Protein AF-A0A7K3QYR4-F1 (afdb_monomer)

Mean predicted aligned error: 11.44 Å

pLDDT: mean 82.39, std 13.1, range [31.7, 98.0]

Sequence (828 aa):
GGPAHWRSGARVHLPLRTAEPDRVTGRGGRAHLARRIAAALAERPDVLLAYWDDGLARLVVTLTEDAMSDQVVDHAAELAVRDGLLVAGGDPEEYDHPADPAGVRAAATTLGVDLIGIGAALTGYLLRLPPTPRALTACVTLLRENPRVRALLRGRIGAARMDLLLAGANALAHAAGQTPTSLVLDGALRSLQLTETVARAAAFDSLHDELCGPERLSVAPTGSPRPPLRESPAQVYAAHASAGSVLGAVAALLVKRDLNAAAEAALSGSPKAARYAPAAFHAVLGTALARADVLVRDPERLRQLEMAGTLLLHPSALRTDGGLPDPWTEAVLDAARRARLRVVLVDDPALEDFAPLADQVVDARRPLDDVVHALRGELEAEDVENGAGGEERVVITVARPRALAETDVLAGLDAADIAVALTDLEGAVIWGADILAPHGLPDVWRLLTAIPAARAVGSRGQILARSGAALSGLLVAIGEARRSRGRRSVMPGMRHAPVDTGALTALAYGVWAALKVAAARAPHPHARVRWHELDPDEAVERLDREAPPEPGVLEQAATEVRRTAGRIARVPALAPARFTWQLGQAVRGELDDPLTPVLAVGSAASAILGSVVDALLVVGALDLNALVGGVQRLRAERALSGLHTEQQPKARVAPPPEEAPAGGTRTVDAGQLLPGDVIELKGDDVVPADARLLWQDGLEVDESALTGESLPVHKHVGATPHAAVADRRCMVFEGTTVVAGTAHAVVVDTGERTEAARAVHLAARTPPAAGVQARLQELTRKTLPLTLAGGAAVTGLALLRGTPVREAVSGGVAVAVAAVPEGLPLVA

InterPro domains:
  IPR008250 P-type ATPase, A domain superfamily [SSF81653] (663-761)
  IPR023298 P-type ATPase, transmembrane domain superfamily [SSF81665] (585-827)
  IPR059000 P-type ATPase, A domain [PF00122] (662-763)

Solvent-accessible surface area (backbone atoms only — not comparable to full-atom values): 42789 Å² total; per-residue (Å²): 132,79,78,56,50,52,71,59,78,34,32,37,40,40,34,67,37,72,71,47,68,80,66,36,59,78,65,67,28,69,69,51,50,44,39,52,50,17,54,61,48,43,74,37,91,62,32,73,42,38,39,54,39,66,22,80,52,25,40,42,36,33,35,74,46,51,87,51,48,67,64,53,52,53,50,50,37,53,52,29,49,76,76,43,25,37,73,56,58,85,56,95,88,54,82,78,58,81,53,45,64,63,60,46,50,53,38,51,52,46,35,49,45,24,53,52,18,35,52,46,7,52,46,36,57,76,70,64,55,84,60,50,65,54,45,56,36,33,49,48,48,54,51,66,70,32,66,69,54,50,54,54,41,32,78,72,61,34,60,71,56,38,55,44,50,50,46,46,51,46,21,51,33,32,19,46,45,43,41,44,69,63,36,51,52,53,34,52,49,38,52,40,46,36,48,18,49,48,31,34,26,48,26,44,61,72,42,33,75,81,62,62,43,93,87,46,56,46,34,45,54,91,77,68,79,62,61,79,88,76,77,48,74,28,50,53,48,32,54,53,29,50,54,50,8,52,53,43,14,52,50,33,30,72,75,67,70,31,64,61,54,13,21,49,33,32,56,15,27,46,35,51,4,16,51,34,3,40,54,30,18,48,22,45,37,46,26,46,39,8,74,68,56,29,51,66,69,38,69,73,50,62,60,44,42,49,31,48,37,33,38,38,41,37,53,58,48,40,36,42,95,87,58,42,58,34,31,40,46,66,59,34,53,50,25,34,50,74,39,64,33,50,34,35,33,41,53,46,83,68,45,54,89,49,51,86,74,32,79,39,76,40,67,65,86,54,56,42,30,62,52,39,52,49,54,52,50,50,44,51,52,53,26,56,73,62,37,105,74,38,73,70,56,34,42,36,30,37,35,28,56,67,55,89,84,47,54,48,60,53,44,16,36,42,55,22,65,35,16,36,32,25,35,22,98,79,27,27,39,55,64,56,34,35,29,40,18,47,75,28,52,65,46,52,28,56,55,34,56,39,25,51,52,40,38,53,28,28,54,51,6,39,51,33,18,54,47,10,17,53,49,9,41,49,48,57,67,56,45,86,78,88,75,65,97,85,67,79,71,95,62,80,66,68,60,39,43,44,32,55,49,23,21,50,53,18,29,52,49,9,40,52,50,24,51,54,49,64,67,54,76,77,78,83,69,56,63,89,71,68,63,44,54,38,46,50,68,58,48,51,53,47,40,66,72,63,51,74,74,78,69,51,74,69,51,45,47,50,49,51,47,48,51,48,49,55,51,56,72,65,40,73,90,51,45,68,64,46,50,52,50,54,40,52,52,35,21,53,59,45,58,68,39,86,61,42,65,57,50,52,42,48,21,53,44,32,40,74,67,67,36,55,65,62,16,50,51,48,50,52,52,50,54,50,49,19,46,52,50,10,51,52,51,51,52,52,53,48,58,54,52,55,60,61,68,77,65,72,47,65,30,35,35,47,70,59,89,91,73,62,83,85,78,69,65,47,79,42,54,30,91,72,60,50,68,60,43,36,34,56,49,40,53,77,36,54,36,52,37,18,21,42,28,66,44,71,48,76,30,24,32,36,40,32,82,76,69,69,48,84,66,67,42,70,49,46,51,64,50,34,70,95,47,55,80,91,61,31,37,21,46,48,48,36,71,21,34,27,68,34,38,35,34,37,24,35,28,65,29,53,70,80,61,15,71,48,40,44,51,53,59,57,58,65,64,58,75,74,73,84,47,72,66,55,52,50,51,53,46,48,70,61,46,52,63,53,26,50,49,50,11,50,49,47,18,51,52,33,44,75,71,67,42,57,63,56,60,16,45,47,54,9,51,50,49,23,54,73,59,51,73,80,63,54,79,81,76,108

Foldseek 3Di:
DDDQWDDDWQKIKFAKAAQDQVLQVVVVHDQVLLQVLQVVLCPDPQWPHWGQFAALNIIITGGPGSVCVVVSVVVSQVSSVVSRIHRGHDDPLHAADQQHVVQLVLLVLLLVLLVVLLVLLVVCVVVVPDADQLLQLLVLLLCLLAVVNLVVCCVPPNNSVSSSVSSNSNSVNCSSRSPNLVSVLVSVLSVLLSLLSNLLSVLCVVCVPVADDPPFFRNHQPPPDFDDQDQFPLRVLQNVLQVVLQVQLVVQCVVVVDSSLSSLSSLLSHLLLLPQLLSLLLSLLSSLLSVVSKRQSDSSLLSCLLQAAAEEEEVQLQADPVRAGWLCNVLLLVLCVVLNHQYEYEDDPNCPVCCLSHNYYHHPVDQLLVVQVVVQVVQVVVQVVVPPPRGRHFYEYEHFAQDPVVVSSSNNQSSGSAHEYARAPRGHHNSSHRIYHNPGSLSSSLSSNCSVLSNVLNVLSSLLSVLLSVLLSLLSLQDDDDDDDPDDDPDPDCSSVSNSVSSVVSNVSSNVSSVVSSPDDRDDRGRPDPLLQDAQVRLLVVCVVVVDDDQPPVRVVVVVVVVVVVVVVPDPVCVVVVVVVLLVVLLVVLCVAPCNSVLQSLLSSCVSLVNPVVSVVSVVLSSVSSNVRSVVVVVVVVVVVVVVVVDFFKWFFWDDPVPDDPTDTDIDTLQVDDQQTKTKDFAFGFDSAKWFFPDWDQWWKQCCLQPVDRDTDAADCDHDPPDDPVRSSRIDFGRIGTHHTMTITGHHGGDCGTSSVVVVVSVPSPPPDCDPSNVVVVVCVVCLVVLLVQLVVQLVVCVVVVHNNSVSNSSSSVSSSVSRCSCPVVVD

Radius of gyration: 32.32 Å; Cα contacts (8 Å, |Δi|>4): 1377; chains: 1; bounding box: 95×51×84 Å

Structure (mmCIF, N/CA/C/O backbone):
data_AF-A0A7K3QYR4-F1
#
_entry.id   AF-A0A7K3QYR4-F1
#
loop_
_atom_site.group_PDB
_atom_site.id
_atom_site.type_symbol
_atom_site.label_atom_id
_atom_site.label_alt_id
_atom_site.label_comp_id
_atom_site.label_asym_id
_atom_site.label_entity_id
_atom_site.label_seq_id
_atom_site.pdbx_PDB_ins_code
_atom_site.Cartn_x
_atom_site.Cartn_y
_atom_site.Cartn_z
_atom_site.occupancy
_atom_site.B_iso_or_equiv
_atom_site.auth_seq_id
_atom_site.auth_comp_id
_atom_site.auth_asym_id
_atom_site.auth_atom_id
_atom_site.pdbx_PDB_model_num
ATOM 1 N N . GLY A 1 1 ? 10.916 -6.232 -35.439 1.00 31.70 1 GLY A N 1
ATOM 2 C CA . GLY A 1 1 ? 9.935 -5.404 -34.716 1.00 31.70 1 GLY A CA 1
ATOM 3 C C . GLY A 1 1 ? 8.828 -6.325 -34.275 1.00 31.70 1 GLY A C 1
ATOM 4 O O . GLY A 1 1 ? 8.485 -7.200 -35.055 1.00 31.70 1 GLY A O 1
ATOM 5 N N . GLY A 1 2 ? 8.365 -6.222 -33.031 1.00 44.38 2 GLY A N 1
ATOM 6 C CA . GLY A 1 2 ? 7.189 -6.985 -32.596 1.00 44.38 2 GLY A CA 1
ATOM 7 C C . GLY A 1 2 ? 5.919 -6.496 -33.306 1.00 44.38 2 GLY A C 1
ATOM 8 O O . GLY A 1 2 ? 5.961 -5.417 -33.905 1.00 44.38 2 GLY A O 1
ATOM 9 N N . PRO A 1 3 ? 4.819 -7.265 -33.253 1.00 53.56 3 PRO A N 1
ATOM 10 C CA . PRO A 1 3 ? 3.540 -6.837 -33.810 1.00 53.56 3 PRO A CA 1
ATOM 11 C C . PRO A 1 3 ? 3.101 -5.513 -33.171 1.00 53.56 3 PRO A C 1
ATOM 13 O O . PRO A 1 3 ? 3.270 -5.311 -31.969 1.00 53.56 3 PRO A O 1
ATOM 16 N N . ALA A 1 4 ? 2.568 -4.606 -33.991 1.00 66.88 4 ALA A N 1
ATOM 17 C CA . ALA A 1 4 ? 2.073 -3.290 -33.574 1.00 66.88 4 ALA A CA 1
ATOM 18 C C . ALA A 1 4 ? 0.710 -3.349 -32.851 1.00 66.88 4 ALA A C 1
ATOM 20 O O . ALA A 1 4 ? 0.169 -2.313 -32.476 1.00 66.88 4 ALA A O 1
ATOM 21 N N . HIS A 1 5 ? 0.154 -4.548 -32.678 1.00 76.75 5 HIS A N 1
ATOM 22 C CA . HIS A 1 5 ? -1.176 -4.808 -32.142 1.00 76.75 5 HIS A CA 1
ATOM 23 C C . HIS A 1 5 ? -1.103 -5.760 -30.945 1.00 76.75 5 HIS A C 1
ATOM 25 O O . HIS A 1 5 ? -0.160 -6.547 -30.817 1.00 76.75 5 HIS A O 1
ATOM 31 N N . TRP A 1 6 ? -2.103 -5.679 -30.069 1.00 86.31 6 TRP A N 1
ATOM 32 C CA . TRP A 1 6 ? -2.280 -6.638 -28.981 1.00 86.31 6 TRP A CA 1
ATOM 33 C C . TRP A 1 6 ? -3.196 -7.775 -29.440 1.00 86.31 6 TRP A C 1
ATOM 35 O O . TRP A 1 6 ? -4.125 -7.545 -30.216 1.00 86.31 6 TRP A O 1
ATOM 45 N N . ARG A 1 7 ? -2.910 -8.996 -28.978 1.00 86.88 7 ARG A N 1
ATOM 46 C CA . ARG A 1 7 ? -3.690 -10.205 -29.259 1.00 86.88 7 ARG A CA 1
ATOM 47 C C . ARG A 1 7 ? -3.700 -11.107 -28.029 1.00 86.88 7 ARG A C 1
ATOM 49 O O . ARG A 1 7 ? -2.642 -11.325 -27.435 1.00 86.88 7 ARG A O 1
ATOM 56 N N . SER A 1 8 ? -4.867 -11.656 -27.710 1.00 87.75 8 SER A N 1
ATOM 57 C CA . SER A 1 8 ? -5.042 -12.724 -26.724 1.00 87.75 8 SER A CA 1
ATOM 58 C C . SER A 1 8 ? -6.144 -13.671 -27.187 1.00 87.75 8 SER A C 1
ATOM 60 O O . SER A 1 8 ? -7.304 -13.275 -27.315 1.00 87.75 8 SER A O 1
ATOM 62 N N . GLY A 1 9 ? -5.766 -14.911 -27.516 1.00 87.06 9 GLY A N 1
ATOM 63 C CA . GLY A 1 9 ? -6.652 -15.838 -28.221 1.00 87.06 9 GLY A CA 1
ATOM 64 C C . GLY A 1 9 ? -7.290 -15.167 -29.443 1.00 87.06 9 GLY A C 1
ATOM 65 O O . GLY A 1 9 ? -6.622 -14.451 -30.183 1.00 87.06 9 GLY A O 1
ATOM 66 N N . ALA A 1 10 ? -8.606 -15.323 -29.590 1.00 89.69 10 ALA A N 1
ATOM 67 C CA . ALA A 1 10 ? -9.386 -14.759 -30.692 1.00 89.69 10 ALA A CA 1
ATOM 68 C C . ALA A 1 10 ? -9.655 -13.238 -30.596 1.00 89.69 10 ALA A C 1
ATOM 70 O O . ALA A 1 10 ? -10.418 -12.702 -31.399 1.00 89.69 10 ALA A O 1
ATOM 71 N N . ARG A 1 11 ? -9.084 -12.531 -29.613 1.00 91.56 11 ARG A N 1
ATOM 72 C CA . ARG A 1 11 ? -9.277 -11.087 -29.404 1.00 91.56 11 ARG A CA 1
ATOM 73 C C . ARG A 1 11 ? -8.074 -10.313 -29.933 1.00 91.56 11 ARG A C 1
ATOM 75 O O . ARG A 1 11 ? -6.929 -10.674 -29.658 1.00 91.56 11 ARG A O 1
ATOM 82 N N . VAL A 1 12 ? -8.327 -9.217 -30.644 1.00 90.88 12 VAL A N 1
ATOM 83 C CA . VAL A 1 12 ? -7.303 -8.363 -31.255 1.00 90.88 12 VAL A CA 1
ATOM 84 C C . VAL A 1 12 ? -7.631 -6.890 -31.026 1.00 90.88 12 VAL A C 1
ATOM 86 O O . VAL A 1 12 ? -8.756 -6.452 -31.251 1.00 90.88 12 VAL A O 1
ATOM 89 N N . HIS A 1 13 ? -6.633 -6.110 -30.605 1.00 90.94 13 HIS A N 1
ATOM 90 C CA . HIS A 1 13 ? -6.737 -4.653 -30.465 1.00 90.94 13 HIS A CA 1
ATOM 91 C C . HIS A 1 13 ? -5.768 -3.958 -31.418 1.00 90.94 13 HIS A C 1
ATOM 93 O O . HIS A 1 13 ? -4.542 -4.069 -31.285 1.00 90.94 13 HIS A O 1
ATOM 99 N N . LEU A 1 14 ? -6.321 -3.191 -32.353 1.00 88.06 14 LEU A N 1
ATOM 100 C CA . LEU A 1 14 ? -5.587 -2.505 -33.410 1.00 88.06 14 LEU A CA 1
ATOM 101 C C . LEU A 1 14 ? -5.508 -0.997 -33.127 1.00 88.06 14 LEU A C 1
ATOM 103 O O . LEU A 1 14 ? -6.544 -0.327 -33.110 1.00 88.06 14 LEU A O 1
ATOM 107 N N . PRO A 1 15 ? -4.303 -0.429 -32.932 1.00 86.62 15 PRO A N 1
ATOM 108 C CA . PRO A 1 15 ? -4.144 1.018 -32.881 1.00 86.62 15 PRO A CA 1
ATOM 109 C C . PRO A 1 15 ? -4.272 1.598 -34.291 1.00 86.62 15 PRO A C 1
ATOM 111 O O . PRO A 1 15 ? -3.557 1.185 -35.206 1.00 86.62 15 PRO A O 1
ATOM 114 N N . LEU A 1 16 ? -5.177 2.563 -34.462 1.00 84.81 16 LEU A N 1
ATOM 115 C CA . LEU A 1 16 ? -5.377 3.272 -35.723 1.00 84.81 16 LEU A CA 1
ATOM 116 C C . LEU A 1 16 ? -4.880 4.712 -35.588 1.00 84.81 16 LEU A C 1
ATOM 118 O O . LEU A 1 16 ? -5.354 5.472 -34.740 1.00 84.81 16 LEU A O 1
ATOM 122 N N . ARG A 1 17 ? -3.941 5.105 -36.451 1.00 80.44 17 ARG A N 1
ATOM 123 C CA . ARG A 1 17 ? -3.360 6.455 -36.504 1.00 80.44 17 ARG A CA 1
ATOM 124 C C . ARG A 1 17 ? -3.764 7.170 -37.780 1.00 80.44 17 ARG A C 1
ATOM 126 O O . ARG A 1 17 ? -4.008 6.536 -38.798 1.00 80.44 17 ARG A O 1
ATOM 133 N N . THR A 1 18 ? -3.815 8.495 -37.746 1.00 80.38 18 THR A N 1
ATOM 134 C CA . THR A 1 18 ? -4.079 9.305 -38.942 1.00 80.38 18 THR A CA 1
ATOM 135 C C . THR A 1 18 ? -2.832 9.387 -39.818 1.00 80.38 18 THR A C 1
ATOM 137 O O . THR A 1 18 ? -1.787 9.815 -39.334 1.00 80.38 18 THR A O 1
ATOM 140 N N . ALA A 1 19 ? -2.932 9.013 -41.097 1.00 75.00 19 ALA A N 1
ATOM 141 C CA . ALA A 1 19 ? -1.819 9.129 -42.046 1.00 75.00 19 ALA A CA 1
ATOM 142 C C . ALA A 1 19 ? -1.554 10.593 -42.443 1.00 75.00 19 ALA A C 1
ATOM 144 O O . ALA A 1 19 ? -0.408 11.014 -42.562 1.00 75.00 19 ALA A O 1
ATOM 145 N N . GLU A 1 20 ? -2.629 11.367 -42.619 1.00 73.31 20 GLU A N 1
ATOM 146 C CA . GLU A 1 20 ? -2.613 12.792 -42.959 1.00 73.31 20 GLU A CA 1
ATOM 147 C C . GLU A 1 20 ? -3.670 13.529 -42.110 1.00 73.31 20 GLU A C 1
ATOM 149 O O . GLU A 1 20 ? -4.868 13.401 -42.388 1.00 73.31 20 GLU A O 1
ATOM 154 N N . PRO A 1 21 ? -3.264 14.288 -41.073 1.00 66.44 21 PRO A N 1
ATOM 155 C CA . PRO A 1 21 ? -4.186 14.923 -40.124 1.00 66.44 21 PRO A CA 1
ATOM 156 C C . PRO A 1 21 ? -5.247 15.812 -40.796 1.00 66.44 21 PRO A C 1
ATOM 158 O O . PRO A 1 21 ? -6.427 15.721 -40.458 1.00 66.44 21 PRO A O 1
ATOM 161 N N . ASP A 1 22 ? -4.847 16.587 -41.810 1.00 62.47 22 ASP A N 1
ATOM 162 C CA . ASP A 1 22 ? -5.700 17.564 -42.506 1.00 62.47 22 ASP A CA 1
ATOM 163 C C . ASP A 1 22 ? -6.807 16.926 -43.365 1.00 62.47 22 ASP A C 1
ATOM 165 O O . ASP A 1 22 ? -7.863 17.524 -43.579 1.00 62.47 22 ASP A O 1
ATOM 169 N N . ARG A 1 23 ? -6.604 15.697 -43.867 1.00 61.50 23 ARG A N 1
ATOM 170 C CA . ARG A 1 23 ? -7.626 14.974 -44.651 1.00 61.50 23 ARG A CA 1
ATOM 171 C C . ARG A 1 23 ? -8.659 14.270 -43.769 1.00 61.50 23 ARG A C 1
ATOM 173 O O . ARG A 1 23 ? -9.792 14.066 -44.207 1.00 61.50 23 ARG A O 1
ATOM 180 N N . VAL A 1 24 ? -8.284 13.889 -42.547 1.00 62.03 24 VAL A N 1
ATOM 181 C CA . VAL A 1 24 ? -9.140 13.129 -41.620 1.00 62.03 24 VAL A CA 1
ATOM 182 C C . VAL A 1 24 ? -10.165 14.030 -40.923 1.00 62.03 24 VAL A C 1
ATOM 184 O O . VAL A 1 24 ? -11.322 13.635 -40.764 1.00 62.03 24 VAL A O 1
ATOM 187 N N . THR A 1 25 ? -9.794 15.262 -40.572 1.00 62.97 25 THR A N 1
ATOM 188 C CA . THR A 1 25 ? -10.701 16.260 -39.972 1.00 62.97 25 THR A CA 1
ATOM 189 C C . THR A 1 25 ? -11.882 16.610 -40.882 1.00 62.97 25 THR A C 1
ATOM 191 O O . THR A 1 25 ? -13.004 16.730 -40.397 1.00 62.97 25 THR A O 1
ATOM 194 N N . GLY A 1 26 ? -11.685 16.661 -42.205 1.00 59.31 26 GLY A N 1
ATOM 195 C CA . GLY A 1 26 ? -12.765 16.893 -43.177 1.00 59.31 26 GLY A CA 1
ATOM 196 C C . GLY A 1 26 ? -13.755 15.728 -43.356 1.00 59.31 26 GLY A C 1
ATOM 197 O O . GLY A 1 26 ? -14.821 15.923 -43.935 1.00 59.31 26 GLY A O 1
ATOM 198 N N . ARG A 1 27 ? -13.432 14.521 -42.866 1.00 60.12 27 ARG A N 1
ATOM 199 C CA . ARG A 1 27 ? -14.248 13.293 -42.997 1.00 60.12 27 ARG A CA 1
ATOM 200 C C . ARG A 1 27 ? -14.908 12.844 -41.684 1.00 60.12 27 ARG A C 1
ATOM 202 O O . ARG A 1 27 ? -15.273 11.680 -41.555 1.00 60.12 27 ARG A O 1
ATOM 209 N N . GLY A 1 28 ? -15.051 13.741 -40.708 1.00 62.88 28 GLY A N 1
ATOM 210 C CA . GLY A 1 28 ? -15.669 13.431 -39.411 1.00 62.88 28 GLY A CA 1
ATOM 211 C C . GLY A 1 28 ? -14.696 12.934 -38.332 1.00 62.88 28 GLY A C 1
ATOM 212 O O . GLY A 1 28 ? -15.140 12.535 -37.259 1.00 62.88 28 GLY A O 1
ATOM 213 N N . GLY A 1 29 ? -13.381 12.983 -38.580 1.00 80.62 29 GLY A N 1
ATOM 214 C CA . GLY A 1 29 ? -12.347 12.666 -37.590 1.00 80.62 29 GLY A CA 1
ATOM 215 C C . GLY A 1 29 ? -11.982 11.178 -37.483 1.00 80.62 29 GLY A C 1
ATOM 216 O O . GLY A 1 29 ? -12.612 10.304 -38.078 1.00 80.62 29 GLY A O 1
ATOM 217 N N . ARG A 1 30 ? -10.929 10.884 -36.705 1.00 83.56 30 ARG A N 1
ATOM 218 C CA . ARG A 1 30 ? -10.341 9.537 -36.552 1.00 83.56 30 ARG A CA 1
ATOM 219 C C . ARG A 1 30 ? -11.352 8.497 -36.061 1.00 83.56 30 ARG A C 1
ATOM 221 O O . ARG A 1 30 ? -11.475 7.442 -36.674 1.00 83.56 30 ARG A O 1
ATOM 228 N N . ALA A 1 31 ? -12.089 8.810 -34.995 1.00 84.38 31 ALA A N 1
ATOM 229 C CA . ALA A 1 31 ? -13.063 7.898 -34.393 1.00 84.38 31 ALA A CA 1
ATOM 230 C C . ALA A 1 31 ? -14.208 7.549 -35.359 1.00 84.38 31 ALA A C 1
ATOM 232 O O . ALA A 1 31 ? -14.619 6.396 -35.446 1.00 84.38 31 ALA A O 1
ATOM 233 N N . HIS A 1 32 ? -14.689 8.518 -36.150 1.00 87.06 32 HIS A N 1
ATOM 234 C CA . HIS A 1 32 ? -15.729 8.267 -37.150 1.00 87.06 32 HIS A CA 1
ATOM 235 C C . HIS A 1 32 ? -15.263 7.273 -38.223 1.00 87.06 32 HIS A C 1
ATOM 237 O O . HIS A 1 32 ? -15.974 6.319 -38.540 1.00 87.06 32 HIS A O 1
ATOM 243 N N . LEU A 1 33 ? -14.052 7.467 -38.754 1.00 88.62 33 LEU A N 1
ATOM 244 C CA . LEU A 1 33 ? -13.460 6.547 -39.727 1.00 88.62 33 LEU A CA 1
ATOM 245 C C . LEU A 1 33 ? -13.215 5.161 -39.119 1.00 88.62 33 LEU A C 1
ATOM 247 O O . LEU A 1 33 ? -13.531 4.154 -39.745 1.00 88.62 33 LEU A O 1
ATOM 251 N N . ALA A 1 34 ? -12.726 5.097 -37.882 1.00 89.12 34 ALA A N 1
ATOM 252 C CA . ALA A 1 34 ? -12.507 3.834 -37.193 1.00 89.12 34 ALA A CA 1
ATOM 253 C C . ALA A 1 34 ? -13.807 3.047 -36.955 1.00 89.12 34 ALA A C 1
ATOM 255 O O . ALA A 1 34 ? -13.838 1.840 -37.186 1.00 89.12 34 ALA A O 1
ATOM 256 N N . ARG A 1 35 ? -14.908 3.718 -36.585 1.00 91.75 35 ARG A N 1
ATOM 257 C CA . ARG A 1 35 ? -16.239 3.089 -36.469 1.00 91.75 35 ARG A CA 1
ATOM 258 C C . ARG A 1 35 ? -16.749 2.555 -37.809 1.00 91.75 35 ARG A C 1
ATOM 260 O O . ARG A 1 35 ? -17.352 1.488 -37.839 1.00 91.75 35 ARG A O 1
ATOM 267 N N . ARG A 1 36 ? -16.481 3.252 -38.922 1.00 91.50 36 ARG A N 1
ATOM 268 C CA . ARG A 1 36 ? -16.798 2.744 -40.270 1.00 91.50 36 ARG A CA 1
ATOM 269 C C . ARG A 1 36 ? -16.022 1.467 -40.598 1.00 91.50 36 ARG A C 1
ATOM 271 O O . ARG A 1 36 ? -16.609 0.535 -41.137 1.00 91.50 36 ARG A O 1
ATOM 278 N N . ILE A 1 37 ? -14.732 1.419 -40.261 1.00 92.62 37 ILE A N 1
ATOM 279 C CA . ILE A 1 37 ? -13.903 0.216 -40.441 1.00 92.62 37 ILE A CA 1
ATOM 280 C C . ILE A 1 37 ? -14.441 -0.928 -39.575 1.00 92.62 37 ILE A C 1
ATOM 282 O O . ILE A 1 37 ? -14.590 -2.040 -40.071 1.00 92.62 37 ILE A O 1
ATOM 286 N N . ALA A 1 38 ? -14.790 -0.652 -38.317 1.00 93.25 38 ALA A N 1
ATOM 287 C CA . ALA A 1 38 ? -15.375 -1.643 -37.419 1.00 93.25 38 ALA A CA 1
ATOM 288 C C . ALA A 1 38 ? -16.679 -2.237 -37.976 1.00 93.25 38 ALA A C 1
ATOM 290 O O . ALA A 1 38 ? -16.823 -3.455 -38.021 1.00 93.25 38 ALA A O 1
ATOM 291 N N . ALA A 1 39 ? -17.584 -1.389 -38.477 1.00 93.56 39 ALA A N 1
ATOM 292 C CA . ALA A 1 39 ? -18.831 -1.831 -39.100 1.00 93.56 39 ALA A CA 1
ATOM 293 C C . ALA A 1 39 ? -18.583 -2.725 -40.328 1.00 93.56 39 ALA A C 1
ATOM 295 O O . ALA A 1 39 ? -19.237 -3.750 -40.474 1.00 93.56 39 ALA A O 1
ATOM 296 N N . ALA A 1 40 ? -17.600 -2.385 -41.169 1.00 93.31 40 ALA A N 1
ATOM 297 C CA . ALA A 1 40 ? -17.233 -3.206 -42.324 1.00 93.31 40 ALA A CA 1
ATOM 298 C C . ALA A 1 40 ? -16.627 -4.564 -41.922 1.00 93.31 40 ALA A C 1
ATOM 300 O O . ALA A 1 40 ? -16.854 -5.567 -42.594 1.00 93.31 40 ALA A O 1
ATOM 301 N N . LEU A 1 41 ? -15.860 -4.615 -40.828 1.00 93.69 41 LEU A N 1
ATOM 302 C CA . LEU A 1 41 ? -15.310 -5.869 -40.307 1.00 93.69 41 LEU A CA 1
ATOM 303 C C . LEU A 1 41 ? -16.388 -6.758 -39.683 1.00 93.69 41 LEU A C 1
ATOM 305 O O . LEU A 1 41 ? -16.322 -7.972 -39.850 1.00 93.69 41 LEU A O 1
ATOM 309 N N . ALA A 1 42 ? -17.384 -6.169 -39.017 1.00 92.38 42 ALA A N 1
ATOM 310 C CA . ALA A 1 42 ? -18.490 -6.897 -38.394 1.00 92.38 42 ALA A CA 1
ATOM 311 C C . ALA A 1 42 ? -19.391 -7.640 -39.404 1.00 92.38 42 ALA A C 1
ATOM 313 O O . ALA A 1 42 ? -20.107 -8.558 -39.018 1.00 92.38 42 ALA A O 1
ATOM 314 N N . GLU A 1 43 ? -19.358 -7.281 -40.692 1.00 92.88 43 GLU A N 1
ATOM 315 C CA . GLU A 1 43 ? -20.091 -7.995 -41.752 1.00 92.88 43 GLU A CA 1
ATOM 316 C C . GLU A 1 43 ? -19.427 -9.320 -42.163 1.00 92.88 43 GLU A C 1
ATOM 318 O O . GLU A 1 43 ? -20.026 -10.119 -42.890 1.00 92.88 43 GLU A O 1
ATOM 323 N N . ARG A 1 44 ? -18.183 -9.570 -41.737 1.00 92.50 44 ARG A N 1
ATOM 324 C CA . ARG A 1 44 ? -17.469 -10.787 -42.112 1.00 92.50 44 ARG A CA 1
ATOM 325 C C . ARG A 1 44 ? -1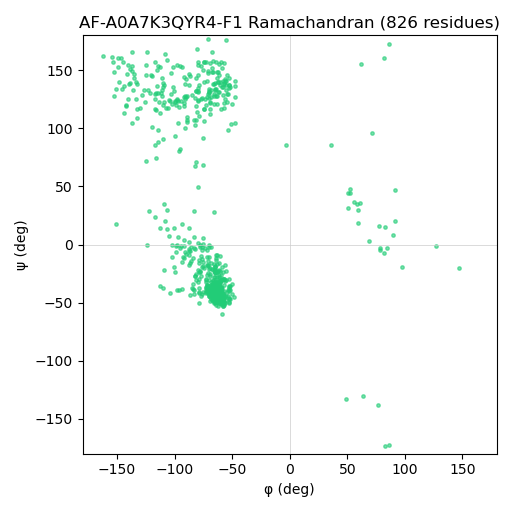7.885 -11.980 -41.239 1.00 92.50 44 ARG A C 1
ATOM 327 O O . ARG A 1 44 ? -18.054 -11.827 -40.034 1.00 92.50 44 ARG A O 1
ATOM 334 N N . PRO A 1 45 ? -17.970 -13.199 -41.803 1.00 89.94 45 PRO A N 1
ATOM 335 C CA . PRO A 1 45 ? -18.397 -14.386 -41.056 1.00 89.94 45 PRO A CA 1
ATOM 336 C C . PRO A 1 45 ? -17.368 -14.889 -40.029 1.00 89.94 45 PRO A C 1
ATOM 338 O O . PRO A 1 45 ? -17.723 -15.669 -39.152 1.00 89.94 45 PRO A O 1
ATOM 341 N N . ASP A 1 46 ? -16.102 -14.482 -40.149 1.00 92.31 46 ASP A N 1
ATOM 342 C CA . ASP A 1 46 ? -14.988 -14.826 -39.254 1.00 92.31 46 ASP A CA 1
ATOM 343 C C . ASP A 1 46 ? -14.846 -13.862 -38.056 1.00 92.31 46 ASP A C 1
ATOM 345 O O . ASP A 1 46 ? -14.022 -14.087 -37.164 1.00 92.31 46 ASP A O 1
ATOM 349 N N . VAL A 1 47 ? -15.667 -12.807 -38.001 1.00 93.62 47 VAL A N 1
ATOM 350 C CA . VAL A 1 47 ? -15.670 -11.784 -36.949 1.00 93.62 47 VAL A CA 1
ATOM 351 C C . VAL A 1 47 ? -16.941 -11.921 -36.107 1.00 93.62 47 VAL A C 1
ATOM 353 O O . VAL A 1 47 ? -18.048 -11.789 -36.613 1.00 93.62 47 VAL A O 1
ATOM 356 N N . LEU A 1 48 ? -16.787 -12.166 -34.802 1.00 91.62 48 LEU A N 1
ATOM 357 C CA . LEU A 1 48 ? -17.904 -12.189 -33.847 1.00 91.62 48 LEU A CA 1
ATOM 358 C C . LEU A 1 48 ? -18.339 -10.780 -33.446 1.00 91.62 48 LEU A C 1
ATOM 360 O O . LEU A 1 48 ? -19.526 -10.510 -33.291 1.00 91.62 48 LEU A O 1
ATOM 364 N N . LEU A 1 49 ? -17.366 -9.894 -33.237 1.00 92.94 49 LEU A N 1
ATOM 365 C CA . LEU A 1 49 ? -17.590 -8.536 -32.765 1.00 92.94 49 LEU A CA 1
ATOM 366 C C . LEU A 1 49 ? -16.479 -7.630 -33.295 1.00 92.94 49 LEU A C 1
ATOM 368 O O . LEU A 1 49 ? -15.303 -7.968 -33.190 1.00 92.94 49 LEU A O 1
ATOM 372 N N . ALA A 1 50 ? -16.836 -6.463 -33.822 1.00 94.75 50 ALA A N 1
ATOM 373 C CA . ALA A 1 50 ? -15.880 -5.410 -34.137 1.00 94.75 50 ALA A CA 1
ATOM 374 C C . ALA A 1 50 ? -16.474 -4.047 -33.785 1.00 94.75 50 ALA A C 1
ATOM 376 O O . ALA A 1 50 ? -17.551 -3.690 -34.260 1.00 94.75 50 ALA A O 1
ATOM 377 N N . TYR A 1 51 ? -15.769 -3.274 -32.962 1.00 94.50 51 TYR A N 1
ATOM 378 C CA . TYR A 1 51 ? -16.179 -1.921 -32.589 1.00 94.50 51 TYR A CA 1
ATOM 379 C C . TYR A 1 51 ? -14.960 -1.034 -32.308 1.00 94.50 51 TYR A C 1
ATOM 381 O O . TYR A 1 51 ? -13.842 -1.508 -32.104 1.00 94.50 51 TYR A O 1
ATOM 389 N N . TRP A 1 52 ? -15.166 0.280 -32.347 1.00 92.25 52 TRP A N 1
ATOM 390 C CA . TRP A 1 52 ? -14.151 1.244 -31.931 1.00 92.25 52 TRP A CA 1
ATOM 391 C C . TRP A 1 52 ? -14.347 1.579 -30.458 1.00 92.25 52 TRP A C 1
ATOM 393 O O . TRP A 1 52 ? -15.409 2.076 -30.087 1.00 92.25 52 TRP A O 1
ATOM 403 N N . ASP A 1 53 ? -13.321 1.333 -29.652 1.00 90.69 53 ASP A N 1
ATOM 404 C CA . ASP A 1 53 ? -13.286 1.733 -28.255 1.00 90.69 53 ASP A CA 1
ATOM 405 C C . ASP A 1 53 ? -12.700 3.147 -28.157 1.00 90.69 53 ASP A C 1
ATOM 407 O O . ASP A 1 53 ? -11.513 3.368 -28.423 1.00 90.69 53 ASP A O 1
ATOM 411 N N . ASP A 1 54 ? -13.550 4.122 -27.825 1.00 85.56 54 ASP A N 1
ATOM 412 C CA . ASP A 1 54 ? -13.150 5.529 -27.751 1.00 85.56 54 ASP A CA 1
ATOM 413 C C . ASP A 1 54 ? -12.113 5.778 -26.655 1.00 85.56 54 ASP A C 1
ATOM 415 O O . ASP A 1 54 ? -11.214 6.596 -26.851 1.00 85.56 54 ASP A O 1
ATOM 419 N N . GLY A 1 55 ? -12.194 5.049 -25.540 1.00 85.31 55 GLY A N 1
ATOM 420 C CA . GLY A 1 55 ? -11.313 5.244 -24.400 1.00 85.31 55 GLY A CA 1
ATOM 421 C C . GLY A 1 55 ? -9.909 4.678 -24.580 1.00 85.31 55 GLY A C 1
ATOM 422 O O . GLY A 1 55 ? -8.927 5.362 -24.289 1.00 85.31 55 GLY A O 1
ATOM 423 N N . LEU A 1 56 ? -9.799 3.472 -25.138 1.00 85.12 56 LEU A N 1
ATOM 424 C CA . LEU A 1 56 ? -8.519 2.889 -25.548 1.00 85.12 56 LEU A CA 1
ATOM 425 C C . LEU A 1 56 ? -7.971 3.511 -26.835 1.00 85.12 56 LEU A C 1
ATOM 427 O O . LEU A 1 56 ? -6.802 3.285 -27.158 1.00 85.12 56 LEU A O 1
ATOM 431 N N . ALA A 1 57 ? -8.808 4.242 -27.577 1.00 85.44 57 ALA A N 1
ATOM 432 C CA . ALA A 1 57 ? -8.537 4.713 -28.929 1.00 85.44 57 ALA A CA 1
ATOM 433 C C . ALA A 1 57 ? -8.063 3.578 -29.856 1.00 85.44 57 ALA A C 1
ATOM 435 O O . ALA A 1 57 ? -7.094 3.712 -30.614 1.00 85.44 57 ALA A O 1
ATOM 436 N N . ARG A 1 58 ? -8.736 2.425 -29.773 1.00 89.38 58 ARG A N 1
ATOM 437 C CA . ARG A 1 58 ? -8.369 1.202 -30.497 1.00 89.38 58 ARG A CA 1
ATOM 438 C C . ARG A 1 58 ? -9.581 0.544 -31.131 1.00 89.38 58 ARG A C 1
ATOM 440 O O . ARG A 1 58 ? -10.686 0.558 -30.597 1.00 89.38 58 ARG A O 1
ATOM 447 N N . LEU A 1 59 ? -9.345 -0.069 -32.285 1.00 91.19 59 LEU A N 1
ATOM 448 C CA . LEU A 1 59 ? -10.304 -0.954 -32.927 1.00 91.19 59 LEU A CA 1
ATOM 449 C C . LEU A 1 59 ? -10.207 -2.325 -32.247 1.00 91.19 59 LEU A C 1
ATOM 451 O O . LEU A 1 59 ? -9.165 -2.980 -32.328 1.00 91.19 59 LEU A O 1
ATOM 455 N N . VAL A 1 60 ? -11.278 -2.725 -31.568 1.00 92.75 60 VAL A N 1
ATOM 456 C CA . VAL A 1 60 ? -11.392 -3.998 -30.852 1.00 92.75 60 VAL A CA 1
ATOM 457 C C . VAL A 1 60 ? -12.130 -4.983 -31.745 1.00 92.75 60 VAL A C 1
ATOM 459 O O . VAL A 1 60 ? -13.229 -4.697 -32.222 1.00 92.75 60 VAL A O 1
ATOM 462 N N . VAL A 1 61 ? -11.511 -6.135 -31.990 1.00 93.56 61 VAL A N 1
ATOM 463 C CA . VAL A 1 61 ? -12.053 -7.200 -32.837 1.00 93.56 61 VAL A CA 1
ATOM 464 C C . VAL A 1 61 ? -12.001 -8.519 -32.074 1.00 93.56 61 VAL A C 1
ATOM 466 O O . VAL A 1 61 ? -10.957 -8.904 -31.552 1.00 93.56 61 VAL A O 1
ATOM 469 N N . THR A 1 62 ? -13.123 -9.226 -32.011 1.00 93.19 62 THR A N 1
ATOM 470 C CA . THR A 1 62 ? -13.227 -10.595 -31.502 1.00 93.19 62 THR A CA 1
ATOM 471 C C . THR A 1 62 ? -13.619 -11.512 -32.648 1.00 93.19 62 THR A C 1
ATOM 473 O O . THR A 1 62 ? -14.560 -11.232 -33.389 1.00 93.19 62 THR A O 1
ATOM 476 N N . LEU A 1 63 ? -12.881 -12.601 -32.805 1.00 92.88 63 LEU A N 1
ATOM 477 C CA . LEU A 1 63 ? -12.974 -13.522 -33.931 1.00 92.88 63 LEU A CA 1
ATOM 478 C C . LEU A 1 63 ? -13.652 -14.823 -33.515 1.00 92.88 63 LEU A C 1
ATOM 480 O O . LEU A 1 63 ? -13.650 -15.183 -32.339 1.00 92.88 63 LEU A O 1
ATOM 484 N N . THR A 1 64 ? -14.196 -15.553 -34.486 1.00 89.94 64 THR A N 1
ATOM 485 C CA . THR A 1 64 ? -14.757 -16.891 -34.239 1.00 89.94 64 THR A CA 1
ATOM 486 C C . THR A 1 64 ? -13.667 -17.906 -33.900 1.00 89.94 64 THR A C 1
ATOM 488 O O . THR A 1 64 ? -13.860 -18.768 -33.045 1.00 89.94 64 THR A O 1
ATOM 491 N N . GLU A 1 65 ? -12.510 -17.796 -34.557 1.00 88.38 65 GLU A N 1
ATOM 492 C CA . GLU A 1 65 ? -11.363 -18.683 -34.387 1.00 88.38 65 GLU A CA 1
ATOM 493 C C . GLU A 1 65 ? -10.051 -17.893 -34.400 1.00 88.38 65 GLU A C 1
ATOM 495 O O . GLU A 1 65 ? -9.825 -17.029 -35.247 1.00 88.38 65 GLU A O 1
ATOM 500 N N . ASP A 1 66 ? -9.131 -18.256 -33.505 1.00 85.62 66 ASP A N 1
ATOM 501 C CA . ASP A 1 66 ? -7.825 -17.599 -33.366 1.00 85.62 66 ASP A CA 1
ATOM 502 C C . ASP A 1 66 ? -6.957 -17.690 -34.643 1.00 85.62 66 ASP A C 1
ATOM 504 O O . ASP A 1 66 ? -6.162 -16.795 -34.941 1.00 85.62 66 ASP A O 1
ATOM 508 N N . ALA A 1 67 ? -7.143 -18.739 -35.453 1.00 85.56 67 ALA A N 1
ATOM 509 C CA . ALA A 1 67 ? -6.395 -18.958 -36.693 1.00 85.56 67 ALA A CA 1
ATOM 510 C C . ALA A 1 67 ? -6.650 -17.886 -37.771 1.00 85.56 67 ALA A C 1
ATOM 512 O O . ALA A 1 67 ? -5.805 -17.694 -38.645 1.00 85.56 67 ALA A O 1
ATOM 513 N N . MET A 1 68 ? -7.789 -17.186 -37.718 1.00 85.75 68 MET A N 1
ATOM 514 C CA . MET A 1 68 ? -8.167 -16.165 -38.706 1.00 85.75 68 MET A CA 1
ATOM 515 C C . MET A 1 68 ? -7.602 -14.773 -38.384 1.00 85.75 68 MET A C 1
ATOM 517 O O . MET A 1 68 ? -7.710 -13.862 -39.204 1.00 85.75 68 MET A O 1
ATOM 521 N N . SER A 1 69 ? -6.956 -14.610 -37.223 1.00 84.94 69 SER A N 1
ATOM 522 C CA . SER A 1 69 ? -6.477 -13.315 -36.723 1.00 84.94 69 SER A CA 1
ATOM 523 C C . SER A 1 69 ? -5.621 -12.549 -37.719 1.00 84.94 69 SER A C 1
ATOM 525 O O . SER A 1 69 ? -5.901 -11.385 -37.987 1.00 84.94 69 SER A O 1
ATOM 527 N N . ASP A 1 70 ? -4.615 -13.194 -38.309 1.00 87.50 70 ASP A N 1
ATOM 528 C CA . ASP A 1 70 ? -3.669 -12.504 -39.191 1.00 87.50 70 ASP A CA 1
ATOM 529 C C . ASP A 1 70 ? -4.364 -11.989 -40.465 1.00 87.50 70 ASP A C 1
ATOM 531 O O . ASP A 1 70 ? -4.134 -10.857 -40.883 1.00 87.50 70 ASP A O 1
ATOM 535 N N . GLN A 1 71 ? -5.303 -12.765 -41.022 1.00 88.62 71 GLN A N 1
ATOM 536 C CA . GLN A 1 71 ? -6.073 -12.364 -42.206 1.00 88.62 71 GLN A CA 1
ATOM 537 C C . GLN A 1 71 ? -6.990 -11.170 -41.921 1.00 88.62 71 GLN A C 1
ATOM 539 O O . GLN A 1 71 ? -7.112 -10.265 -42.749 1.00 88.62 71 GLN A O 1
ATOM 544 N N . VAL A 1 72 ? -7.639 -11.152 -40.753 1.00 89.06 72 VAL A N 1
ATOM 545 C CA . VAL A 1 72 ? -8.518 -10.044 -40.357 1.00 89.06 72 VAL A CA 1
ATOM 546 C C . VAL A 1 72 ? -7.710 -8.789 -40.028 1.00 89.06 72 VAL A C 1
ATOM 548 O O . VAL A 1 72 ? -8.124 -7.693 -40.402 1.00 89.06 72 VAL A O 1
ATOM 551 N N . VAL A 1 73 ? -6.539 -8.930 -39.400 1.00 88.88 73 VAL A N 1
ATOM 552 C CA . VAL A 1 73 ? -5.611 -7.818 -39.137 1.00 88.88 73 VAL A CA 1
ATOM 553 C C . VAL A 1 73 ? -5.125 -7.180 -40.436 1.00 88.88 73 VAL A C 1
ATOM 555 O O . VAL A 1 73 ? -5.180 -5.955 -40.561 1.00 88.88 73 VAL A O 1
ATOM 558 N N . ASP A 1 74 ? -4.689 -7.986 -41.406 1.00 89.75 74 ASP A N 1
ATOM 559 C CA . ASP A 1 74 ? -4.229 -7.492 -42.708 1.00 89.75 74 ASP A CA 1
ATOM 560 C C . ASP A 1 74 ? -5.359 -6.761 -43.442 1.00 89.75 74 ASP A C 1
ATOM 562 O O . ASP A 1 74 ? -5.176 -5.643 -43.930 1.00 89.75 74 ASP A O 1
ATOM 566 N N . HIS A 1 75 ? -6.567 -7.326 -43.431 1.00 90.12 75 HIS A N 1
ATOM 567 C CA . HIS A 1 75 ? -7.727 -6.688 -44.041 1.00 90.12 75 HIS A CA 1
ATOM 568 C C . HIS A 1 75 ? -8.130 -5.379 -43.342 1.00 90.12 75 HIS A C 1
ATOM 570 O O . HIS A 1 75 ? -8.435 -4.380 -43.997 1.00 90.12 75 HIS A O 1
ATOM 576 N N . ALA A 1 76 ? -8.093 -5.341 -42.008 1.00 89.19 76 ALA A N 1
ATOM 577 C CA . ALA A 1 76 ? -8.329 -4.122 -41.244 1.00 89.19 76 ALA A CA 1
ATOM 578 C C . ALA A 1 76 ? -7.283 -3.042 -41.571 1.00 89.19 76 ALA A C 1
ATOM 580 O O . ALA A 1 76 ? -7.629 -1.863 -41.677 1.00 89.19 76 ALA A O 1
ATOM 581 N N . ALA A 1 77 ? -6.021 -3.429 -41.784 1.00 89.44 77 ALA A N 1
ATOM 582 C CA . ALA A 1 77 ? -4.963 -2.518 -42.206 1.00 89.44 77 ALA A CA 1
ATOM 583 C C . ALA A 1 77 ? -5.193 -1.970 -43.626 1.00 89.44 77 ALA A C 1
ATOM 585 O O . ALA A 1 77 ? -5.006 -0.774 -43.851 1.00 89.44 77 ALA A O 1
ATOM 586 N N . GLU A 1 78 ? -5.654 -2.796 -44.569 1.00 90.75 78 GLU A N 1
ATOM 587 C CA . GLU A 1 78 ? -6.042 -2.352 -45.916 1.00 90.75 78 GLU A CA 1
ATOM 588 C C . GLU A 1 78 ? -7.194 -1.336 -45.878 1.00 90.75 78 GLU A C 1
ATOM 590 O O . GLU A 1 78 ? -7.132 -0.289 -46.533 1.00 90.75 78 GLU A O 1
ATOM 595 N N . LEU A 1 79 ? -8.233 -1.616 -45.082 1.00 90.12 79 LEU A N 1
ATOM 596 C CA . LEU A 1 79 ? -9.361 -0.703 -44.871 1.00 90.12 79 LEU A CA 1
ATOM 597 C C . LEU A 1 79 ? -8.906 0.611 -44.227 1.00 90.12 79 LEU A C 1
ATOM 599 O O . LEU A 1 79 ? -9.308 1.685 -44.680 1.00 90.12 79 LEU A O 1
ATOM 603 N N . ALA A 1 80 ? -8.021 0.537 -43.229 1.00 87.69 80 ALA A N 1
ATOM 604 C CA . ALA A 1 80 ? -7.425 1.707 -42.599 1.00 87.69 80 ALA A CA 1
ATOM 605 C C . ALA A 1 80 ? -6.701 2.581 -43.630 1.00 87.69 80 ALA A C 1
ATOM 607 O O . ALA A 1 80 ? -7.027 3.762 -43.751 1.00 87.69 80 ALA A O 1
ATOM 608 N N . VAL A 1 81 ? -5.805 2.003 -44.439 1.00 88.44 81 VAL A N 1
ATOM 609 C CA . VAL A 1 81 ? -5.060 2.734 -45.482 1.00 88.44 81 VAL A CA 1
ATOM 610 C C . VAL A 1 81 ? -6.008 3.398 -46.479 1.00 88.44 81 VAL A C 1
ATOM 612 O O . VAL A 1 81 ? -5.814 4.562 -46.835 1.00 88.44 81 VAL A O 1
ATOM 615 N N . ARG A 1 82 ? -7.071 2.698 -46.897 1.00 86.56 82 ARG A N 1
ATOM 616 C CA . ARG A 1 82 ? -8.081 3.229 -47.824 1.00 86.56 82 ARG A CA 1
ATOM 617 C C . ARG A 1 82 ? -8.793 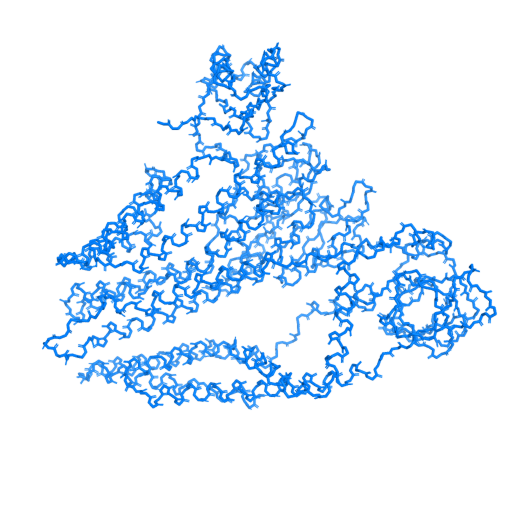4.468 -47.275 1.00 86.56 82 ARG A C 1
ATOM 619 O O . ARG A 1 82 ? -9.055 5.407 -48.031 1.00 86.56 82 ARG A O 1
ATOM 626 N N . ASP A 1 83 ? -9.110 4.478 -45.985 1.00 84.06 83 ASP A N 1
ATOM 627 C CA . ASP A 1 83 ? -9.788 5.598 -45.328 1.00 84.06 83 ASP A CA 1
ATOM 628 C C . ASP A 1 83 ? -8.819 6.699 -44.835 1.00 84.06 83 ASP A C 1
ATOM 630 O O . ASP A 1 83 ? -9.278 7.752 -44.389 1.00 84.06 83 ASP A O 1
ATOM 634 N N . GLY A 1 84 ? -7.500 6.529 -45.008 1.00 82.50 84 GLY A N 1
ATOM 635 C CA . GLY A 1 84 ? -6.468 7.508 -44.628 1.00 82.50 84 GLY A CA 1
ATOM 636 C C . GLY A 1 84 ? -5.905 7.319 -43.213 1.00 82.50 84 GLY A C 1
ATOM 637 O O . GLY A 1 84 ? -5.350 8.254 -42.628 1.00 82.50 84 GLY A O 1
ATOM 638 N N . LEU A 1 85 ? -6.061 6.121 -42.653 1.00 85.56 85 LEU A N 1
ATOM 639 C CA . LEU A 1 85 ? -5.514 5.683 -41.373 1.00 85.56 85 LEU A CA 1
ATOM 640 C C . LEU A 1 85 ? -4.371 4.666 -41.576 1.00 85.56 85 LEU A C 1
ATOM 642 O O . LEU A 1 85 ? -4.207 4.093 -42.648 1.00 85.56 85 LEU A O 1
ATOM 646 N N . LEU A 1 86 ? -3.568 4.428 -40.542 1.00 84.19 86 LEU A N 1
ATOM 647 C CA . LEU A 1 86 ? -2.477 3.451 -40.526 1.00 84.19 86 LEU A CA 1
ATOM 648 C C . LEU A 1 86 ? -2.528 2.626 -39.241 1.00 84.19 86 LEU A C 1
ATOM 650 O O . LEU A 1 86 ? -2.742 3.177 -38.162 1.00 84.19 86 LEU A O 1
ATOM 654 N N . VAL A 1 87 ? -2.261 1.322 -39.349 1.00 79.69 87 VAL A N 1
ATOM 655 C CA . VAL A 1 87 ? -2.023 0.461 -38.183 1.00 79.69 87 VAL A CA 1
ATOM 656 C C . VAL A 1 87 ? -0.568 0.633 -37.758 1.00 79.69 87 VAL A C 1
ATOM 658 O O . VAL A 1 87 ? 0.344 0.118 -38.405 1.00 79.69 87 VAL A O 1
ATOM 661 N N . ALA A 1 88 ? -0.330 1.396 -36.696 1.00 69.56 88 ALA A N 1
ATOM 662 C CA . ALA A 1 88 ? 1.019 1.688 -36.222 1.00 69.56 88 ALA A CA 1
ATOM 663 C C . ALA A 1 88 ? 1.051 1.809 -34.696 1.00 69.56 88 ALA A C 1
ATOM 665 O O . ALA A 1 88 ? 0.224 2.496 -34.106 1.00 69.56 88 ALA A O 1
ATOM 666 N N . GLY A 1 89 ? 2.033 1.160 -34.065 1.00 60.03 89 GLY A N 1
ATOM 667 C CA . GLY A 1 89 ? 2.289 1.264 -32.626 1.00 60.03 89 GLY A CA 1
ATOM 668 C C . GLY A 1 89 ? 3.362 2.309 -32.304 1.00 60.03 89 GLY A C 1
ATOM 669 O O . GLY A 1 89 ? 4.243 2.563 -33.127 1.00 60.03 89 GLY A O 1
ATOM 670 N N . GLY A 1 90 ? 3.311 2.876 -31.095 1.00 54.41 90 GLY A N 1
ATOM 671 C CA . GLY A 1 90 ? 4.391 3.694 -30.530 1.00 54.41 90 GLY A CA 1
ATOM 672 C C . GLY A 1 90 ? 4.304 5.196 -30.805 1.00 54.41 90 GLY A C 1
ATOM 673 O O . GLY A 1 90 ? 5.303 5.796 -31.200 1.00 54.41 90 GLY A O 1
ATOM 674 N N . ASP A 1 91 ? 3.138 5.814 -30.614 1.00 47.06 91 ASP A N 1
ATOM 675 C CA . ASP A 1 91 ? 3.108 7.258 -30.365 1.00 47.06 91 ASP A CA 1
ATOM 676 C C . ASP A 1 91 ? 3.546 7.525 -28.913 1.00 47.06 91 ASP A C 1
ATOM 678 O O . ASP A 1 91 ? 2.964 6.920 -28.018 1.00 47.06 91 ASP A O 1
ATOM 682 N N . PRO A 1 92 ? 4.544 8.382 -28.633 1.00 45.88 92 PRO A N 1
ATOM 683 C CA . PRO A 1 92 ? 4.815 8.832 -27.266 1.00 45.88 92 PRO A CA 1
ATOM 684 C C . PRO A 1 92 ? 3.648 9.604 -26.621 1.00 45.88 92 PRO A C 1
ATOM 686 O O . PRO A 1 92 ? 3.668 9.776 -25.405 1.00 45.88 92 PRO A O 1
ATOM 689 N N . GLU A 1 93 ? 2.668 10.073 -27.405 1.00 40.34 93 GLU A N 1
ATOM 690 C CA . GLU A 1 93 ? 1.483 10.798 -26.914 1.00 40.34 93 GLU A CA 1
ATOM 691 C C . GLU A 1 93 ? 0.267 9.894 -26.622 1.00 40.34 93 GLU A C 1
ATOM 693 O O . GLU A 1 93 ? -0.689 10.340 -25.990 1.00 40.34 93 GLU A O 1
ATOM 698 N N . GLU A 1 94 ? 0.285 8.624 -27.042 1.00 54.25 94 GLU A N 1
ATOM 699 C CA . GLU A 1 94 ? -0.828 7.684 -26.852 1.00 54.25 94 GLU A CA 1
ATOM 700 C C . GLU A 1 94 ? -0.488 6.716 -25.710 1.00 54.25 94 GLU A C 1
ATOM 702 O O . GLU A 1 94 ? 0.597 6.138 -25.676 1.00 54.25 94 GLU A O 1
ATOM 707 N N . TYR A 1 95 ? -1.393 6.560 -24.740 1.00 58.19 95 TYR A N 1
ATOM 708 C CA . TYR A 1 95 ? -1.132 5.737 -23.559 1.00 58.19 95 TYR A CA 1
ATOM 709 C C . TYR A 1 95 ? -0.854 4.280 -23.949 1.00 58.19 95 TYR A C 1
ATOM 711 O O . TYR A 1 95 ? -1.562 3.694 -24.777 1.00 58.19 95 TYR A O 1
ATOM 719 N N . ASP A 1 96 ? 0.153 3.680 -23.308 1.00 66.44 96 ASP A N 1
ATOM 720 C CA . ASP A 1 96 ? 0.499 2.279 -23.528 1.00 66.44 96 ASP A CA 1
ATOM 721 C C . ASP A 1 96 ? -0.719 1.376 -23.270 1.00 66.44 96 ASP A C 1
ATOM 723 O O . ASP A 1 96 ? -1.529 1.589 -22.357 1.00 66.44 96 ASP A O 1
ATOM 727 N N . HIS A 1 97 ? -0.861 0.352 -24.112 1.00 76.81 97 HIS A N 1
ATOM 728 C CA . HIS A 1 97 ? -1.922 -0.635 -23.960 1.00 76.81 97 HIS A CA 1
ATOM 729 C C . HIS A 1 97 ? -1.792 -1.319 -22.581 1.00 76.81 97 HIS A C 1
ATOM 731 O O . HIS A 1 97 ? -0.682 -1.729 -22.233 1.00 76.81 97 HIS A O 1
ATOM 737 N N . PRO A 1 98 ? -2.884 -1.513 -21.811 1.00 77.06 98 PRO A N 1
ATOM 738 C CA . PRO A 1 98 ? -2.819 -2.076 -20.452 1.00 77.06 98 PRO A CA 1
ATOM 739 C C . PRO A 1 98 ? -2.051 -3.403 -20.349 1.00 77.06 98 PRO A C 1
ATOM 741 O O . PRO A 1 98 ? -1.338 -3.654 -19.378 1.00 77.06 98 PRO A O 1
ATOM 744 N N . ALA A 1 99 ? -2.169 -4.237 -21.385 1.00 81.62 99 ALA A N 1
ATOM 745 C CA . ALA A 1 99 ? -1.464 -5.508 -21.532 1.00 81.62 99 ALA A CA 1
ATOM 746 C C . ALA A 1 99 ? -0.381 -5.486 -22.629 1.00 81.62 99 ALA A C 1
ATOM 748 O O . ALA A 1 99 ? 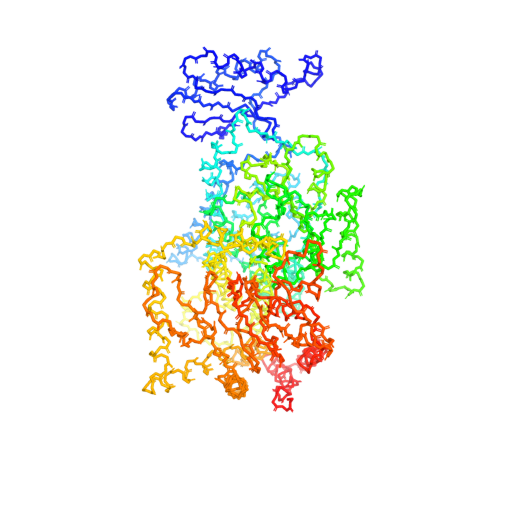-0.204 -6.477 -23.337 1.00 81.62 99 ALA A O 1
ATOM 749 N N . ASP A 1 100 ? 0.313 -4.360 -22.839 1.00 75.69 100 ASP A N 1
ATOM 750 C CA . ASP A 1 100 ? 1.339 -4.261 -23.885 1.00 75.69 100 ASP A CA 1
ATOM 751 C C . ASP A 1 100 ? 2.439 -5.338 -23.719 1.00 75.69 100 ASP A C 1
ATOM 753 O O . ASP A 1 100 ? 3.198 -5.333 -22.737 1.00 75.69 100 ASP A O 1
ATOM 757 N N . PRO A 1 101 ? 2.607 -6.253 -24.697 1.00 69.75 101 PRO A N 1
ATOM 758 C CA . PRO A 1 101 ? 3.649 -7.268 -24.639 1.00 69.75 101 PRO A CA 1
ATOM 759 C C . PRO A 1 101 ? 5.066 -6.678 -24.718 1.00 69.75 101 PRO A C 1
ATOM 761 O O . PRO A 1 101 ? 6.032 -7.378 -24.395 1.00 69.75 101 PRO A O 1
ATOM 764 N N . ALA A 1 102 ? 5.248 -5.423 -25.152 1.00 73.06 102 ALA A N 1
ATOM 765 C CA . ALA A 1 102 ? 6.570 -4.798 -25.166 1.00 73.06 102 ALA A CA 1
ATOM 766 C C . ALA A 1 102 ? 7.137 -4.616 -23.752 1.00 73.06 102 ALA A C 1
ATOM 768 O O . ALA A 1 102 ? 8.328 -4.879 -23.562 1.00 73.06 102 ALA A O 1
ATOM 769 N N . GLY A 1 103 ? 6.296 -4.283 -22.765 1.00 73.44 103 GLY A N 1
ATOM 770 C CA . GLY A 1 103 ? 6.690 -4.197 -21.357 1.00 73.44 103 GLY A CA 1
ATOM 771 C C . GLY A 1 103 ? 7.214 -5.530 -20.814 1.00 73.44 103 GLY A C 1
ATOM 772 O O . GLY A 1 103 ? 8.309 -5.587 -20.249 1.00 73.44 103 GLY A O 1
ATOM 773 N N . VAL A 1 104 ? 6.498 -6.632 -21.077 1.00 81.44 104 VAL A N 1
ATOM 774 C CA . VAL A 1 104 ? 6.912 -7.991 -20.669 1.00 81.44 104 VAL A CA 1
ATOM 775 C C . VAL A 1 104 ? 8.238 -8.381 -21.324 1.00 81.44 104 VAL A C 1
ATOM 777 O O . VAL A 1 104 ? 9.154 -8.854 -20.648 1.00 81.44 104 VAL A O 1
ATOM 780 N N . ARG A 1 105 ? 8.389 -8.143 -22.635 1.00 82.94 105 ARG A N 1
ATOM 781 C CA . ARG A 1 105 ? 9.642 -8.429 -23.358 1.00 82.94 105 ARG A CA 1
ATOM 782 C C . ARG A 1 105 ? 10.808 -7.594 -22.831 1.00 82.94 105 ARG A C 1
ATOM 784 O O . ARG A 1 105 ? 11.907 -8.124 -22.675 1.00 82.94 105 ARG A O 1
ATOM 791 N N . ALA A 1 106 ? 10.594 -6.311 -22.548 1.00 78.88 106 ALA A N 1
ATOM 792 C CA . ALA A 1 106 ? 11.619 -5.433 -21.988 1.00 78.88 106 ALA A CA 1
ATOM 793 C C . ALA A 1 106 ? 12.065 -5.913 -20.598 1.00 78.88 106 ALA A C 1
ATOM 795 O O . ALA A 1 106 ? 13.264 -6.049 -20.353 1.00 78.88 106 ALA A O 1
ATOM 796 N N . ALA A 1 107 ? 11.126 -6.264 -19.716 1.00 81.00 107 ALA A N 1
ATOM 797 C CA . ALA A 1 107 ? 11.440 -6.816 -18.399 1.00 81.00 107 ALA A CA 1
ATOM 798 C C . ALA A 1 107 ? 12.182 -8.166 -18.498 1.00 81.00 107 ALA A C 1
ATOM 800 O O . ALA A 1 107 ? 13.216 -8.353 -17.852 1.00 81.00 107 ALA A O 1
ATOM 801 N N . ALA A 1 108 ? 11.724 -9.081 -19.361 1.00 88.12 108 ALA A N 1
ATOM 802 C CA . ALA A 1 108 ? 12.336 -10.398 -19.550 1.00 88.12 108 ALA A CA 1
ATOM 803 C C . ALA A 1 108 ? 13.747 -10.325 -20.160 1.00 88.12 108 ALA A C 1
ATOM 805 O O . ALA A 1 108 ? 14.660 -11.007 -19.695 1.00 88.12 108 ALA A O 1
ATOM 806 N N . THR A 1 109 ? 13.957 -9.471 -21.168 1.00 87.44 109 THR A N 1
ATOM 807 C CA . THR A 1 109 ? 15.290 -9.250 -21.766 1.00 87.44 109 THR A CA 1
ATOM 808 C C . THR A 1 109 ? 16.263 -8.670 -20.747 1.00 87.44 109 THR A C 1
ATOM 810 O O . THR A 1 109 ? 17.395 -9.137 -20.630 1.00 87.44 109 THR A O 1
ATOM 813 N N . THR A 1 110 ? 15.799 -7.710 -19.954 1.00 85.31 110 THR A N 1
ATOM 814 C CA . THR A 1 110 ? 16.578 -7.066 -18.896 1.00 85.31 110 THR A CA 1
ATOM 815 C C . THR A 1 110 ? 16.937 -8.061 -17.780 1.00 85.31 110 THR A C 1
ATOM 817 O O . THR A 1 110 ? 18.071 -8.068 -17.306 1.00 85.31 110 THR A O 1
ATOM 820 N N . LEU A 1 111 ? 16.039 -8.977 -17.403 1.00 89.25 111 LEU A N 1
ATOM 821 C CA . LEU A 1 111 ? 16.356 -10.091 -16.498 1.00 89.25 111 LEU A CA 1
ATOM 822 C C . LEU A 1 111 ? 17.369 -11.074 -17.115 1.00 89.25 111 LEU A C 1
ATOM 824 O O . LEU A 1 111 ? 18.316 -11.488 -16.448 1.00 89.25 111 LEU A O 1
ATOM 828 N N . GLY A 1 112 ? 17.212 -11.416 -18.397 1.00 90.25 112 GLY A N 1
ATOM 829 C CA . GLY A 1 112 ? 18.129 -12.305 -19.116 1.00 90.25 112 GLY A CA 1
ATOM 830 C C . GLY A 1 112 ? 19.567 -11.777 -19.151 1.00 90.25 112 GLY A C 1
ATOM 831 O O . GLY A 1 112 ? 20.509 -12.540 -18.943 1.00 90.25 112 GLY A O 1
ATOM 832 N N . VAL A 1 113 ? 19.738 -10.463 -19.329 1.00 88.75 113 VAL A N 1
ATOM 833 C CA . VAL A 1 113 ? 21.044 -9.785 -19.264 1.00 88.75 113 VAL A CA 1
ATOM 834 C C . VAL A 1 113 ? 21.718 -9.981 -17.900 1.00 88.75 113 VAL A C 1
ATOM 836 O O . VAL A 1 113 ? 22.909 -10.295 -17.854 1.00 88.75 113 VAL A O 1
ATOM 839 N N . ASP A 1 114 ? 20.976 -9.870 -16.795 1.00 86.50 114 ASP A N 1
ATOM 840 C CA . ASP A 1 114 ? 21.534 -10.090 -15.455 1.00 86.50 114 ASP A CA 1
ATOM 841 C C . ASP A 1 114 ? 21.886 -11.563 -15.221 1.00 86.50 114 ASP A C 1
ATOM 843 O O . ASP A 1 114 ? 22.960 -11.849 -14.693 1.00 86.50 114 ASP A O 1
ATOM 847 N N . LEU A 1 115 ? 21.042 -12.507 -15.658 1.00 90.44 115 LEU A N 1
ATOM 848 C CA . LEU A 1 115 ? 21.313 -13.948 -15.545 1.00 90.44 115 LEU A CA 1
ATOM 849 C C . LEU A 1 115 ? 22.576 -14.358 -16.316 1.00 90.44 115 LEU A C 1
ATOM 851 O O . LEU A 1 115 ? 23.411 -15.100 -15.791 1.00 90.44 115 LEU A O 1
ATOM 855 N N . ILE A 1 116 ? 22.758 -13.827 -17.530 1.00 92.31 116 ILE A N 1
ATOM 856 C CA . ILE A 1 116 ? 23.991 -14.001 -18.311 1.00 92.31 116 ILE A CA 1
ATOM 857 C C . ILE A 1 116 ? 25.179 -13.392 -17.557 1.00 92.31 116 ILE A C 1
ATOM 859 O O . ILE A 1 116 ? 26.226 -14.031 -17.446 1.00 92.31 116 ILE A O 1
ATOM 863 N N . GLY A 1 117 ? 25.016 -12.191 -16.993 1.00 87.12 117 GLY A N 1
ATOM 864 C CA . GLY A 1 117 ? 26.032 -11.539 -16.167 1.00 87.12 117 GLY A CA 1
ATOM 865 C C . GLY A 1 117 ? 26.448 -12.373 -14.948 1.00 87.12 117 GLY A C 1
ATOM 866 O O . GLY A 1 117 ? 27.643 -12.517 -14.690 1.00 87.12 117 GLY A O 1
ATOM 867 N N . ILE A 1 118 ? 25.492 -12.978 -14.233 1.00 87.56 118 ILE A N 1
ATOM 868 C CA . ILE A 1 118 ? 25.742 -13.883 -13.095 1.00 87.56 118 ILE A CA 1
ATOM 869 C C . ILE A 1 118 ? 26.540 -15.103 -13.559 1.00 87.56 118 ILE A C 1
ATOM 871 O O . ILE A 1 118 ? 27.562 -15.436 -12.955 1.00 87.56 118 ILE A O 1
ATOM 875 N N . GLY A 1 119 ? 26.106 -15.747 -14.647 1.00 88.31 119 GLY A N 1
ATOM 876 C CA . GLY A 1 119 ? 26.797 -16.898 -15.228 1.00 88.31 119 GLY A CA 1
ATOM 877 C C . GLY A 1 119 ? 28.233 -16.565 -15.636 1.00 88.31 119 GLY A C 1
ATOM 878 O O . GLY A 1 119 ? 29.159 -17.302 -15.293 1.00 88.31 119 GLY A O 1
ATOM 879 N N . ALA A 1 120 ? 28.444 -15.420 -16.289 1.00 87.75 120 ALA A N 1
ATOM 880 C CA . ALA A 1 120 ? 29.766 -14.930 -16.670 1.00 87.75 120 ALA A CA 1
ATOM 881 C C . ALA A 1 120 ? 30.648 -14.612 -15.448 1.00 87.75 120 ALA A C 1
ATOM 883 O O . ALA A 1 120 ? 31.821 -14.985 -15.437 1.00 87.75 120 ALA A O 1
ATOM 884 N N . ALA A 1 121 ? 30.089 -13.999 -14.396 1.00 84.62 121 ALA A N 1
ATOM 885 C CA . ALA A 1 121 ? 30.798 -13.712 -13.146 1.00 84.62 121 ALA A CA 1
ATOM 886 C C . ALA A 1 121 ? 31.283 -14.999 -12.458 1.00 84.62 121 ALA A C 1
ATOM 888 O O . ALA A 1 121 ? 32.457 -15.116 -12.100 1.00 84.62 121 ALA A O 1
ATOM 889 N N . LEU A 1 122 ? 30.383 -15.976 -12.298 1.00 85.38 122 LEU A N 1
ATOM 890 C CA . LEU A 1 122 ? 30.680 -17.270 -11.679 1.00 85.38 122 LEU A CA 1
ATOM 891 C C . LEU A 1 122 ? 31.679 -18.070 -12.515 1.00 85.38 122 LEU A C 1
ATOM 893 O O . LEU A 1 122 ? 32.613 -18.649 -11.967 1.00 85.38 122 LEU A O 1
ATOM 897 N N . THR A 1 123 ? 31.533 -18.055 -13.840 1.00 86.31 123 THR A N 1
ATOM 898 C CA . THR A 1 123 ? 32.460 -18.728 -14.757 1.00 86.31 123 THR A CA 1
ATOM 899 C C . THR A 1 123 ? 33.846 -18.095 -14.694 1.00 86.31 123 THR A C 1
ATOM 901 O O . THR A 1 123 ? 34.831 -18.810 -14.541 1.00 86.31 123 THR A O 1
ATOM 904 N N . GLY A 1 124 ? 33.947 -16.762 -14.733 1.00 84.38 124 GLY A N 1
ATOM 905 C CA . GLY A 1 124 ? 35.221 -16.054 -14.586 1.00 84.38 124 GLY A CA 1
ATOM 906 C C . GLY A 1 124 ? 35.904 -16.342 -13.247 1.00 84.38 124 GLY A C 1
ATOM 907 O O . GLY A 1 124 ? 37.118 -16.556 -13.213 1.00 84.38 124 GLY A O 1
ATOM 908 N N . TYR A 1 125 ? 35.119 -16.436 -12.170 1.00 79.31 125 TYR A N 1
ATOM 909 C CA . TYR A 1 125 ? 35.592 -16.835 -10.846 1.00 79.31 125 TYR A CA 1
ATOM 910 C C . TYR A 1 125 ? 36.106 -18.287 -10.818 1.00 79.31 125 TYR A C 1
ATOM 912 O O . TYR A 1 125 ? 37.226 -18.539 -10.367 1.00 79.31 125 TYR A O 1
ATOM 920 N N . LEU A 1 126 ? 35.336 -19.243 -11.354 1.00 84.69 126 LEU A N 1
ATOM 921 C CA . LEU A 1 126 ? 35.705 -20.665 -11.427 1.00 84.69 126 LEU A CA 1
ATOM 922 C C . LEU A 1 126 ? 36.948 -20.897 -12.301 1.00 84.69 126 LEU A C 1
ATOM 924 O O . LEU A 1 126 ? 37.840 -21.657 -11.920 1.00 84.69 126 LEU A O 1
ATOM 928 N N . LEU A 1 127 ? 37.036 -20.197 -13.437 1.00 86.88 127 LEU A N 1
ATOM 929 C CA . LEU A 1 127 ? 38.168 -20.233 -14.369 1.00 86.88 127 LEU A CA 1
ATOM 930 C C . LEU A 1 127 ? 39.371 -19.399 -13.904 1.00 86.88 127 LEU A C 1
ATOM 932 O O . LEU A 1 127 ? 40.410 -19.412 -14.561 1.00 86.88 127 LEU A O 1
ATOM 936 N N . ARG A 1 128 ? 39.268 -18.706 -12.761 1.00 82.06 128 ARG A N 1
ATOM 937 C CA . ARG A 1 128 ? 40.346 -17.904 -12.154 1.00 82.06 128 ARG A CA 1
ATOM 938 C C . ARG A 1 128 ? 40.880 -16.799 -13.074 1.00 82.06 128 ARG A C 1
ATOM 940 O O . ARG A 1 128 ? 42.073 -16.491 -13.039 1.00 82.06 128 ARG A O 1
ATOM 947 N N . LEU A 1 129 ? 40.010 -16.202 -13.887 1.00 84.00 129 LEU A N 1
ATOM 948 C CA . LEU A 1 129 ? 40.373 -15.056 -14.720 1.00 84.00 129 LEU A CA 1
ATOM 949 C C . LEU A 1 129 ? 40.685 -13.831 -13.838 1.00 84.00 129 LEU A C 1
ATOM 951 O O . LEU A 1 129 ? 40.099 -13.694 -12.759 1.00 84.00 129 LEU A O 1
ATOM 955 N N . PRO A 1 130 ? 41.593 -12.931 -14.256 1.00 78.12 130 PRO A N 1
ATOM 956 C CA . PRO A 1 130 ? 41.843 -11.696 -13.521 1.00 78.12 130 PRO A CA 1
ATOM 957 C C . PRO A 1 130 ? 40.598 -10.786 -13.565 1.00 78.12 130 PRO A C 1
ATOM 959 O O . PRO A 1 130 ? 40.073 -10.548 -14.655 1.00 78.12 130 PRO A O 1
ATOM 962 N N . PRO A 1 131 ? 40.108 -10.269 -12.420 1.00 78.88 131 PRO A N 1
ATOM 963 C CA . PRO A 1 131 ? 38.972 -9.351 -12.403 1.00 78.88 131 PRO A CA 1
ATOM 964 C C . PRO A 1 131 ? 39.364 -7.982 -12.973 1.00 78.88 131 PRO A C 1
ATOM 966 O O . PRO A 1 131 ? 40.506 -7.536 -12.826 1.00 78.88 131 PRO A O 1
ATOM 969 N N . THR A 1 132 ? 38.412 -7.282 -13.593 1.00 78.00 132 THR A N 1
ATOM 970 C CA . THR A 1 132 ? 38.635 -5.910 -14.074 1.00 78.00 132 THR A CA 1
ATOM 971 C C . THR A 1 132 ? 38.842 -4.914 -12.926 1.00 78.00 132 THR A C 1
ATOM 973 O O . THR A 1 132 ? 38.380 -5.157 -11.807 1.00 78.00 132 THR A O 1
ATOM 976 N N . PRO A 1 133 ? 39.487 -3.757 -13.182 1.00 79.25 133 PRO A N 1
ATOM 977 C CA . PRO A 1 133 ? 39.678 -2.721 -12.169 1.00 79.25 133 PRO A CA 1
ATOM 978 C C . PRO A 1 133 ? 38.353 -2.263 -11.541 1.00 79.25 133 PRO A C 1
ATOM 980 O O . PRO A 1 133 ? 37.408 -1.925 -12.255 1.00 79.25 133 PRO A O 1
ATOM 983 N N . ARG A 1 134 ? 38.303 -2.172 -10.204 1.00 77.75 134 ARG A N 1
ATOM 984 C CA . ARG A 1 134 ? 37.098 -1.769 -9.445 1.00 77.75 134 ARG A CA 1
ATOM 985 C C . ARG A 1 134 ? 36.593 -0.371 -9.799 1.00 77.75 134 ARG A C 1
ATOM 987 O O . ARG A 1 134 ? 35.399 -0.107 -9.692 1.00 77.75 134 ARG A O 1
ATOM 994 N N . ALA A 1 135 ? 37.486 0.500 -10.266 1.00 78.94 135 ALA A N 1
ATOM 995 C CA . ALA A 1 135 ? 37.140 1.826 -10.762 1.00 78.94 135 ALA A CA 1
ATOM 996 C C . ALA A 1 135 ? 36.118 1.782 -11.912 1.00 78.94 135 ALA A C 1
ATOM 998 O O . ALA A 1 135 ? 35.246 2.645 -11.974 1.00 78.94 135 ALA A O 1
ATOM 999 N N . LEU A 1 136 ? 36.170 0.761 -12.779 1.00 81.69 136 LEU A N 1
ATOM 1000 C CA . LEU A 1 136 ? 35.202 0.597 -13.865 1.00 81.69 136 LEU A CA 1
ATOM 1001 C C . LEU A 1 136 ? 33.808 0.272 -13.313 1.00 81.69 136 LEU A C 1
ATOM 1003 O O . LEU A 1 136 ? 32.837 0.927 -13.681 1.00 81.69 136 LEU A O 1
ATOM 1007 N N . THR A 1 137 ? 33.715 -0.686 -12.385 1.00 80.69 137 THR A N 1
ATOM 1008 C CA . THR A 1 137 ? 32.449 -1.066 -11.739 1.00 80.69 137 THR A CA 1
ATOM 1009 C C . THR A 1 137 ? 31.847 0.096 -10.952 1.00 80.69 137 THR A C 1
ATOM 1011 O O . THR A 1 137 ? 30.656 0.372 -11.092 1.00 80.69 137 THR A O 1
ATOM 1014 N N . ALA A 1 138 ? 32.660 0.829 -10.186 1.00 81.25 138 ALA A N 1
ATOM 1015 C CA . ALA A 1 138 ? 32.210 2.014 -9.460 1.00 81.25 138 ALA A CA 1
ATOM 1016 C C . ALA A 1 138 ? 31.727 3.124 -10.408 1.00 81.25 138 ALA A C 1
ATOM 1018 O O . ALA A 1 138 ? 30.677 3.708 -10.167 1.00 81.25 138 ALA A O 1
ATOM 1019 N N . CYS A 1 139 ? 32.439 3.373 -11.511 1.00 83.88 139 CYS A N 1
ATOM 1020 C CA . CYS A 1 139 ? 32.046 4.366 -12.511 1.00 83.88 139 CYS A CA 1
ATOM 1021 C C . CYS A 1 139 ? 30.699 4.020 -13.162 1.00 83.88 139 CYS A C 1
ATOM 1023 O O . CYS A 1 139 ? 29.797 4.853 -13.184 1.00 83.88 139 CYS A O 1
ATOM 1025 N N . VAL A 1 140 ? 30.527 2.776 -13.623 1.00 84.00 140 VAL A N 1
ATOM 1026 C CA . VAL A 1 140 ? 29.267 2.313 -14.231 1.00 84.00 140 VAL A CA 1
ATOM 1027 C C . VAL A 1 140 ? 28.114 2.370 -13.229 1.00 84.00 140 VAL A C 1
ATOM 1029 O O . VAL A 1 140 ? 27.025 2.821 -13.582 1.00 84.00 140 VAL A O 1
ATOM 1032 N N . THR A 1 141 ? 28.361 1.981 -11.975 1.00 79.12 141 THR A N 1
ATOM 1033 C CA . THR A 1 141 ? 27.358 2.066 -10.906 1.00 79.12 141 THR A CA 1
ATOM 1034 C C . THR A 1 141 ? 26.961 3.522 -10.666 1.00 79.12 141 THR A C 1
ATOM 1036 O O . THR A 1 141 ? 25.792 3.855 -10.781 1.00 79.12 141 THR A O 1
ATOM 1039 N N . LEU A 1 142 ? 27.913 4.433 -10.435 1.00 78.19 142 LEU A N 1
ATOM 1040 C CA . LEU A 1 142 ? 27.618 5.856 -10.219 1.00 78.19 142 LEU A CA 1
ATOM 1041 C C . LEU A 1 142 ? 26.894 6.501 -11.409 1.00 78.19 142 LEU A C 1
ATOM 1043 O O . LEU A 1 142 ? 26.007 7.330 -11.214 1.00 78.19 142 LEU A O 1
ATOM 1047 N N . LEU A 1 143 ? 27.243 6.108 -12.637 1.00 79.88 143 LEU A N 1
ATOM 1048 C CA . LEU A 1 143 ? 26.595 6.592 -13.853 1.00 79.88 143 LEU A CA 1
ATOM 1049 C C . LEU A 1 143 ? 25.132 6.129 -13.939 1.00 79.88 143 LEU A C 1
ATOM 1051 O O . LEU A 1 143 ? 24.255 6.937 -14.239 1.00 79.88 143 LEU A O 1
ATOM 1055 N N . ARG A 1 144 ? 24.865 4.849 -13.639 1.00 80.44 144 ARG A N 1
ATOM 1056 C CA . ARG A 1 144 ? 23.510 4.272 -13.564 1.00 80.44 144 ARG A CA 1
ATOM 1057 C C . ARG A 1 144 ? 22.671 4.947 -12.482 1.00 80.44 144 ARG A C 1
ATOM 1059 O O . ARG A 1 144 ? 21.473 5.144 -12.672 1.00 80.44 144 ARG A O 1
ATOM 1066 N N . GLU A 1 145 ? 23.298 5.267 -11.357 1.00 75.31 145 GLU A N 1
ATOM 1067 C CA . GLU A 1 145 ? 22.651 5.798 -10.159 1.00 75.31 145 GLU A CA 1
ATOM 1068 C C . GLU A 1 145 ? 22.336 7.301 -10.255 1.00 75.31 145 GLU A C 1
ATOM 1070 O O . GLU A 1 145 ? 21.521 7.791 -9.474 1.00 75.31 145 GLU A O 1
ATOM 1075 N N . ASN A 1 146 ? 22.941 8.026 -11.205 1.00 77.19 146 ASN A N 1
ATOM 1076 C CA . ASN A 1 146 ? 22.774 9.469 -11.347 1.00 77.19 146 ASN A CA 1
ATOM 1077 C C . ASN A 1 146 ? 21.476 9.837 -12.109 1.00 77.19 146 ASN A C 1
ATOM 1079 O O . ASN A 1 146 ? 21.348 9.520 -13.299 1.00 77.19 146 ASN A O 1
ATOM 1083 N N . PRO A 1 147 ? 20.537 10.575 -11.486 1.00 73.56 147 PRO A N 1
ATOM 1084 C CA . PRO A 1 147 ? 19.251 10.903 -12.102 1.00 73.56 147 PRO A CA 1
ATOM 1085 C C . PRO A 1 147 ? 19.382 11.797 -13.345 1.00 73.56 147 PRO A C 1
ATOM 1087 O O . PRO A 1 147 ? 18.640 11.614 -14.309 1.00 73.56 147 PRO A O 1
ATOM 1090 N N . ARG A 1 148 ? 20.370 12.704 -13.395 1.00 77.88 148 ARG A N 1
ATOM 1091 C CA . ARG A 1 148 ? 20.588 13.592 -14.556 1.00 77.88 148 ARG A CA 1
ATOM 1092 C C . ARG A 1 148 ? 21.039 12.820 -15.789 1.00 77.88 148 ARG A C 1
ATOM 1094 O O . ARG A 1 148 ? 20.618 13.124 -16.902 1.00 77.88 148 ARG A O 1
ATOM 1101 N N . VAL A 1 149 ? 21.882 11.807 -15.591 1.00 78.94 149 VAL A N 1
ATOM 1102 C CA . VAL A 1 149 ? 22.354 10.943 -16.680 1.00 78.94 149 VAL A CA 1
ATOM 1103 C C . VAL A 1 149 ? 21.197 10.124 -17.238 1.00 78.94 149 VAL A C 1
ATOM 1105 O O . VAL A 1 149 ? 21.029 10.059 -18.455 1.00 78.94 149 VAL A O 1
ATOM 1108 N N . ARG A 1 150 ? 20.358 9.561 -16.360 1.00 77.44 150 ARG A N 1
ATOM 1109 C CA . ARG A 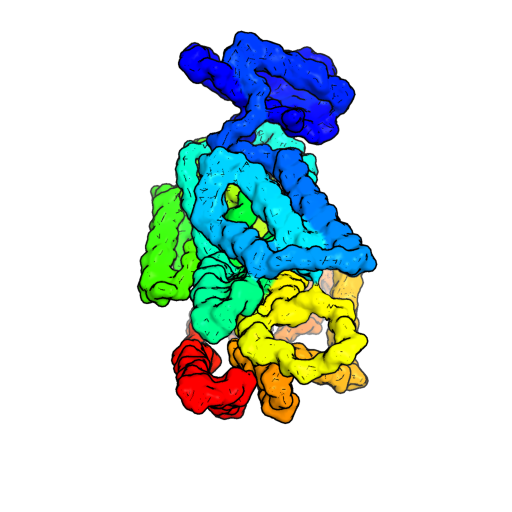1 150 ? 19.135 8.859 -16.769 1.00 77.44 150 ARG A CA 1
ATOM 1110 C C . ARG A 1 150 ? 18.197 9.784 -17.547 1.00 77.44 150 ARG A C 1
ATOM 1112 O O . ARG A 1 150 ? 17.766 9.417 -18.632 1.00 77.44 150 ARG A O 1
ATOM 1119 N N . ALA A 1 151 ? 17.936 10.998 -17.061 1.00 76.44 151 ALA A N 1
ATOM 1120 C CA . ALA A 1 151 ? 17.078 11.960 -17.758 1.00 76.44 151 ALA A CA 1
ATOM 1121 C C . ALA A 1 151 ? 17.602 12.300 -19.167 1.00 76.44 151 ALA A C 1
ATOM 1123 O O . ALA A 1 151 ? 16.849 12.264 -20.141 1.00 76.44 151 ALA A O 1
ATOM 1124 N N . LEU A 1 152 ? 18.910 12.543 -19.296 1.00 81.06 152 LEU A N 1
ATOM 1125 C CA . LEU A 1 152 ? 19.551 12.852 -20.575 1.00 81.06 152 LEU A CA 1
ATOM 1126 C C . LEU A 1 152 ? 19.486 11.671 -21.555 1.00 81.06 152 LEU A C 1
ATOM 1128 O O . LEU A 1 152 ? 19.170 11.859 -22.730 1.00 81.06 152 LEU A O 1
ATOM 1132 N N . LEU A 1 153 ? 19.769 10.451 -21.086 1.00 79.69 153 LEU A N 1
ATOM 1133 C CA . LEU A 1 153 ? 19.681 9.247 -21.914 1.00 79.69 153 LEU A CA 1
ATOM 1134 C C . LEU A 1 153 ? 18.235 8.971 -22.337 1.00 79.69 153 LEU A C 1
ATOM 1136 O O . LEU A 1 153 ? 17.989 8.728 -23.517 1.00 79.69 153 LEU A O 1
ATOM 1140 N N . ARG A 1 154 ? 17.274 9.087 -21.415 1.00 80.38 154 ARG A N 1
ATOM 1141 C CA . ARG A 1 154 ? 15.846 8.925 -21.711 1.00 80.38 154 ARG A CA 1
ATOM 1142 C C . ARG A 1 154 ? 15.401 9.865 -22.833 1.00 80.38 154 ARG A C 1
ATOM 1144 O O . ARG A 1 154 ? 14.756 9.399 -23.766 1.00 80.38 154 ARG A O 1
ATOM 1151 N N . GLY A 1 155 ? 15.821 11.133 -22.798 1.00 77.81 155 GLY A N 1
ATOM 1152 C CA . GLY A 1 155 ? 15.495 12.121 -23.834 1.00 77.81 155 GLY A CA 1
ATOM 1153 C C . GLY A 1 155 ? 16.122 11.859 -25.211 1.00 77.81 155 GLY A C 1
ATOM 1154 O O . GLY A 1 155 ? 15.613 12.358 -26.207 1.00 77.81 155 GLY A O 1
ATOM 1155 N N . ARG A 1 156 ? 17.209 11.076 -25.305 1.00 84.12 156 ARG A N 1
ATOM 1156 C CA . ARG A 1 156 ? 17.892 10.794 -26.586 1.00 84.12 156 ARG A CA 1
ATOM 1157 C C . ARG A 1 156 ? 17.517 9.468 -27.232 1.00 84.12 156 ARG A C 1
ATOM 1159 O O . ARG A 1 156 ? 17.484 9.381 -28.454 1.00 84.12 156 ARG A O 1
ATOM 1166 N N . ILE A 1 157 ? 17.341 8.420 -26.432 1.00 79.38 157 ILE A N 1
ATOM 1167 C CA . ILE A 1 157 ? 17.201 7.039 -26.929 1.00 79.38 157 ILE A CA 1
ATOM 1168 C C . ILE A 1 157 ? 15.910 6.353 -26.462 1.00 79.38 157 ILE A C 1
ATOM 1170 O O . ILE A 1 157 ? 15.666 5.212 -26.853 1.00 79.38 157 ILE A O 1
ATOM 1174 N N . GLY A 1 158 ? 15.075 7.038 -25.674 1.00 73.00 158 GLY A N 1
ATOM 1175 C CA . GLY A 1 158 ? 13.836 6.503 -25.109 1.00 73.00 158 GLY A CA 1
ATOM 1176 C C . GLY A 1 158 ? 14.055 5.677 -23.836 1.00 73.00 158 GLY A C 1
ATOM 1177 O O . GLY A 1 158 ? 15.159 5.201 -23.558 1.00 73.00 158 GLY A O 1
ATOM 1178 N N . ALA A 1 159 ? 12.989 5.497 -23.048 1.00 71.06 159 ALA A N 1
ATOM 1179 C CA . ALA A 1 159 ? 13.051 4.852 -21.732 1.00 71.06 159 ALA A CA 1
ATOM 1180 C C . ALA A 1 159 ? 13.482 3.375 -21.806 1.00 71.06 159 ALA A C 1
ATOM 1182 O O . ALA A 1 159 ? 14.472 2.996 -21.184 1.00 71.06 159 ALA A O 1
ATOM 1183 N N . ALA A 1 160 ? 12.820 2.566 -22.642 1.00 70.62 160 ALA A N 1
ATOM 1184 C CA . ALA A 1 160 ? 13.094 1.129 -22.737 1.00 70.62 160 ALA A CA 1
ATOM 1185 C C . ALA A 1 160 ? 14.533 0.811 -23.192 1.00 70.62 160 ALA A C 1
ATOM 1187 O O . ALA A 1 160 ? 15.187 -0.079 -22.647 1.00 70.62 160 ALA A O 1
ATOM 1188 N N . ARG A 1 161 ? 15.067 1.557 -24.174 1.00 78.88 161 ARG A N 1
ATOM 1189 C CA . ARG A 1 161 ? 16.447 1.357 -24.659 1.00 78.88 161 ARG A CA 1
ATOM 1190 C C . ARG A 1 161 ? 17.482 1.838 -23.647 1.00 78.88 161 ARG A C 1
ATOM 1192 O O . ARG A 1 161 ? 18.526 1.204 -23.510 1.00 78.88 161 ARG A O 1
ATOM 1199 N N . MET A 1 162 ? 17.204 2.937 -22.944 1.00 84.44 162 MET A N 1
ATOM 1200 C CA . MET A 1 162 ? 18.049 3.409 -21.849 1.00 84.44 162 MET A CA 1
ATOM 1201 C C . MET A 1 162 ? 18.154 2.352 -20.746 1.00 84.44 162 MET A C 1
ATOM 1203 O O . MET A 1 162 ? 19.267 2.046 -20.322 1.00 84.44 162 MET A O 1
ATOM 1207 N N . ASP A 1 163 ? 17.031 1.790 -20.291 1.00 79.88 163 ASP A N 1
ATOM 1208 C CA . ASP A 1 163 ? 17.044 0.798 -19.213 1.00 79.88 163 ASP A CA 1
ATOM 1209 C C . ASP A 1 163 ? 17.797 -0.475 -19.625 1.00 79.88 163 ASP A C 1
ATOM 1211 O O . ASP A 1 163 ? 18.623 -0.961 -18.850 1.00 79.88 163 ASP A O 1
ATOM 1215 N N . LEU A 1 164 ? 17.637 -0.939 -20.872 1.00 82.44 164 LEU A N 1
ATOM 1216 C CA . LEU A 1 164 ? 18.413 -2.060 -21.416 1.00 82.44 164 LEU A CA 1
ATOM 1217 C C . LEU A 1 164 ? 19.922 -1.753 -21.490 1.00 82.44 164 LEU A C 1
ATOM 1219 O O . LEU A 1 164 ? 20.742 -2.595 -21.121 1.00 82.44 164 LEU A O 1
ATOM 1223 N N . LEU A 1 165 ? 20.314 -0.555 -21.942 1.00 86.62 165 LEU A N 1
ATOM 1224 C CA . LEU A 1 165 ? 21.727 -0.157 -22.010 1.00 86.62 165 LEU A CA 1
ATOM 1225 C C . LEU A 1 165 ? 22.366 -0.070 -20.625 1.00 86.62 165 LEU A C 1
ATOM 1227 O O . LEU A 1 165 ? 23.472 -0.573 -20.426 1.00 86.62 165 LEU A O 1
ATOM 1231 N N . LEU A 1 166 ? 21.678 0.550 -19.664 1.00 85.00 166 LEU A N 1
ATOM 1232 C CA . LEU A 1 166 ? 22.169 0.664 -18.293 1.00 85.00 166 LEU A CA 1
ATOM 1233 C C . LEU A 1 166 ? 22.238 -0.709 -17.616 1.00 85.00 166 LEU A C 1
ATOM 1235 O O . LEU A 1 166 ? 23.208 -0.987 -16.912 1.00 85.00 166 LEU A O 1
ATOM 1239 N N . ALA A 1 167 ? 21.257 -1.580 -17.864 1.00 82.44 167 ALA A N 1
ATOM 1240 C CA . ALA A 1 167 ? 21.276 -2.965 -17.413 1.00 82.44 167 ALA A CA 1
ATOM 1241 C C . ALA A 1 167 ? 22.463 -3.743 -17.993 1.00 82.44 167 ALA A C 1
ATOM 1243 O O . ALA A 1 167 ? 23.212 -4.353 -17.236 1.00 82.44 167 ALA A O 1
ATOM 1244 N N . GLY A 1 168 ? 22.680 -3.667 -19.309 1.00 86.75 168 GLY A N 1
ATOM 1245 C CA . GLY A 1 168 ? 23.799 -4.317 -19.991 1.00 86.75 168 GLY A CA 1
ATOM 1246 C C . GLY A 1 168 ? 25.158 -3.836 -19.495 1.00 86.75 168 GLY A C 1
ATOM 1247 O O . GLY A 1 168 ? 26.016 -4.651 -19.161 1.00 86.75 168 GLY A O 1
ATOM 1248 N N . ALA A 1 169 ? 25.343 -2.519 -19.376 1.00 87.06 169 ALA A N 1
ATOM 1249 C CA . ALA A 1 169 ? 26.574 -1.936 -18.848 1.00 87.06 169 ALA A CA 1
ATOM 1250 C C . ALA A 1 169 ? 26.847 -2.403 -17.409 1.00 87.06 169 ALA A C 1
ATOM 1252 O O . ALA A 1 169 ? 27.968 -2.803 -17.091 1.00 87.06 169 ALA A O 1
ATOM 1253 N N . ASN A 1 170 ? 25.820 -2.404 -16.554 1.00 85.81 170 ASN A N 1
ATOM 1254 C CA . ASN A 1 170 ? 25.909 -2.856 -15.168 1.00 85.81 170 ASN A CA 1
ATOM 1255 C C . ASN A 1 170 ? 26.239 -4.354 -15.070 1.00 85.81 170 ASN A C 1
ATOM 1257 O O . ASN A 1 170 ? 27.159 -4.733 -14.345 1.00 85.81 170 ASN A O 1
ATOM 1261 N N . ALA A 1 171 ? 25.546 -5.196 -15.843 1.00 85.94 171 ALA A N 1
ATOM 1262 C CA . ALA A 1 171 ? 25.793 -6.634 -15.906 1.00 85.94 171 ALA A CA 1
ATOM 1263 C C . ALA A 1 171 ? 27.226 -6.944 -16.346 1.00 85.94 171 ALA A C 1
ATOM 1265 O O . ALA A 1 171 ? 27.913 -7.715 -15.679 1.00 85.94 171 ALA A O 1
ATOM 1266 N N . LEU A 1 172 ? 27.720 -6.284 -17.398 1.00 87.62 172 LEU A N 1
ATOM 1267 C CA . LEU A 1 172 ? 29.103 -6.423 -17.857 1.00 87.62 172 LEU A CA 1
ATOM 1268 C C . LEU A 1 172 ? 30.111 -5.974 -16.794 1.00 87.62 172 LEU A C 1
ATOM 1270 O O . LEU A 1 172 ? 31.084 -6.681 -16.534 1.00 87.62 172 LEU A O 1
ATOM 1274 N N . ALA A 1 173 ? 29.875 -4.829 -16.152 1.00 84.75 173 ALA A N 1
ATOM 1275 C CA . ALA A 1 173 ? 30.780 -4.281 -15.147 1.00 84.75 173 ALA A CA 1
ATOM 1276 C C . ALA A 1 173 ? 30.886 -5.170 -13.897 1.00 84.75 173 ALA A C 1
ATOM 1278 O O . ALA A 1 173 ? 31.977 -5.335 -13.343 1.00 84.75 173 ALA A O 1
ATOM 1279 N N . HIS A 1 174 ? 29.776 -5.768 -13.460 1.00 82.81 174 HIS A N 1
ATOM 1280 C CA . HIS A 1 174 ? 29.762 -6.699 -12.332 1.00 82.81 174 HIS A CA 1
ATOM 1281 C C . HIS A 1 174 ? 30.240 -8.107 -12.707 1.00 82.81 174 HIS A C 1
ATOM 1283 O O . HIS A 1 174 ? 30.889 -8.752 -11.878 1.00 82.81 174 HIS A O 1
ATOM 1289 N N . ALA A 1 175 ? 29.988 -8.563 -13.939 1.00 83.81 175 ALA A N 1
ATOM 1290 C CA . ALA A 1 175 ? 30.496 -9.830 -14.460 1.00 83.81 175 ALA A CA 1
ATOM 1291 C C . ALA A 1 175 ? 32.021 -9.817 -14.581 1.00 83.81 175 ALA A C 1
ATOM 1293 O O . ALA A 1 175 ? 32.699 -10.690 -14.040 1.00 83.81 175 ALA A O 1
ATOM 1294 N N . ALA A 1 176 ? 32.568 -8.778 -15.211 1.00 84.31 176 ALA A N 1
ATOM 1295 C CA . ALA A 1 176 ? 34.007 -8.595 -15.357 1.00 84.31 176 ALA A CA 1
ATOM 1296 C C . ALA A 1 176 ? 34.698 -8.333 -14.003 1.00 84.31 176 ALA A C 1
ATOM 1298 O O . ALA A 1 176 ? 35.815 -8.797 -13.764 1.00 84.31 176 ALA A O 1
ATOM 1299 N N . GLY A 1 177 ? 34.003 -7.653 -13.082 1.00 78.12 177 GLY A N 1
ATOM 1300 C CA . GLY A 1 177 ? 34.436 -7.457 -11.698 1.00 78.12 177 GLY A CA 1
ATOM 1301 C C . GLY A 1 177 ? 34.274 -8.685 -10.789 1.00 78.12 177 GLY A C 1
ATOM 1302 O O . GLY A 1 177 ? 34.702 -8.623 -9.639 1.00 78.12 177 GLY A O 1
ATOM 1303 N N . GLN A 1 178 ? 33.671 -9.780 -11.278 1.00 80.12 178 GLN A N 1
ATOM 1304 C CA . GLN A 1 178 ? 33.374 -11.010 -10.525 1.00 80.12 178 GLN A CA 1
ATOM 1305 C C . GLN A 1 178 ? 32.605 -10.750 -9.213 1.00 80.12 178 GLN A C 1
ATOM 1307 O O . GLN A 1 178 ? 32.951 -11.270 -8.154 1.00 80.12 178 GLN A O 1
ATOM 1312 N N . THR A 1 179 ? 31.544 -9.936 -9.280 1.00 78.12 179 THR A N 1
ATOM 1313 C CA . THR A 1 179 ? 30.702 -9.549 -8.125 1.00 78.12 179 THR A CA 1
ATOM 1314 C C . THR A 1 179 ? 29.261 -10.062 -8.280 1.00 78.12 179 THR A C 1
ATOM 1316 O O . THR A 1 179 ? 28.352 -9.287 -8.583 1.00 78.12 179 THR A O 1
ATOM 1319 N N . PRO A 1 180 ? 29.018 -11.376 -8.097 1.00 80.94 180 PRO A N 1
ATOM 1320 C CA . PRO A 1 180 ? 27.721 -11.984 -8.394 1.00 80.94 180 PRO A CA 1
ATOM 1321 C C . PRO A 1 180 ? 26.600 -11.552 -7.435 1.00 80.94 180 PRO A C 1
ATOM 1323 O O . PRO A 1 180 ? 25.444 -11.554 -7.839 1.00 80.94 180 PRO A O 1
ATOM 1326 N N . THR A 1 181 ? 26.907 -11.142 -6.198 1.00 81.94 181 THR A N 1
ATOM 1327 C CA . THR A 1 181 ? 25.898 -10.767 -5.182 1.00 81.94 181 THR A CA 1
ATOM 1328 C C . THR A 1 181 ? 24.987 -9.637 -5.652 1.00 81.94 181 THR A C 1
ATOM 1330 O O . THR A 1 181 ? 23.767 -9.748 -5.563 1.00 81.94 181 THR A O 1
ATOM 1333 N N . SER A 1 182 ? 25.568 -8.577 -6.218 1.00 82.06 182 SER A N 1
ATOM 1334 C CA . SER A 1 182 ? 24.816 -7.432 -6.739 1.00 82.06 182 SER A CA 1
ATOM 1335 C C . SER A 1 182 ? 23.880 -7.826 -7.880 1.00 82.06 182 SER A C 1
ATOM 1337 O O . SER A 1 182 ? 22.744 -7.364 -7.921 1.00 82.06 182 SER A O 1
ATOM 1339 N N . LEU A 1 183 ? 24.342 -8.694 -8.786 1.00 84.75 183 LEU A N 1
ATOM 1340 C CA . LEU A 1 183 ? 23.542 -9.150 -9.923 1.00 84.75 183 LEU A CA 1
ATOM 1341 C C . LEU A 1 183 ? 22.429 -10.106 -9.501 1.00 84.75 183 LEU A C 1
ATOM 1343 O O . LEU A 1 183 ? 21.347 -10.054 -10.069 1.00 84.75 183 LEU A O 1
ATOM 1347 N N . VAL A 1 184 ? 22.663 -10.946 -8.490 1.00 89.00 184 VAL A N 1
ATOM 1348 C CA . VAL A 1 184 ? 21.617 -11.805 -7.917 1.00 89.00 184 VAL A CA 1
ATOM 1349 C C . VAL A 1 184 ? 20.507 -10.960 -7.292 1.00 89.00 184 VAL A C 1
ATOM 1351 O O . VAL A 1 184 ? 19.337 -11.262 -7.503 1.00 89.00 184 VAL A O 1
ATOM 1354 N N . LEU A 1 185 ? 20.847 -9.888 -6.569 1.00 89.31 185 LEU A N 1
ATOM 1355 C CA . LEU A 1 185 ? 19.848 -8.980 -5.996 1.00 89.31 185 LEU A CA 1
ATOM 1356 C C . LEU A 1 185 ? 19.078 -8.199 -7.073 1.00 89.31 185 LEU A C 1
ATOM 1358 O O . LEU A 1 185 ? 17.850 -8.139 -7.006 1.00 89.31 185 LEU A O 1
ATOM 1362 N N . ASP A 1 186 ? 19.775 -7.644 -8.074 1.00 87.81 186 ASP A N 1
ATOM 1363 C CA . ASP A 1 186 ? 19.138 -6.973 -9.220 1.00 87.81 186 ASP A CA 1
ATOM 1364 C C . ASP A 1 186 ? 18.215 -7.953 -9.979 1.00 87.81 186 ASP A C 1
ATOM 1366 O O . ASP A 1 186 ? 17.060 -7.626 -10.257 1.00 87.81 186 ASP A O 1
ATOM 1370 N N . GLY A 1 187 ? 18.673 -9.184 -10.229 1.00 90.94 187 GLY A N 1
ATOM 1371 C CA . GLY A 1 187 ? 17.891 -10.241 -10.871 1.00 90.94 187 GLY A CA 1
ATOM 1372 C C . GLY A 1 187 ? 16.668 -10.668 -10.052 1.00 90.94 187 GLY A C 1
ATOM 1373 O O . GLY A 1 187 ? 15.585 -10.835 -10.612 1.00 90.94 187 GLY A O 1
ATOM 1374 N N . ALA A 1 188 ? 16.798 -10.777 -8.725 1.00 93.44 188 ALA A N 1
ATOM 1375 C CA . ALA A 1 188 ? 15.675 -11.060 -7.833 1.00 93.44 188 ALA A CA 1
ATOM 1376 C C . ALA A 1 188 ? 14.615 -9.950 -7.906 1.00 93.44 188 ALA A C 1
ATOM 1378 O O . ALA A 1 188 ? 13.441 -10.245 -8.123 1.00 93.44 188 ALA A O 1
ATOM 1379 N N . LEU A 1 189 ? 15.013 -8.677 -7.819 1.00 92.81 189 LEU A N 1
ATOM 1380 C CA . LEU A 1 189 ? 14.079 -7.557 -7.957 1.00 92.81 189 LEU A CA 1
ATOM 1381 C C . LEU A 1 189 ? 13.408 -7.536 -9.341 1.00 92.81 189 LEU A C 1
ATOM 1383 O O . LEU A 1 189 ? 12.191 -7.380 -9.433 1.00 92.81 189 LEU A O 1
ATOM 1387 N N . ARG A 1 190 ? 14.171 -7.757 -10.417 1.00 90.56 190 ARG A N 1
ATOM 1388 C CA . ARG A 1 190 ? 13.630 -7.818 -11.785 1.00 90.56 190 ARG A CA 1
ATOM 1389 C C . ARG A 1 190 ? 12.672 -8.981 -11.994 1.00 90.56 190 ARG A C 1
ATOM 1391 O O . ARG A 1 190 ? 11.719 -8.840 -12.751 1.00 90.56 190 ARG A O 1
ATOM 1398 N N . SER A 1 191 ? 12.881 -10.108 -11.314 1.00 94.19 191 SER A N 1
ATOM 1399 C CA . SER A 1 191 ? 11.934 -11.225 -11.352 1.00 94.19 191 SER A CA 1
ATOM 1400 C C . SER A 1 191 ? 10.576 -10.844 -10.746 1.00 94.19 191 SER A C 1
ATOM 1402 O O . SER A 1 191 ? 9.538 -11.194 -11.310 1.00 94.19 191 SER A O 1
ATOM 1404 N N . LEU A 1 192 ? 10.568 -10.051 -9.665 1.00 95.31 192 LEU A N 1
ATOM 1405 C CA . LEU A 1 192 ? 9.339 -9.524 -9.063 1.00 95.31 192 LEU A CA 1
ATOM 1406 C C . LEU A 1 192 ? 8.638 -8.540 -10.010 1.00 95.31 192 LEU A C 1
ATOM 1408 O O . LEU A 1 192 ? 7.443 -8.675 -10.244 1.00 95.31 192 LEU A O 1
ATOM 1412 N N . GLN A 1 193 ? 9.380 -7.608 -10.613 1.00 91.69 193 GLN A N 1
ATOM 1413 C CA . GLN A 1 193 ? 8.840 -6.629 -11.573 1.00 91.69 193 GLN A CA 1
ATOM 1414 C C . GLN A 1 193 ? 8.305 -7.283 -12.858 1.00 91.69 193 GLN A C 1
ATOM 1416 O O . GLN A 1 193 ? 7.290 -6.857 -13.413 1.00 91.69 193 GLN A O 1
ATOM 1421 N N . LEU A 1 194 ? 8.965 -8.343 -13.337 1.00 92.62 194 LEU A N 1
ATOM 1422 C CA . LEU A 1 194 ? 8.466 -9.148 -14.449 1.00 92.62 194 LEU A CA 1
ATOM 1423 C C . LEU A 1 194 ? 7.165 -9.852 -14.059 1.00 92.62 194 LEU A C 1
ATOM 1425 O O . LEU A 1 194 ? 6.211 -9.818 -14.830 1.00 92.62 194 LEU A O 1
ATOM 1429 N N . THR A 1 195 ? 7.113 -10.445 -12.862 1.00 94.06 195 THR A N 1
ATOM 1430 C CA . THR A 1 195 ? 5.903 -11.102 -12.345 1.00 94.06 195 THR A CA 1
ATOM 1431 C C . THR A 1 195 ? 4.739 -10.119 -12.248 1.00 94.06 195 THR A C 1
ATOM 1433 O O . THR A 1 195 ? 3.645 -10.446 -12.691 1.00 94.06 195 THR A O 1
ATOM 1436 N N . GLU A 1 196 ? 4.983 -8.904 -11.755 1.00 93.56 196 GLU A N 1
ATOM 1437 C CA . GLU A 1 196 ? 3.996 -7.820 -11.711 1.00 93.56 196 GLU A CA 1
ATOM 1438 C C . GLU A 1 196 ? 3.488 -7.460 -13.112 1.00 93.56 196 GLU A C 1
ATOM 1440 O O . GLU A 1 196 ? 2.284 -7.388 -13.345 1.00 93.56 196 GLU A O 1
ATOM 1445 N N . THR A 1 197 ? 4.404 -7.278 -14.066 1.00 90.06 197 THR A N 1
ATOM 1446 C CA . THR A 1 197 ? 4.057 -6.903 -15.445 1.00 90.06 197 THR A CA 1
ATOM 1447 C C . THR A 1 197 ? 3.236 -7.991 -16.135 1.00 90.06 197 THR A C 1
ATOM 1449 O O . THR A 1 197 ? 2.263 -7.685 -16.819 1.00 90.06 197 THR A O 1
ATOM 1452 N N . VAL A 1 198 ? 3.596 -9.261 -15.929 1.00 91.81 198 VAL A N 1
ATOM 1453 C CA . VAL A 1 198 ? 2.835 -10.410 -16.437 1.00 91.81 198 VAL A CA 1
ATOM 1454 C C . VAL A 1 198 ? 1.472 -10.508 -15.754 1.00 91.81 198 VAL A C 1
ATOM 1456 O O . VAL A 1 198 ? 0.476 -10.705 -16.439 1.00 91.81 198 VAL A O 1
ATOM 1459 N N . ALA A 1 199 ? 1.406 -10.339 -14.430 1.00 92.44 199 ALA A N 1
ATOM 1460 C CA . ALA A 1 199 ? 0.155 -10.405 -13.680 1.00 92.44 199 ALA A CA 1
ATOM 1461 C C . ALA A 1 199 ? -0.825 -9.308 -14.108 1.00 92.44 199 ALA A C 1
ATOM 1463 O O . ALA A 1 199 ? -1.994 -9.602 -14.308 1.00 92.44 199 ALA A O 1
ATOM 1464 N N . ARG A 1 200 ? -0.357 -8.074 -14.321 1.00 91.69 200 ARG A N 1
ATOM 1465 C CA . ARG A 1 200 ? -1.184 -6.964 -14.819 1.00 91.69 200 ARG A CA 1
ATOM 1466 C C . ARG A 1 200 ? -1.713 -7.221 -16.231 1.00 91.69 200 ARG A C 1
ATOM 1468 O O . ARG A 1 200 ? -2.880 -6.966 -16.499 1.00 91.69 200 ARG A O 1
ATOM 1475 N N . ALA A 1 201 ? -0.867 -7.747 -17.121 1.00 89.81 201 ALA A N 1
ATOM 1476 C CA . ALA A 1 201 ? -1.294 -8.118 -18.468 1.00 89.81 201 ALA A CA 1
ATOM 1477 C C . ALA A 1 201 ? -2.340 -9.246 -18.441 1.00 89.81 201 ALA A C 1
ATOM 1479 O O . ALA A 1 201 ? -3.313 -9.185 -19.184 1.00 89.81 201 ALA A O 1
ATOM 1480 N N . ALA A 1 202 ? -2.162 -10.234 -17.557 1.00 90.81 202 ALA A N 1
ATOM 1481 C CA . ALA A 1 202 ? -3.128 -11.308 -17.343 1.00 90.81 202 ALA A CA 1
ATOM 1482 C C . ALA A 1 202 ? -4.438 -10.808 -16.710 1.00 90.81 202 ALA A C 1
ATOM 1484 O O . ALA A 1 202 ? -5.496 -11.269 -17.108 1.00 90.81 202 ALA A O 1
ATOM 1485 N N . ALA A 1 203 ? -4.376 -9.847 -15.783 1.00 92.19 203 ALA A N 1
ATOM 1486 C CA . ALA A 1 203 ? -5.555 -9.235 -15.166 1.00 92.19 203 ALA A CA 1
ATOM 1487 C C . ALA A 1 203 ? -6.388 -8.437 -16.178 1.00 92.19 203 ALA A C 1
ATOM 1489 O O . ALA A 1 203 ? -7.609 -8.482 -16.169 1.00 92.19 203 ALA A O 1
ATOM 1490 N N . PHE A 1 204 ? -5.741 -7.721 -17.100 1.00 92.56 204 PHE A N 1
ATOM 1491 C CA . PHE A 1 204 ? -6.472 -7.098 -18.204 1.00 92.56 204 PHE A CA 1
ATOM 1492 C C . PHE A 1 204 ? -7.124 -8.146 -19.116 1.00 92.56 204 PHE A C 1
ATOM 1494 O O . PHE A 1 204 ? -8.230 -7.928 -19.591 1.00 92.56 204 PHE A O 1
ATOM 1501 N N . ASP A 1 205 ? -6.456 -9.274 -19.368 1.00 90.94 205 ASP A N 1
ATOM 1502 C CA . ASP A 1 205 ? -7.010 -10.349 -20.196 1.00 90.94 205 ASP A CA 1
ATOM 1503 C C . ASP A 1 205 ? -8.197 -11.070 -19.529 1.00 90.94 205 ASP A C 1
ATOM 1505 O O . ASP A 1 205 ? -9.166 -11.401 -20.220 1.00 90.94 205 ASP A O 1
ATOM 1509 N N . SER A 1 206 ? -8.161 -11.268 -18.201 1.00 91.06 206 SER A N 1
ATOM 1510 C CA . SER A 1 206 ? -9.291 -11.813 -17.429 1.00 91.06 206 SER A CA 1
ATOM 1511 C C . SER A 1 206 ? -10.480 -10.856 -17.426 1.00 91.06 206 SER A C 1
ATOM 1513 O O . SER A 1 206 ? -11.600 -11.281 -17.689 1.00 91.06 206 SER A O 1
ATOM 1515 N N . LEU A 1 207 ? -10.225 -9.564 -17.214 1.00 91.75 207 LEU A N 1
ATOM 1516 C CA . LEU A 1 207 ? -11.243 -8.511 -17.162 1.00 91.75 207 LEU A CA 1
ATOM 1517 C C . LEU A 1 207 ? -11.671 -7.981 -18.533 1.00 91.75 207 LEU A C 1
ATOM 1519 O O . LEU A 1 207 ? -12.532 -7.104 -18.605 1.00 91.75 207 LEU A O 1
ATOM 1523 N N . HIS A 1 208 ? -11.065 -8.456 -19.623 1.00 92.50 208 HIS A N 1
ATOM 1524 C CA . HIS A 1 208 ? -11.261 -7.877 -20.950 1.00 92.50 208 HIS A CA 1
ATOM 1525 C C . HIS A 1 208 ? -12.744 -7.783 -21.309 1.00 92.50 208 HIS A C 1
ATOM 1527 O O . HIS A 1 208 ? -13.186 -6.730 -21.747 1.00 92.50 208 HIS A O 1
ATOM 1533 N N . ASP A 1 209 ? -13.514 -8.848 -21.094 1.00 88.81 209 ASP A N 1
ATOM 1534 C CA . ASP A 1 209 ? -14.921 -8.890 -21.508 1.00 88.81 209 ASP A CA 1
ATOM 1535 C C . ASP A 1 209 ? -15.833 -8.043 -20.596 1.00 88.81 209 ASP A C 1
ATOM 1537 O O . ASP A 1 209 ? -16.913 -7.635 -21.017 1.00 88.81 209 ASP A O 1
ATOM 1541 N N . GLU A 1 210 ? -15.392 -7.725 -19.373 1.00 89.69 210 GLU A N 1
ATOM 1542 C CA . GLU A 1 210 ? -16.105 -6.840 -18.439 1.00 89.69 210 GLU A CA 1
ATOM 1543 C C . GLU A 1 210 ? -15.818 -5.354 -18.712 1.00 89.69 210 GLU A C 1
ATOM 1545 O O . GLU A 1 210 ? -16.683 -4.488 -18.538 1.00 89.69 210 GLU A O 1
ATOM 1550 N N . LEU A 1 211 ? -14.594 -5.041 -19.149 1.00 89.81 211 LEU A N 1
ATOM 1551 C CA . LEU A 1 211 ? -14.141 -3.671 -19.400 1.00 89.81 211 LEU A CA 1
ATOM 1552 C C . LEU A 1 211 ? -14.341 -3.242 -20.860 1.00 89.81 211 LEU A C 1
ATOM 1554 O O . LEU A 1 211 ? -14.684 -2.095 -21.130 1.00 89.81 211 LEU A O 1
ATOM 1558 N N . CYS A 1 212 ? -14.117 -4.148 -21.806 1.00 90.12 212 CYS A N 1
ATOM 1559 C CA . CYS A 1 212 ? -14.122 -3.882 -23.240 1.00 90.12 212 CYS A CA 1
ATOM 1560 C C . CYS A 1 212 ? -15.345 -4.549 -23.879 1.00 90.12 212 CYS A C 1
ATOM 1562 O O . CYS A 1 212 ? -15.293 -5.696 -24.325 1.00 90.12 212 CYS A O 1
ATOM 1564 N N . GLY A 1 213 ? -16.448 -3.804 -23.950 1.00 88.38 213 GLY A N 1
ATOM 1565 C CA . GLY A 1 213 ? -17.651 -4.214 -24.667 1.00 88.38 213 GLY A CA 1
ATOM 1566 C C . GLY A 1 213 ? -18.292 -3.039 -25.408 1.00 88.38 213 GLY A C 1
ATOM 1567 O O . GLY A 1 213 ? -18.135 -1.896 -24.983 1.00 88.38 213 GLY A O 1
ATOM 1568 N N . PRO A 1 214 ? -19.052 -3.290 -26.489 1.00 86.25 214 PRO A N 1
ATOM 1569 C CA . PRO A 1 214 ? -19.686 -2.233 -27.281 1.00 86.25 214 PRO A CA 1
ATOM 1570 C C . PRO A 1 214 ? -20.742 -1.449 -26.485 1.00 86.25 214 PRO A C 1
ATOM 1572 O O . PRO A 1 214 ? -21.030 -0.303 -26.814 1.00 86.25 214 PRO A O 1
ATOM 1575 N N . GLU A 1 215 ? -21.312 -2.064 -25.445 1.00 86.12 215 GLU A N 1
ATOM 1576 C CA . GLU A 1 215 ? -22.289 -1.447 -24.540 1.00 86.12 215 GLU A CA 1
ATOM 1577 C C . GLU A 1 215 ? -21.639 -0.814 -23.297 1.00 86.12 215 GLU A C 1
ATOM 1579 O O . GLU A 1 215 ? -22.303 -0.082 -22.563 1.00 86.12 215 GLU A O 1
ATOM 1584 N N . ARG A 1 216 ? -20.343 -1.063 -23.047 1.00 88.56 216 ARG A N 1
ATOM 1585 C CA . ARG A 1 216 ? -19.622 -0.463 -21.918 1.00 88.56 216 ARG A CA 1
ATOM 1586 C C . ARG A 1 216 ? -19.173 0.941 -22.290 1.00 88.56 216 ARG A C 1
ATOM 1588 O O . ARG A 1 216 ? -18.579 1.170 -23.343 1.00 88.56 216 ARG A O 1
ATOM 1595 N N . LEU A 1 217 ? -19.430 1.895 -21.399 1.00 88.94 217 LEU A N 1
ATOM 1596 C CA . LEU A 1 217 ? -18.969 3.258 -21.601 1.00 88.94 217 LEU A CA 1
ATOM 1597 C C . LEU A 1 217 ? -17.458 3.342 -21.337 1.00 88.94 217 LEU A C 1
ATOM 1599 O O . LEU A 1 217 ? -17.027 3.314 -20.188 1.00 88.94 217 LEU A O 1
ATOM 1603 N N . SER A 1 218 ? -16.670 3.474 -22.402 1.00 89.69 218 SER A N 1
ATOM 1604 C CA . SER A 1 218 ? -15.213 3.615 -22.351 1.00 89.69 218 SER A CA 1
ATOM 1605 C C . SER A 1 218 ? -14.799 5.062 -22.628 1.00 89.69 218 SER A C 1
ATOM 1607 O O . SER A 1 218 ? -15.171 5.640 -23.651 1.00 89.69 218 SER A O 1
ATOM 1609 N N . VAL A 1 219 ? -14.047 5.665 -21.706 1.00 88.50 219 VAL A N 1
ATOM 1610 C CA . VAL A 1 219 ? -13.719 7.097 -21.710 1.00 88.50 219 VAL A CA 1
ATOM 1611 C C . VAL A 1 219 ? -12.219 7.302 -21.851 1.00 88.50 219 VAL A C 1
ATOM 1613 O O . VAL A 1 219 ? -11.413 6.719 -21.119 1.00 88.50 219 VAL A O 1
ATOM 1616 N N . ALA A 1 220 ? -11.852 8.155 -22.807 1.00 82.81 220 ALA A N 1
ATOM 1617 C CA . ALA A 1 220 ? -10.466 8.511 -23.065 1.00 82.81 220 ALA A CA 1
ATOM 1618 C C . ALA A 1 220 ? -9.955 9.506 -22.012 1.00 82.81 220 ALA A C 1
ATOM 1620 O O . ALA A 1 220 ? -10.742 10.289 -21.477 1.00 82.81 220 ALA A O 1
ATOM 1621 N N . PRO A 1 221 ? -8.642 9.535 -21.748 1.00 75.50 221 PRO A N 1
ATOM 1622 C CA . PRO A 1 221 ? -8.015 10.609 -20.980 1.00 75.50 221 PRO A CA 1
ATOM 1623 C C . PRO A 1 221 ? -8.372 11.981 -21.578 1.00 75.50 221 PRO A C 1
ATOM 1625 O O . PRO A 1 221 ? -8.342 12.139 -22.801 1.00 75.50 221 PRO A O 1
ATOM 1628 N N . THR A 1 222 ? -8.692 12.984 -20.752 1.00 69.50 222 THR A N 1
ATOM 1629 C CA . THR A 1 222 ? -9.253 14.263 -21.247 1.00 69.50 222 THR A CA 1
ATOM 1630 C C . THR A 1 222 ? -8.231 15.165 -21.957 1.00 69.50 222 THR A C 1
ATOM 1632 O O . THR A 1 222 ? -8.588 16.212 -22.494 1.00 69.50 222 THR A O 1
ATOM 1635 N N . GLY A 1 223 ? -6.955 14.758 -21.999 1.00 66.25 223 GLY A N 1
ATOM 1636 C CA . GLY A 1 223 ? -5.843 15.522 -22.578 1.00 66.25 223 GLY A CA 1
ATOM 1637 C C . GLY A 1 223 ? -5.227 16.549 -21.620 1.00 66.25 223 GLY A C 1
ATOM 1638 O O . GLY A 1 223 ? -4.227 17.179 -21.966 1.00 66.25 223 GLY A O 1
ATOM 1639 N N . SER A 1 224 ? -5.780 16.697 -20.413 1.00 72.31 224 SER A N 1
ATOM 1640 C CA . SER A 1 224 ? -5.202 17.521 -19.349 1.00 72.31 224 SER A CA 1
ATOM 1641 C C . SER A 1 224 ? -3.847 16.955 -18.898 1.00 72.31 224 SER A C 1
ATOM 1643 O O . SER A 1 224 ? -3.725 15.744 -18.685 1.00 72.31 224 SER A O 1
ATOM 1645 N N . PRO A 1 225 ? -2.801 17.790 -18.747 1.00 76.88 225 PRO A N 1
ATOM 1646 C CA . PRO A 1 225 ? -1.495 17.305 -18.334 1.00 76.88 225 PRO A CA 1
ATOM 1647 C C . PRO A 1 225 ? -1.563 16.775 -16.900 1.00 76.88 225 PRO A C 1
ATOM 1649 O O . PRO A 1 225 ? -1.874 17.509 -15.961 1.00 76.88 225 PRO A O 1
ATOM 1652 N N . ARG A 1 226 ? -1.224 15.494 -16.733 1.00 86.38 226 ARG A N 1
ATOM 1653 C CA . ARG A 1 226 ? -1.122 14.862 -15.415 1.00 86.38 226 ARG A CA 1
ATOM 1654 C C . ARG A 1 226 ? -0.044 15.566 -14.573 1.00 86.38 226 ARG A C 1
ATOM 1656 O O . ARG A 1 226 ? 0.991 15.964 -15.121 1.00 86.38 226 ARG A O 1
ATOM 1663 N N . PRO A 1 227 ? -0.219 15.671 -13.244 1.00 88.06 227 PRO A N 1
ATOM 1664 C CA . PRO A 1 227 ? 0.800 16.225 -12.351 1.00 88.06 227 PRO A CA 1
ATOM 1665 C C . PRO A 1 227 ? 2.151 15.508 -12.495 1.00 88.06 227 PRO A C 1
ATOM 1667 O O . PRO A 1 227 ? 2.158 14.296 -12.706 1.00 88.06 227 PRO A O 1
ATOM 1670 N N . PRO A 1 228 ? 3.309 16.173 -12.357 1.00 87.44 228 PRO A N 1
ATOM 1671 C CA . PRO A 1 228 ? 4.590 15.471 -12.367 1.00 87.44 228 PRO A CA 1
ATOM 1672 C C . PRO A 1 228 ? 4.700 14.499 -11.181 1.00 87.44 228 PRO A C 1
ATOM 1674 O O . PRO A 1 228 ? 4.163 14.748 -10.103 1.00 87.44 228 PRO A O 1
ATOM 1677 N N . LEU A 1 229 ? 5.421 13.390 -11.373 1.00 87.00 229 LEU A N 1
ATOM 1678 C CA . LEU A 1 229 ? 5.733 12.468 -10.280 1.00 87.00 229 LEU A CA 1
ATOM 1679 C C . LEU A 1 229 ? 6.635 13.164 -9.251 1.00 87.00 229 LEU A C 1
ATOM 1681 O O . LEU A 1 229 ? 7.631 13.793 -9.610 1.00 87.00 229 LEU A O 1
ATOM 1685 N N . ARG A 1 230 ? 6.277 13.004 -7.981 1.00 87.31 230 ARG A N 1
ATOM 1686 C CA . ARG A 1 230 ? 6.990 13.520 -6.810 1.00 87.31 230 ARG A CA 1
ATOM 1687 C C . ARG A 1 230 ? 8.056 12.533 -6.341 1.00 87.31 230 ARG A C 1
ATOM 1689 O O . ARG A 1 230 ? 7.869 11.319 -6.473 1.00 87.31 230 ARG A O 1
ATOM 1696 N N . GLU A 1 231 ? 9.166 13.042 -5.810 1.00 84.25 231 GLU A N 1
ATOM 1697 C CA . GLU A 1 231 ? 10.253 12.190 -5.321 1.00 84.25 231 GLU A CA 1
ATOM 1698 C C . GLU A 1 231 ? 9.912 11.636 -3.939 1.00 84.25 231 GLU A C 1
ATOM 1700 O O . GLU A 1 231 ? 9.679 12.374 -2.984 1.00 84.25 231 GLU A O 1
ATOM 1705 N N . SER A 1 232 ? 9.923 10.313 -3.809 1.00 86.00 232 SER A N 1
ATOM 1706 C CA . SER A 1 232 ? 9.602 9.691 -2.528 1.00 86.00 232 SER A CA 1
ATOM 1707 C C . SER A 1 232 ? 10.727 9.872 -1.497 1.00 86.00 232 SER A C 1
ATOM 1709 O O . SER A 1 232 ? 11.895 10.016 -1.879 1.00 86.00 232 SER A O 1
ATOM 1711 N N . PRO A 1 233 ? 10.452 9.790 -0.180 1.00 84.00 233 PRO A N 1
ATOM 1712 C CA . PRO A 1 233 ? 11.485 9.935 0.852 1.00 84.00 233 PRO A CA 1
ATOM 1713 C C . PRO A 1 233 ? 12.689 8.997 0.651 1.00 84.00 233 PRO A C 1
ATOM 1715 O O . PRO A 1 233 ? 13.845 9.362 0.894 1.00 84.00 233 PRO A O 1
ATOM 1718 N N . ALA A 1 234 ? 12.438 7.783 0.153 1.00 83.56 234 ALA A N 1
ATOM 1719 C CA . ALA A 1 234 ? 13.486 6.826 -0.180 1.00 83.56 234 ALA A CA 1
ATOM 1720 C C . ALA A 1 234 ? 14.329 7.265 -1.394 1.00 83.56 234 ALA A C 1
ATOM 1722 O O . ALA A 1 234 ? 15.548 7.058 -1.399 1.00 83.56 234 ALA A O 1
ATOM 1723 N N . GLN A 1 235 ? 13.711 7.893 -2.399 1.00 84.56 235 GLN A N 1
ATOM 1724 C CA . GLN A 1 235 ? 14.393 8.444 -3.574 1.00 84.56 235 GLN A CA 1
ATOM 1725 C C . GLN A 1 235 ? 15.230 9.676 -3.216 1.00 84.56 235 GLN A C 1
ATOM 1727 O O . GLN A 1 235 ? 16.407 9.721 -3.583 1.00 84.56 235 GLN A O 1
ATOM 1732 N N . VAL A 1 236 ? 14.683 10.596 -2.416 1.00 85.69 236 VAL A N 1
ATOM 1733 C CA . VAL A 1 236 ? 15.401 11.768 -1.888 1.00 85.69 236 VAL A CA 1
ATOM 1734 C C . VAL A 1 236 ? 16.631 11.323 -1.095 1.00 85.69 236 VAL A C 1
ATOM 1736 O O . VAL A 1 236 ? 17.747 11.802 -1.318 1.00 85.69 236 VAL A O 1
ATOM 1739 N N . TYR A 1 237 ? 16.475 10.343 -0.199 1.00 85.38 237 TYR A N 1
ATOM 1740 C CA . TYR A 1 237 ? 17.615 9.760 0.507 1.00 85.38 237 TYR A CA 1
ATOM 1741 C C . TYR A 1 237 ? 18.629 9.131 -0.461 1.00 85.38 237 TYR A C 1
ATOM 1743 O O . TYR A 1 237 ? 19.832 9.348 -0.310 1.00 85.38 237 TYR A O 1
ATOM 1751 N N . ALA A 1 238 ? 18.178 8.370 -1.461 1.00 83.44 238 ALA A N 1
ATOM 1752 C CA . ALA A 1 238 ? 19.070 7.738 -2.426 1.00 83.44 238 ALA A CA 1
ATOM 1753 C C . ALA A 1 238 ? 19.868 8.761 -3.252 1.00 83.44 238 ALA A C 1
ATOM 1755 O O . ALA A 1 238 ? 21.056 8.544 -3.508 1.00 83.44 238 ALA A O 1
ATOM 1756 N N . ALA A 1 239 ? 19.252 9.883 -3.630 1.00 82.44 239 ALA A N 1
ATOM 1757 C CA . ALA A 1 239 ? 19.923 10.989 -4.301 1.00 82.44 239 ALA A CA 1
ATOM 1758 C C . ALA A 1 239 ? 21.026 11.582 -3.406 1.00 82.44 239 ALA A C 1
ATOM 1760 O O . ALA A 1 239 ? 22.185 11.656 -3.827 1.00 82.44 239 ALA A O 1
ATOM 1761 N N . HIS A 1 240 ? 20.714 11.885 -2.143 1.00 84.50 240 HIS A N 1
ATOM 1762 C CA . HIS A 1 240 ? 21.699 12.376 -1.173 1.00 84.50 240 HIS A CA 1
ATOM 1763 C C . HIS A 1 240 ? 22.830 11.373 -0.903 1.00 84.50 240 HIS A C 1
ATOM 1765 O O . HIS A 1 240 ? 24.002 11.750 -0.884 1.00 84.50 240 HIS A O 1
ATOM 1771 N N . ALA A 1 241 ? 22.510 10.087 -0.746 1.00 84.81 241 ALA A N 1
ATOM 1772 C CA . ALA A 1 241 ? 23.493 9.027 -0.537 1.00 84.81 241 ALA A CA 1
ATOM 1773 C C . ALA A 1 241 ? 24.437 8.872 -1.741 1.00 84.81 241 ALA A C 1
ATOM 1775 O O . ALA A 1 241 ? 25.644 8.693 -1.564 1.00 84.81 241 ALA A O 1
ATOM 1776 N N . SER A 1 242 ? 23.925 9.014 -2.969 1.00 81.31 242 SER A N 1
ATOM 1777 C CA . SER A 1 242 ? 24.753 8.982 -4.180 1.00 81.31 242 SER A CA 1
ATOM 1778 C C . SER A 1 242 ? 25.746 10.153 -4.233 1.00 81.31 242 SER A C 1
ATOM 1780 O O . SER A 1 242 ? 26.929 9.945 -4.507 1.00 81.31 242 SER A O 1
ATOM 1782 N N . ALA A 1 243 ? 25.312 11.367 -3.870 1.00 82.94 243 ALA A N 1
ATOM 1783 C CA . ALA A 1 243 ? 26.191 12.530 -3.765 1.00 82.94 243 ALA A CA 1
ATOM 1784 C C . ALA A 1 243 ? 27.241 12.348 -2.652 1.00 82.94 243 ALA A C 1
ATOM 1786 O O . ALA A 1 243 ? 28.432 12.586 -2.871 1.00 82.94 243 ALA A O 1
ATOM 1787 N N . GLY A 1 244 ? 26.821 11.844 -1.487 1.00 83.12 244 GLY A N 1
ATOM 1788 C CA . GLY A 1 244 ? 27.713 11.504 -0.376 1.00 83.12 244 GLY A CA 1
ATOM 1789 C C . GLY A 1 244 ? 28.761 10.450 -0.750 1.00 83.12 244 GLY A C 1
ATOM 1790 O O . GLY A 1 244 ? 29.921 10.573 -0.365 1.00 83.12 244 GLY A O 1
ATOM 1791 N N . SER A 1 245 ? 28.392 9.464 -1.570 1.00 83.81 245 SER A N 1
ATOM 1792 C CA . SER A 1 245 ? 29.302 8.425 -2.077 1.00 83.81 245 SER A CA 1
ATOM 1793 C C . SER A 1 245 ? 30.411 8.999 -2.956 1.00 83.81 245 SER A C 1
ATOM 1795 O O . SER A 1 245 ? 31.570 8.606 -2.829 1.00 83.81 245 SER A O 1
ATOM 1797 N N . VAL A 1 246 ? 30.077 9.957 -3.829 1.00 85.75 246 VAL A N 1
ATOM 1798 C CA . VAL A 1 246 ? 31.061 10.652 -4.676 1.00 85.75 246 VAL A CA 1
ATOM 1799 C C . VAL A 1 246 ? 32.025 11.469 -3.818 1.00 85.75 246 VAL A C 1
ATOM 1801 O O . VAL A 1 246 ? 33.237 11.381 -4.011 1.00 85.75 246 VAL A O 1
ATOM 1804 N N . LEU A 1 247 ? 31.513 12.215 -2.835 1.00 84.69 247 LEU A N 1
ATOM 1805 C CA . LEU A 1 247 ? 32.352 12.964 -1.895 1.00 84.69 247 LEU A CA 1
ATOM 1806 C C . LEU A 1 247 ? 33.274 12.035 -1.093 1.00 84.69 247 LEU A C 1
ATOM 1808 O O . LEU A 1 247 ? 34.470 12.307 -0.980 1.00 84.69 247 LEU A O 1
ATOM 1812 N N . GLY A 1 248 ? 32.750 10.910 -0.600 1.00 81.75 248 GLY A N 1
ATOM 1813 C CA . GLY A 1 248 ? 33.531 9.884 0.092 1.00 81.75 248 GLY A CA 1
ATOM 1814 C C . GLY A 1 248 ? 34.634 9.289 -0.786 1.00 81.75 248 GLY A C 1
ATOM 1815 O O . GLY A 1 248 ? 35.762 9.111 -0.326 1.00 81.75 248 GLY A O 1
ATOM 1816 N N . ALA A 1 249 ? 34.351 9.051 -2.069 1.00 84.56 249 ALA A N 1
ATOM 1817 C CA . ALA A 1 249 ? 35.333 8.582 -3.044 1.00 84.56 249 ALA A CA 1
ATOM 1818 C C . ALA A 1 249 ? 36.450 9.602 -3.296 1.00 84.56 249 ALA A C 1
ATOM 1820 O O . ALA A 1 249 ? 37.626 9.235 -3.303 1.00 84.56 249 ALA A O 1
ATOM 1821 N N . VAL A 1 250 ? 36.104 10.884 -3.449 1.00 85.69 250 VAL A N 1
ATOM 1822 C CA . VAL A 1 250 ? 37.081 11.975 -3.596 1.00 85.69 250 VAL A CA 1
ATOM 1823 C C . VAL A 1 250 ? 37.948 12.094 -2.344 1.00 85.69 250 VAL A C 1
ATOM 1825 O O . VAL A 1 250 ? 39.171 12.158 -2.452 1.00 85.69 250 VAL A O 1
ATOM 1828 N N . ALA A 1 251 ? 37.350 12.053 -1.152 1.00 81.69 251 ALA A N 1
ATOM 1829 C CA . ALA A 1 251 ? 38.091 12.086 0.106 1.00 81.69 251 ALA A CA 1
ATOM 1830 C C . ALA A 1 251 ? 39.050 10.889 0.236 1.00 81.69 251 ALA A C 1
ATOM 1832 O O . ALA A 1 251 ? 40.223 11.066 0.564 1.00 81.69 251 ALA A O 1
ATOM 1833 N N . ALA A 1 252 ? 38.592 9.677 -0.094 1.00 80.50 252 ALA A N 1
ATOM 1834 C CA . ALA A 1 252 ? 39.435 8.484 -0.106 1.00 80.50 252 ALA A CA 1
ATOM 1835 C C . ALA A 1 252 ? 40.590 8.601 -1.115 1.00 80.50 252 ALA A C 1
ATOM 1837 O O . ALA A 1 252 ? 41.713 8.206 -0.797 1.00 80.50 252 ALA A O 1
ATOM 1838 N N . LEU A 1 253 ? 40.351 9.193 -2.290 1.00 83.12 253 LEU A N 1
ATOM 1839 C CA . LEU A 1 253 ? 41.393 9.461 -3.281 1.00 83.12 253 LEU A CA 1
ATOM 1840 C C . LEU A 1 253 ? 42.423 10.475 -2.765 1.00 83.12 253 LEU A C 1
ATOM 1842 O O . LEU A 1 253 ? 43.618 10.265 -2.939 1.00 83.12 253 LEU A O 1
ATOM 1846 N N . LEU A 1 254 ? 41.988 11.545 -2.099 1.00 82.69 254 LEU A N 1
ATOM 1847 C CA . LEU A 1 254 ? 42.888 12.561 -1.543 1.00 82.69 254 LEU A CA 1
ATOM 1848 C C . LEU A 1 254 ? 43.756 12.005 -0.405 1.00 82.69 254 LEU A C 1
ATOM 1850 O O . LEU A 1 254 ? 44.951 12.298 -0.347 1.00 82.69 254 LEU A O 1
ATOM 1854 N N . VAL A 1 255 ? 43.172 11.178 0.470 1.00 78.88 255 VAL A N 1
ATOM 1855 C CA . VAL A 1 255 ? 43.854 10.611 1.645 1.00 78.88 255 VAL A CA 1
ATOM 1856 C C . VAL A 1 255 ? 44.747 9.427 1.272 1.00 78.88 255 VAL A C 1
ATOM 1858 O O . VAL A 1 255 ? 45.910 9.388 1.665 1.00 78.88 255 VAL A O 1
ATOM 1861 N N . LYS A 1 256 ? 44.220 8.446 0.525 1.00 78.06 256 LYS A N 1
ATOM 1862 C CA . LYS A 1 256 ? 44.930 7.192 0.212 1.00 78.06 256 LYS A CA 1
ATOM 1863 C C . LYS A 1 256 ? 45.682 7.236 -1.122 1.00 78.06 256 LYS A C 1
ATOM 1865 O O . LYS A 1 256 ? 46.526 6.374 -1.344 1.00 78.06 256 LYS A O 1
ATOM 1870 N N . ARG A 1 257 ? 45.398 8.212 -1.999 1.00 82.06 257 ARG A N 1
ATOM 1871 C CA . ARG A 1 257 ? 45.966 8.333 -3.362 1.00 82.06 257 ARG A CA 1
ATOM 1872 C C . ARG A 1 257 ? 45.850 7.047 -4.190 1.00 82.06 257 ARG A C 1
ATOM 1874 O O . ARG A 1 257 ? 46.693 6.768 -5.035 1.00 82.06 257 ARG A O 1
ATOM 1881 N N . ASP A 1 258 ? 44.789 6.276 -3.949 1.00 82.19 258 ASP A N 1
ATOM 1882 C CA . ASP A 1 258 ? 44.518 4.994 -4.598 1.00 82.19 258 ASP A CA 1
ATOM 1883 C C . ASP A 1 258 ? 43.117 4.998 -5.223 1.00 82.19 258 ASP A C 1
ATOM 1885 O O . ASP A 1 258 ? 42.107 5.197 -4.540 1.00 82.19 258 ASP A O 1
ATOM 1889 N N . LEU A 1 259 ? 43.061 4.747 -6.533 1.00 83.19 259 LEU A N 1
ATOM 1890 C CA . LEU A 1 259 ? 41.817 4.660 -7.298 1.00 83.19 259 LEU A CA 1
ATOM 1891 C C . LEU A 1 259 ? 40.941 3.481 -6.855 1.00 83.19 259 LEU A C 1
ATOM 1893 O O . LEU A 1 259 ? 39.717 3.580 -6.921 1.00 83.19 259 LEU A O 1
ATOM 1897 N N . ASN A 1 260 ? 41.529 2.382 -6.373 1.00 80.88 260 ASN A N 1
ATOM 1898 C CA . ASN A 1 260 ? 40.752 1.252 -5.861 1.00 80.88 260 ASN A CA 1
ATOM 1899 C C . ASN A 1 260 ? 40.092 1.591 -4.522 1.00 80.88 260 ASN A C 1
ATOM 1901 O O . ASN A 1 260 ? 38.927 1.259 -4.315 1.00 80.88 260 ASN A O 1
ATOM 1905 N N . ALA A 1 261 ? 40.798 2.303 -3.641 1.00 76.81 261 ALA A N 1
ATOM 1906 C CA . ALA A 1 261 ? 40.229 2.789 -2.388 1.00 76.81 261 ALA A CA 1
ATOM 1907 C C . ALA A 1 261 ? 39.098 3.808 -2.618 1.00 76.81 261 ALA A C 1
ATOM 1909 O O . ALA A 1 261 ? 38.083 3.765 -1.925 1.00 76.81 261 ALA A O 1
ATOM 1910 N N . ALA A 1 262 ? 39.240 4.685 -3.617 1.00 82.56 262 ALA A N 1
ATOM 1911 C CA . ALA A 1 262 ? 38.183 5.607 -4.029 1.00 82.56 262 ALA A CA 1
ATOM 1912 C C . ALA A 1 262 ? 36.953 4.870 -4.591 1.00 82.56 262 ALA A C 1
ATOM 1914 O O . ALA A 1 262 ? 35.821 5.189 -4.231 1.00 82.56 262 ALA A O 1
ATOM 1915 N N . ALA A 1 263 ? 37.168 3.845 -5.423 1.00 83.06 263 ALA A N 1
ATOM 1916 C CA . ALA A 1 263 ? 36.097 3.012 -5.968 1.00 83.06 263 ALA A CA 1
ATOM 1917 C C . ALA A 1 263 ? 35.327 2.250 -4.873 1.00 83.06 263 ALA A C 1
ATOM 1919 O O . ALA A 1 263 ? 34.104 2.158 -4.925 1.00 83.06 263 ALA A O 1
ATOM 1920 N N . GLU A 1 264 ? 36.022 1.739 -3.856 1.00 82.88 264 GLU A N 1
ATOM 1921 C CA . GLU A 1 264 ? 35.384 1.082 -2.710 1.00 82.88 264 GLU A CA 1
ATOM 1922 C C . GLU A 1 264 ? 34.586 2.058 -1.844 1.00 82.88 264 GLU A C 1
ATOM 1924 O O . GLU A 1 264 ? 33.475 1.739 -1.425 1.00 82.88 264 GLU A O 1
ATOM 1929 N N . ALA A 1 265 ? 35.103 3.265 -1.613 1.00 81.56 265 ALA A N 1
ATOM 1930 C CA . ALA A 1 265 ? 34.361 4.298 -0.898 1.00 81.56 265 ALA A CA 1
ATOM 1931 C C . ALA A 1 265 ? 33.077 4.694 -1.655 1.00 81.56 265 ALA A C 1
ATOM 1933 O O . ALA A 1 265 ? 32.014 4.777 -1.040 1.00 81.56 265 ALA A O 1
ATOM 1934 N N . ALA A 1 266 ? 33.139 4.823 -2.987 1.00 84.00 266 ALA A N 1
ATOM 1935 C CA . ALA A 1 266 ? 31.961 5.076 -3.820 1.00 84.00 266 ALA A CA 1
ATOM 1936 C C . ALA A 1 266 ? 30.899 3.971 -3.696 1.00 84.00 266 ALA A C 1
ATOM 1938 O O . ALA A 1 266 ? 29.716 4.258 -3.543 1.00 84.00 266 ALA A O 1
ATOM 1939 N N . LEU A 1 267 ? 31.310 2.701 -3.751 1.00 83.50 267 LEU A N 1
ATOM 1940 C CA . LEU A 1 267 ? 30.384 1.567 -3.671 1.00 83.50 267 LEU A CA 1
ATOM 1941 C C . LEU A 1 267 ? 29.802 1.378 -2.261 1.00 83.50 267 LEU A C 1
ATOM 1943 O O . LEU A 1 267 ? 28.691 0.866 -2.126 1.00 83.50 267 LEU A O 1
ATOM 1947 N N . SER A 1 268 ? 30.514 1.817 -1.217 1.00 83.94 268 SER A N 1
ATOM 1948 C CA . SER A 1 268 ? 30.047 1.702 0.169 1.00 83.94 268 SER A CA 1
ATOM 1949 C C . SER A 1 268 ? 28.823 2.566 0.474 1.00 83.94 268 SER A C 1
ATOM 1951 O O . SER A 1 268 ? 27.982 2.147 1.255 1.00 83.94 268 SER A O 1
ATOM 1953 N N . GLY A 1 269 ? 28.663 3.727 -0.167 1.00 82.56 269 GLY A N 1
ATOM 1954 C CA . GLY A 1 269 ? 27.503 4.600 0.047 1.00 82.56 269 GLY A CA 1
ATOM 1955 C C . GLY A 1 269 ? 26.290 4.288 -0.843 1.00 82.56 269 GLY A C 1
ATOM 1956 O O . GLY A 1 269 ? 25.377 5.108 -0.949 1.00 82.56 269 GLY A O 1
ATOM 1957 N N . SER A 1 270 ? 26.265 3.125 -1.505 1.00 83.19 270 SER A N 1
ATOM 1958 C CA . SER A 1 270 ? 25.190 2.762 -2.431 1.00 83.19 270 SER A CA 1
ATOM 1959 C C . SER A 1 270 ? 23.828 2.640 -1.715 1.00 83.19 270 SER A C 1
ATOM 1961 O O . SER A 1 270 ? 23.703 1.872 -0.758 1.00 83.19 270 SER A O 1
ATOM 1963 N N . PRO A 1 271 ? 22.766 3.317 -2.194 1.00 88.12 271 PRO A N 1
ATOM 1964 C CA . PRO A 1 271 ? 21.456 3.347 -1.539 1.00 88.12 271 PRO A CA 1
ATOM 1965 C C . PRO A 1 271 ? 20.569 2.136 -1.878 1.00 88.12 271 PRO A C 1
ATOM 1967 O O . PRO A 1 271 ? 19.342 2.247 -1.878 1.00 88.12 271 PRO A O 1
ATOM 1970 N N . LYS A 1 272 ? 21.155 0.969 -2.186 1.00 88.31 272 LYS A N 1
ATOM 1971 C CA . LYS A 1 272 ? 20.414 -0.217 -2.659 1.00 88.31 272 LYS A CA 1
ATOM 1972 C C . LYS A 1 272 ? 19.252 -0.600 -1.753 1.00 88.31 272 LYS A C 1
ATOM 1974 O O . LYS A 1 272 ? 18.157 -0.809 -2.254 1.00 88.31 272 LYS A O 1
ATOM 1979 N N . ALA A 1 273 ? 19.461 -0.655 -0.438 1.00 91.06 273 ALA A N 1
ATOM 1980 C CA . ALA A 1 273 ? 18.405 -1.035 0.501 1.00 91.06 273 ALA A CA 1
ATOM 1981 C C . ALA A 1 273 ? 17.206 -0.070 0.464 1.00 91.06 273 ALA A C 1
ATOM 1983 O O . ALA A 1 273 ? 16.066 -0.525 0.431 1.00 91.06 273 ALA A O 1
ATOM 1984 N N . ALA A 1 274 ? 17.456 1.239 0.364 1.00 91.38 274 ALA A N 1
ATOM 1985 C CA . ALA A 1 274 ? 16.407 2.251 0.262 1.00 91.38 274 ALA A CA 1
ATOM 1986 C C . ALA A 1 274 ? 15.616 2.138 -1.048 1.00 91.38 274 ALA A C 1
ATOM 1988 O O . ALA A 1 274 ? 14.442 2.474 -1.078 1.00 91.38 274 ALA A O 1
ATOM 1989 N N . ARG A 1 275 ? 16.232 1.628 -2.121 1.00 89.75 275 ARG A N 1
ATOM 1990 C CA . ARG A 1 275 ? 15.559 1.414 -3.411 1.00 89.75 275 ARG A CA 1
ATOM 1991 C C . ARG A 1 275 ? 14.848 0.067 -3.499 1.00 89.75 275 ARG A C 1
ATOM 1993 O O . ARG A 1 275 ? 13.736 -0.006 -4.008 1.00 89.75 275 ARG A O 1
ATOM 2000 N N . TYR A 1 276 ? 15.486 -1.001 -3.029 1.00 93.19 276 TYR A N 1
ATOM 2001 C CA . TYR A 1 276 ? 14.987 -2.366 -3.186 1.00 93.19 276 TYR A CA 1
ATOM 2002 C C . TYR A 1 276 ? 13.791 -2.656 -2.286 1.00 93.19 276 TYR A C 1
ATOM 2004 O O . TYR A 1 276 ? 12.893 -3.361 -2.732 1.00 93.19 276 TYR A O 1
ATOM 2012 N N . ALA A 1 277 ? 13.749 -2.113 -1.063 1.00 94.38 277 ALA A N 1
ATOM 2013 C CA . ALA A 1 277 ? 12.614 -2.329 -0.163 1.00 94.38 277 ALA A CA 1
ATOM 2014 C C . ALA A 1 277 ? 11.287 -1.842 -0.784 1.00 94.38 277 ALA A C 1
ATOM 2016 O O . ALA A 1 277 ? 10.410 -2.683 -1.000 1.00 94.38 277 ALA A O 1
ATOM 2017 N N . PRO A 1 278 ? 11.135 -0.549 -1.144 1.00 94.44 278 PRO A N 1
ATOM 2018 C CA . PRO A 1 278 ? 9.905 -0.057 -1.765 1.00 94.44 278 PRO A CA 1
ATOM 2019 C C . PRO A 1 278 ? 9.634 -0.720 -3.116 1.00 94.44 278 PRO A C 1
ATOM 2021 O O . PRO A 1 278 ? 8.518 -1.159 -3.370 1.00 94.44 278 PRO A O 1
ATOM 2024 N N . ALA A 1 279 ? 10.653 -0.876 -3.970 1.00 94.00 279 ALA A N 1
ATOM 2025 C CA . ALA A 1 279 ? 10.463 -1.473 -5.292 1.00 94.00 279 ALA A CA 1
ATOM 2026 C C . ALA A 1 279 ? 9.951 -2.923 -5.221 1.00 94.00 279 ALA A C 1
ATOM 2028 O O . ALA A 1 279 ? 9.061 -3.294 -5.985 1.00 94.00 279 ALA A O 1
ATOM 2029 N N . ALA A 1 280 ? 10.472 -3.734 -4.294 1.00 96.62 280 ALA A N 1
ATOM 2030 C CA . ALA A 1 280 ? 9.998 -5.099 -4.084 1.00 96.62 280 ALA A CA 1
ATOM 2031 C C . ALA A 1 280 ? 8.578 -5.127 -3.499 1.00 96.62 280 ALA A C 1
ATOM 2033 O O . ALA A 1 280 ? 7.758 -5.931 -3.940 1.00 96.62 280 ALA A O 1
ATOM 2034 N N . PHE A 1 281 ? 8.277 -4.238 -2.545 1.00 97.75 281 PHE A N 1
ATOM 2035 C CA . PHE A 1 281 ? 6.935 -4.106 -1.977 1.00 97.75 281 PHE A CA 1
ATOM 2036 C C . PHE A 1 281 ? 5.900 -3.763 -3.052 1.00 97.75 281 PHE A C 1
ATOM 2038 O O . PHE A 1 281 ? 4.910 -4.477 -3.181 1.00 97.75 281 PHE A O 1
ATOM 2045 N N . HIS A 1 282 ? 6.149 -2.735 -3.868 1.00 96.25 282 HIS A N 1
ATOM 2046 C CA . HIS A 1 282 ? 5.211 -2.313 -4.909 1.00 96.25 282 HIS A CA 1
ATOM 2047 C C . HIS A 1 282 ? 5.056 -3.350 -6.023 1.00 96.25 282 HIS A C 1
ATOM 2049 O O . HIS A 1 282 ? 3.937 -3.557 -6.477 1.00 96.25 282 HIS A O 1
ATOM 2055 N N . ALA A 1 283 ? 6.119 -4.065 -6.411 1.00 95.88 283 ALA A N 1
ATOM 2056 C CA . ALA A 1 283 ? 6.007 -5.133 -7.406 1.00 95.88 283 ALA A CA 1
ATOM 2057 C C . ALA A 1 283 ? 5.132 -6.302 -6.914 1.00 95.88 283 ALA A C 1
ATOM 2059 O O . ALA A 1 283 ? 4.282 -6.821 -7.642 1.00 95.88 283 ALA A O 1
ATOM 2060 N N . VAL A 1 284 ? 5.296 -6.708 -5.651 1.00 97.81 284 VAL A N 1
ATOM 2061 C CA . VAL A 1 284 ? 4.466 -7.764 -5.049 1.00 97.81 284 VAL A CA 1
ATOM 2062 C C . VAL A 1 284 ? 3.039 -7.274 -4.800 1.00 97.81 284 VAL A C 1
ATOM 2064 O O . VAL A 1 284 ? 2.100 -8.022 -5.060 1.00 97.81 284 VAL A O 1
ATOM 2067 N N . LEU A 1 285 ? 2.859 -6.028 -4.353 1.00 97.31 285 LEU A N 1
ATOM 2068 C CA . LEU A 1 285 ? 1.542 -5.416 -4.179 1.00 97.31 285 LEU A CA 1
ATOM 2069 C C . LEU A 1 285 ? 0.799 -5.313 -5.515 1.00 97.31 285 LEU A C 1
ATOM 2071 O O . LEU A 1 285 ? -0.338 -5.755 -5.595 1.00 97.31 285 LEU A O 1
ATOM 2075 N N . GLY A 1 286 ? 1.445 -4.810 -6.570 1.00 96.06 286 GLY A N 1
ATOM 2076 C CA . GLY A 1 286 ? 0.872 -4.738 -7.915 1.00 96.06 286 GLY A CA 1
ATOM 2077 C C . GLY A 1 286 ? 0.500 -6.119 -8.456 1.00 96.06 286 GLY A C 1
ATOM 2078 O O . GLY A 1 286 ? -0.574 -6.287 -9.021 1.00 96.06 286 GLY A O 1
ATOM 2079 N N . THR A 1 287 ? 1.322 -7.141 -8.186 1.00 96.38 287 THR A N 1
ATOM 2080 C CA . THR A 1 287 ? 0.983 -8.541 -8.496 1.00 96.38 287 THR A CA 1
ATOM 2081 C C . THR A 1 287 ? -0.257 -9.012 -7.730 1.00 96.38 287 THR A C 1
ATOM 2083 O O . THR A 1 287 ? -1.103 -9.700 -8.292 1.00 96.38 287 THR A O 1
ATOM 2086 N N . ALA A 1 288 ? -0.360 -8.689 -6.439 1.00 95.62 288 ALA A N 1
ATOM 2087 C CA . ALA A 1 288 ? -1.486 -9.089 -5.602 1.00 95.62 288 ALA A CA 1
ATOM 2088 C C . ALA A 1 288 ? -2.788 -8.377 -5.996 1.00 95.62 288 ALA A C 1
ATOM 2090 O O . ALA A 1 288 ? -3.825 -9.028 -6.042 1.00 95.62 288 ALA A O 1
ATOM 2091 N N . LEU A 1 289 ? -2.715 -7.082 -6.315 1.00 95.44 289 LEU A N 1
ATOM 2092 C CA . LEU A 1 289 ? -3.830 -6.290 -6.834 1.00 95.44 289 LEU A CA 1
ATOM 2093 C C . LEU A 1 289 ? -4.307 -6.846 -8.179 1.00 95.44 289 LEU A C 1
ATOM 2095 O O . LEU A 1 289 ? -5.483 -7.152 -8.314 1.00 95.44 289 LEU A O 1
ATOM 2099 N N . ALA A 1 290 ? -3.392 -7.103 -9.116 1.00 94.38 290 ALA A N 1
ATOM 2100 C CA . ALA A 1 290 ? -3.731 -7.702 -10.406 1.00 94.38 290 ALA A CA 1
ATOM 2101 C C . ALA A 1 290 ? -4.383 -9.090 -10.261 1.00 94.38 290 ALA A C 1
ATOM 2103 O O . ALA A 1 290 ? -5.325 -9.409 -10.969 1.00 94.38 290 ALA A O 1
ATOM 2104 N N . ARG A 1 291 ? -3.926 -9.917 -9.311 1.00 93.81 291 ARG A N 1
ATOM 2105 C CA . ARG A 1 291 ? -4.554 -11.221 -9.008 1.00 93.81 291 ARG A CA 1
ATOM 2106 C C . ARG A 1 291 ? -5.903 -11.124 -8.300 1.00 93.81 291 ARG A C 1
ATOM 2108 O O . ARG A 1 291 ? -6.600 -12.128 -8.228 1.00 93.81 291 ARG A O 1
ATOM 2115 N N . ALA A 1 292 ? -6.206 -9.975 -7.713 1.00 91.62 292 ALA A N 1
ATOM 2116 C CA . ALA A 1 292 ? -7.522 -9.647 -7.185 1.00 91.62 292 ALA A CA 1
ATOM 2117 C C . ALA A 1 292 ? -8.355 -8.883 -8.229 1.00 91.62 292 ALA A C 1
ATOM 2119 O O . ALA A 1 292 ? -9.302 -8.205 -7.850 1.00 91.62 292 ALA A O 1
ATOM 2120 N N . ASP A 1 293 ? -7.952 -8.953 -9.505 1.00 93.00 293 ASP A N 1
ATOM 2121 C CA . ASP A 1 293 ? -8.610 -8.306 -10.634 1.00 93.00 293 ASP A CA 1
ATOM 2122 C C . ASP A 1 293 ? -8.756 -6.775 -10.440 1.00 93.00 293 ASP A C 1
ATOM 2124 O O . ASP A 1 293 ? -9.720 -6.150 -10.860 1.00 93.00 293 ASP A O 1
ATOM 2128 N N . VAL A 1 294 ? -7.755 -6.136 -9.818 1.00 94.38 294 VAL A N 1
ATOM 2129 C CA . VAL A 1 294 ? -7.594 -4.670 -9.780 1.00 94.38 294 VAL A CA 1
ATOM 2130 C C . VAL A 1 294 ? -6.578 -4.253 -10.837 1.00 94.38 294 VAL A C 1
ATOM 2132 O O . VAL A 1 294 ? -5.405 -4.646 -10.780 1.00 94.38 294 VAL A O 1
ATOM 2135 N N . LEU A 1 295 ? -6.990 -3.418 -11.792 1.00 93.88 295 LEU A N 1
ATOM 2136 C CA . LEU A 1 295 ? -6.130 -3.022 -12.905 1.00 93.88 295 LEU A CA 1
ATOM 2137 C C . LEU A 1 295 ? -5.338 -1.752 -12.571 1.00 93.88 295 LEU A C 1
ATOM 2139 O O . LEU A 1 295 ? -5.825 -0.630 -12.696 1.00 93.88 295 LEU A O 1
ATOM 2143 N N . VAL A 1 296 ? -4.071 -1.927 -12.195 1.00 93.81 296 VAL A N 1
ATOM 2144 C CA . VAL A 1 296 ? -3.113 -0.822 -12.024 1.00 93.81 296 VAL A CA 1
ATOM 2145 C C . VAL A 1 296 ? -2.515 -0.457 -13.382 1.00 93.81 296 VAL A C 1
ATOM 2147 O O . VAL A 1 296 ? -1.688 -1.207 -13.896 1.00 93.81 296 VAL A O 1
ATOM 2150 N N . ARG A 1 297 ? -2.897 0.685 -13.959 1.00 90.06 297 ARG A N 1
ATOM 2151 C CA . ARG A 1 297 ? -2.384 1.168 -15.253 1.00 90.06 297 ARG A CA 1
ATOM 2152 C C . ARG A 1 297 ? -1.010 1.814 -15.147 1.00 90.06 297 ARG A C 1
ATOM 2154 O O . ARG A 1 297 ? -0.163 1.540 -15.993 1.00 90.06 297 ARG A O 1
ATOM 2161 N N . ASP A 1 298 ? -0.780 2.625 -14.115 1.00 86.81 298 ASP A N 1
ATOM 2162 C CA . ASP A 1 298 ? 0.501 3.302 -13.885 1.00 86.81 298 ASP A CA 1
ATOM 2163 C C . ASP A 1 298 ? 1.178 2.792 -12.593 1.00 86.81 298 ASP A C 1
ATOM 2165 O O . ASP A 1 298 ? 0.857 3.230 -11.481 1.00 86.81 298 ASP A O 1
ATOM 2169 N N . PRO A 1 299 ? 2.148 1.862 -12.703 1.00 87.88 299 PRO A N 1
ATOM 2170 C CA . PRO A 1 299 ? 2.900 1.369 -11.554 1.00 87.88 299 PRO A CA 1
ATOM 2171 C C . PRO A 1 299 ? 3.747 2.432 -10.848 1.00 87.88 299 PRO A C 1
ATOM 2173 O O . PRO A 1 299 ? 4.082 2.244 -9.680 1.00 87.88 299 PRO A O 1
ATOM 2176 N N . GLU A 1 300 ? 4.144 3.520 -11.520 1.00 87.69 300 GLU A N 1
ATOM 2177 C CA . GLU A 1 300 ? 4.905 4.598 -10.875 1.00 87.69 300 GLU A CA 1
ATOM 2178 C C . GLU A 1 300 ? 4.007 5.404 -9.928 1.00 87.69 300 GLU A C 1
ATOM 2180 O O . GLU A 1 300 ? 4.444 5.765 -8.836 1.00 87.69 300 GLU A O 1
ATOM 2185 N N . ARG A 1 301 ? 2.728 5.589 -10.275 1.00 91.56 301 ARG A N 1
ATOM 2186 C CA . ARG A 1 301 ? 1.716 6.211 -9.399 1.00 91.56 301 ARG A CA 1
ATOM 2187 C C . ARG A 1 301 ? 1.412 5.355 -8.180 1.00 91.56 301 ARG A C 1
ATOM 2189 O O . ARG A 1 301 ? 1.353 5.865 -7.064 1.00 91.56 301 ARG A O 1
ATOM 2196 N N . LEU A 1 302 ? 1.346 4.031 -8.352 1.00 91.94 302 LEU A N 1
ATOM 2197 C CA . LEU A 1 302 ? 1.205 3.095 -7.229 1.00 91.94 302 LEU A CA 1
ATOM 2198 C C . LEU A 1 302 ? 2.365 3.214 -6.219 1.00 91.94 302 LEU A C 1
ATOM 2200 O O . LEU A 1 302 ? 2.182 2.977 -5.023 1.00 91.94 302 LEU A O 1
ATOM 2204 N N . ARG A 1 303 ? 3.569 3.600 -6.664 1.00 91.50 303 ARG A N 1
ATOM 2205 C CA . ARG A 1 303 ? 4.717 3.810 -5.761 1.00 91.50 303 ARG A CA 1
ATOM 2206 C C . ARG A 1 303 ? 4.564 5.042 -4.875 1.00 91.50 303 ARG A C 1
ATOM 2208 O O . ARG A 1 303 ? 5.172 5.093 -3.812 1.00 91.50 303 ARG A O 1
ATOM 2215 N N . GLN A 1 304 ? 3.714 5.994 -5.254 1.00 91.81 304 GLN A N 1
ATOM 2216 C CA . GLN A 1 304 ? 3.441 7.185 -4.451 1.00 91.81 304 GLN A CA 1
ATOM 2217 C C . GLN A 1 304 ? 2.481 6.918 -3.281 1.00 91.81 304 GLN A C 1
ATOM 2219 O O . GLN A 1 304 ? 2.242 7.818 -2.481 1.00 91.81 304 GLN A O 1
ATOM 2224 N N . LEU A 1 305 ? 1.984 5.685 -3.099 1.00 92.75 305 LEU A N 1
ATOM 2225 C CA . LEU A 1 305 ? 1.167 5.326 -1.932 1.00 92.75 305 LEU A CA 1
ATOM 2226 C C . LEU A 1 305 ? 1.867 5.606 -0.596 1.00 92.75 305 LEU A C 1
ATOM 2228 O O . LEU A 1 305 ? 1.193 5.935 0.377 1.00 92.75 305 LEU A O 1
ATOM 2232 N N . GLU A 1 306 ? 3.201 5.509 -0.522 1.00 91.88 306 GLU A N 1
ATOM 2233 C CA . GLU A 1 306 ? 3.923 5.873 0.708 1.00 91.88 306 GLU A CA 1
ATOM 2234 C C . GLU A 1 306 ? 3.799 7.370 1.047 1.00 91.88 306 GLU A C 1
ATOM 2236 O O . GLU A 1 306 ? 3.880 7.743 2.214 1.00 91.88 306 GLU A O 1
ATOM 2241 N N . MET A 1 307 ? 3.525 8.207 0.046 1.00 92.44 307 MET A N 1
ATOM 2242 C CA . MET A 1 307 ? 3.401 9.663 0.146 1.00 92.44 307 MET A CA 1
ATOM 2243 C C . MET A 1 307 ? 1.949 10.125 0.319 1.00 92.44 307 MET A C 1
ATOM 2245 O O . MET A 1 307 ? 1.701 11.321 0.434 1.00 92.44 307 MET A O 1
ATOM 2249 N N . ALA A 1 308 ? 0.967 9.218 0.296 1.00 94.19 308 ALA A N 1
ATOM 2250 C CA . ALA A 1 308 ? -0.446 9.587 0.365 1.00 94.19 308 ALA A CA 1
ATOM 2251 C C . ALA A 1 308 ? -0.725 10.408 1.629 1.00 94.19 308 ALA A C 1
ATOM 2253 O O . ALA A 1 308 ? -0.444 9.933 2.723 1.00 94.19 308 ALA A O 1
ATOM 2254 N N . GLY A 1 309 ? -1.240 11.629 1.496 1.00 92.94 309 GLY A N 1
ATOM 2255 C CA . GLY A 1 309 ? -1.556 12.513 2.625 1.00 92.94 309 GLY A CA 1
ATOM 2256 C C . GLY A 1 309 ? -3.051 12.760 2.785 1.00 92.94 309 GLY A C 1
ATOM 2257 O O . GLY A 1 309 ? -3.551 12.811 3.908 1.00 92.94 309 GLY A O 1
ATOM 2258 N N . THR A 1 310 ? -3.762 12.837 1.661 1.00 96.25 310 THR A N 1
ATOM 2259 C CA . THR A 1 310 ? -5.180 13.199 1.609 1.00 96.25 310 THR A CA 1
ATOM 2260 C C . THR A 1 310 ? -5.938 12.220 0.721 1.00 96.25 310 THR A C 1
ATOM 2262 O O . THR A 1 310 ? -5.448 11.838 -0.342 1.00 96.25 310 THR A O 1
ATOM 2265 N N . LEU A 1 311 ? -7.132 11.821 1.156 1.00 97.94 311 LEU A N 1
ATOM 2266 C CA . LEU A 1 311 ? -8.090 11.030 0.390 1.00 97.94 311 LEU A CA 1
ATOM 2267 C C . LEU A 1 311 ? -9.315 11.897 0.092 1.00 97.94 311 LEU A C 1
ATOM 2269 O O . LEU A 1 311 ? -10.049 12.244 1.013 1.00 97.94 311 LEU A O 1
ATOM 2273 N N . LEU A 1 312 ? -9.533 12.220 -1.179 1.00 98.00 312 LEU A N 1
ATOM 2274 C CA . LEU A 1 312 ? -10.724 12.899 -1.670 1.00 98.00 312 LEU A CA 1
ATOM 2275 C C . LEU A 1 312 ? -11.720 11.865 -2.207 1.00 98.00 312 LEU A C 1
ATOM 2277 O O . LEU A 1 312 ? -11.419 11.137 -3.155 1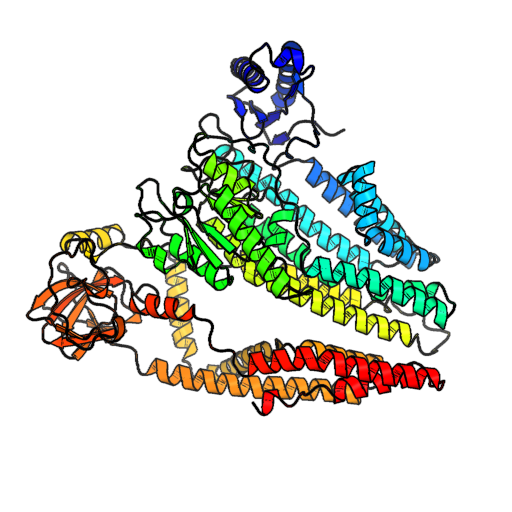.00 98.00 312 LEU A O 1
ATOM 2281 N N . LEU A 1 313 ? -12.906 11.805 -1.603 1.00 97.56 313 LEU A N 1
ATOM 2282 C CA . LEU A 1 313 ? -13.989 10.908 -2.001 1.00 97.56 313 LEU A CA 1
ATOM 2283 C C . LEU A 1 313 ? -15.104 11.713 -2.672 1.00 97.56 313 LEU A C 1
ATOM 2285 O O . LEU A 1 313 ? -15.723 12.576 -2.047 1.00 97.56 313 LEU A O 1
ATOM 2289 N N . HIS A 1 314 ? -15.365 11.416 -3.944 1.00 96.06 314 HIS A N 1
ATOM 2290 C CA . HIS A 1 314 ? -16.533 11.936 -4.647 1.00 96.06 314 HIS A CA 1
ATOM 2291 C C . HIS A 1 314 ? -17.784 11.118 -4.267 1.00 96.06 314 HIS A C 1
ATOM 2293 O O . HIS A 1 314 ? -17.671 9.897 -4.100 1.00 96.06 314 HIS A O 1
ATOM 2299 N N . PRO A 1 315 ? -18.993 11.709 -4.181 1.00 93.00 315 PRO A N 1
ATOM 2300 C CA . PRO A 1 315 ? -20.169 11.010 -3.671 1.00 93.00 315 PRO A CA 1
ATOM 2301 C C . PRO A 1 315 ? -20.584 9.854 -4.573 1.00 93.00 315 PRO A C 1
ATOM 2303 O O . PRO A 1 315 ? -21.093 8.845 -4.094 1.00 93.00 315 PRO A O 1
ATOM 2306 N N . SER A 1 316 ? -20.293 9.948 -5.876 1.00 92.25 316 SER A N 1
ATOM 2307 C CA . SER A 1 316 ? -20.588 8.866 -6.819 1.00 92.25 316 SER A CA 1
ATOM 2308 C C . SER A 1 316 ? -19.846 7.563 -6.495 1.00 92.25 316 SER A C 1
ATOM 2310 O O . SER A 1 316 ? -20.358 6.491 -6.807 1.00 92.25 316 SER A O 1
ATOM 2312 N N . ALA A 1 317 ? -18.689 7.625 -5.819 1.00 93.38 317 ALA A N 1
ATOM 2313 C CA . ALA A 1 317 ? -17.960 6.438 -5.368 1.00 93.38 317 ALA A CA 1
ATOM 2314 C C . ALA A 1 317 ? -18.558 5.788 -4.111 1.00 93.38 317 ALA A C 1
ATOM 2316 O O . ALA A 1 317 ? -18.314 4.614 -3.862 1.00 93.38 317 ALA A O 1
ATOM 2317 N N . LEU A 1 318 ? -19.310 6.546 -3.310 1.00 93.00 318 LEU A N 1
ATOM 2318 C CA . LEU A 1 318 ? -19.825 6.111 -2.009 1.00 93.00 318 LEU A CA 1
ATOM 2319 C C . LEU A 1 318 ? -21.316 5.785 -2.033 1.00 93.00 318 LEU A C 1
ATOM 2321 O O . LEU A 1 318 ? -21.910 5.576 -0.982 1.00 93.00 318 LEU A O 1
ATOM 2325 N N . ARG A 1 319 ? -21.940 5.769 -3.211 1.00 89.06 319 ARG A N 1
ATOM 2326 C CA . ARG A 1 319 ? -23.372 5.517 -3.379 1.00 89.06 319 ARG A CA 1
ATOM 2327 C C . ARG A 1 319 ? -23.599 4.296 -4.249 1.00 89.06 319 ARG A C 1
ATOM 2329 O O . ARG A 1 319 ? -22.859 4.059 -5.191 1.00 89.06 319 ARG A O 1
ATOM 2336 N N . THR A 1 320 ? -24.648 3.553 -3.956 1.00 84.88 320 THR A N 1
ATOM 2337 C CA . THR A 1 320 ? -25.186 2.503 -4.828 1.00 84.88 320 THR A CA 1
ATOM 2338 C C . THR A 1 320 ? -26.066 3.120 -5.921 1.00 84.88 320 THR A C 1
ATOM 2340 O O . THR A 1 320 ? -26.444 4.294 -5.837 1.00 84.88 320 THR A O 1
ATOM 2343 N N . ASP A 1 321 ? -26.451 2.353 -6.942 1.00 76.62 321 ASP A N 1
ATOM 2344 C CA . ASP A 1 321 ? -27.451 2.786 -7.935 1.00 76.62 321 ASP A CA 1
ATOM 2345 C C . ASP A 1 321 ? -28.794 3.216 -7.324 1.00 76.62 321 ASP A C 1
ATOM 2347 O O . ASP A 1 321 ? -29.436 4.143 -7.819 1.00 76.62 321 ASP A O 1
ATOM 2351 N N . GLY A 1 322 ? -29.184 2.620 -6.192 1.00 75.19 322 GLY A N 1
ATOM 2352 C CA . GLY A 1 322 ? -30.378 3.010 -5.434 1.00 75.19 322 GLY A CA 1
ATOM 2353 C C . GLY A 1 322 ? -30.264 4.370 -4.733 1.00 75.19 322 GLY A C 1
ATOM 2354 O O . GLY A 1 322 ? -31.193 4.787 -4.046 1.00 75.19 322 GLY A O 1
ATOM 2355 N N . GLY A 1 323 ? -29.124 5.054 -4.861 1.00 80.38 323 GLY A N 1
ATOM 2356 C CA . GLY A 1 323 ? -28.857 6.349 -4.245 1.00 80.38 323 GLY A CA 1
ATOM 2357 C C . GLY A 1 323 ? -28.506 6.281 -2.758 1.00 80.38 323 GLY A C 1
ATOM 2358 O O . GLY A 1 323 ? -28.179 7.326 -2.198 1.00 80.38 323 GLY A O 1
ATOM 2359 N N . LEU A 1 324 ? -28.530 5.087 -2.158 1.00 84.31 324 LEU A N 1
ATOM 2360 C CA . LEU A 1 324 ? -28.138 4.814 -0.776 1.00 84.31 324 LEU A CA 1
ATOM 2361 C C . LEU A 1 324 ? -26.611 4.722 -0.637 1.00 84.31 324 LEU A C 1
ATOM 2363 O O . LEU A 1 324 ? -25.950 4.348 -1.610 1.00 84.31 324 LEU A O 1
ATOM 2367 N N . PRO A 1 325 ? -26.051 4.986 0.555 1.00 88.25 325 PRO A N 1
ATOM 2368 C CA . PRO A 1 325 ? -24.633 4.777 0.830 1.00 88.25 325 PRO A CA 1
ATOM 2369 C C . PRO A 1 325 ? -24.172 3.348 0.536 1.00 88.25 325 PRO A C 1
ATOM 2371 O O . PRO A 1 325 ? -24.870 2.379 0.834 1.00 88.25 325 PRO A O 1
ATOM 2374 N N . ASP A 1 326 ? -22.972 3.220 -0.018 1.00 90.06 326 ASP A N 1
ATOM 2375 C CA . ASP A 1 326 ? -22.338 1.938 -0.290 1.00 90.06 326 ASP A CA 1
ATOM 2376 C C . ASP A 1 326 ? -21.964 1.244 1.038 1.00 90.06 326 ASP A C 1
ATOM 2378 O O . ASP A 1 326 ? -21.362 1.886 1.911 1.00 90.06 326 ASP A O 1
ATOM 2382 N N . PRO A 1 327 ? -22.272 -0.055 1.214 1.00 87.88 327 PRO A N 1
ATOM 2383 C CA . PRO A 1 327 ? -21.933 -0.828 2.415 1.00 87.88 327 PRO A CA 1
ATOM 2384 C C . PRO A 1 327 ? -20.442 -0.858 2.799 1.00 87.88 327 PRO A C 1
ATOM 2386 O O . PRO A 1 327 ? -20.099 -1.223 3.925 1.00 87.88 327 PRO A O 1
ATOM 2389 N N . TRP A 1 328 ? -19.535 -0.512 1.884 1.00 90.62 328 TRP A N 1
ATOM 2390 C CA . TRP A 1 328 ? -18.093 -0.430 2.141 1.00 90.62 328 TRP A CA 1
ATOM 2391 C C . TRP A 1 328 ? -17.615 0.946 2.601 1.00 90.62 328 TRP A C 1
ATOM 2393 O O . TRP A 1 328 ? -16.444 1.085 2.966 1.00 90.62 328 TRP A O 1
ATOM 2403 N N . THR A 1 329 ? -18.487 1.957 2.606 1.00 91.81 329 THR A N 1
ATOM 2404 C CA . THR A 1 329 ? -18.122 3.349 2.909 1.00 91.81 329 THR A CA 1
ATOM 2405 C C . THR A 1 329 ? -17.378 3.462 4.241 1.00 91.81 329 THR A C 1
ATOM 2407 O O . THR A 1 329 ? -16.273 4.001 4.291 1.00 91.81 329 THR A O 1
ATOM 2410 N N . GLU A 1 330 ? -17.915 2.881 5.317 1.00 86.50 330 GLU A N 1
ATOM 2411 C CA . GLU A 1 330 ? -17.290 2.932 6.645 1.00 86.50 330 GLU A CA 1
ATOM 2412 C C . GLU A 1 330 ? -15.941 2.196 6.682 1.00 86.50 330 GLU A C 1
ATOM 2414 O O . GLU A 1 330 ? -14.951 2.722 7.195 1.00 86.50 330 GLU A O 1
ATOM 2419 N N . ALA A 1 331 ? -15.850 1.028 6.038 1.00 87.69 331 ALA A N 1
ATOM 2420 C CA . ALA A 1 331 ? -14.606 0.267 5.950 1.00 87.69 331 ALA A CA 1
ATOM 2421 C C . ALA A 1 331 ? -13.492 1.051 5.233 1.00 87.69 331 ALA A C 1
ATOM 2423 O O . ALA A 1 331 ? -12.331 1.003 5.658 1.00 87.69 331 ALA A O 1
ATOM 2424 N N . VAL A 1 332 ? -13.833 1.774 4.161 1.00 93.31 332 VAL A N 1
ATOM 2425 C CA . VAL A 1 332 ? -12.912 2.638 3.407 1.00 93.31 332 VAL A CA 1
ATOM 2426 C C . VAL A 1 332 ? -12.458 3.824 4.256 1.00 93.31 332 VAL A C 1
ATOM 2428 O O . VAL A 1 332 ? -11.254 4.074 4.344 1.00 93.31 332 VAL A O 1
ATOM 2431 N N . LEU A 1 333 ? -13.381 4.503 4.942 1.00 90.81 333 LEU A N 1
ATOM 2432 C CA . LEU A 1 333 ? -13.061 5.611 5.850 1.00 90.81 333 LEU A CA 1
ATOM 2433 C C . LEU A 1 333 ? -12.146 5.159 6.997 1.00 90.81 333 LEU A C 1
ATOM 2435 O O . LEU A 1 333 ? -11.177 5.838 7.346 1.00 90.81 333 LEU A O 1
ATOM 2439 N N . ASP A 1 334 ? -12.376 3.969 7.543 1.00 86.38 334 ASP A N 1
ATOM 2440 C CA . ASP A 1 334 ? -11.516 3.397 8.575 1.00 86.38 334 ASP A CA 1
ATOM 2441 C C . ASP A 1 334 ? -10.153 2.955 8.046 1.00 86.38 334 ASP A C 1
ATOM 2443 O O . ASP A 1 334 ? -9.141 3.088 8.743 1.00 86.38 334 ASP A O 1
ATOM 2447 N N . ALA A 1 335 ? -10.080 2.439 6.817 1.00 90.94 335 ALA A N 1
ATOM 2448 C CA . ALA A 1 335 ? -8.803 2.170 6.162 1.00 90.94 335 ALA A CA 1
ATOM 2449 C C . ALA A 1 335 ? -8.008 3.468 5.942 1.00 90.94 335 ALA A C 1
ATOM 2451 O O . ALA A 1 335 ? -6.820 3.503 6.268 1.00 90.94 335 ALA A O 1
ATOM 2452 N N . ALA A 1 336 ? -8.664 4.544 5.495 1.00 93.44 336 ALA A N 1
ATOM 2453 C CA . ALA A 1 336 ? -8.062 5.868 5.342 1.00 93.44 336 ALA A CA 1
ATOM 2454 C C . ALA A 1 336 ? -7.533 6.414 6.679 1.00 93.44 336 ALA A C 1
ATOM 2456 O O . ALA A 1 336 ? -6.392 6.873 6.768 1.00 93.44 336 ALA A O 1
ATOM 2457 N N . ARG A 1 337 ? -8.313 6.265 7.755 1.00 87.38 337 ARG A N 1
ATOM 2458 C CA . ARG A 1 337 ? -7.924 6.672 9.113 1.00 87.38 337 ARG A CA 1
ATOM 2459 C C . ARG A 1 337 ? -6.742 5.870 9.650 1.00 87.38 337 ARG A C 1
ATOM 2461 O O . ARG A 1 337 ? -5.794 6.447 10.179 1.00 87.38 337 ARG A O 1
ATOM 2468 N N . ARG A 1 338 ? -6.740 4.541 9.473 1.00 87.12 338 ARG A N 1
ATOM 2469 C CA . ARG A 1 338 ? -5.589 3.677 9.812 1.00 87.12 338 ARG A CA 1
ATOM 2470 C C . ARG A 1 338 ? -4.343 4.055 9.009 1.00 87.12 338 ARG A C 1
ATOM 2472 O O . ARG A 1 338 ? -3.230 3.970 9.528 1.00 87.12 338 ARG A O 1
ATOM 2479 N N . ALA A 1 339 ? -4.533 4.517 7.777 1.00 91.00 339 ALA A N 1
ATOM 2480 C CA . ALA A 1 339 ? -3.498 5.102 6.935 1.00 91.00 339 ALA A CA 1
ATOM 2481 C C . ALA A 1 339 ? -3.113 6.542 7.319 1.00 91.00 339 ALA A C 1
ATOM 2483 O O . ALA A 1 339 ? -2.157 7.071 6.755 1.00 91.00 339 ALA A O 1
ATOM 2484 N N . ARG A 1 340 ? -3.759 7.154 8.322 1.00 90.75 340 ARG A N 1
ATOM 2485 C CA . ARG A 1 340 ? -3.551 8.551 8.742 1.00 90.75 340 ARG A CA 1
ATOM 2486 C C . ARG A 1 340 ? -3.669 9.526 7.568 1.00 90.75 340 ARG A C 1
ATOM 2488 O O . ARG A 1 340 ? -2.797 10.370 7.383 1.00 90.75 340 ARG A O 1
ATOM 2495 N N . LEU A 1 341 ? -4.682 9.331 6.731 1.00 92.81 341 LEU A N 1
ATOM 2496 C CA . LEU A 1 341 ? -5.012 10.252 5.649 1.00 92.81 341 LEU A CA 1
ATOM 2497 C C . LEU A 1 341 ? -5.994 11.300 6.160 1.00 92.81 341 LEU A C 1
ATOM 2499 O O . LEU A 1 341 ? -6.903 10.952 6.911 1.00 92.81 341 LEU A O 1
ATOM 2503 N N . ARG A 1 342 ? -5.836 12.543 5.699 1.00 93.75 342 ARG A N 1
ATOM 2504 C CA . ARG A 1 342 ? -6.889 13.557 5.784 1.00 93.75 342 ARG A CA 1
ATOM 2505 C C . ARG A 1 342 ? -8.008 13.152 4.828 1.00 93.75 342 ARG A C 1
ATOM 2507 O O . ARG A 1 342 ? -7.773 13.052 3.625 1.00 93.75 342 ARG A O 1
ATOM 2514 N N . VAL A 1 343 ? -9.197 12.877 5.343 1.00 95.56 343 VAL A N 1
ATOM 2515 C CA . VAL A 1 343 ? -10.361 12.484 4.548 1.00 95.56 343 VAL A CA 1
ATOM 2516 C C . VAL A 1 343 ? -11.157 13.726 4.177 1.00 95.56 343 VAL A C 1
ATOM 2518 O O . VAL A 1 343 ? -11.664 14.435 5.046 1.00 95.56 343 VAL A O 1
ATOM 2521 N N . VAL A 1 344 ? -11.292 13.966 2.878 1.00 96.50 344 VAL A N 1
ATOM 2522 C CA . VAL A 1 344 ? -12.096 15.047 2.316 1.00 96.50 344 VAL A CA 1
ATOM 2523 C C . VAL A 1 344 ? -13.259 14.426 1.557 1.00 96.50 344 VAL A C 1
ATOM 2525 O O . VAL A 1 344 ? -13.056 13.613 0.656 1.00 96.50 344 VAL A O 1
ATOM 2528 N N . LEU A 1 345 ? -14.476 14.794 1.934 1.00 96.50 345 LEU A N 1
ATOM 2529 C CA . LEU A 1 345 ? -15.704 14.322 1.308 1.00 96.50 345 LEU A CA 1
ATOM 2530 C C . LEU A 1 345 ? -16.355 15.477 0.544 1.00 96.50 345 LEU A C 1
ATOM 2532 O O . LEU A 1 345 ? -16.433 16.593 1.051 1.00 96.50 345 LEU A O 1
ATOM 2536 N N . VAL A 1 346 ? -16.820 15.231 -0.674 1.00 95.50 346 VAL A N 1
ATOM 2537 C CA . VAL A 1 346 ? -17.697 16.189 -1.361 1.00 95.50 346 VAL A CA 1
ATOM 2538 C C . VAL A 1 346 ? -19.116 16.033 -0.807 1.00 95.50 346 VAL A C 1
ATOM 2540 O O . VAL A 1 346 ? -19.570 14.915 -0.582 1.00 95.50 346 VAL A O 1
ATOM 2543 N N . ASP A 1 347 ? -19.792 17.147 -0.551 1.00 93.69 347 ASP A N 1
ATOM 2544 C CA . ASP A 1 347 ? -21.098 17.195 0.106 1.00 93.69 347 ASP A CA 1
ATOM 2545 C C . ASP A 1 347 ? -22.178 16.442 -0.693 1.00 93.69 347 ASP A C 1
ATOM 2547 O O . ASP A 1 347 ? -22.327 16.638 -1.898 1.00 93.69 347 ASP A O 1
ATOM 2551 N N . ASP A 1 348 ? -22.941 15.575 -0.029 1.00 91.25 348 ASP A N 1
ATOM 2552 C CA . ASP A 1 348 ? -24.084 14.867 -0.613 1.00 91.25 348 ASP A CA 1
ATOM 2553 C C . ASP A 1 348 ? -25.083 14.522 0.506 1.00 91.25 348 ASP A C 1
ATOM 2555 O O . ASP A 1 348 ? -24.687 13.903 1.500 1.00 91.25 348 ASP A O 1
ATOM 2559 N N . PRO A 1 349 ? -26.378 14.865 0.364 1.00 87.69 349 PRO A N 1
ATOM 2560 C CA . PRO A 1 349 ? -27.389 14.584 1.384 1.00 87.69 349 PRO A CA 1
ATOM 2561 C C . PRO A 1 349 ? -27.518 13.101 1.758 1.00 87.69 349 PRO A C 1
ATOM 2563 O O . PRO A 1 349 ? -27.855 12.774 2.893 1.00 87.69 349 PRO A O 1
ATOM 2566 N N . ALA A 1 350 ? -27.243 12.179 0.828 1.00 85.44 350 ALA A N 1
ATOM 2567 C CA . ALA A 1 350 ? -27.278 10.746 1.109 1.00 85.44 350 ALA A CA 1
ATOM 2568 C C . ALA A 1 350 ? -26.139 10.306 2.043 1.00 85.44 350 ALA A C 1
ATOM 2570 O O . ALA A 1 350 ? -26.237 9.254 2.669 1.00 85.44 350 ALA A O 1
ATOM 2571 N N . LEU A 1 351 ? -25.070 11.100 2.151 1.00 87.75 351 LEU A N 1
ATOM 2572 C CA . LEU A 1 351 ? -23.869 10.798 2.927 1.00 87.75 351 LEU A CA 1
ATOM 2573 C C . LEU A 1 351 ? -23.769 11.615 4.225 1.00 87.75 351 LEU A C 1
ATOM 2575 O O . LEU A 1 351 ? -22.717 11.611 4.862 1.00 87.75 351 LEU A O 1
ATOM 2579 N N . GLU A 1 352 ? -24.850 12.273 4.653 1.00 86.06 352 GLU A N 1
ATOM 2580 C CA . GLU A 1 352 ? -24.882 13.117 5.858 1.00 86.06 352 GLU A CA 1
ATOM 2581 C C . GLU A 1 352 ? -24.391 12.372 7.114 1.00 86.06 352 GLU A C 1
ATOM 2583 O O . GLU A 1 352 ? -23.601 12.903 7.891 1.00 86.06 352 GLU A O 1
ATOM 2588 N N . ASP A 1 353 ? -24.747 11.092 7.259 1.00 80.56 353 ASP A N 1
ATOM 2589 C CA . ASP A 1 353 ? -24.310 10.242 8.375 1.00 80.56 353 ASP A CA 1
ATOM 2590 C C . ASP A 1 353 ? -22.783 9.986 8.388 1.00 80.56 353 ASP A C 1
ATOM 2592 O O . ASP A 1 353 ? -22.214 9.621 9.423 1.00 80.56 353 ASP A O 1
ATOM 2596 N N . PHE A 1 354 ? -22.107 10.183 7.250 1.00 86.50 354 PHE A N 1
ATOM 2597 C CA . PHE A 1 354 ? -20.659 10.034 7.073 1.00 86.50 354 PHE A CA 1
ATOM 2598 C C . PHE A 1 354 ? -19.918 11.376 7.056 1.00 86.50 354 PHE A C 1
ATOM 2600 O O . PHE A 1 354 ? -18.695 11.380 7.173 1.00 86.50 354 PHE A O 1
ATOM 2607 N N . ALA A 1 355 ? -20.610 12.515 6.971 1.00 86.06 355 ALA A N 1
ATOM 2608 C CA . ALA A 1 355 ? -19.983 13.836 7.034 1.00 86.06 355 ALA A CA 1
ATOM 2609 C C . ALA A 1 355 ? -19.182 14.056 8.336 1.00 86.06 355 ALA A C 1
ATOM 2611 O O . ALA A 1 355 ? -18.028 14.481 8.243 1.00 86.06 355 ALA A O 1
ATOM 2612 N N . PRO A 1 356 ? -19.672 13.662 9.536 1.00 83.88 356 PRO A N 1
ATOM 2613 C CA . PRO A 1 356 ? -18.865 13.686 10.758 1.00 83.88 356 PRO A CA 1
ATOM 2614 C C . PRO A 1 356 ? -17.662 12.746 10.693 1.00 83.88 356 PRO A C 1
ATOM 2616 O O . PRO A 1 356 ? -16.758 12.843 11.521 1.00 83.88 356 PRO A O 1
ATOM 2619 N N . LEU A 1 357 ? -17.658 11.791 9.752 1.00 83.50 357 LEU A N 1
ATOM 2620 C CA . LEU A 1 357 ? -16.557 10.870 9.540 1.00 83.50 357 LEU A CA 1
ATOM 2621 C C . LEU A 1 357 ? -15.428 11.437 8.652 1.00 83.50 357 LEU A C 1
ATOM 2623 O O . LEU A 1 357 ? -14.351 10.840 8.617 1.00 83.50 357 LEU A O 1
ATOM 2627 N N . ALA A 1 358 ? -15.640 12.570 7.988 1.00 89.69 358 ALA A N 1
ATOM 2628 C CA . ALA A 1 358 ? -14.621 13.263 7.209 1.00 89.69 358 ALA A CA 1
ATOM 2629 C C . ALA A 1 358 ? -13.907 14.336 8.052 1.00 89.69 358 ALA A C 1
ATOM 2631 O O . ALA A 1 358 ? -14.481 14.889 8.987 1.00 89.69 358 ALA A O 1
ATOM 2632 N N . ASP A 1 359 ? -12.657 14.653 7.708 1.00 91.12 359 ASP A N 1
ATOM 2633 C CA . ASP A 1 359 ? -11.935 15.792 8.293 1.00 91.12 359 ASP A CA 1
ATOM 2634 C C . ASP A 1 359 ? -12.405 17.119 7.679 1.00 91.12 359 ASP A C 1
ATOM 2636 O O . ASP A 1 359 ? -12.333 18.174 8.309 1.00 91.12 359 ASP A O 1
ATOM 2640 N N . GLN A 1 360 ? -12.892 17.069 6.436 1.00 93.19 360 GLN A N 1
ATOM 2641 C CA . GLN A 1 360 ? -13.447 18.211 5.721 1.00 93.19 360 GLN A CA 1
ATOM 2642 C C . GLN A 1 360 ? -14.561 17.765 4.772 1.00 93.19 360 GLN A C 1
ATOM 2644 O O . GLN A 1 360 ? -14.414 16.769 4.064 1.00 93.19 360 GLN A O 1
ATOM 2649 N N . VAL A 1 361 ? -15.633 18.555 4.706 1.00 95.19 361 VAL A N 1
ATOM 2650 C CA . VAL A 1 361 ? -16.690 18.426 3.696 1.00 95.19 361 VAL A CA 1
ATOM 2651 C C . VAL A 1 361 ? -16.633 19.633 2.757 1.00 95.19 361 VAL A C 1
ATOM 2653 O O . VAL A 1 361 ? -16.492 20.769 3.217 1.00 95.19 361 VAL A O 1
ATOM 2656 N N . VAL A 1 362 ? -16.682 19.397 1.447 1.00 95.12 362 VAL A N 1
ATOM 2657 C CA . VAL A 1 362 ? -16.548 20.429 0.406 1.00 95.12 362 VAL A CA 1
ATOM 2658 C C . VAL A 1 362 ? -17.841 20.550 -0.391 1.00 95.12 362 VAL A C 1
ATOM 2660 O O . VAL A 1 362 ? -18.410 19.545 -0.788 1.00 95.12 362 VAL A O 1
ATOM 2663 N N . ASP A 1 363 ? -18.283 21.779 -0.661 1.00 92.62 363 ASP A N 1
ATOM 2664 C CA . ASP A 1 363 ? -19.501 22.060 -1.436 1.00 92.62 363 ASP A CA 1
ATOM 2665 C C . ASP A 1 363 ? -19.463 21.402 -2.828 1.00 92.62 363 ASP A C 1
ATOM 2667 O O . ASP A 1 363 ? -18.544 21.658 -3.609 1.00 92.62 363 ASP A O 1
ATOM 2671 N N . ALA A 1 364 ? -20.488 20.607 -3.149 1.00 89.44 364 ALA A N 1
ATOM 2672 C CA . ALA A 1 364 ? -20.626 19.894 -4.422 1.00 89.44 364 ALA A CA 1
ATOM 2673 C C . ALA A 1 364 ? -20.758 20.798 -5.657 1.00 89.44 364 ALA A C 1
ATOM 2675 O O . ALA A 1 364 ? -20.640 20.325 -6.782 1.00 89.44 364 ALA A O 1
ATOM 2676 N N . ARG A 1 365 ? -21.016 22.100 -5.479 1.00 90.56 365 ARG A N 1
ATOM 2677 C CA . ARG A 1 365 ? -21.059 23.077 -6.581 1.00 90.56 365 ARG A CA 1
ATOM 2678 C C . ARG A 1 365 ? -19.672 23.512 -7.045 1.00 90.56 365 ARG A C 1
ATOM 2680 O O . ARG A 1 365 ? -19.571 24.193 -8.065 1.00 90.56 365 ARG A O 1
ATOM 2687 N N . ARG A 1 366 ? -18.622 23.211 -6.274 1.00 93.25 366 ARG A N 1
ATOM 2688 C CA . ARG A 1 366 ? -17.244 23.509 -6.665 1.00 93.25 366 ARG A CA 1
ATOM 2689 C C . ARG A 1 366 ? -16.752 22.444 -7.650 1.00 93.25 366 ARG A C 1
ATOM 2691 O O . ARG A 1 366 ? -16.885 21.268 -7.319 1.00 93.25 366 ARG A O 1
ATOM 2698 N N . PRO A 1 367 ? -16.137 22.846 -8.776 1.00 92.69 367 PRO A N 1
ATOM 2699 C CA . PRO A 1 367 ? -15.485 21.911 -9.683 1.00 92.69 367 PRO A CA 1
ATOM 2700 C C . PRO A 1 367 ? -14.480 21.015 -8.954 1.00 92.69 367 PRO A C 1
ATOM 2702 O O . PRO A 1 367 ? -13.741 21.478 -8.076 1.00 92.69 367 PRO A O 1
ATOM 2705 N N . LEU A 1 368 ? -14.471 19.723 -9.270 1.00 92.94 368 LEU A N 1
ATOM 2706 C CA . LEU A 1 368 ? -13.668 18.731 -8.559 1.00 92.94 368 LEU A CA 1
ATOM 2707 C C . LEU A 1 368 ? -12.166 18.961 -8.774 1.00 92.94 368 LEU A C 1
ATOM 2709 O O . LEU A 1 368 ? -11.377 18.769 -7.848 1.00 92.94 368 LEU A O 1
ATOM 2713 N N . ASP A 1 369 ? -11.761 19.403 -9.962 1.00 93.31 369 ASP A N 1
ATOM 2714 C CA . ASP A 1 369 ? -10.382 19.787 -10.273 1.00 93.31 369 ASP A CA 1
ATOM 2715 C C . ASP A 1 369 ? -9.901 20.974 -9.428 1.00 93.31 369 ASP A C 1
ATOM 2717 O O . ASP A 1 369 ? -8.813 20.908 -8.851 1.00 93.31 369 ASP A O 1
ATOM 2721 N N . ASP A 1 370 ? -10.728 22.005 -9.246 1.00 94.56 370 ASP A N 1
ATOM 2722 C CA . ASP A 1 370 ? -10.442 23.136 -8.355 1.00 94.56 370 ASP A CA 1
ATOM 2723 C C . ASP A 1 370 ? -10.250 22.684 -6.900 1.00 94.56 370 ASP A C 1
ATOM 2725 O O . ASP A 1 370 ? -9.391 23.206 -6.178 1.00 94.56 370 ASP A O 1
ATOM 2729 N N . VAL A 1 371 ? -11.043 21.710 -6.440 1.00 95.88 371 VAL A N 1
ATOM 2730 C CA . VAL A 1 371 ? -10.890 21.125 -5.099 1.00 95.88 371 VAL A CA 1
ATOM 2731 C C . VAL A 1 371 ? -9.564 20.376 -4.990 1.00 95.88 371 VAL A C 1
ATOM 2733 O O . VAL A 1 371 ? -8.820 20.591 -4.033 1.00 95.88 371 VAL A O 1
ATOM 2736 N N . VAL A 1 372 ? -9.227 19.547 -5.979 1.00 95.12 372 VAL A N 1
ATOM 2737 C CA . VAL A 1 372 ? -7.959 18.806 -6.012 1.00 95.12 372 VAL A CA 1
ATOM 2738 C C . VAL A 1 372 ? -6.759 19.756 -6.052 1.00 95.12 372 VAL A C 1
ATOM 2740 O O . VAL A 1 372 ? -5.803 19.566 -5.298 1.00 95.12 372 VAL A O 1
ATOM 2743 N N . HIS A 1 373 ? -6.806 20.804 -6.875 1.00 94.56 373 HIS A N 1
ATOM 2744 C CA . HIS A 1 373 ? -5.758 21.820 -6.946 1.00 94.56 373 HIS A CA 1
ATOM 2745 C C . HIS A 1 373 ? -5.587 22.571 -5.622 1.00 94.56 373 HIS A C 1
ATOM 2747 O O . HIS A 1 373 ? -4.451 22.768 -5.186 1.00 94.56 373 HIS A O 1
ATOM 2753 N N . ALA A 1 374 ? -6.686 22.929 -4.950 1.00 95.31 374 ALA A N 1
ATOM 2754 C CA . ALA A 1 374 ? -6.635 23.558 -3.633 1.00 95.31 374 ALA A CA 1
ATOM 2755 C C . ALA A 1 374 ? -5.981 22.638 -2.589 1.00 95.31 374 ALA A C 1
ATOM 2757 O O . ALA A 1 374 ? -5.056 23.062 -1.900 1.00 95.31 374 ALA A O 1
ATOM 2758 N N . LEU A 1 375 ? -6.382 21.363 -2.526 1.00 94.81 375 LEU A N 1
ATOM 2759 C CA . LEU A 1 375 ? -5.811 20.391 -1.587 1.00 94.81 375 LEU A CA 1
ATOM 2760 C C . LEU A 1 375 ? -4.317 20.147 -1.834 1.00 94.81 375 LEU A C 1
ATOM 2762 O O . LEU A 1 375 ? -3.540 20.055 -0.886 1.00 94.81 375 LEU A O 1
ATOM 2766 N N . ARG A 1 376 ? -3.895 20.070 -3.101 1.00 93.44 376 ARG A N 1
ATOM 2767 C CA . ARG A 1 376 ? -2.473 19.941 -3.459 1.00 93.44 376 ARG A CA 1
ATOM 2768 C C . ARG A 1 376 ? -1.677 21.178 -3.042 1.00 93.44 376 ARG A C 1
ATOM 2770 O O . ARG A 1 376 ? -0.583 21.023 -2.507 1.00 93.44 376 ARG A O 1
ATOM 2777 N N . GLY A 1 377 ? -2.239 22.375 -3.225 1.00 91.25 377 GLY A N 1
ATOM 2778 C CA . GLY A 1 377 ? -1.634 23.632 -2.779 1.00 91.25 377 GLY A CA 1
ATOM 2779 C C . GLY A 1 377 ? -1.529 23.755 -1.255 1.00 91.25 377 GLY A C 1
ATOM 2780 O O . GLY A 1 377 ? -0.508 24.219 -0.755 1.00 91.25 377 GLY A O 1
ATOM 2781 N N . GLU A 1 378 ? -2.540 23.297 -0.508 1.00 90.75 378 GLU A N 1
ATOM 2782 C CA . GLU A 1 378 ? -2.501 23.228 0.962 1.00 90.75 378 GLU A CA 1
ATOM 2783 C C . GLU A 1 378 ? -1.375 22.306 1.446 1.00 90.75 378 GLU A C 1
ATOM 2785 O O . GLU A 1 378 ? -0.576 22.704 2.292 1.00 90.75 378 GLU A O 1
ATOM 2790 N N . LEU A 1 379 ? -1.263 21.105 0.865 1.00 87.25 379 LEU A N 1
ATOM 2791 C CA . LEU A 1 379 ? -0.184 20.172 1.196 1.00 87.25 379 LEU A CA 1
ATOM 2792 C C . LEU A 1 379 ? 1.191 20.765 0.874 1.00 87.25 379 LEU A C 1
ATOM 2794 O O . LEU A 1 379 ? 2.089 20.687 1.704 1.00 87.25 379 LEU A O 1
ATOM 2798 N N . GLU A 1 380 ? 1.350 21.401 -0.289 1.00 85.75 380 GLU A N 1
ATOM 2799 C CA . GLU A 1 380 ? 2.603 22.065 -0.667 1.00 85.75 380 GLU A CA 1
ATOM 2800 C C . GLU A 1 380 ? 2.977 23.193 0.310 1.00 85.75 380 GLU A C 1
ATOM 2802 O O . GLU A 1 380 ? 4.143 23.310 0.690 1.00 85.75 380 GLU A O 1
ATOM 2807 N N . ALA A 1 381 ? 2.010 23.994 0.767 1.00 85.94 381 ALA A N 1
ATOM 2808 C CA . ALA A 1 381 ? 2.249 25.043 1.758 1.00 85.94 381 ALA A CA 1
ATOM 2809 C C . ALA A 1 381 ? 2.663 24.466 3.124 1.00 85.94 381 ALA A C 1
ATOM 2811 O O . ALA A 1 381 ? 3.655 24.910 3.706 1.00 85.94 381 ALA A O 1
ATOM 2812 N N . GLU A 1 382 ? 1.956 23.441 3.606 1.00 82.56 382 GLU A N 1
ATOM 2813 C CA . GLU A 1 382 ? 2.295 22.740 4.849 1.00 82.56 382 GLU A CA 1
ATOM 2814 C C . GLU A 1 382 ? 3.680 22.068 4.770 1.00 82.56 382 GLU A C 1
ATOM 2816 O O . GLU A 1 382 ? 4.446 22.073 5.738 1.00 82.56 382 GLU A O 1
ATOM 2821 N N . ASP A 1 383 ? 4.030 21.486 3.621 1.00 77.75 383 ASP A N 1
ATOM 2822 C CA . ASP A 1 383 ? 5.322 20.830 3.403 1.00 77.75 383 ASP A CA 1
ATOM 2823 C C . ASP A 1 383 ? 6.472 21.859 3.439 1.00 77.75 383 ASP A C 1
ATOM 2825 O O . ASP A 1 383 ? 7.529 21.583 4.015 1.00 77.75 383 ASP A O 1
ATOM 2829 N N . VAL A 1 384 ? 6.251 23.075 2.916 1.00 79.38 384 VAL A N 1
ATOM 2830 C CA . VAL A 1 384 ? 7.204 24.200 2.994 1.00 79.38 384 VAL A CA 1
ATOM 2831 C C . VAL A 1 384 ? 7.360 24.720 4.427 1.00 79.38 384 VAL A C 1
ATOM 2833 O O . VAL A 1 384 ? 8.488 24.969 4.865 1.00 79.38 384 VAL A O 1
ATOM 2836 N N . GLU A 1 385 ? 6.266 24.861 5.182 1.00 75.69 385 GLU A N 1
ATOM 2837 C CA . GLU A 1 385 ? 6.300 25.305 6.587 1.00 75.69 385 GLU A CA 1
ATOM 2838 C C . GLU A 1 385 ? 7.050 24.323 7.497 1.00 75.69 385 GLU A C 1
ATOM 2840 O O . GLU A 1 385 ? 7.786 24.736 8.398 1.00 75.69 385 GLU A O 1
ATOM 2845 N N . ASN A 1 386 ? 6.947 23.022 7.216 1.00 64.94 386 ASN A N 1
ATOM 2846 C CA . ASN A 1 386 ? 7.690 21.975 7.920 1.00 64.94 386 ASN A CA 1
ATOM 2847 C C . ASN A 1 386 ? 9.210 21.975 7.612 1.00 64.94 386 ASN A C 1
ATOM 2849 O O . ASN A 1 386 ? 9.975 21.214 8.220 1.00 64.94 386 ASN A O 1
ATOM 2853 N N . GLY A 1 387 ? 9.677 22.872 6.732 1.00 55.34 387 GLY A N 1
ATOM 2854 C CA . GLY A 1 387 ? 11.082 23.124 6.411 1.00 55.34 387 GLY A CA 1
ATOM 2855 C C . GLY A 1 387 ? 11.673 22.148 5.389 1.00 55.34 387 GLY A C 1
ATOM 2856 O O . GLY A 1 387 ? 10.983 21.297 4.841 1.00 55.34 387 GLY A O 1
ATOM 2857 N N . ALA A 1 388 ? 12.993 22.236 5.155 1.00 43.34 388 ALA A N 1
ATOM 2858 C CA . ALA A 1 388 ? 13.765 21.448 4.171 1.00 43.34 388 ALA A CA 1
ATOM 2859 C C . ALA A 1 388 ? 13.849 19.920 4.450 1.00 43.34 388 ALA A C 1
ATOM 2861 O O . ALA A 1 388 ? 14.820 19.256 4.085 1.00 43.34 388 ALA A O 1
ATOM 2862 N N . GLY A 1 389 ? 12.846 19.365 5.129 1.00 47.34 389 GLY A N 1
ATOM 2863 C CA . GLY A 1 389 ? 12.636 17.945 5.375 1.00 47.34 389 GLY A CA 1
ATOM 2864 C C . GLY A 1 389 ? 11.159 17.563 5.537 1.00 47.34 389 GLY A C 1
ATOM 2865 O O . GLY A 1 389 ? 10.909 16.506 6.113 1.00 47.34 389 GLY A O 1
ATOM 2866 N N . GLY A 1 390 ? 10.211 18.405 5.096 1.00 52.69 390 GLY A N 1
ATOM 2867 C CA . GLY A 1 390 ? 8.810 18.014 4.931 1.00 52.69 390 GLY A CA 1
ATOM 2868 C C . GLY A 1 390 ? 8.693 16.905 3.883 1.00 52.69 390 GLY A C 1
ATOM 2869 O O . GLY A 1 390 ? 9.318 16.980 2.825 1.00 52.69 390 GLY A O 1
ATOM 2870 N N . GLU A 1 391 ? 7.974 15.832 4.208 1.00 67.75 391 GLU A N 1
ATOM 2871 C CA . GLU A 1 391 ? 7.699 14.755 3.254 1.00 67.75 391 GLU A CA 1
ATOM 2872 C C . GLU A 1 391 ? 6.648 15.261 2.268 1.00 67.75 391 GLU A C 1
ATOM 2874 O O . GLU A 1 391 ? 5.535 15.555 2.690 1.00 67.75 391 GLU A O 1
ATOM 2879 N N . GLU A 1 392 ? 6.993 15.366 0.979 1.00 82.00 392 GLU A N 1
ATOM 2880 C CA . GLU A 1 392 ? 6.020 15.730 -0.054 1.00 82.00 392 GLU A CA 1
ATOM 2881 C C . GLU A 1 392 ? 4.823 14.773 0.000 1.00 82.00 392 GLU A C 1
ATOM 2883 O O . GLU A 1 392 ? 4.987 13.556 -0.132 1.00 82.00 392 GLU A O 1
ATOM 2888 N N . ARG A 1 393 ? 3.616 15.315 0.183 1.00 90.12 393 ARG A N 1
ATOM 2889 C CA . ARG A 1 393 ? 2.384 14.513 0.285 1.00 90.12 393 ARG A CA 1
ATOM 2890 C C . ARG A 1 393 ? 1.557 14.543 -0.993 1.00 90.12 393 ARG A C 1
ATOM 2892 O O . ARG A 1 393 ? 1.533 15.548 -1.689 1.00 90.12 393 ARG A O 1
ATOM 2899 N N . VAL A 1 394 ? 0.859 13.450 -1.300 1.00 93.75 394 VAL A N 1
ATOM 2900 C CA . VAL A 1 394 ? 0.017 13.330 -2.507 1.00 93.75 394 VAL A CA 1
ATOM 2901 C C . VAL A 1 394 ? -1.469 13.186 -2.180 1.00 93.75 394 VAL A C 1
ATOM 2903 O O . VAL A 1 394 ? -1.835 12.673 -1.114 1.00 93.75 394 VAL A O 1
ATOM 2906 N N . VAL A 1 395 ? -2.320 13.616 -3.113 1.00 96.06 395 VAL A N 1
ATOM 2907 C CA . VAL A 1 395 ? -3.782 13.486 -3.040 1.00 96.06 395 VAL A CA 1
ATOM 2908 C C . VAL A 1 395 ? -4.251 12.265 -3.833 1.00 96.06 395 VAL A C 1
ATOM 2910 O O . VAL A 1 395 ? -3.978 12.144 -5.029 1.00 96.06 395 VAL A O 1
ATOM 2913 N N . ILE A 1 396 ? -4.981 11.370 -3.162 1.00 97.94 396 ILE A N 1
ATOM 2914 C CA . ILE A 1 396 ? -5.714 10.268 -3.794 1.00 97.94 396 ILE A CA 1
ATOM 2915 C C . ILE A 1 396 ? -7.146 10.735 -4.037 1.00 97.94 396 ILE A C 1
ATOM 2917 O O . ILE A 1 396 ? -7.831 11.082 -3.078 1.00 97.94 396 ILE A O 1
ATOM 2921 N N . THR A 1 397 ? -7.612 10.688 -5.282 1.00 97.94 397 THR A N 1
ATOM 2922 C CA . THR A 1 397 ? -9.006 10.996 -5.630 1.00 97.94 397 THR A CA 1
ATOM 2923 C C . THR A 1 397 ? -9.718 9.727 -6.076 1.00 97.94 397 THR A C 1
ATOM 2925 O O . THR A 1 397 ? -9.229 9.020 -6.959 1.00 97.94 397 THR A O 1
ATOM 2928 N N . VAL A 1 398 ? -10.872 9.446 -5.470 1.00 98.00 398 VAL A N 1
ATOM 2929 C CA . VAL A 1 398 ? -11.719 8.291 -5.793 1.00 98.00 398 VAL A CA 1
ATOM 2930 C C . VAL A 1 398 ? -13.066 8.775 -6.312 1.00 98.00 398 VAL A C 1
ATOM 2932 O O . VAL A 1 398 ? -13.762 9.532 -5.631 1.00 98.00 398 VAL A O 1
ATOM 2935 N N . ALA A 1 399 ? -13.453 8.307 -7.495 1.00 96.06 399 ALA A N 1
ATOM 2936 C CA . ALA A 1 399 ? -14.752 8.603 -8.090 1.00 96.06 399 ALA A CA 1
ATOM 2937 C C . ALA A 1 399 ? -15.294 7.404 -8.884 1.00 96.06 399 ALA A C 1
ATOM 2939 O O . ALA A 1 399 ? -14.528 6.567 -9.362 1.00 96.06 399 ALA A O 1
ATOM 2940 N N . ARG A 1 400 ? -16.618 7.354 -9.064 1.00 94.25 400 ARG A N 1
ATOM 2941 C CA . ARG A 1 400 ? -17.303 6.449 -10.002 1.00 94.25 400 ARG A CA 1
ATOM 2942 C C . ARG A 1 400 ? -18.020 7.281 -11.072 1.00 94.25 400 ARG A C 1
ATOM 2944 O O . ARG A 1 400 ? -19.178 7.640 -10.860 1.00 94.25 400 ARG A O 1
ATOM 2951 N N . PRO A 1 401 ? -17.355 7.686 -12.165 1.00 90.75 401 PRO A N 1
ATOM 2952 C CA . PRO A 1 401 ? -18.038 8.423 -13.225 1.00 90.75 401 PRO A CA 1
ATOM 2953 C C . PRO A 1 401 ? -19.003 7.495 -13.964 1.00 90.75 401 PRO A C 1
ATOM 2955 O O . PRO A 1 401 ? -18.618 6.376 -14.304 1.00 90.75 401 PRO A O 1
ATOM 2958 N N . ARG A 1 402 ? -20.239 7.932 -14.222 1.00 86.62 402 ARG A N 1
ATOM 2959 C CA . ARG A 1 402 ? -21.267 7.106 -14.887 1.00 86.62 402 ARG A CA 1
ATOM 2960 C C . ARG A 1 402 ? -21.586 7.576 -16.306 1.00 86.62 402 ARG A C 1
ATOM 2962 O O . ARG A 1 402 ? -22.067 6.790 -17.118 1.00 86.62 402 ARG A O 1
ATOM 2969 N N . ALA A 1 403 ? -21.296 8.837 -16.634 1.00 77.88 403 ALA A N 1
ATOM 2970 C CA . ALA A 1 403 ? -21.580 9.412 -17.947 1.00 77.88 403 ALA A CA 1
ATOM 2971 C C . ALA A 1 403 ? -20.440 10.276 -18.511 1.00 77.88 403 ALA A C 1
ATOM 2973 O O . ALA A 1 403 ? -19.712 10.943 -17.782 1.00 77.88 403 ALA A O 1
ATOM 2974 N N . LEU A 1 404 ? -20.369 10.367 -19.847 1.00 65.69 404 LEU A N 1
ATOM 2975 C CA . LEU A 1 404 ? -19.452 11.271 -20.569 1.00 65.69 404 LEU A CA 1
ATOM 2976 C C . LEU A 1 404 ? -19.679 12.757 -20.247 1.00 65.69 404 LEU A C 1
ATOM 2978 O O . LEU A 1 404 ? -18.787 13.572 -20.456 1.00 65.69 404 LEU A O 1
ATOM 2982 N N . ALA A 1 405 ? -20.877 13.113 -19.773 1.00 67.12 405 ALA A N 1
ATOM 2983 C CA . ALA A 1 405 ? -21.236 14.481 -19.408 1.00 67.12 405 ALA A CA 1
ATOM 2984 C C . ALA A 1 405 ? -20.664 14.920 -18.046 1.00 67.12 405 ALA A C 1
ATOM 2986 O O . ALA A 1 405 ? -20.710 16.105 -17.731 1.00 67.12 405 ALA A O 1
ATOM 2987 N N . GLU A 1 406 ? -20.101 14.003 -17.251 1.00 80.00 406 GLU A N 1
ATOM 2988 C CA . GLU A 1 406 ? -19.449 14.304 -15.968 1.00 80.00 406 GLU A CA 1
ATOM 2989 C C . GLU A 1 406 ? -18.018 14.837 -16.172 1.00 80.00 406 GLU A C 1
ATOM 2991 O O . GLU A 1 406 ? -17.057 14.362 -15.567 1.00 80.00 406 GLU A O 1
ATOM 2996 N N . THR A 1 407 ? -17.855 15.831 -17.049 1.00 82.25 407 THR A N 1
ATOM 2997 C CA . THR A 1 407 ? -16.541 16.387 -17.415 1.00 82.25 407 THR A CA 1
ATOM 2998 C C . THR A 1 407 ? -15.774 16.942 -16.219 1.00 82.25 407 THR A C 1
ATOM 3000 O O . THR A 1 407 ? -14.552 16.875 -16.202 1.00 82.25 407 THR A O 1
ATOM 3003 N N . ASP A 1 408 ? -16.489 17.446 -15.215 1.00 88.00 408 ASP A N 1
ATOM 3004 C CA . ASP A 1 408 ? -15.915 17.947 -13.967 1.00 88.00 408 ASP A CA 1
ATOM 3005 C C . ASP A 1 408 ? -15.265 16.829 -13.129 1.00 88.00 408 ASP A C 1
ATOM 3007 O O . ASP A 1 408 ? -14.113 16.927 -12.709 1.00 88.00 408 ASP A O 1
ATOM 3011 N N . VAL A 1 409 ? -15.951 15.690 -12.978 1.00 90.94 409 VAL A N 1
ATOM 3012 C CA . VAL A 1 409 ? -15.420 14.528 -12.246 1.00 90.94 409 VAL A CA 1
ATOM 3013 C C . VAL A 1 409 ? -14.191 13.956 -12.959 1.00 90.94 409 VAL A C 1
ATOM 3015 O O . VAL A 1 409 ? -13.201 13.604 -12.315 1.00 90.94 409 VAL A O 1
ATOM 3018 N N . LEU A 1 410 ? -14.229 13.899 -14.295 1.00 90.94 410 LEU A N 1
ATOM 3019 C CA . LEU A 1 410 ? -13.095 13.463 -15.115 1.00 90.94 410 LEU A CA 1
ATOM 3020 C C . LEU A 1 410 ? -11.897 14.416 -14.986 1.00 90.94 410 LEU A C 1
ATOM 3022 O O . LEU A 1 410 ? -10.773 13.949 -14.804 1.00 90.94 410 LEU A O 1
ATOM 3026 N N . ALA A 1 411 ? -12.130 15.732 -15.012 1.00 90.19 411 ALA A N 1
ATOM 3027 C CA . ALA A 1 411 ? -11.087 16.734 -14.791 1.00 90.19 411 ALA A CA 1
ATOM 3028 C C . ALA A 1 411 ? -10.469 16.607 -13.388 1.00 90.19 411 ALA A C 1
ATOM 3030 O O . ALA A 1 411 ? -9.247 16.645 -13.244 1.00 90.19 411 ALA A O 1
ATOM 3031 N N . GLY A 1 412 ? -11.292 16.365 -12.363 1.00 91.81 412 GLY A N 1
ATOM 3032 C CA . GLY A 1 412 ? -10.824 16.125 -10.998 1.00 91.81 412 GLY A CA 1
ATOM 3033 C C . GLY A 1 412 ? -9.960 14.869 -10.855 1.00 91.81 412 GLY A C 1
ATOM 3034 O O . GLY A 1 412 ? -8.935 14.902 -10.170 1.00 91.81 412 GLY A O 1
ATOM 3035 N N . LEU A 1 413 ? -10.318 13.772 -11.534 1.00 93.31 413 LEU A N 1
ATOM 3036 C CA . LEU A 1 413 ? -9.467 12.578 -11.606 1.00 93.31 413 LEU A CA 1
ATOM 3037 C C . LEU A 1 413 ? -8.137 12.885 -12.310 1.00 93.31 413 LEU A C 1
ATOM 3039 O O . LEU A 1 413 ? -7.080 12.516 -11.798 1.00 93.31 413 LEU A O 1
ATOM 3043 N N . ASP A 1 414 ? -8.158 13.611 -13.429 1.00 90.50 414 ASP A N 1
ATOM 3044 C CA . ASP A 1 414 ? -6.945 13.969 -14.174 1.00 90.50 414 ASP A CA 1
ATOM 3045 C C . ASP A 1 414 ? -6.024 14.937 -13.401 1.00 90.50 414 ASP A C 1
ATOM 3047 O O . ASP A 1 414 ? -4.798 14.831 -13.518 1.00 90.50 414 ASP A O 1
ATOM 3051 N N . ALA A 1 415 ? -6.579 15.810 -12.554 1.00 92.50 415 ALA A N 1
ATOM 3052 C CA . ALA A 1 415 ? -5.832 16.725 -11.687 1.00 92.50 415 ALA A CA 1
ATOM 3053 C C . ALA A 1 415 ? -5.188 16.045 -10.459 1.00 92.50 415 ALA A C 1
ATOM 3055 O O . ALA A 1 415 ? -4.273 16.618 -9.846 1.00 92.50 415 ALA A O 1
ATOM 3056 N N . ALA A 1 416 ? -5.662 14.846 -10.091 1.00 93.38 416 ALA A N 1
ATOM 3057 C CA . ALA A 1 416 ? -5.220 14.099 -8.914 1.00 93.38 416 ALA A CA 1
ATOM 3058 C C . ALA A 1 416 ? -3.800 13.542 -9.067 1.00 93.38 416 ALA A C 1
ATOM 3060 O O . ALA A 1 416 ? -3.384 13.146 -10.157 1.00 93.38 416 ALA A O 1
ATOM 3061 N N . ASP A 1 417 ? -3.061 13.446 -7.957 1.00 95.31 417 ASP A N 1
ATOM 3062 C CA . ASP A 1 417 ? -1.744 12.804 -7.971 1.00 95.31 417 ASP A CA 1
ATOM 3063 C C . ASP A 1 417 ? -1.866 11.285 -8.141 1.00 95.31 417 ASP A C 1
ATOM 3065 O O . ASP A 1 417 ? -1.038 10.696 -8.832 1.00 95.31 417 ASP A O 1
ATOM 3069 N N . ILE A 1 418 ? -2.891 10.674 -7.530 1.00 96.38 418 ILE A N 1
ATOM 3070 C CA . ILE A 1 418 ? -3.306 9.283 -7.750 1.00 96.38 418 ILE A CA 1
ATOM 3071 C C . ILE A 1 418 ? -4.816 9.265 -8.018 1.00 96.38 418 ILE A C 1
ATOM 3073 O O . ILE A 1 418 ? -5.614 9.622 -7.151 1.00 96.38 418 ILE A O 1
ATOM 3077 N N . ALA A 1 419 ? -5.205 8.827 -9.210 1.00 96.12 419 ALA A N 1
ATOM 3078 C CA . ALA A 1 419 ? -6.588 8.735 -9.657 1.00 96.12 419 ALA A CA 1
ATOM 3079 C C . ALA A 1 419 ? -7.089 7.289 -9.580 1.00 96.12 419 ALA A C 1
ATOM 3081 O O . ALA A 1 419 ? -6.535 6.398 -10.232 1.00 96.12 419 ALA A O 1
ATOM 3082 N N . VAL A 1 420 ? -8.152 7.063 -8.806 1.00 97.62 420 VAL A N 1
ATOM 3083 C CA . VAL A 1 420 ? -8.808 5.759 -8.662 1.00 97.62 420 VAL A CA 1
ATOM 3084 C C . VAL A 1 420 ? -10.229 5.855 -9.206 1.00 97.62 420 VAL A C 1
ATOM 3086 O O . VAL A 1 420 ? -11.061 6.582 -8.661 1.00 97.62 420 VAL A O 1
ATOM 3089 N N . ALA A 1 421 ? -10.510 5.112 -10.273 1.00 96.00 421 ALA A N 1
ATOM 3090 C CA . ALA A 1 421 ? -11.840 5.042 -10.865 1.00 96.00 421 ALA A CA 1
ATOM 3091 C C . ALA A 1 421 ? -12.515 3.721 -10.492 1.00 96.00 421 ALA A C 1
ATOM 3093 O O . ALA A 1 421 ? -11.984 2.643 -10.778 1.00 96.00 421 ALA A O 1
ATOM 3094 N N . LEU A 1 422 ? -13.694 3.800 -9.873 1.00 95.94 422 LEU A N 1
ATOM 3095 C CA . LEU A 1 422 ? -14.553 2.630 -9.714 1.00 95.94 422 LEU A CA 1
ATOM 3096 C C . LEU A 1 422 ? -15.160 2.308 -11.079 1.00 95.94 422 LEU A C 1
ATOM 3098 O O . LEU A 1 422 ? -15.818 3.156 -11.680 1.00 95.94 422 LEU A O 1
ATOM 3102 N N . THR A 1 423 ? -14.882 1.105 -11.573 1.00 92.75 423 THR A N 1
ATOM 3103 C CA . THR A 1 423 ? -15.271 0.651 -12.916 1.00 92.75 423 THR A CA 1
ATOM 3104 C C . THR A 1 423 ? -16.117 -0.617 -12.856 1.00 92.75 423 THR A C 1
ATOM 3106 O O . THR A 1 423 ? -16.129 -1.438 -13.771 1.00 92.75 423 THR A O 1
ATOM 3109 N N . ASP A 1 424 ? -16.841 -0.766 -11.751 1.00 88.00 424 ASP A N 1
ATOM 3110 C CA . ASP A 1 424 ? -17.895 -1.759 -11.615 1.00 88.00 424 ASP A CA 1
ATOM 3111 C C . ASP A 1 424 ? -18.940 -1.621 -12.736 1.00 88.00 424 ASP A C 1
ATOM 3113 O O . ASP A 1 424 ? -18.876 -0.744 -13.607 1.00 88.00 424 ASP A O 1
ATOM 3117 N N . LEU A 1 425 ? -19.911 -2.531 -12.762 1.00 79.94 425 LEU A N 1
ATOM 3118 C CA . LEU A 1 425 ? -20.948 -2.531 -13.797 1.00 79.94 425 LEU A CA 1
ATOM 3119 C C . LEU A 1 425 ? -21.734 -1.207 -13.848 1.00 79.94 425 LEU A C 1
ATOM 3121 O O . LEU A 1 425 ? -22.250 -0.854 -14.906 1.00 79.94 425 LEU A O 1
ATOM 3125 N N . GLU A 1 426 ? -21.763 -0.460 -12.741 1.00 79.62 426 GLU A N 1
ATOM 3126 C CA . GLU A 1 426 ? -22.397 0.857 -12.621 1.00 79.62 426 GLU A CA 1
ATOM 3127 C C . GLU A 1 426 ? -21.528 2.010 -13.162 1.00 79.62 426 GLU A C 1
ATOM 3129 O O . GLU A 1 426 ? -22.049 3.067 -13.521 1.00 79.62 426 GLU A O 1
ATOM 3134 N N . GLY A 1 427 ? -20.202 1.846 -13.187 1.00 86.56 427 GLY A N 1
ATOM 3135 C CA . GLY A 1 427 ? -19.235 2.868 -13.583 1.00 86.56 427 GLY A CA 1
ATOM 3136 C C . GLY A 1 427 ? -18.762 2.751 -15.033 1.00 86.56 427 GLY A C 1
ATOM 3137 O O . GLY A 1 427 ? -18.735 1.674 -15.634 1.00 86.56 427 GLY A O 1
ATOM 3138 N N . ALA A 1 428 ? -18.333 3.879 -15.594 1.00 91.56 428 ALA A N 1
ATOM 3139 C CA . ALA A 1 428 ? -17.616 3.938 -16.860 1.00 91.56 428 ALA A CA 1
ATOM 3140 C C . ALA A 1 428 ? -16.163 3.450 -16.707 1.00 91.56 428 ALA A C 1
ATOM 3142 O O . ALA A 1 428 ? -15.566 3.495 -15.628 1.00 91.56 428 ALA A O 1
ATOM 3143 N N . VAL A 1 429 ? -15.558 3.011 -17.808 1.00 92.62 429 VAL A N 1
ATOM 3144 C CA . VAL A 1 429 ? -14.146 2.617 -17.861 1.00 92.62 429 VAL A CA 1
ATOM 3145 C C . VAL A 1 429 ? -13.297 3.840 -18.193 1.00 92.62 429 VAL A C 1
ATOM 3147 O O . VAL A 1 429 ? -13.286 4.315 -19.327 1.00 92.62 429 VAL A O 1
ATOM 3150 N N . ILE A 1 430 ? -12.598 4.378 -17.190 1.00 91.62 430 ILE A N 1
ATOM 3151 C CA . ILE A 1 430 ? -11.846 5.637 -17.304 1.00 91.62 430 ILE A CA 1
ATOM 3152 C C . ILE A 1 430 ? -10.362 5.361 -17.535 1.00 91.62 430 ILE A C 1
ATOM 3154 O O . ILE A 1 430 ? -9.586 5.233 -16.592 1.00 91.62 430 ILE A O 1
ATOM 3158 N N . TRP A 1 431 ? -9.921 5.326 -18.791 1.00 89.19 431 TRP A N 1
ATOM 3159 C CA . TRP A 1 431 ? -8.529 4.984 -19.122 1.00 89.19 431 TRP A CA 1
ATOM 3160 C C . TRP A 1 431 ? -7.493 6.048 -18.714 1.00 89.19 431 TRP A C 1
ATOM 3162 O O . TRP A 1 431 ? -6.290 5.769 -18.738 1.00 89.19 431 TRP A O 1
ATOM 3172 N N . GLY A 1 432 ? -7.945 7.244 -18.318 1.00 87.38 432 GLY A N 1
ATOM 3173 C CA . GLY A 1 432 ? -7.112 8.293 -17.714 1.00 87.38 432 GLY A CA 1
ATOM 3174 C C . GLY A 1 432 ? -6.747 8.047 -16.246 1.00 87.38 432 GLY A C 1
ATOM 3175 O O . GLY A 1 432 ? -5.761 8.605 -15.769 1.00 87.38 432 GLY A O 1
ATOM 3176 N N . ALA A 1 433 ? -7.484 7.182 -15.539 1.00 92.25 433 ALA A N 1
ATOM 3177 C CA . ALA A 1 433 ? -7.196 6.857 -14.146 1.00 92.25 433 ALA A CA 1
ATOM 3178 C C . ALA A 1 433 ? -5.977 5.925 -14.012 1.00 92.25 433 ALA A C 1
ATOM 3180 O O . ALA A 1 433 ? -5.700 5.092 -14.881 1.00 92.25 433 ALA A O 1
ATOM 3181 N N . ASP A 1 434 ? -5.255 6.038 -12.893 1.00 94.31 434 ASP A N 1
ATOM 3182 C CA . ASP A 1 434 ? -4.058 5.227 -12.636 1.00 94.31 434 ASP A CA 1
ATOM 3183 C C . ASP A 1 434 ? -4.421 3.815 -12.166 1.00 94.31 434 ASP A C 1
ATOM 3185 O O . ASP A 1 434 ? -3.670 2.863 -12.394 1.00 94.31 434 ASP A O 1
ATOM 3189 N N . ILE A 1 435 ? -5.561 3.684 -11.483 1.00 95.81 435 ILE A N 1
ATOM 3190 C CA . ILE A 1 435 ? -6.077 2.434 -10.928 1.00 95.81 435 ILE A CA 1
ATOM 3191 C C . ILE A 1 435 ? -7.557 2.323 -11.289 1.00 95.81 435 ILE A C 1
ATOM 3193 O O . ILE A 1 435 ? -8.345 3.211 -10.960 1.00 95.81 435 ILE A O 1
ATOM 3197 N N . LEU A 1 436 ? -7.928 1.216 -11.931 1.00 95.75 436 LEU A N 1
ATOM 3198 C CA . LEU A 1 436 ? -9.321 0.838 -12.139 1.00 95.75 436 LEU A CA 1
ATOM 3199 C C . LEU A 1 436 ? -9.711 -0.220 -11.109 1.00 95.75 436 LEU A C 1
ATOM 3201 O O . LEU A 1 436 ? -8.976 -1.192 -10.918 1.00 95.75 436 LEU A O 1
ATOM 3205 N N . ALA A 1 437 ? -10.853 -0.012 -10.461 1.00 96.00 437 ALA A N 1
ATOM 3206 C CA . ALA A 1 437 ? -11.406 -0.853 -9.404 1.00 96.00 437 ALA A CA 1
ATOM 3207 C C . ALA A 1 437 ? -12.722 -1.506 -9.878 1.00 96.00 437 ALA A C 1
ATOM 3209 O O . ALA A 1 437 ? -13.787 -0.905 -9.694 1.00 96.00 437 ALA A O 1
ATOM 3210 N N . PRO A 1 438 ? -12.677 -2.688 -10.527 1.00 93.56 438 PRO A N 1
ATOM 3211 C CA . PRO A 1 438 ? -13.864 -3.360 -11.066 1.00 93.56 438 PRO A CA 1
ATOM 3212 C C . PRO A 1 438 ? -14.838 -3.851 -9.995 1.00 93.56 438 PRO A C 1
ATOM 3214 O O . PRO A 1 438 ? -16.020 -4.004 -10.278 1.00 93.56 438 PRO A O 1
ATOM 3217 N N . HIS A 1 439 ? -14.384 -4.051 -8.754 1.00 91.56 439 HIS A N 1
ATOM 3218 C CA . HIS A 1 439 ? -15.258 -4.453 -7.647 1.00 91.56 439 HIS A CA 1
ATOM 3219 C C . HIS A 1 439 ? -15.712 -3.265 -6.793 1.00 91.56 439 HIS A C 1
ATOM 3221 O O . HIS A 1 439 ? -16.316 -3.475 -5.745 1.00 91.56 439 HIS A O 1
ATOM 3227 N N . GLY A 1 440 ? -15.409 -2.025 -7.194 1.00 92.81 440 GLY A N 1
ATOM 3228 C CA . GLY A 1 440 ? -15.811 -0.817 -6.476 1.00 92.81 440 GLY A CA 1
ATOM 3229 C C . GLY A 1 440 ? -14.973 -0.536 -5.218 1.00 92.81 440 GLY A C 1
ATOM 3230 O O . GLY A 1 440 ? -13.747 -0.667 -5.202 1.00 92.81 440 GLY A O 1
ATOM 3231 N N . LEU A 1 441 ? -15.630 -0.117 -4.133 1.00 93.88 441 LEU A N 1
ATOM 3232 C CA . LEU A 1 441 ? -14.982 0.236 -2.864 1.00 93.88 441 LEU A CA 1
ATOM 3233 C C . LEU A 1 441 ? -14.161 -0.869 -2.161 1.00 93.88 441 LEU A C 1
ATOM 3235 O O . LEU A 1 441 ? -13.177 -0.502 -1.509 1.00 93.88 441 LEU A O 1
ATOM 3239 N N . PRO A 1 442 ? -14.456 -2.183 -2.267 1.00 92.88 442 PRO A N 1
ATOM 3240 C CA . PRO A 1 442 ? -13.550 -3.222 -1.772 1.00 92.88 442 PRO A CA 1
ATOM 3241 C C . PRO A 1 442 ? -12.111 -3.079 -2.288 1.00 92.88 442 PRO A C 1
ATOM 3243 O O . PRO A 1 442 ? -11.154 -3.281 -1.534 1.00 92.88 442 PRO A O 1
ATOM 3246 N N . ASP A 1 443 ? -11.937 -2.694 -3.552 1.00 94.88 443 ASP A N 1
ATOM 3247 C CA . ASP A 1 443 ? -10.616 -2.526 -4.164 1.00 94.88 443 ASP A CA 1
ATOM 3248 C C . ASP A 1 443 ? -9.914 -1.271 -3.631 1.00 94.88 443 ASP A C 1
ATOM 3250 O O . ASP A 1 443 ? -8.714 -1.296 -3.337 1.00 94.88 443 ASP A O 1
ATOM 3254 N N . VAL A 1 444 ? -10.675 -0.196 -3.396 1.00 96.25 444 VAL A N 1
ATOM 3255 C CA . VAL A 1 444 ? -10.190 1.014 -2.712 1.00 96.25 444 VAL A CA 1
ATOM 3256 C C . VAL A 1 444 ? -9.737 0.677 -1.297 1.00 96.25 444 VAL A C 1
ATOM 3258 O O . VAL A 1 444 ? -8.644 1.065 -0.890 1.00 96.25 444 VAL A O 1
ATOM 3261 N N . TRP A 1 445 ? -10.526 -0.098 -0.549 1.00 95.44 445 TRP A N 1
ATOM 3262 C CA . TRP A 1 445 ? -10.146 -0.562 0.781 1.00 95.44 445 TRP A CA 1
ATOM 3263 C C . TRP A 1 445 ? -8.804 -1.309 0.741 1.00 95.44 445 TRP A C 1
ATOM 3265 O O . TRP A 1 445 ? -7.895 -0.970 1.505 1.00 95.44 445 TRP A O 1
ATOM 3275 N N . ARG A 1 446 ? -8.623 -2.255 -0.196 1.00 93.88 446 ARG A N 1
ATOM 3276 C CA . ARG A 1 446 ? -7.351 -2.986 -0.370 1.00 93.88 446 ARG A CA 1
ATOM 3277 C C . ARG A 1 446 ? -6.186 -2.030 -0.614 1.00 93.88 446 ARG A C 1
ATOM 3279 O O . ARG A 1 446 ? -5.149 -2.166 0.037 1.00 93.88 446 ARG A O 1
ATOM 3286 N N . LEU A 1 447 ? -6.367 -1.042 -1.488 1.00 95.44 447 LEU A N 1
ATOM 3287 C CA . LEU A 1 447 ? -5.355 -0.029 -1.780 1.00 95.44 447 LEU A CA 1
ATOM 3288 C C . LEU A 1 447 ? -4.964 0.764 -0.523 1.00 95.44 447 LEU A C 1
ATOM 3290 O O . LEU A 1 447 ? -3.781 0.874 -0.194 1.00 95.44 447 LEU A O 1
ATOM 3294 N N . LEU A 1 448 ? -5.954 1.264 0.220 1.00 96.00 448 LEU A N 1
ATOM 3295 C CA . LEU A 1 448 ? -5.728 2.073 1.418 1.00 96.00 448 LEU A CA 1
ATOM 3296 C C . LEU A 1 448 ? -5.045 1.275 2.537 1.00 96.00 448 LEU A C 1
ATOM 3298 O O . LEU A 1 448 ? -4.166 1.802 3.222 1.00 96.00 448 LEU A O 1
ATOM 3302 N N . THR A 1 449 ? -5.364 -0.016 2.692 1.00 94.19 449 THR A N 1
ATOM 3303 C CA . THR A 1 449 ? -4.677 -0.876 3.675 1.00 94.19 449 THR A CA 1
ATOM 3304 C C . THR A 1 449 ? -3.190 -1.090 3.383 1.00 94.19 449 THR A C 1
ATOM 3306 O O . THR A 1 449 ? -2.430 -1.425 4.297 1.00 94.19 449 THR A O 1
ATOM 3309 N N . ALA A 1 450 ? -2.741 -0.855 2.146 1.00 96.25 450 ALA A N 1
ATOM 3310 C CA . ALA A 1 450 ? -1.335 -0.965 1.774 1.00 96.25 450 ALA A CA 1
ATOM 3311 C C . ALA A 1 450 ? -0.493 0.249 2.208 1.00 96.25 450 ALA A C 1
ATOM 3313 O O . ALA A 1 450 ? 0.717 0.105 2.398 1.00 96.25 450 ALA A O 1
ATOM 3314 N N . ILE A 1 451 ? -1.103 1.423 2.412 1.00 96.25 451 ILE A N 1
ATOM 3315 C CA . ILE A 1 451 ? -0.399 2.690 2.689 1.00 96.25 451 ILE A CA 1
ATOM 3316 C C . ILE A 1 451 ? 0.464 2.633 3.966 1.00 96.25 451 ILE A C 1
ATOM 3318 O O . ILE A 1 451 ? 1.654 2.962 3.886 1.00 96.25 451 ILE A O 1
ATOM 3322 N N . PRO A 1 452 ? -0.034 2.163 5.136 1.00 94.44 452 PRO A N 1
ATOM 3323 C CA . PRO A 1 452 ? 0.805 2.026 6.330 1.00 94.44 452 PRO A CA 1
ATOM 3324 C C . PRO A 1 452 ? 2.031 1.135 6.103 1.00 94.44 452 PRO A C 1
ATOM 3326 O O . PRO A 1 452 ? 3.124 1.430 6.590 1.00 94.44 452 PRO A O 1
ATOM 3329 N N . ALA A 1 453 ? 1.857 0.040 5.355 1.00 94.69 453 ALA A N 1
ATOM 3330 C CA . ALA A 1 453 ? 2.936 -0.888 5.051 1.00 94.69 453 ALA A CA 1
ATOM 3331 C C . ALA A 1 453 ? 3.957 -0.266 4.089 1.00 94.69 453 ALA A C 1
ATOM 3333 O O . ALA A 1 453 ? 5.155 -0.416 4.322 1.00 94.69 453 ALA A O 1
ATOM 3334 N N . ALA A 1 454 ? 3.504 0.485 3.080 1.00 94.81 454 ALA A N 1
ATOM 3335 C CA . ALA A 1 454 ? 4.368 1.210 2.151 1.00 94.81 454 ALA A CA 1
ATOM 3336 C C . ALA A 1 454 ? 5.296 2.185 2.900 1.00 94.81 454 ALA A C 1
ATOM 3338 O O . ALA A 1 454 ? 6.517 2.084 2.782 1.00 94.81 454 ALA A O 1
ATOM 3339 N N . ARG A 1 455 ? 4.739 3.028 3.785 1.00 92.25 455 ARG A N 1
ATOM 3340 C CA . ARG A 1 455 ? 5.518 3.953 4.637 1.00 92.25 455 ARG A CA 1
ATOM 3341 C C . ARG A 1 455 ? 6.522 3.231 5.540 1.00 92.25 455 ARG A C 1
ATOM 3343 O O . ARG A 1 455 ? 7.673 3.655 5.691 1.00 92.25 455 ARG A O 1
ATOM 3350 N N . ALA A 1 456 ? 6.109 2.118 6.148 1.00 90.94 456 ALA A N 1
ATOM 3351 C CA . ALA A 1 456 ? 6.987 1.310 6.994 1.00 90.94 456 ALA A CA 1
ATOM 3352 C C . ALA A 1 456 ? 8.140 0.670 6.196 1.00 90.94 456 ALA A C 1
ATOM 3354 O O . ALA A 1 456 ? 9.253 0.543 6.705 1.00 90.94 456 ALA A O 1
ATOM 3355 N N . VAL A 1 457 ? 7.893 0.260 4.950 1.00 93.94 457 VAL A N 1
ATOM 3356 C CA . VAL A 1 457 ? 8.913 -0.279 4.041 1.00 93.94 457 VAL A CA 1
ATOM 3357 C C . VAL A 1 457 ? 9.890 0.805 3.592 1.00 93.94 457 VAL A C 1
ATOM 3359 O O . VAL A 1 457 ? 11.099 0.573 3.669 1.00 93.94 457 VAL A O 1
ATOM 3362 N N . GLY A 1 458 ? 9.403 1.985 3.201 1.00 90.88 458 GLY A N 1
ATOM 3363 C CA . GLY A 1 458 ? 10.240 3.131 2.838 1.00 90.88 458 GLY A CA 1
ATOM 3364 C C . GLY A 1 458 ? 11.180 3.547 3.968 1.00 90.88 458 GLY A C 1
ATOM 3365 O O . GLY A 1 458 ? 12.403 3.573 3.795 1.00 90.88 458 GLY A O 1
ATOM 3366 N N . SER A 1 459 ? 10.629 3.784 5.161 1.00 88.00 459 SER A N 1
ATOM 3367 C CA . SER A 1 459 ? 11.405 4.167 6.351 1.00 88.00 459 SER A CA 1
ATOM 3368 C C . SER A 1 459 ? 12.437 3.107 6.764 1.00 88.00 459 SER A C 1
ATOM 3370 O O . SER A 1 459 ? 13.617 3.428 6.938 1.00 88.00 459 SER A O 1
ATOM 3372 N N . ARG A 1 460 ? 12.050 1.826 6.855 1.00 88.19 460 ARG A N 1
ATOM 3373 C CA . ARG A 1 460 ? 12.980 0.728 7.194 1.00 88.19 460 ARG A CA 1
ATOM 3374 C C . ARG A 1 460 ? 14.060 0.532 6.128 1.00 88.19 460 ARG A C 1
ATOM 3376 O O . ARG A 1 460 ? 15.216 0.292 6.475 1.00 88.19 460 ARG A O 1
ATOM 3383 N N . GLY A 1 461 ? 13.721 0.688 4.847 1.00 91.12 461 GLY A N 1
ATOM 3384 C CA . GLY A 1 461 ? 14.678 0.645 3.739 1.00 91.12 461 GLY A CA 1
ATOM 3385 C C . GLY A 1 461 ? 15.757 1.726 3.852 1.00 91.12 461 GLY A C 1
ATOM 3386 O O . GLY A 1 461 ? 16.941 1.438 3.665 1.00 91.12 461 GLY A O 1
ATOM 3387 N N . GLN A 1 462 ? 15.376 2.951 4.227 1.00 89.94 462 GLN A N 1
ATOM 3388 C CA . GLN A 1 462 ? 16.324 4.043 4.476 1.00 89.94 462 GLN A CA 1
ATOM 3389 C C . GLN A 1 462 ? 17.236 3.766 5.674 1.00 89.94 462 GLN A C 1
ATOM 3391 O O . GLN A 1 462 ? 18.442 4.002 5.583 1.00 89.94 462 GLN A O 1
ATOM 3396 N N . ILE A 1 463 ? 16.686 3.252 6.780 1.00 87.88 463 ILE A N 1
ATOM 3397 C CA . ILE A 1 463 ? 17.474 2.872 7.961 1.00 87.88 463 ILE A CA 1
ATOM 3398 C C . ILE A 1 463 ? 18.525 1.831 7.562 1.00 87.88 463 ILE A C 1
ATOM 3400 O O . ILE A 1 463 ? 19.715 2.067 7.757 1.00 87.88 463 ILE A O 1
ATOM 3404 N N . LEU A 1 464 ? 18.115 0.741 6.905 1.00 89.88 464 LEU A N 1
ATOM 3405 C CA . LEU A 1 464 ? 19.024 -0.314 6.441 1.00 89.88 464 LEU A CA 1
ATOM 3406 C C . LEU A 1 464 ? 20.096 0.210 5.478 1.00 89.88 464 LEU A C 1
ATOM 3408 O O . LEU A 1 464 ? 21.245 -0.229 5.548 1.00 89.88 464 LEU A O 1
ATOM 3412 N N . ALA A 1 465 ? 19.755 1.160 4.604 1.00 90.50 465 ALA A N 1
ATOM 3413 C CA . ALA A 1 465 ? 20.717 1.774 3.694 1.00 90.50 465 ALA A CA 1
ATOM 3414 C C . ALA A 1 465 ? 21.763 2.616 4.437 1.00 90.50 465 ALA A C 1
ATOM 3416 O O . ALA A 1 465 ? 22.957 2.454 4.189 1.00 90.50 465 ALA A O 1
ATOM 3417 N N . ARG A 1 466 ? 21.338 3.460 5.390 1.00 89.25 466 ARG A N 1
ATOM 3418 C CA . ARG A 1 466 ? 22.245 4.271 6.224 1.00 89.25 466 ARG A CA 1
ATOM 3419 C C . ARG A 1 466 ? 23.167 3.384 7.052 1.00 89.25 466 ARG A C 1
ATOM 3421 O O . ARG A 1 466 ? 24.377 3.600 7.055 1.00 89.25 466 ARG A O 1
ATOM 3428 N N . SER A 1 467 ? 22.604 2.362 7.692 1.00 87.88 467 SER A N 1
ATOM 3429 C CA . SER A 1 467 ? 23.332 1.361 8.471 1.00 87.88 467 SER A CA 1
ATOM 3430 C C . SER A 1 467 ? 24.358 0.615 7.615 1.00 87.88 467 SER A C 1
ATOM 3432 O O . SER A 1 467 ? 25.534 0.551 7.969 1.00 87.88 467 SER A O 1
ATOM 3434 N N . GLY A 1 468 ? 23.937 0.090 6.460 1.00 89.06 468 GLY A N 1
ATOM 3435 C CA . GLY A 1 468 ? 24.808 -0.633 5.535 1.00 89.06 468 GLY A CA 1
ATOM 3436 C C . GLY A 1 468 ? 25.947 0.239 5.008 1.00 89.06 468 GLY A C 1
ATOM 3437 O O . GLY A 1 468 ? 27.098 -0.202 4.998 1.00 89.06 468 GLY A O 1
ATOM 3438 N N . ALA A 1 469 ? 25.646 1.489 4.645 1.00 87.75 469 ALA A N 1
ATOM 3439 C CA . ALA A 1 469 ? 26.637 2.439 4.158 1.00 87.75 469 ALA A CA 1
ATOM 3440 C C . ALA A 1 469 ? 27.660 2.829 5.229 1.00 87.75 469 ALA A C 1
ATOM 3442 O O . ALA A 1 469 ? 28.863 2.808 4.965 1.00 87.75 469 ALA A O 1
ATOM 3443 N N . ALA A 1 470 ? 27.207 3.110 6.454 1.00 85.50 470 ALA A N 1
ATOM 3444 C CA . ALA A 1 470 ? 28.091 3.414 7.574 1.00 85.50 470 ALA A CA 1
ATOM 3445 C C . ALA A 1 470 ? 29.040 2.241 7.877 1.00 85.50 470 ALA A C 1
ATOM 3447 O O . ALA A 1 470 ? 30.257 2.421 7.938 1.00 85.50 470 ALA A O 1
ATOM 3448 N N . LEU A 1 471 ? 28.506 1.020 7.993 1.00 86.81 471 LEU A N 1
ATOM 3449 C CA . LEU A 1 471 ? 29.296 -0.178 8.301 1.00 86.81 471 LEU A CA 1
ATOM 3450 C C . LEU A 1 471 ? 30.257 -0.561 7.163 1.00 86.81 471 LEU A C 1
ATOM 3452 O O . LEU A 1 471 ? 31.400 -0.944 7.422 1.00 86.81 471 LEU A O 1
ATOM 3456 N N . SER A 1 472 ? 29.837 -0.437 5.900 1.00 85.31 472 SER A N 1
ATOM 3457 C CA . SER A 1 472 ? 30.727 -0.676 4.755 1.00 85.31 472 SER A CA 1
ATOM 3458 C C . SER A 1 472 ? 31.813 0.395 4.656 1.00 85.31 472 SER A C 1
ATOM 3460 O O . SER A 1 472 ? 32.973 0.051 4.433 1.00 85.31 472 SER A O 1
ATOM 3462 N N . GLY A 1 473 ? 31.485 1.666 4.910 1.00 83.06 473 GLY A N 1
ATOM 3463 C CA . GLY A 1 473 ? 32.464 2.750 4.986 1.00 83.06 473 GLY A CA 1
ATOM 3464 C C . GLY A 1 473 ? 33.542 2.487 6.043 1.00 83.06 473 GLY A C 1
ATOM 3465 O O . GLY A 1 473 ? 34.729 2.652 5.762 1.00 83.06 473 GLY A O 1
ATOM 3466 N N . LEU A 1 474 ? 33.154 1.983 7.221 1.00 81.06 474 LEU A N 1
ATOM 3467 C CA . LEU A 1 474 ? 34.089 1.569 8.275 1.00 81.06 474 LEU A CA 1
ATOM 3468 C C . LEU A 1 474 ? 35.010 0.425 7.822 1.00 81.06 474 LEU A C 1
ATOM 3470 O O . LEU A 1 474 ? 36.228 0.518 7.989 1.00 81.06 474 LEU A O 1
ATOM 3474 N N . LEU A 1 475 ? 34.464 -0.623 7.193 1.00 80.88 475 LEU A N 1
ATOM 3475 C CA . LEU A 1 475 ? 35.261 -1.736 6.651 1.00 80.88 475 LEU A CA 1
ATOM 3476 C C . LEU A 1 475 ? 36.280 -1.265 5.599 1.00 80.88 475 LEU A C 1
ATOM 3478 O O . LEU A 1 475 ? 37.433 -1.706 5.606 1.00 80.88 475 LEU A O 1
ATOM 3482 N N . VAL A 1 476 ? 35.880 -0.345 4.718 1.00 77.81 476 VAL A N 1
ATOM 3483 C CA . VAL A 1 476 ? 36.756 0.246 3.691 1.00 77.81 476 VAL A CA 1
ATOM 3484 C C . VAL A 1 476 ? 37.820 1.159 4.316 1.00 77.81 476 VAL A C 1
ATOM 3486 O O . VAL A 1 476 ? 38.974 1.183 3.867 1.00 77.81 476 VAL A O 1
ATOM 3489 N N . ALA A 1 477 ? 37.471 1.904 5.368 1.00 75.00 477 ALA A N 1
ATOM 3490 C CA . ALA A 1 477 ? 38.394 2.790 6.067 1.00 75.00 477 ALA A CA 1
ATOM 3491 C C . ALA A 1 477 ? 39.532 2.005 6.730 1.00 75.00 477 ALA A C 1
ATOM 3493 O O . ALA A 1 477 ? 40.701 2.333 6.500 1.00 75.00 477 ALA A O 1
ATOM 3494 N N . ILE A 1 478 ? 39.192 0.945 7.471 1.00 72.19 478 ILE A N 1
ATOM 3495 C CA . ILE A 1 478 ? 40.140 0.131 8.244 1.00 72.19 478 ILE A CA 1
ATOM 3496 C C . ILE A 1 478 ? 41.098 -0.631 7.315 1.00 72.19 478 ILE A C 1
ATOM 3498 O O . ILE A 1 478 ? 42.281 -0.737 7.634 1.00 72.19 478 ILE A O 1
ATOM 3502 N N . GLY A 1 479 ? 40.626 -1.083 6.143 1.00 64.00 479 GLY A N 1
ATOM 3503 C CA . GLY A 1 479 ? 41.401 -1.927 5.227 1.00 64.00 479 GLY A CA 1
ATOM 3504 C C . GLY A 1 479 ? 41.772 -3.270 5.872 1.00 64.00 479 GLY A C 1
ATOM 3505 O O . GLY A 1 479 ? 41.829 -3.401 7.091 1.00 64.00 479 GLY A O 1
ATOM 3506 N N . GLU A 1 480 ? 42.013 -4.323 5.091 1.00 54.84 480 GLU A N 1
ATOM 3507 C CA . GLU A 1 480 ? 42.453 -5.583 5.701 1.00 54.84 480 GLU A CA 1
ATOM 3508 C C . GLU A 1 480 ? 43.766 -5.370 6.463 1.00 54.84 480 GLU A C 1
ATOM 3510 O O . GLU A 1 480 ? 44.815 -5.066 5.887 1.00 54.84 480 GLU A O 1
ATOM 3515 N N . ALA A 1 481 ? 43.694 -5.575 7.777 1.00 39.75 481 ALA A N 1
ATOM 3516 C CA . ALA A 1 481 ? 44.838 -5.829 8.622 1.00 39.75 481 ALA A CA 1
ATOM 3517 C C . ALA A 1 481 ? 45.613 -7.009 8.025 1.00 39.75 481 ALA A C 1
ATOM 3519 O O . ALA A 1 481 ? 45.239 -8.166 8.188 1.00 39.75 481 ALA A O 1
ATOM 3520 N N . ARG A 1 482 ? 46.675 -6.684 7.285 1.00 43.19 482 ARG A N 1
ATOM 3521 C CA . ARG A 1 482 ? 47.858 -7.492 6.970 1.00 43.19 482 ARG A CA 1
ATOM 3522 C C . ARG A 1 482 ? 47.859 -8.865 7.677 1.00 43.19 482 ARG A C 1
ATOM 3524 O O . ARG A 1 482 ? 48.490 -9.000 8.721 1.00 43.19 482 ARG A O 1
ATOM 3531 N N . ARG A 1 483 ? 47.223 -9.903 7.111 1.00 38.19 483 ARG A N 1
ATOM 3532 C CA . ARG A 1 483 ? 47.442 -11.298 7.541 1.00 38.19 483 ARG A CA 1
ATOM 3533 C C . ARG A 1 483 ? 47.439 -12.303 6.388 1.00 38.19 483 ARG A C 1
ATOM 3535 O O . ARG A 1 483 ? 46.445 -12.543 5.722 1.00 38.19 483 ARG A O 1
ATOM 3542 N N . SER A 1 484 ? 48.605 -12.943 6.303 1.00 33.00 484 SER A N 1
ATOM 3543 C CA . SER A 1 484 ? 48.941 -14.233 5.705 1.00 33.00 484 SER A CA 1
ATOM 3544 C C . SER A 1 484 ? 48.927 -14.359 4.177 1.00 33.00 484 SER A C 1
ATOM 3546 O O . SER A 1 484 ? 47.932 -14.710 3.546 1.00 33.00 484 SER A O 1
ATOM 3548 N N . ARG A 1 485 ? 50.125 -14.202 3.594 1.00 39.00 485 ARG A N 1
ATOM 3549 C CA . ARG A 1 485 ? 50.528 -14.901 2.365 1.00 39.00 485 ARG A CA 1
ATOM 3550 C C . ARG A 1 485 ? 50.168 -16.389 2.514 1.00 39.00 485 ARG A C 1
ATOM 3552 O O . ARG A 1 485 ? 50.870 -17.101 3.221 1.00 39.00 485 ARG A O 1
ATOM 3559 N N . GLY A 1 486 ? 49.102 -16.860 1.864 1.00 38.00 486 GLY A N 1
ATOM 3560 C CA . GLY A 1 486 ? 48.895 -18.303 1.669 1.00 38.00 486 GLY A CA 1
ATOM 3561 C C . GLY A 1 486 ? 47.459 -18.823 1.650 1.00 38.00 486 GLY A C 1
ATOM 3562 O O . GLY A 1 486 ? 47.232 -19.884 1.080 1.00 38.00 486 GLY A O 1
ATOM 3563 N N . ARG A 1 487 ? 46.465 -18.107 2.188 1.00 38.31 487 ARG A N 1
ATOM 3564 C CA . ARG A 1 487 ? 45.055 -18.536 2.118 1.00 38.31 487 ARG A CA 1
ATOM 3565 C C . ARG A 1 487 ? 44.238 -17.479 1.387 1.00 38.31 487 ARG A C 1
ATOM 3567 O O . ARG A 1 487 ? 43.926 -16.437 1.949 1.00 38.31 487 ARG A O 1
ATOM 3574 N N . ARG A 1 488 ? 43.941 -17.739 0.107 1.00 41.88 488 ARG A N 1
ATOM 3575 C CA . ARG A 1 488 ? 42.970 -16.951 -0.666 1.00 41.88 488 ARG A CA 1
ATOM 3576 C C . ARG A 1 488 ? 41.657 -16.934 0.119 1.00 41.88 488 ARG A C 1
ATOM 3578 O O . ARG A 1 488 ? 41.211 -17.994 0.558 1.00 41.88 488 ARG A O 1
ATOM 3585 N N . SER A 1 489 ? 41.078 -15.753 0.328 1.00 39.94 489 SER A N 1
ATOM 3586 C CA . SER A 1 489 ? 39.742 -15.640 0.906 1.00 39.94 489 SER A CA 1
ATOM 3587 C C . SER A 1 489 ? 38.768 -16.469 0.066 1.00 39.94 489 SER A C 1
ATOM 3589 O O . SER A 1 489 ? 38.845 -16.490 -1.163 1.00 39.94 489 SER A O 1
ATOM 3591 N N . VAL A 1 490 ? 37.878 -17.201 0.734 1.00 42.97 490 VAL A N 1
ATOM 3592 C CA . VAL A 1 490 ? 36.936 -18.115 0.070 1.00 42.97 490 VAL A CA 1
ATOM 3593 C C . VAL A 1 490 ? 35.894 -17.341 -0.759 1.00 42.97 490 VAL A C 1
ATOM 3595 O O . VAL A 1 490 ? 35.316 -17.908 -1.676 1.00 42.97 490 VAL A O 1
ATOM 3598 N N . MET A 1 491 ? 35.734 -16.026 -0.551 1.00 47.09 491 MET A N 1
ATOM 3599 C CA . MET A 1 491 ? 34.942 -15.147 -1.422 1.00 47.09 491 MET A CA 1
ATOM 3600 C C . MET A 1 491 ? 35.592 -13.755 -1.589 1.00 47.09 491 MET A C 1
ATOM 3602 O O . MET A 1 491 ? 35.775 -13.040 -0.599 1.00 47.09 491 MET A O 1
ATOM 3606 N N . PRO A 1 492 ? 35.940 -13.320 -2.816 1.00 46.25 492 PRO A N 1
ATOM 3607 C CA . PRO A 1 492 ? 36.249 -11.921 -3.106 1.00 46.25 492 PRO A CA 1
ATOM 3608 C C . PRO A 1 492 ? 34.961 -11.079 -3.029 1.00 46.25 492 PRO A C 1
ATOM 3610 O O . PRO A 1 492 ? 33.961 -11.443 -3.633 1.00 46.25 492 PRO A O 1
ATOM 3613 N N . GLY A 1 493 ? 34.967 -9.955 -2.293 1.00 54.66 493 GLY A N 1
ATOM 3614 C CA . GLY A 1 493 ? 33.834 -9.004 -2.274 1.00 54.66 493 GLY A CA 1
ATOM 3615 C C . GLY A 1 493 ? 33.257 -8.612 -0.905 1.00 54.66 493 GLY A C 1
ATOM 3616 O O . GLY A 1 493 ? 32.393 -7.744 -0.851 1.00 54.66 493 GLY A O 1
ATOM 3617 N N . MET A 1 494 ? 33.759 -9.149 0.215 1.00 61.00 494 MET A N 1
ATOM 3618 C CA . MET A 1 494 ? 33.195 -8.883 1.558 1.00 61.00 494 MET A CA 1
ATOM 3619 C C . MET A 1 494 ? 33.261 -7.415 2.039 1.00 61.00 494 MET A C 1
ATOM 3621 O O . MET A 1 494 ? 32.639 -7.080 3.044 1.00 61.00 494 MET A O 1
ATOM 3625 N N . ARG A 1 495 ? 33.958 -6.511 1.332 1.00 63.81 495 ARG A N 1
ATOM 3626 C CA . ARG A 1 495 ? 34.060 -5.080 1.699 1.00 63.81 495 ARG A CA 1
ATOM 3627 C C . ARG A 1 495 ? 32.715 -4.336 1.624 1.00 63.81 495 ARG A C 1
ATOM 3629 O O . ARG A 1 495 ? 32.535 -3.334 2.312 1.00 63.81 495 ARG A O 1
ATOM 3636 N N . HIS A 1 496 ? 31.759 -4.864 0.857 1.00 69.81 496 HIS A N 1
ATOM 3637 C CA . HIS A 1 496 ? 30.390 -4.341 0.743 1.00 69.81 496 HIS A CA 1
ATOM 3638 C C . HIS A 1 496 ? 29.337 -5.281 1.337 1.00 69.81 496 HIS A C 1
ATOM 3640 O O . HIS A 1 496 ? 28.144 -5.076 1.122 1.00 69.81 496 HIS A O 1
ATOM 3646 N N . ALA A 1 497 ? 29.758 -6.284 2.120 1.00 76.94 497 ALA A N 1
ATOM 3647 C CA . ALA A 1 497 ? 28.839 -7.234 2.738 1.00 76.94 497 ALA A CA 1
ATOM 3648 C C . ALA A 1 497 ? 27.716 -6.548 3.542 1.00 76.94 497 ALA A C 1
ATOM 3650 O O . ALA A 1 497 ? 26.577 -6.980 3.387 1.00 76.94 497 ALA A O 1
ATOM 3651 N N . PRO A 1 498 ? 27.948 -5.461 4.313 1.00 85.06 498 PRO A N 1
ATOM 3652 C CA . PRO A 1 498 ? 26.855 -4.781 5.011 1.00 85.06 498 PRO A CA 1
ATOM 3653 C C . PRO A 1 498 ? 25.830 -4.124 4.078 1.00 85.06 498 PRO A C 1
ATOM 3655 O O . PRO A 1 498 ? 24.637 -4.182 4.359 1.00 85.06 498 PRO A O 1
ATOM 3658 N N . VAL A 1 499 ? 26.270 -3.536 2.960 1.00 86.31 499 VAL A N 1
ATOM 3659 C CA . VAL A 1 499 ? 25.378 -2.897 1.974 1.00 86.31 499 VAL A CA 1
ATOM 3660 C C . VAL A 1 499 ? 24.548 -3.949 1.247 1.00 86.31 499 VAL A C 1
ATOM 3662 O O . VAL A 1 499 ? 23.329 -3.818 1.172 1.00 86.31 499 VAL A O 1
ATOM 3665 N N . ASP A 1 500 ? 25.186 -5.014 0.758 1.00 86.44 500 ASP A N 1
ATOM 3666 C CA . ASP A 1 500 ? 24.491 -6.095 0.052 1.00 86.44 500 ASP A CA 1
ATOM 3667 C C . ASP A 1 500 ? 23.569 -6.887 1.001 1.00 86.44 500 ASP A C 1
ATOM 3669 O O . ASP A 1 500 ? 22.459 -7.248 0.616 1.00 86.44 500 ASP A O 1
ATOM 3673 N N . THR A 1 501 ? 23.965 -7.098 2.263 1.00 88.12 501 THR A N 1
ATOM 3674 C CA . THR A 1 501 ? 23.102 -7.733 3.280 1.00 88.12 501 THR A CA 1
ATOM 3675 C C . THR A 1 501 ? 21.929 -6.831 3.644 1.00 88.12 501 THR A C 1
ATOM 3677 O O . THR A 1 501 ? 20.798 -7.299 3.723 1.00 88.12 501 THR A O 1
ATOM 3680 N N . GLY A 1 502 ? 22.168 -5.526 3.812 1.00 90.44 502 GLY A N 1
ATOM 3681 C CA . GLY A 1 502 ? 21.104 -4.548 4.029 1.00 90.44 502 GLY A CA 1
ATOM 3682 C C . GLY A 1 502 ? 20.112 -4.525 2.868 1.00 90.44 502 GLY A C 1
ATOM 3683 O O . GLY A 1 502 ? 18.906 -4.507 3.094 1.00 90.44 502 GLY A O 1
ATOM 3684 N N . ALA A 1 503 ? 20.605 -4.604 1.630 1.00 91.50 503 ALA A N 1
ATOM 3685 C CA . ALA A 1 503 ? 19.785 -4.673 0.427 1.00 91.50 503 ALA A CA 1
ATOM 3686 C C . ALA A 1 503 ? 18.974 -5.977 0.333 1.00 91.50 503 ALA A C 1
ATOM 3688 O O . ALA A 1 503 ? 17.792 -5.926 -0.002 1.00 91.50 503 ALA A O 1
ATOM 3689 N N . LEU A 1 504 ? 19.572 -7.124 0.675 1.00 93.75 504 LEU A N 1
ATOM 3690 C CA . LEU A 1 504 ? 18.881 -8.414 0.747 1.00 93.75 504 LEU A CA 1
ATOM 3691 C C . LEU A 1 504 ? 17.761 -8.395 1.797 1.00 93.75 504 LEU A C 1
ATOM 3693 O O . LEU A 1 504 ? 16.633 -8.781 1.500 1.00 93.75 504 LEU A O 1
ATOM 3697 N N . THR A 1 505 ? 18.058 -7.914 3.007 1.00 91.88 505 THR A N 1
ATOM 3698 C CA . THR A 1 505 ? 17.081 -7.793 4.098 1.00 91.88 505 THR A CA 1
ATOM 3699 C C . THR A 1 505 ? 15.960 -6.828 3.732 1.00 91.88 505 THR A C 1
ATOM 3701 O O . THR A 1 505 ? 14.795 -7.129 3.973 1.00 91.88 505 THR A O 1
ATOM 3704 N N . ALA A 1 506 ? 16.289 -5.694 3.108 1.00 94.38 506 ALA A N 1
ATOM 3705 C CA . ALA A 1 506 ? 15.313 -4.719 2.635 1.00 94.38 506 ALA A CA 1
ATOM 3706 C C . ALA A 1 506 ? 14.382 -5.317 1.569 1.00 94.38 506 ALA A C 1
ATOM 3708 O O . ALA A 1 506 ? 13.165 -5.176 1.676 1.00 94.38 506 ALA A O 1
ATOM 3709 N N . LEU A 1 507 ? 14.934 -6.039 0.588 1.00 95.69 507 LEU A N 1
ATOM 3710 C CA . LEU A 1 507 ? 14.162 -6.741 -0.439 1.00 95.69 507 LEU A CA 1
ATOM 3711 C C . LEU A 1 507 ? 13.227 -7.782 0.193 1.00 95.69 507 LEU A C 1
ATOM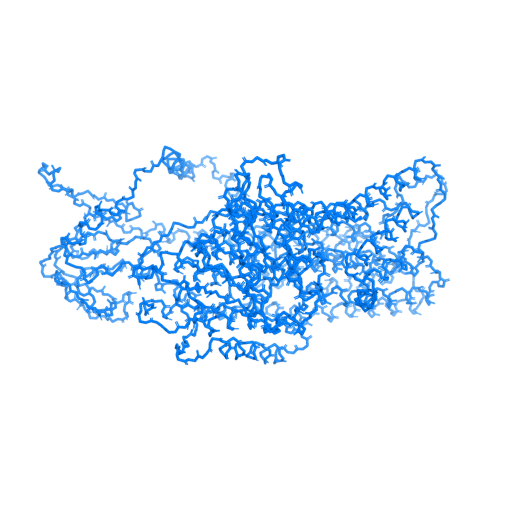 3713 O O . LEU A 1 507 ? 12.026 -7.770 -0.072 1.00 95.69 507 LEU A O 1
ATOM 3717 N N . ALA A 1 508 ? 13.750 -8.644 1.071 1.00 95.50 508 ALA A N 1
ATOM 3718 C CA . ALA A 1 508 ? 12.961 -9.672 1.752 1.00 95.50 508 ALA A CA 1
ATOM 3719 C C . ALA A 1 508 ? 11.851 -9.069 2.628 1.00 95.50 508 ALA A C 1
ATOM 3721 O O . ALA A 1 508 ? 10.725 -9.569 2.635 1.00 95.50 508 ALA A O 1
ATOM 3722 N N . TYR A 1 509 ? 12.147 -7.974 3.333 1.00 94.50 509 TYR A N 1
ATOM 3723 C CA . TYR A 1 509 ? 11.170 -7.249 4.137 1.00 94.50 509 TYR A CA 1
ATOM 3724 C C . TYR A 1 509 ? 10.063 -6.629 3.274 1.00 94.50 509 TYR A C 1
ATOM 3726 O O . TYR A 1 509 ? 8.892 -6.762 3.624 1.00 94.50 509 TYR A O 1
ATOM 3734 N N . GLY A 1 510 ? 10.412 -6.018 2.135 1.00 96.25 510 GLY A N 1
ATOM 3735 C CA . GLY A 1 510 ? 9.443 -5.475 1.178 1.00 96.25 510 GLY A CA 1
ATOM 3736 C C . GLY A 1 510 ? 8.482 -6.546 0.651 1.00 96.25 510 GLY A C 1
ATOM 3737 O O . GLY A 1 510 ? 7.267 -6.356 0.698 1.00 96.25 510 GLY A O 1
ATOM 3738 N N . VAL A 1 511 ? 9.010 -7.711 0.252 1.00 97.50 511 VAL A N 1
ATOM 3739 C CA . VAL A 1 511 ? 8.199 -8.868 -0.175 1.00 97.50 511 VAL A CA 1
ATOM 3740 C C . VAL A 1 511 ? 7.281 -9.347 0.950 1.00 97.50 511 VAL A C 1
ATOM 3742 O O . VAL A 1 511 ? 6.080 -9.506 0.745 1.00 97.50 511 VAL A O 1
ATOM 3745 N N . TRP A 1 512 ? 7.823 -9.562 2.152 1.00 96.56 512 TRP A N 1
ATOM 3746 C CA . TRP A 1 512 ? 7.045 -10.047 3.293 1.00 96.56 512 TRP A CA 1
ATOM 3747 C C . TRP A 1 512 ? 5.924 -9.078 3.692 1.00 96.56 512 TRP A C 1
ATOM 3749 O O . TRP A 1 512 ? 4.795 -9.509 3.926 1.00 96.56 512 TRP A O 1
ATOM 3759 N N . ALA A 1 513 ? 6.213 -7.775 3.736 1.00 95.25 513 ALA A N 1
ATOM 3760 C CA . ALA A 1 513 ? 5.231 -6.749 4.068 1.00 95.25 513 ALA A CA 1
ATOM 3761 C C . ALA A 1 513 ? 4.097 -6.694 3.033 1.00 95.25 513 ALA A C 1
ATOM 3763 O O . ALA A 1 513 ? 2.931 -6.640 3.420 1.00 95.25 513 ALA A O 1
ATOM 3764 N N . ALA A 1 514 ? 4.416 -6.785 1.738 1.00 96.19 514 ALA A N 1
ATOM 3765 C CA . ALA A 1 514 ? 3.411 -6.818 0.678 1.00 96.19 514 ALA A CA 1
ATOM 3766 C C . ALA A 1 514 ? 2.545 -8.084 0.741 1.00 96.19 514 ALA A C 1
ATOM 3768 O O . ALA A 1 514 ? 1.325 -7.992 0.650 1.00 96.19 514 ALA A O 1
ATOM 3769 N N . LEU A 1 515 ? 3.141 -9.259 0.980 1.00 94.25 515 LEU A N 1
ATOM 3770 C CA . LEU A 1 515 ? 2.387 -10.507 1.161 1.00 94.25 515 LEU A CA 1
ATOM 3771 C C . LEU A 1 515 ? 1.467 -10.457 2.386 1.00 94.25 515 LEU A C 1
ATOM 3773 O O . LEU A 1 515 ? 0.356 -10.979 2.342 1.00 94.25 515 LEU A O 1
ATOM 3777 N N . LYS A 1 516 ? 1.904 -9.807 3.471 1.00 92.50 516 LYS A N 1
ATOM 3778 C CA . LYS A 1 516 ? 1.075 -9.595 4.662 1.00 92.50 516 LYS A CA 1
ATOM 3779 C C . LYS A 1 516 ? -0.151 -8.729 4.349 1.00 92.50 516 LYS A C 1
ATOM 3781 O O . LYS A 1 516 ? -1.229 -9.043 4.843 1.00 92.50 516 LYS A O 1
ATOM 3786 N N . VAL A 1 517 ? 0.008 -7.680 3.538 1.00 92.62 517 VAL A N 1
ATOM 3787 C CA . VAL A 1 517 ? -1.110 -6.847 3.057 1.00 92.62 517 VAL A CA 1
ATOM 3788 C C . VAL A 1 517 ? -2.016 -7.650 2.124 1.00 92.62 517 VAL A C 1
ATOM 3790 O O . VAL A 1 517 ? -3.223 -7.663 2.316 1.00 92.62 517 VAL A O 1
ATOM 3793 N N . ALA A 1 518 ? -1.449 -8.392 1.170 1.00 90.00 518 ALA A N 1
ATOM 3794 C CA . ALA A 1 518 ? -2.212 -9.218 0.233 1.00 90.00 518 ALA A CA 1
ATOM 3795 C C . ALA A 1 518 ? -3.044 -10.312 0.928 1.00 90.00 518 ALA A C 1
ATOM 3797 O O . ALA A 1 518 ? -4.118 -10.672 0.456 1.00 90.00 518 ALA A O 1
ATOM 3798 N N . ALA A 1 519 ? -2.558 -10.836 2.056 1.00 86.44 519 ALA A N 1
ATOM 3799 C CA . ALA A 1 519 ? -3.261 -11.824 2.869 1.00 86.44 519 ALA A CA 1
ATOM 3800 C C . ALA A 1 519 ? -4.301 -11.213 3.830 1.00 86.44 519 ALA A C 1
ATOM 3802 O O . ALA A 1 519 ? -4.985 -11.962 4.536 1.00 86.44 519 ALA A O 1
ATOM 3803 N N . ALA A 1 520 ? -4.413 -9.881 3.900 1.00 82.44 520 ALA A N 1
ATOM 3804 C CA . ALA A 1 520 ? -5.412 -9.225 4.730 1.00 82.44 520 ALA A CA 1
ATOM 3805 C C . ALA A 1 520 ? -6.816 -9.567 4.218 1.00 82.44 520 ALA A C 1
ATOM 3807 O O . ALA A 1 520 ? -7.126 -9.422 3.035 1.00 82.44 520 ALA A O 1
ATOM 3808 N N . ARG A 1 521 ? -7.671 -10.046 5.124 1.00 76.81 521 ARG A N 1
ATOM 3809 C CA . ARG A 1 521 ? -9.071 -10.322 4.803 1.00 76.81 521 ARG A CA 1
ATOM 3810 C C . ARG A 1 521 ? -9.845 -9.020 4.832 1.00 76.81 521 ARG A C 1
ATOM 3812 O O . ARG A 1 521 ? -9.724 -8.261 5.794 1.00 76.81 521 ARG A O 1
ATOM 3819 N N . ALA A 1 522 ? -10.620 -8.801 3.781 1.00 71.56 522 ALA A N 1
ATOM 3820 C CA . ALA A 1 522 ? -11.513 -7.668 3.719 1.00 71.56 522 ALA A CA 1
ATOM 3821 C C . ALA A 1 522 ? -12.593 -7.803 4.807 1.00 71.56 522 ALA A C 1
ATOM 3823 O O . ALA A 1 522 ? -13.033 -8.927 5.077 1.00 71.56 522 ALA A O 1
ATOM 3824 N N . PRO A 1 523 ? -12.955 -6.706 5.494 1.00 75.25 523 PRO A N 1
ATOM 3825 C CA . PRO A 1 523 ? -14.080 -6.714 6.415 1.00 75.25 523 PRO A CA 1
ATOM 3826 C C . PRO A 1 523 ? -15.359 -7.054 5.648 1.00 75.25 523 PRO A C 1
ATOM 3828 O O . PRO A 1 523 ? -15.437 -6.845 4.438 1.00 75.25 523 PRO A O 1
ATOM 3831 N N . HIS A 1 524 ? -16.356 -7.587 6.348 1.00 69.19 524 HIS A N 1
ATOM 3832 C CA . HIS A 1 524 ? -17.668 -7.747 5.740 1.00 69.19 524 HIS A CA 1
ATOM 3833 C C . HIS A 1 524 ? -18.288 -6.355 5.558 1.00 69.19 524 HIS A C 1
ATOM 3835 O O . HIS A 1 524 ? -18.221 -5.547 6.488 1.00 69.19 524 HIS A O 1
ATOM 3841 N N . PRO A 1 525 ? -18.836 -6.044 4.374 1.00 71.25 525 PRO A N 1
ATOM 3842 C CA . PRO A 1 525 ? -19.562 -4.803 4.173 1.00 71.25 525 PRO A CA 1
ATOM 3843 C C . PRO A 1 525 ? -20.793 -4.751 5.073 1.00 71.25 525 PRO A C 1
ATOM 3845 O O . PRO A 1 525 ? -21.509 -5.745 5.208 1.00 71.25 525 PRO A O 1
ATOM 3848 N N . HIS A 1 526 ? -21.062 -3.583 5.646 1.00 69.75 526 HIS A N 1
ATOM 3849 C CA . HIS A 1 526 ? -22.235 -3.353 6.479 1.00 69.75 526 HIS A CA 1
ATOM 3850 C C . HIS A 1 526 ? -22.898 -2.052 6.036 1.00 69.75 526 HIS A C 1
ATOM 3852 O O . HIS A 1 526 ? -22.305 -0.979 6.114 1.00 69.75 526 HIS A O 1
ATOM 3858 N N . ALA A 1 527 ? -24.133 -2.146 5.544 1.00 71.31 527 ALA A N 1
ATOM 3859 C CA . ALA A 1 527 ? -24.919 -0.963 5.232 1.00 71.31 527 ALA A CA 1
ATOM 3860 C C . ALA A 1 527 ? -25.321 -0.268 6.539 1.00 71.31 527 ALA A C 1
ATOM 3862 O O . ALA A 1 527 ? -25.847 -0.915 7.447 1.00 71.31 527 ALA A O 1
ATOM 3863 N N . ARG A 1 528 ? -25.110 1.049 6.634 1.00 77.00 528 ARG A N 1
ATOM 3864 C CA . ARG A 1 528 ? -25.627 1.834 7.760 1.00 77.00 528 ARG A CA 1
ATOM 3865 C C . ARG A 1 528 ? -27.129 2.031 7.570 1.00 77.00 528 ARG A C 1
ATOM 3867 O O . ARG A 1 528 ? -27.564 2.954 6.887 1.00 77.00 528 ARG A O 1
ATOM 3874 N N . VAL A 1 529 ? -27.919 1.119 8.128 1.00 81.81 529 VAL A N 1
ATOM 3875 C CA . VAL A 1 529 ? -29.382 1.169 8.049 1.00 81.81 529 VAL A CA 1
ATOM 3876 C C . VAL A 1 529 ? -29.915 2.167 9.074 1.00 81.81 529 VAL A C 1
ATOM 3878 O O . VAL A 1 529 ? -29.526 2.170 10.242 1.00 81.81 529 VAL A O 1
ATOM 3881 N N . ARG A 1 530 ? -30.852 3.017 8.651 1.00 86.81 530 ARG A N 1
ATOM 3882 C CA . ARG A 1 530 ? -31.529 3.971 9.533 1.00 86.81 530 ARG A CA 1
ATOM 3883 C C . ARG A 1 530 ? -32.684 3.301 10.282 1.00 86.81 530 ARG A C 1
ATOM 3885 O O . ARG A 1 530 ? -33.844 3.632 10.079 1.00 86.81 530 ARG A O 1
ATOM 3892 N N . TRP A 1 531 ? -32.362 2.375 11.186 1.00 90.56 531 TRP A N 1
ATOM 3893 C CA . TRP A 1 531 ? -33.343 1.578 11.950 1.00 90.56 531 TRP A CA 1
ATOM 3894 C C . TRP A 1 531 ? -34.405 2.409 12.684 1.00 90.56 531 TRP A C 1
ATOM 3896 O O . TRP A 1 531 ? -35.539 1.973 12.855 1.00 90.56 531 TRP A O 1
ATOM 3906 N N . HIS A 1 532 ? -34.041 3.624 13.090 1.00 91.56 532 HIS A N 1
ATOM 3907 C CA . HIS A 1 532 ? -34.913 4.575 13.773 1.00 91.56 532 HIS A CA 1
ATOM 3908 C C . HIS A 1 532 ? -36.002 5.193 12.875 1.00 91.56 532 HIS A C 1
ATOM 3910 O O . HIS A 1 532 ? -36.979 5.729 13.396 1.00 91.56 532 HIS A O 1
ATOM 3916 N N . GLU A 1 533 ? -35.848 5.140 11.549 1.00 92.25 533 GLU A N 1
ATOM 3917 C CA . GLU A 1 533 ? -36.859 5.602 10.587 1.00 92.25 533 GLU A CA 1
ATOM 3918 C C . GLU A 1 533 ? -37.885 4.507 10.260 1.00 92.25 533 GLU A C 1
ATOM 3920 O O . GLU A 1 533 ? -38.953 4.820 9.745 1.00 92.25 533 GLU A O 1
ATOM 3925 N N . LEU A 1 534 ? -37.577 3.246 10.585 1.00 92.00 534 LEU A N 1
ATOM 3926 C CA . LEU A 1 534 ? -38.430 2.093 10.304 1.00 92.00 534 LEU A CA 1
ATOM 3927 C C . LEU A 1 534 ? -39.447 1.867 11.426 1.00 92.00 534 LEU A C 1
ATOM 3929 O O . LEU A 1 534 ? -39.147 2.037 12.620 1.00 92.00 534 LEU A O 1
ATOM 3933 N N . ASP A 1 535 ? -40.639 1.417 11.047 1.00 92.31 535 ASP A N 1
ATOM 3934 C CA . ASP A 1 535 ? -41.602 0.866 11.997 1.00 92.31 535 ASP A CA 1
ATOM 3935 C C . ASP A 1 535 ? -41.112 -0.489 12.554 1.00 92.31 535 ASP A C 1
ATOM 3937 O O . ASP A 1 535 ? -40.286 -1.156 11.925 1.00 92.31 535 ASP A O 1
ATOM 3941 N N . PRO A 1 536 ? -41.577 -0.919 13.745 1.00 90.06 536 PRO A N 1
ATOM 3942 C CA . PRO A 1 536 ? -41.063 -2.122 14.407 1.00 90.06 536 PRO A CA 1
ATOM 3943 C C . PRO A 1 536 ? -41.158 -3.387 13.549 1.00 90.06 536 PRO A C 1
ATOM 3945 O O . PRO A 1 536 ? -40.190 -4.140 13.465 1.00 90.06 536 PRO A O 1
ATOM 3948 N N . ASP A 1 537 ? -42.296 -3.589 12.882 1.00 88.75 537 ASP A N 1
ATOM 3949 C CA . ASP A 1 537 ? -42.531 -4.765 12.038 1.00 88.75 537 ASP A CA 1
ATOM 3950 C C . ASP A 1 537 ? -41.625 -4.750 10.798 1.00 88.75 537 ASP A C 1
ATOM 3952 O O . ASP A 1 537 ? -41.076 -5.780 10.417 1.00 88.75 537 ASP A O 1
ATOM 3956 N N . GLU A 1 538 ? -41.394 -3.572 10.210 1.00 90.00 538 GLU A N 1
ATOM 3957 C CA . GLU A 1 538 ? -40.494 -3.402 9.064 1.00 90.00 538 GLU A CA 1
ATOM 3958 C C . GLU A 1 538 ? -39.029 -3.654 9.451 1.00 90.00 538 GLU A C 1
ATOM 3960 O O . GLU A 1 538 ? -38.274 -4.249 8.679 1.00 90.00 538 GLU A O 1
ATOM 3965 N N . ALA A 1 539 ? -38.623 -3.243 10.656 1.00 89.12 539 ALA A N 1
ATOM 3966 C CA . ALA A 1 539 ? -37.288 -3.515 11.178 1.00 89.12 539 ALA A CA 1
ATOM 3967 C C . ALA A 1 539 ? -37.050 -5.023 11.371 1.00 89.12 539 ALA A C 1
ATOM 3969 O O . ALA A 1 539 ? -35.999 -5.523 10.968 1.00 89.12 539 ALA A O 1
ATOM 3970 N N . VAL A 1 540 ? -38.025 -5.750 11.932 1.00 88.50 540 VAL A N 1
ATOM 3971 C CA . VAL A 1 540 ? -37.954 -7.215 12.081 1.00 88.50 540 VAL A CA 1
ATOM 3972 C C . VAL A 1 540 ? -37.931 -7.894 10.714 1.00 88.50 540 VAL A C 1
ATOM 3974 O O . VAL A 1 540 ? -37.026 -8.676 10.441 1.00 88.50 540 VAL A O 1
ATOM 3977 N N . GLU A 1 541 ? -38.846 -7.532 9.812 1.00 87.19 541 GLU A N 1
ATOM 3978 C CA . GLU A 1 541 ? -38.912 -8.131 8.476 1.00 87.19 541 GLU A CA 1
ATOM 3979 C C . GLU A 1 541 ? -37.617 -7.900 7.682 1.00 87.19 541 GLU A C 1
ATOM 3981 O O . GLU A 1 541 ? -37.148 -8.776 6.954 1.00 87.19 541 GLU A O 1
ATOM 3986 N N . ARG A 1 542 ? -36.999 -6.723 7.829 1.00 87.06 542 ARG A N 1
ATOM 3987 C CA . ARG A 1 542 ? -35.704 -6.440 7.213 1.00 87.06 542 ARG A CA 1
ATOM 3988 C C . ARG A 1 542 ? -34.595 -7.307 7.802 1.00 87.06 542 ARG A C 1
ATOM 3990 O O . ARG A 1 542 ? -33.807 -7.837 7.025 1.00 87.06 542 ARG A O 1
ATOM 3997 N N . LEU A 1 543 ? -34.528 -7.453 9.125 1.00 85.50 543 LEU A N 1
ATOM 3998 C CA . LEU A 1 543 ? -33.540 -8.317 9.781 1.00 85.50 543 LEU A CA 1
ATOM 3999 C C . LEU A 1 543 ? -33.703 -9.782 9.364 1.00 85.50 543 LEU A C 1
ATOM 4001 O O . LEU A 1 543 ? -32.701 -10.447 9.122 1.00 85.50 543 LEU A O 1
ATOM 4005 N N . ASP A 1 544 ? -34.938 -10.254 9.190 1.00 81.62 544 ASP A N 1
ATOM 4006 C CA . ASP A 1 544 ? -35.225 -11.603 8.694 1.00 81.62 544 ASP A CA 1
ATOM 4007 C C . ASP A 1 544 ? -34.809 -11.774 7.223 1.00 81.62 544 ASP A C 1
ATOM 4009 O O . ASP A 1 544 ? -34.280 -12.817 6.835 1.00 81.62 544 ASP A O 1
ATOM 4013 N N . ARG A 1 545 ? -34.997 -10.738 6.390 1.00 78.62 545 ARG A N 1
ATOM 4014 C CA . ARG A 1 545 ? -34.552 -10.724 4.983 1.00 78.62 545 ARG A CA 1
ATOM 4015 C C . ARG A 1 545 ? -33.030 -10.629 4.834 1.00 78.62 545 ARG A C 1
ATOM 4017 O O . ARG A 1 545 ? -32.478 -11.197 3.895 1.00 78.62 545 ARG A O 1
ATOM 4024 N N . GLU A 1 546 ? -32.368 -9.890 5.720 1.00 70.06 546 GLU A N 1
ATOM 4025 C CA . GLU A 1 546 ? -30.913 -9.683 5.743 1.00 70.06 546 GLU A CA 1
ATOM 4026 C C . GLU A 1 546 ? -30.178 -10.701 6.626 1.00 70.06 546 GLU A C 1
ATOM 4028 O O . GLU A 1 546 ? -28.953 -10.611 6.765 1.00 70.06 546 GLU A O 1
ATOM 4033 N N . ALA A 1 547 ? -30.899 -11.674 7.199 1.00 58.81 547 ALA A N 1
ATOM 4034 C CA . ALA A 1 547 ? -30.328 -12.730 8.016 1.00 58.81 547 ALA A CA 1
ATOM 4035 C C . ALA A 1 547 ? -29.158 -13.371 7.251 1.00 58.81 547 ALA A C 1
ATOM 4037 O O . ALA A 1 547 ? -29.341 -13.838 6.119 1.00 58.81 547 ALA A O 1
ATOM 4038 N N . PRO A 1 548 ? -27.933 -13.351 7.811 1.00 54.22 548 PRO A N 1
ATOM 4039 C CA . PRO A 1 548 ? -26.774 -13.846 7.093 1.00 54.22 548 PRO A CA 1
ATOM 4040 C C . PRO A 1 548 ? -27.012 -15.310 6.702 1.00 54.22 548 PRO A C 1
ATOM 4042 O O . PRO A 1 548 ? -27.577 -16.064 7.502 1.00 54.22 548 PRO A O 1
ATOM 4045 N N . PRO A 1 549 ? -26.590 -15.738 5.495 1.00 50.97 549 PRO A N 1
ATOM 4046 C CA . PRO A 1 549 ? -26.665 -17.144 5.121 1.00 50.97 549 PRO A CA 1
ATOM 4047 C C . PRO A 1 549 ? -25.986 -17.978 6.206 1.00 50.97 549 PRO A C 1
ATOM 4049 O O . PRO A 1 549 ? -24.984 -17.533 6.777 1.00 50.97 549 PRO A O 1
ATOM 4052 N N . GLU A 1 550 ? -26.531 -19.165 6.503 1.00 47.62 550 GLU A N 1
ATOM 4053 C CA . GLU A 1 550 ? -25.951 -20.028 7.531 1.00 47.62 550 GLU A CA 1
ATOM 4054 C C . GLU A 1 550 ? -24.435 -20.129 7.321 1.00 47.62 550 GLU A C 1
ATOM 4056 O O . GLU A 1 550 ? -23.996 -20.416 6.198 1.00 47.62 550 GLU A O 1
ATOM 4061 N N . PRO A 1 551 ? -23.625 -19.853 8.361 1.00 49.94 551 PRO A N 1
ATOM 4062 C CA . PRO A 1 551 ? -22.185 -19.778 8.205 1.00 49.94 551 PRO A CA 1
ATOM 4063 C C . PRO A 1 551 ? -21.694 -21.070 7.560 1.00 49.94 551 PRO A C 1
ATOM 4065 O O . PRO A 1 551 ? -22.048 -22.167 7.998 1.00 49.94 551 PRO A O 1
ATOM 4068 N N . GLY A 1 552 ? -20.892 -20.955 6.501 1.00 47.56 552 GLY A N 1
ATOM 4069 C CA . GLY A 1 552 ? -20.396 -22.129 5.789 1.00 47.56 552 GLY A CA 1
ATOM 4070 C C . GLY A 1 552 ? -19.634 -23.063 6.737 1.00 47.56 552 GLY A C 1
ATOM 4071 O O . GLY A 1 552 ? -19.074 -22.624 7.742 1.00 47.56 552 GLY A O 1
ATOM 4072 N N . VAL A 1 553 ? -19.543 -24.354 6.409 1.00 49.06 553 VAL A N 1
ATOM 4073 C CA . VAL A 1 553 ? -18.902 -25.386 7.259 1.00 49.06 553 VAL A CA 1
ATOM 4074 C C . VAL A 1 553 ? -17.493 -24.980 7.732 1.00 49.06 553 VAL A C 1
ATOM 4076 O O . VAL A 1 553 ? -17.090 -25.285 8.851 1.00 49.06 553 VAL A O 1
ATOM 4079 N N . LEU A 1 554 ? -16.742 -24.241 6.906 1.00 49.97 554 LEU A N 1
ATOM 4080 C CA . LEU A 1 554 ? -15.417 -23.700 7.240 1.00 49.97 554 LEU A CA 1
ATOM 4081 C C . LEU A 1 554 ? -15.452 -22.536 8.233 1.00 49.97 554 LEU A C 1
ATOM 4083 O O . LEU A 1 554 ? -14.514 -22.365 9.007 1.00 49.97 554 LEU A O 1
ATOM 4087 N N . GLU A 1 555 ? -16.500 -21.727 8.203 1.00 48.75 555 GLU A N 1
ATOM 4088 C CA . GLU A 1 555 ? -16.683 -20.569 9.068 1.00 48.75 555 GLU A CA 1
ATOM 4089 C C . GLU A 1 555 ? -17.253 -20.994 10.420 1.00 48.75 555 GLU A C 1
ATOM 4091 O O . GLU A 1 555 ? -16.747 -20.569 11.458 1.00 48.75 555 GLU A O 1
ATOM 4096 N N . GLN A 1 556 ? -18.180 -21.956 10.422 1.00 50.00 556 GLN A N 1
ATOM 4097 C CA . GLN A 1 556 ? -18.555 -22.721 11.610 1.00 50.00 556 GLN A CA 1
ATOM 4098 C C . GLN A 1 556 ? -17.326 -23.395 12.220 1.00 50.00 556 GLN A C 1
ATOM 4100 O O . GLN A 1 556 ? -17.034 -23.161 13.387 1.00 50.00 556 GLN A O 1
ATOM 4105 N N . ALA A 1 557 ? -16.519 -24.117 11.434 1.00 50.97 557 ALA A N 1
ATOM 4106 C CA . ALA A 1 557 ? -15.280 -24.721 11.919 1.00 50.97 557 ALA A CA 1
ATOM 4107 C C . ALA A 1 557 ? -14.268 -23.677 12.417 1.00 50.97 557 ALA A C 1
ATOM 4109 O O . ALA A 1 557 ? -13.624 -23.903 13.434 1.00 50.97 557 ALA A O 1
ATOM 4110 N N . ALA A 1 558 ? -14.123 -22.519 11.769 1.00 51.44 558 ALA A N 1
ATOM 4111 C CA . ALA A 1 558 ? -13.223 -21.457 12.223 1.00 51.44 558 ALA A CA 1
ATOM 4112 C C . ALA A 1 558 ? -13.706 -20.800 13.524 1.00 51.44 558 ALA A C 1
ATOM 4114 O O . ALA A 1 558 ? -12.885 -20.421 14.361 1.00 51.44 558 ALA A O 1
ATOM 4115 N N . THR A 1 559 ? -15.019 -20.678 13.708 1.00 54.25 559 THR A N 1
ATOM 4116 C CA . THR A 1 559 ? -15.649 -20.118 14.909 1.00 54.25 559 THR A CA 1
ATOM 4117 C C . THR A 1 559 ? -15.598 -21.123 16.057 1.00 54.25 559 THR A C 1
ATOM 4119 O O . THR A 1 559 ? -15.227 -20.762 17.174 1.00 54.25 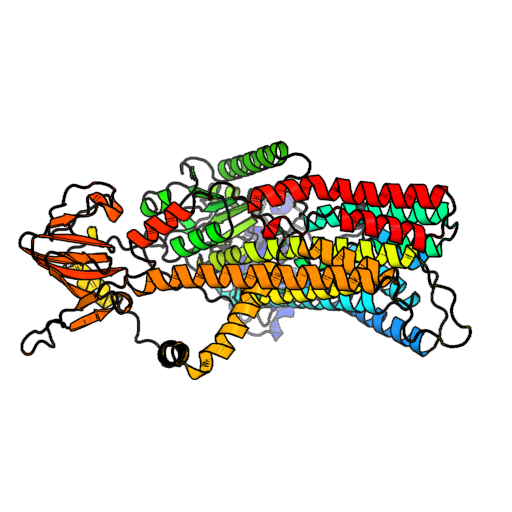559 THR A O 1
ATOM 4122 N N . GLU A 1 560 ? -15.831 -22.403 15.768 1.00 53.22 560 GLU A N 1
ATOM 4123 C CA . GLU A 1 560 ? -15.635 -23.539 16.670 1.00 53.22 560 GLU A CA 1
ATOM 4124 C C . GLU A 1 560 ? -14.161 -23.643 17.080 1.00 53.22 560 GLU A C 1
ATOM 4126 O O . GLU A 1 560 ? -13.848 -23.745 18.263 1.00 53.22 560 GLU A O 1
ATOM 4131 N N . VAL A 1 561 ? -13.224 -23.509 16.135 1.00 53.75 561 VAL A N 1
ATOM 4132 C CA . VAL A 1 561 ? -11.777 -23.476 16.392 1.00 53.75 561 VAL A CA 1
ATOM 4133 C C . VAL A 1 561 ? -11.384 -22.232 17.176 1.00 53.75 561 VAL A C 1
ATOM 4135 O O . VAL A 1 561 ? -10.557 -22.366 18.063 1.00 53.75 561 VAL A O 1
ATOM 4138 N N . ARG A 1 562 ? -11.969 -21.046 16.955 1.00 51.59 562 ARG A N 1
ATOM 4139 C CA . ARG A 1 562 ? -11.707 -19.854 17.791 1.00 51.59 562 ARG A CA 1
ATOM 4140 C C . ARG A 1 562 ? -12.284 -19.992 19.195 1.00 51.59 562 ARG A C 1
ATOM 4142 O O . ARG A 1 562 ? -11.616 -19.609 20.149 1.00 51.59 562 ARG A O 1
ATOM 4149 N N . ARG A 1 563 ? -13.473 -20.576 19.357 1.00 54.41 563 ARG A N 1
ATOM 4150 C CA . ARG A 1 563 ? -14.081 -20.875 20.667 1.00 54.41 563 ARG A CA 1
ATOM 4151 C C . ARG A 1 563 ? -13.282 -21.937 21.417 1.00 54.41 563 ARG A C 1
ATOM 4153 O O . ARG A 1 563 ? -13.008 -21.781 22.606 1.00 54.41 563 ARG A O 1
ATOM 4160 N N . THR A 1 564 ? -12.839 -22.973 20.712 1.00 52.09 564 THR A N 1
ATOM 4161 C CA . THR A 1 564 ? -12.005 -24.055 21.246 1.00 52.09 564 THR A CA 1
ATOM 4162 C C . THR A 1 564 ? -10.602 -23.544 21.536 1.00 52.09 564 THR A C 1
ATOM 4164 O O . THR A 1 564 ? -10.088 -23.801 22.613 1.00 52.09 564 THR A O 1
ATOM 4167 N N . ALA A 1 565 ? -10.013 -22.722 20.667 1.00 49.28 565 ALA A N 1
ATOM 4168 C CA . ALA A 1 565 ? -8.761 -22.015 20.911 1.00 49.28 565 ALA A CA 1
ATOM 4169 C C . ALA A 1 565 ? -8.903 -21.023 22.064 1.00 49.28 565 ALA A C 1
ATOM 4171 O O . ALA A 1 565 ? -7.961 -20.898 22.824 1.00 49.28 565 ALA A O 1
ATOM 4172 N N . GLY A 1 566 ? -10.060 -20.387 22.258 1.00 50.38 566 GLY A N 1
ATOM 4173 C CA . GLY A 1 566 ? -10.379 -19.505 23.384 1.00 50.38 566 GLY A CA 1
ATOM 4174 C C . GLY A 1 566 ? -10.587 -20.247 24.712 1.00 50.38 566 GLY A C 1
ATOM 4175 O O . GLY A 1 566 ? -10.261 -19.713 25.772 1.00 50.38 566 GLY A O 1
ATOM 4176 N N . ARG A 1 567 ? -11.072 -21.496 24.678 1.00 53.91 567 ARG A N 1
ATOM 4177 C CA . ARG A 1 567 ? -11.110 -22.408 25.839 1.00 53.91 567 ARG A CA 1
ATOM 4178 C C . ARG A 1 567 ? -9.734 -23.003 26.125 1.00 53.91 567 ARG A C 1
ATOM 4180 O O . ARG A 1 567 ? -9.289 -22.977 27.267 1.00 53.91 567 ARG A O 1
ATOM 4187 N N . ILE A 1 568 ? -9.017 -23.448 25.093 1.00 51.91 568 ILE A N 1
ATOM 4188 C CA . ILE A 1 568 ? -7.627 -23.909 25.170 1.00 51.91 568 ILE A CA 1
ATOM 4189 C C . ILE A 1 568 ? -6.740 -22.759 25.663 1.00 51.91 568 ILE A C 1
ATOM 4191 O O . ILE A 1 568 ? -5.888 -22.988 26.519 1.00 51.91 568 ILE A O 1
ATOM 4195 N N . ALA A 1 569 ? -6.991 -21.517 25.226 1.00 50.03 569 ALA A N 1
ATOM 4196 C CA . ALA A 1 569 ? -6.365 -20.261 25.664 1.00 50.03 569 ALA A CA 1
ATOM 4197 C C . ALA A 1 569 ? -6.537 -19.977 27.163 1.00 50.03 569 ALA A C 1
ATOM 4199 O O . ALA A 1 569 ? -5.752 -19.221 27.735 1.00 50.03 569 ALA A O 1
ATOM 4200 N N . ARG A 1 570 ? -7.509 -20.624 27.813 1.00 53.03 570 ARG A N 1
ATOM 4201 C CA . ARG A 1 570 ? -7.749 -20.562 29.259 1.00 53.03 570 ARG A CA 1
ATOM 4202 C C . ARG A 1 570 ? -7.247 -21.798 30.015 1.00 53.03 570 ARG A C 1
ATOM 4204 O O . ARG A 1 570 ? -7.344 -21.834 31.235 1.00 53.03 570 ARG A O 1
ATOM 4211 N N . VAL A 1 571 ? -6.661 -22.789 29.330 1.00 57.94 571 VAL A N 1
ATOM 4212 C CA . VAL A 1 571 ? -6.057 -23.967 29.977 1.00 57.94 571 VAL A CA 1
ATOM 4213 C C . VAL A 1 571 ? -4.787 -23.548 30.738 1.00 57.94 571 VAL A C 1
ATOM 4215 O O . VAL A 1 571 ? -3.855 -23.040 30.097 1.00 57.94 571 VAL A O 1
ATOM 4218 N N . PRO A 1 572 ? -4.701 -23.798 32.063 1.00 55.59 572 PRO A N 1
ATOM 4219 C CA . PRO A 1 572 ? -3.570 -23.389 32.906 1.00 55.59 572 PRO A CA 1
ATOM 4220 C C . PRO A 1 572 ? -2.225 -23.987 32.474 1.00 55.59 572 PRO A C 1
ATOM 4222 O O . PRO A 1 572 ? -1.188 -23.343 32.600 1.00 55.59 572 PRO A O 1
ATOM 4225 N N . ALA A 1 573 ? -2.230 -25.196 31.905 1.00 60.88 573 ALA A N 1
ATOM 4226 C CA . ALA A 1 573 ? -1.017 -25.914 31.506 1.00 60.88 573 ALA A CA 1
ATOM 4227 C C . ALA A 1 573 ? -0.220 -25.233 30.372 1.00 60.88 573 ALA A C 1
ATOM 4229 O O . ALA A 1 573 ? 0.978 -25.464 30.236 1.00 60.88 573 ALA A O 1
ATOM 4230 N N . LEU A 1 574 ? -0.858 -24.369 29.573 1.00 54.25 574 LEU A N 1
ATOM 4231 C CA . LEU A 1 574 ? -0.211 -23.610 28.493 1.00 54.25 574 LEU A CA 1
ATOM 4232 C C . LEU A 1 574 ? 0.165 -22.177 28.909 1.00 54.25 574 LEU A C 1
ATOM 4234 O O . LEU A 1 574 ? 0.747 -21.442 28.111 1.00 54.25 574 LEU A O 1
ATOM 4238 N N . ALA A 1 575 ? -0.129 -21.774 30.150 1.00 61.19 575 ALA A N 1
ATOM 4239 C CA . ALA A 1 575 ? 0.218 -20.461 30.686 1.00 61.19 575 ALA A CA 1
ATOM 4240 C C . ALA A 1 575 ? 1.718 -20.106 30.567 1.00 61.19 575 ALA A C 1
ATOM 4242 O O . ALA A 1 575 ? 2.002 -18.993 30.120 1.00 61.19 575 ALA A O 1
ATOM 4243 N N . PRO A 1 576 ? 2.688 -21.000 30.868 1.00 60.31 576 PRO A N 1
ATOM 4244 C CA . PRO A 1 576 ? 4.104 -20.656 30.728 1.00 60.31 576 PRO A CA 1
ATOM 4245 C C . PRO A 1 576 ? 4.525 -20.455 29.265 1.00 60.31 576 PRO A C 1
ATOM 4247 O O . PRO A 1 576 ? 5.243 -19.505 28.972 1.00 60.31 576 PRO A O 1
ATOM 4250 N N . ALA A 1 577 ? 4.027 -21.275 28.332 1.00 69.19 577 ALA A N 1
ATOM 4251 C CA . ALA A 1 577 ? 4.319 -21.129 26.901 1.00 69.19 577 ALA A CA 1
ATOM 4252 C C . ALA A 1 577 ? 3.681 -19.864 26.291 1.00 69.19 577 ALA A C 1
ATOM 4254 O O . ALA A 1 577 ? 4.239 -19.241 25.390 1.00 69.19 577 ALA A O 1
ATOM 4255 N N . ARG A 1 578 ? 2.514 -19.447 26.797 1.00 67.81 578 ARG A N 1
ATOM 4256 C CA . ARG A 1 578 ? 1.886 -18.172 26.418 1.00 67.81 578 ARG A CA 1
ATOM 4257 C C . ARG A 1 578 ? 2.640 -16.984 26.962 1.00 67.81 578 ARG A C 1
ATOM 4259 O O . ARG A 1 578 ? 2.848 -16.030 26.228 1.00 67.81 578 ARG A O 1
ATOM 4266 N N . PHE A 1 579 ? 3.045 -17.048 28.227 1.00 72.62 579 PHE A N 1
ATOM 4267 C CA . PHE A 1 579 ? 3.827 -15.994 28.850 1.00 72.62 579 PHE A CA 1
ATOM 4268 C C . PHE A 1 579 ? 5.117 -15.752 28.063 1.00 72.62 579 PHE A C 1
ATOM 4270 O O . PHE A 1 579 ? 5.421 -14.607 27.749 1.00 72.62 579 PHE A O 1
ATOM 4277 N N . THR A 1 580 ? 5.838 -16.814 27.686 1.00 74.12 580 THR A N 1
ATOM 4278 C CA . THR A 1 580 ? 7.071 -16.686 26.896 1.00 74.12 580 THR A CA 1
ATOM 4279 C C . THR A 1 580 ? 6.809 -16.165 25.485 1.00 74.12 580 THR A C 1
ATOM 4281 O O . THR A 1 580 ? 7.567 -15.324 25.012 1.00 74.12 580 THR A O 1
ATOM 4284 N N . TRP A 1 581 ? 5.724 -16.585 24.826 1.00 75.56 581 TRP A N 1
ATOM 4285 C CA . TRP A 1 581 ? 5.342 -16.062 23.509 1.00 75.56 581 TRP A CA 1
ATOM 4286 C C . TRP A 1 581 ? 4.930 -14.584 23.548 1.00 75.56 581 TRP A C 1
ATOM 4288 O O . TRP A 1 581 ? 5.405 -13.788 22.741 1.00 75.56 581 TRP A O 1
ATOM 4298 N N . GLN A 1 582 ? 4.078 -14.202 24.501 1.00 77.50 582 GLN A N 1
ATOM 4299 C CA . GLN A 1 582 ? 3.627 -12.823 24.705 1.00 77.50 582 GLN A CA 1
ATOM 4300 C C . GLN A 1 582 ? 4.795 -11.912 25.095 1.00 77.50 582 GLN A C 1
ATOM 4302 O O . GLN A 1 582 ? 4.903 -10.808 24.575 1.00 77.50 582 GLN A O 1
ATOM 4307 N N . LEU A 1 583 ? 5.710 -12.397 25.942 1.00 78.62 583 LEU A N 1
ATOM 4308 C CA . LEU A 1 583 ? 6.951 -11.694 26.263 1.00 78.62 583 LEU A CA 1
ATOM 4309 C C . LEU A 1 583 ? 7.830 -11.545 25.029 1.00 78.62 583 LEU A C 1
ATOM 4311 O O . LEU A 1 583 ? 8.284 -10.445 24.759 1.00 78.62 583 LEU A O 1
ATOM 4315 N N . GLY A 1 584 ? 7.995 -12.595 24.226 1.00 77.62 584 GLY A N 1
ATOM 4316 C CA . GLY A 1 584 ? 8.726 -12.506 22.964 1.00 77.62 584 GLY A CA 1
ATOM 4317 C C . GLY A 1 584 ? 8.130 -11.479 21.993 1.00 77.62 584 GLY A C 1
ATOM 4318 O O . GLY A 1 584 ? 8.877 -10.741 21.356 1.00 77.62 584 GLY A O 1
ATOM 4319 N N . GLN A 1 585 ? 6.800 -11.383 21.898 1.00 76.50 585 GLN A N 1
ATOM 4320 C CA . GLN A 1 585 ? 6.146 -10.364 21.070 1.00 76.50 585 GLN A CA 1
ATOM 4321 C C . GLN A 1 585 ? 6.288 -8.950 21.644 1.00 76.50 585 GLN A C 1
ATOM 4323 O O . GLN A 1 585 ? 6.592 -8.032 20.886 1.00 76.50 585 GLN A O 1
ATOM 4328 N N . ALA A 1 586 ? 6.130 -8.777 22.958 1.00 74.56 586 ALA A N 1
ATOM 4329 C CA . ALA A 1 586 ? 6.300 -7.486 23.622 1.00 74.56 586 ALA A CA 1
ATOM 4330 C C . ALA A 1 586 ? 7.746 -6.975 23.506 1.00 74.56 586 ALA A C 1
ATOM 4332 O O . ALA A 1 586 ? 7.962 -5.825 23.140 1.00 74.56 586 ALA A O 1
ATOM 4333 N N . VAL A 1 587 ? 8.733 -7.853 23.719 1.00 75.88 587 VAL A N 1
ATOM 4334 C CA . VAL A 1 587 ? 10.165 -7.564 23.530 1.00 75.88 587 VAL A CA 1
ATOM 4335 C C . VAL A 1 587 ? 10.461 -7.203 22.076 1.00 75.88 587 VAL A C 1
ATOM 4337 O O . VAL A 1 587 ? 11.181 -6.248 21.811 1.00 75.88 587 VAL A O 1
ATOM 4340 N N . ARG A 1 588 ? 9.875 -7.920 21.108 1.00 77.56 588 ARG A N 1
ATOM 4341 C CA . ARG A 1 588 ? 10.027 -7.587 19.686 1.00 77.56 588 ARG A CA 1
ATOM 4342 C C . ARG A 1 588 ? 9.447 -6.214 19.343 1.00 77.56 588 ARG A C 1
ATOM 4344 O O . ARG A 1 588 ? 10.035 -5.522 18.522 1.00 77.56 588 ARG A O 1
ATOM 4351 N N . GLY A 1 589 ? 8.320 -5.842 19.947 1.00 68.44 589 GLY A N 1
ATOM 4352 C CA . GLY A 1 589 ? 7.742 -4.506 19.801 1.00 68.44 589 GLY A CA 1
ATOM 4353 C C . GLY A 1 589 ? 8.639 -3.410 20.380 1.00 68.44 589 GLY A C 1
ATOM 4354 O O . GLY A 1 589 ? 8.715 -2.332 19.806 1.00 68.44 589 GLY A O 1
ATOM 4355 N N . GLU A 1 590 ? 9.367 -3.702 21.460 1.00 73.88 590 GLU A N 1
ATOM 4356 C CA . GLU A 1 590 ? 10.332 -2.771 22.060 1.00 73.88 590 GLU A CA 1
ATOM 4357 C C . GLU A 1 590 ? 11.604 -2.609 21.206 1.00 73.88 590 GLU A C 1
ATOM 4359 O O . GLU A 1 590 ? 12.204 -1.543 21.164 1.00 73.88 590 GLU A O 1
ATOM 4364 N N . LEU A 1 591 ? 11.991 -3.643 20.449 1.00 69.56 591 LEU A N 1
ATOM 4365 C CA . LEU A 1 591 ? 13.104 -3.577 19.490 1.00 69.56 591 LEU A CA 1
ATOM 4366 C C . LEU A 1 591 ? 12.796 -2.743 18.230 1.00 69.56 591 LEU A C 1
ATOM 4368 O O . LEU A 1 591 ? 13.710 -2.465 17.453 1.00 69.56 591 LEU A O 1
ATOM 4372 N N . ASP A 1 592 ? 11.537 -2.352 18.014 1.00 64.75 592 ASP A N 1
ATOM 4373 C CA . ASP A 1 592 ? 11.142 -1.408 16.960 1.00 64.75 592 ASP A CA 1
ATOM 4374 C C . ASP A 1 592 ? 11.339 0.071 17.393 1.00 64.75 592 ASP A C 1
ATOM 4376 O O . ASP A 1 592 ? 10.961 0.982 16.649 1.00 64.75 592 ASP A O 1
ATOM 4380 N N . ASP A 1 593 ? 11.950 0.332 18.561 1.00 68.94 593 ASP A N 1
ATOM 4381 C CA . ASP A 1 593 ? 12.275 1.681 19.044 1.00 68.94 593 ASP A CA 1
ATOM 4382 C C . ASP A 1 593 ? 13.265 2.412 18.104 1.00 68.94 593 ASP A C 1
ATOM 4384 O O . ASP A 1 593 ? 14.221 1.809 17.601 1.00 68.94 593 ASP A O 1
ATOM 4388 N N . PRO A 1 594 ? 13.084 3.726 17.848 1.00 64.56 594 PRO A N 1
ATOM 4389 C CA . PRO A 1 594 ? 13.969 4.511 16.982 1.00 64.56 594 PRO A CA 1
ATOM 4390 C C . PRO A 1 594 ? 15.461 4.487 17.369 1.00 64.56 594 PRO A C 1
ATOM 4392 O O . PRO A 1 594 ? 16.305 4.737 16.503 1.00 64.56 594 PRO A O 1
ATOM 4395 N N . LEU A 1 595 ? 15.813 4.198 18.626 1.00 69.62 595 LEU A N 1
ATOM 4396 C CA . LEU A 1 595 ? 17.197 4.092 19.100 1.00 69.62 595 LEU A CA 1
ATOM 4397 C C . LEU A 1 595 ? 17.829 2.726 18.803 1.00 69.62 595 LEU A C 1
ATOM 4399 O O . LEU A 1 595 ? 19.047 2.649 18.614 1.00 69.62 595 LEU A O 1
ATOM 4403 N N . THR A 1 596 ? 17.033 1.659 18.697 1.00 76.50 596 THR A N 1
ATOM 4404 C CA . THR A 1 596 ? 17.540 0.295 18.488 1.00 76.50 596 THR A CA 1
ATOM 4405 C C . THR A 1 596 ? 18.378 0.167 17.211 1.00 76.50 596 THR A C 1
ATOM 4407 O O . THR A 1 596 ? 19.489 -0.363 17.298 1.00 76.50 596 THR A O 1
ATOM 4410 N N . PRO A 1 597 ? 17.968 0.697 16.037 1.00 75.38 597 PRO A N 1
ATOM 4411 C CA . PRO A 1 597 ? 18.803 0.646 14.839 1.00 75.38 597 PRO A CA 1
ATOM 4412 C C . PRO A 1 597 ? 20.139 1.380 14.991 1.00 75.38 597 PRO A C 1
ATOM 4414 O O . PRO A 1 597 ? 21.147 0.925 14.454 1.00 75.38 597 PRO A O 1
ATOM 4417 N N . VAL A 1 598 ? 20.171 2.501 15.718 1.00 76.62 598 VAL A N 1
ATOM 4418 C CA . VAL A 1 598 ? 21.396 3.291 15.933 1.00 76.62 598 VAL A CA 1
ATOM 4419 C C . VAL A 1 598 ? 22.395 2.502 16.775 1.00 76.62 598 VAL A C 1
ATOM 4421 O O . VAL A 1 598 ? 23.560 2.371 16.396 1.00 76.62 598 VAL A O 1
ATOM 4424 N N . LEU A 1 599 ? 21.933 1.934 17.887 1.00 79.75 599 LEU A N 1
ATOM 4425 C CA . LEU A 1 599 ? 22.761 1.151 18.801 1.00 79.75 599 LEU A CA 1
ATOM 4426 C C . LEU A 1 599 ? 23.199 -0.179 18.183 1.00 79.75 599 LEU A C 1
ATOM 4428 O O . LEU A 1 599 ? 24.357 -0.570 18.319 1.00 79.75 599 LEU A O 1
ATOM 4432 N N . ALA A 1 600 ? 22.327 -0.830 17.408 1.00 84.31 600 ALA A N 1
ATOM 4433 C CA . ALA A 1 600 ? 22.681 -2.019 16.638 1.00 84.31 600 ALA A CA 1
ATOM 4434 C C . ALA A 1 600 ? 23.802 -1.727 15.624 1.00 84.31 600 ALA A C 1
ATOM 4436 O O . ALA A 1 600 ? 24.741 -2.514 15.487 1.00 84.31 600 ALA A O 1
ATOM 4437 N N . VAL A 1 601 ? 23.756 -0.569 14.950 1.00 84.56 601 VAL A N 1
ATOM 4438 C CA . VAL A 1 601 ? 24.844 -0.110 14.071 1.00 84.56 601 VAL A CA 1
ATOM 4439 C C . VAL A 1 601 ? 26.113 0.184 14.866 1.00 84.56 601 VAL A C 1
ATOM 4441 O O . VAL A 1 601 ? 27.188 -0.225 14.435 1.00 84.56 601 VAL A O 1
ATOM 4444 N N . GLY A 1 602 ? 26.012 0.849 16.019 1.00 83.88 602 GLY A N 1
ATOM 4445 C CA . GLY A 1 602 ? 27.148 1.117 16.904 1.00 83.88 602 GLY A CA 1
ATOM 4446 C C . GLY A 1 602 ? 27.838 -0.163 17.383 1.00 83.88 602 GLY A C 1
ATOM 4447 O O . GLY A 1 602 ? 29.057 -0.286 17.277 1.00 83.88 602 GLY A O 1
ATOM 4448 N N . SER A 1 603 ? 27.066 -1.162 17.814 1.00 85.88 603 SER A N 1
ATOM 4449 C CA . SER A 1 603 ? 27.582 -2.479 18.204 1.00 85.88 603 SER A CA 1
ATOM 4450 C C . SER A 1 603 ? 28.262 -3.197 17.033 1.00 85.88 603 SER A C 1
ATOM 4452 O O . SER A 1 603 ? 29.400 -3.659 17.159 1.00 85.88 603 SER A O 1
ATOM 4454 N N . ALA A 1 604 ? 27.621 -3.224 15.859 1.00 86.00 604 ALA A N 1
ATOM 4455 C CA . ALA A 1 604 ? 28.219 -3.798 14.657 1.00 86.00 604 ALA A CA 1
ATOM 4456 C C . ALA A 1 604 ? 29.518 -3.070 14.261 1.00 86.00 604 ALA A C 1
ATOM 4458 O O . ALA A 1 604 ? 30.498 -3.718 13.891 1.00 86.00 604 ALA A O 1
ATOM 4459 N N . ALA A 1 605 ? 29.564 -1.741 14.392 1.00 84.19 605 ALA A N 1
ATOM 4460 C CA . ALA A 1 605 ? 30.760 -0.938 14.165 1.00 84.19 605 ALA A CA 1
ATOM 4461 C C . ALA A 1 605 ? 31.886 -1.304 15.147 1.00 84.19 605 ALA A C 1
ATOM 4463 O O . ALA A 1 605 ? 33.007 -1.560 14.706 1.00 84.19 605 ALA A O 1
ATOM 4464 N N . SER A 1 606 ? 31.597 -1.408 16.448 1.00 83.69 606 SER A N 1
ATOM 4465 C CA . SER A 1 606 ? 32.560 -1.834 17.477 1.00 83.69 606 SER A CA 1
ATOM 4466 C C . SER A 1 606 ? 33.104 -3.242 17.218 1.00 83.69 606 SER A C 1
ATOM 4468 O O . SER A 1 606 ? 34.315 -3.464 17.302 1.00 83.69 606 SER A O 1
ATOM 4470 N N . ALA A 1 607 ? 32.245 -4.179 16.807 1.00 83.81 607 ALA A N 1
ATOM 4471 C CA . ALA A 1 607 ? 32.651 -5.533 16.436 1.00 83.81 607 ALA A CA 1
ATOM 4472 C C . ALA A 1 607 ? 33.567 -5.543 15.199 1.00 83.81 607 ALA A C 1
ATOM 4474 O O . ALA A 1 607 ? 34.610 -6.199 15.213 1.00 83.81 607 ALA A O 1
ATOM 4475 N N . ILE A 1 608 ? 33.233 -4.768 14.156 1.00 81.75 608 ILE A N 1
ATOM 4476 C CA . ILE A 1 608 ? 34.074 -4.578 12.957 1.00 81.75 608 ILE A CA 1
ATOM 4477 C C . ILE A 1 608 ? 35.435 -3.982 13.332 1.00 81.75 608 ILE A C 1
ATOM 4479 O O . ILE A 1 608 ? 36.474 -4.400 12.816 1.00 81.75 608 ILE A O 1
ATOM 4483 N N . LEU A 1 609 ? 35.442 -3.030 14.263 1.00 79.69 609 LEU A N 1
ATOM 4484 C CA . LEU A 1 609 ? 36.653 -2.421 14.801 1.00 79.69 609 LEU A CA 1
ATOM 4485 C C . LEU A 1 609 ? 37.429 -3.379 15.708 1.00 79.69 609 LEU A C 1
ATOM 4487 O O . LEU A 1 609 ? 38.551 -3.060 16.080 1.00 79.69 609 LEU A O 1
ATOM 4491 N N . GLY A 1 610 ? 36.917 -4.576 16.003 1.00 78.81 610 GLY A N 1
ATOM 4492 C CA . GLY A 1 610 ? 37.569 -5.617 16.797 1.00 78.81 610 GLY A CA 1
ATOM 4493 C C . GLY A 1 610 ? 37.435 -5.435 18.310 1.00 78.81 610 GLY A C 1
ATOM 4494 O O . GLY A 1 610 ? 38.170 -6.089 19.047 1.00 78.81 610 GLY A O 1
ATOM 4495 N N . SER A 1 611 ? 36.525 -4.570 18.769 1.00 83.50 611 SER A N 1
ATOM 4496 C CA . SER A 1 611 ? 36.130 -4.464 20.176 1.00 83.50 611 SER A CA 1
ATOM 4497 C C . SER A 1 611 ? 34.876 -5.301 20.430 1.00 83.50 611 SER A C 1
ATOM 4499 O O . SER A 1 611 ? 33.745 -4.818 20.403 1.00 83.50 611 SER A O 1
ATOM 4501 N N . VAL A 1 612 ? 35.079 -6.606 20.634 1.00 84.81 612 VAL A N 1
ATOM 4502 C CA . VAL A 1 612 ? 33.979 -7.553 20.891 1.00 84.81 612 VAL A CA 1
ATOM 4503 C C . VAL A 1 612 ? 33.302 -7.260 22.231 1.00 84.81 612 VAL A C 1
ATOM 4505 O O . VAL A 1 612 ? 32.095 -7.429 22.349 1.00 84.81 612 VAL A O 1
ATOM 4508 N N . VAL A 1 613 ? 34.062 -6.791 23.225 1.00 84.50 613 VAL A N 1
ATOM 4509 C CA . VAL A 1 613 ? 33.527 -6.467 24.554 1.00 84.50 613 VAL A CA 1
ATOM 4510 C C . VAL A 1 613 ? 32.552 -5.296 24.467 1.00 84.50 613 VAL A C 1
ATOM 4512 O O . VAL A 1 613 ? 31.419 -5.446 24.909 1.00 84.50 613 VAL A O 1
ATOM 4515 N N . ASP A 1 614 ? 32.932 -4.187 23.824 1.00 80.56 614 ASP A N 1
ATOM 4516 C CA . ASP A 1 614 ? 32.038 -3.028 23.676 1.00 80.56 614 ASP A CA 1
ATOM 4517 C C . ASP A 1 614 ? 30.784 -3.392 22.871 1.00 80.56 614 ASP A C 1
ATOM 4519 O O . ASP A 1 614 ? 29.675 -3.005 23.229 1.00 80.56 614 ASP A O 1
ATOM 4523 N N . ALA A 1 615 ? 30.938 -4.196 21.813 1.00 85.06 615 ALA A N 1
ATOM 4524 C CA . ALA A 1 615 ? 29.808 -4.675 21.022 1.00 85.06 615 ALA A CA 1
ATOM 4525 C C . ALA A 1 615 ? 28.825 -5.525 21.851 1.00 85.06 615 ALA A C 1
ATOM 4527 O O . ALA A 1 615 ? 27.612 -5.331 21.742 1.00 85.06 615 ALA A O 1
ATOM 4528 N N . LEU A 1 616 ? 29.340 -6.439 22.684 1.00 87.12 616 LEU A N 1
ATOM 4529 C CA . LEU A 1 616 ? 28.536 -7.275 23.582 1.00 87.12 616 LEU A CA 1
ATOM 4530 C C . LEU A 1 616 ? 27.883 -6.466 24.705 1.00 87.12 616 LEU A C 1
ATOM 4532 O O . LEU A 1 616 ? 26.761 -6.786 25.083 1.00 87.12 616 LEU A O 1
ATOM 4536 N N . LEU A 1 617 ? 28.545 -5.425 25.218 1.00 85.62 617 LEU A N 1
ATOM 4537 C CA . LEU A 1 617 ? 27.960 -4.530 26.219 1.00 85.62 617 LEU A CA 1
ATOM 4538 C C . LEU A 1 617 ? 26.748 -3.783 25.653 1.00 85.62 617 LEU A C 1
ATOM 4540 O O . LEU A 1 617 ? 25.700 -3.783 26.290 1.00 85.62 617 LEU A O 1
ATOM 4544 N N . VAL A 1 618 ? 26.860 -3.228 24.441 1.00 83.94 618 VAL A N 1
ATOM 4545 C CA . VAL A 1 618 ? 25.741 -2.534 23.774 1.00 83.94 618 VAL A CA 1
ATOM 4546 C C . VAL A 1 618 ? 24.589 -3.498 23.476 1.00 83.94 618 VAL A C 1
ATOM 4548 O O . VAL A 1 618 ? 23.437 -3.178 23.749 1.00 83.94 618 VAL A O 1
ATOM 4551 N N . VAL A 1 619 ? 24.874 -4.700 22.956 1.00 85.06 619 VAL A N 1
ATOM 4552 C CA . VAL A 1 619 ? 23.832 -5.721 22.711 1.00 85.06 619 VAL A CA 1
ATOM 4553 C C . VAL A 1 619 ? 23.172 -6.152 24.017 1.00 85.06 619 VAL A C 1
ATOM 4555 O O . VAL A 1 619 ? 21.953 -6.215 24.086 1.00 85.06 619 VAL A O 1
ATOM 4558 N N . GLY A 1 620 ? 23.954 -6.377 25.074 1.00 86.94 620 GLY A N 1
ATOM 4559 C CA . GLY A 1 620 ? 23.420 -6.733 26.385 1.00 86.94 620 GLY A CA 1
ATOM 4560 C C . GLY A 1 620 ? 22.541 -5.635 26.988 1.00 86.94 620 GLY A C 1
ATOM 4561 O O . GLY A 1 620 ? 21.502 -5.944 27.566 1.00 86.94 620 GLY A O 1
ATOM 4562 N N . ALA A 1 621 ? 22.919 -4.364 26.827 1.00 82.94 621 ALA A N 1
ATOM 4563 C CA . ALA A 1 621 ? 22.107 -3.227 27.256 1.00 82.94 621 ALA A CA 1
ATOM 4564 C C . ALA A 1 621 ? 20.792 -3.138 26.464 1.00 82.94 621 ALA A C 1
ATOM 4566 O O . ALA A 1 621 ? 19.729 -2.995 27.069 1.00 82.94 621 ALA A O 1
ATOM 4567 N N . LEU A 1 622 ? 20.847 -3.304 25.137 1.00 81.94 622 LEU A N 1
ATOM 4568 C CA . LEU A 1 622 ? 19.672 -3.364 24.262 1.00 81.94 622 LEU A CA 1
ATOM 4569 C C . LEU A 1 622 ? 18.720 -4.502 24.644 1.00 81.94 622 LEU A C 1
ATOM 4571 O O . LEU A 1 622 ? 17.524 -4.266 24.807 1.00 81.94 622 LEU A O 1
ATOM 4575 N N . ASP A 1 623 ? 19.244 -5.717 24.811 1.00 83.56 623 ASP A N 1
ATOM 4576 C CA . ASP A 1 623 ? 18.461 -6.903 25.162 1.00 83.56 623 ASP A CA 1
ATOM 4577 C C . ASP A 1 623 ? 17.816 -6.749 26.543 1.00 83.56 623 ASP A C 1
ATOM 4579 O O . ASP A 1 623 ? 16.646 -7.090 26.731 1.00 83.56 623 ASP A O 1
ATOM 4583 N N . LEU A 1 624 ? 18.554 -6.197 27.513 1.00 83.50 624 LEU A N 1
ATOM 4584 C CA . LEU A 1 624 ? 18.031 -5.925 28.847 1.00 83.50 624 LEU A CA 1
ATOM 4585 C C . LEU A 1 624 ? 16.940 -4.851 28.812 1.00 83.50 624 LEU A C 1
ATOM 4587 O O . LEU A 1 624 ? 15.902 -5.037 29.444 1.00 83.50 624 LEU A O 1
ATOM 4591 N N . ASN A 1 625 ? 17.142 -3.762 28.066 1.00 79.00 625 ASN A N 1
ATOM 4592 C CA . ASN A 1 625 ? 16.142 -2.706 27.928 1.00 79.00 625 ASN A CA 1
ATOM 4593 C C . ASN A 1 625 ? 14.870 -3.235 27.254 1.00 79.00 625 ASN A C 1
ATOM 4595 O O . ASN A 1 625 ? 13.775 -3.053 27.781 1.00 79.00 625 ASN A O 1
ATOM 4599 N N . ALA A 1 626 ? 15.012 -3.981 26.154 1.00 80.94 626 ALA A N 1
ATOM 4600 C CA . ALA A 1 626 ? 13.888 -4.597 25.455 1.00 80.94 626 ALA A CA 1
ATOM 4601 C C . ALA A 1 626 ? 13.143 -5.606 26.344 1.00 80.94 626 ALA A C 1
ATOM 4603 O O . ALA A 1 626 ? 11.913 -5.669 26.322 1.00 80.94 626 ALA A O 1
ATOM 4604 N N . LEU A 1 627 ? 13.869 -6.367 27.172 1.00 83.00 627 LEU A N 1
ATOM 4605 C CA . LEU A 1 627 ? 13.285 -7.277 28.156 1.00 83.00 627 LEU A CA 1
ATOM 4606 C C . LEU A 1 627 ? 12.507 -6.527 29.242 1.00 83.00 627 LEU A C 1
ATOM 4608 O O . LEU A 1 627 ? 11.369 -6.894 29.532 1.00 83.00 627 LEU A O 1
ATOM 4612 N N . VAL A 1 628 ? 13.102 -5.494 29.844 1.00 81.56 628 VAL A N 1
ATOM 4613 C CA . VAL A 1 628 ? 12.461 -4.689 30.893 1.00 81.56 628 VAL A CA 1
ATOM 4614 C C . VAL A 1 628 ? 11.219 -3.990 30.342 1.00 81.56 628 VAL A C 1
ATOM 4616 O O . VAL A 1 628 ? 10.147 -4.146 30.931 1.00 81.56 628 VAL A O 1
ATOM 4619 N N . GLY A 1 629 ? 11.326 -3.322 29.190 1.00 76.81 629 GLY A N 1
ATOM 4620 C CA . GLY A 1 629 ? 10.204 -2.672 28.509 1.00 76.81 629 GLY A CA 1
ATOM 4621 C C . GLY A 1 629 ? 9.111 -3.668 28.114 1.00 76.81 629 GLY A C 1
ATOM 4622 O O . GLY A 1 629 ? 7.935 -3.459 28.412 1.00 76.81 629 GLY A O 1
ATOM 4623 N N . GLY A 1 630 ? 9.485 -4.832 27.572 1.00 80.44 630 GLY A N 1
ATOM 4624 C CA . GLY A 1 630 ? 8.548 -5.914 27.263 1.00 80.44 630 GLY A CA 1
ATOM 4625 C C . GLY A 1 630 ? 7.800 -6.435 28.497 1.00 80.44 630 GLY A C 1
ATOM 4626 O O . GLY A 1 630 ? 6.588 -6.654 28.447 1.00 80.44 630 GLY A O 1
ATOM 4627 N N . VAL A 1 631 ? 8.485 -6.585 29.638 1.00 82.06 631 VAL A N 1
ATOM 4628 C CA . VAL A 1 631 ? 7.857 -6.969 30.915 1.00 82.06 631 VAL A CA 1
ATOM 4629 C C . VAL A 1 631 ? 6.936 -5.867 31.442 1.00 82.06 631 VAL A C 1
ATOM 4631 O O . VAL A 1 631 ? 5.844 -6.179 31.921 1.00 82.06 631 VAL A O 1
ATOM 4634 N N . GLN A 1 632 ? 7.345 -4.597 31.372 1.00 80.50 632 GLN A N 1
ATOM 4635 C CA . GLN A 1 632 ? 6.523 -3.455 31.788 1.00 80.50 632 GLN A CA 1
ATOM 4636 C C . GLN A 1 632 ? 5.243 -3.366 30.951 1.00 80.50 632 GLN A C 1
ATOM 4638 O O . GLN A 1 632 ? 4.150 -3.295 31.515 1.00 80.50 632 GLN A O 1
ATOM 4643 N N . ARG A 1 633 ? 5.362 -3.490 29.624 1.00 80.12 633 ARG A N 1
ATOM 4644 C CA . ARG A 1 633 ? 4.233 -3.512 28.687 1.00 80.12 633 ARG A CA 1
ATOM 4645 C C . ARG A 1 633 ? 3.267 -4.650 28.993 1.00 80.12 633 ARG A C 1
ATOM 4647 O O . ARG A 1 633 ? 2.074 -4.414 29.136 1.00 80.12 633 ARG A O 1
ATOM 4654 N N . LEU A 1 634 ? 3.776 -5.862 29.209 1.00 81.56 634 LEU A N 1
ATOM 4655 C CA . LEU A 1 634 ? 2.944 -7.007 29.592 1.00 81.56 634 LEU A CA 1
ATOM 4656 C C . LEU A 1 634 ? 2.213 -6.812 30.919 1.00 81.56 634 LEU A C 1
ATOM 4658 O O . LEU A 1 634 ? 1.082 -7.270 31.075 1.00 81.56 634 LEU A O 1
ATOM 4662 N N . ARG A 1 635 ? 2.861 -6.186 31.908 1.00 80.19 635 ARG A N 1
ATOM 4663 C CA . ARG A 1 635 ? 2.219 -5.881 33.195 1.00 80.19 635 ARG A CA 1
ATOM 4664 C C . ARG A 1 635 ? 1.096 -4.866 33.009 1.00 80.19 635 ARG A C 1
ATOM 4666 O O . ARG A 1 635 ? 0.021 -5.078 33.564 1.00 80.19 635 ARG A O 1
ATOM 4673 N N . ALA A 1 636 ? 1.326 -3.832 32.202 1.00 77.69 636 ALA A N 1
ATOM 4674 C CA . ALA A 1 636 ? 0.316 -2.835 31.867 1.00 77.69 636 ALA A CA 1
ATOM 4675 C C . ALA A 1 636 ? -0.869 -3.456 31.106 1.00 77.69 636 ALA A C 1
ATOM 4677 O O . ALA A 1 636 ? -2.012 -3.306 31.527 1.00 77.69 636 ALA A O 1
ATOM 4678 N N . GLU A 1 637 ? -0.610 -4.240 30.055 1.00 79.00 637 GLU A N 1
ATOM 4679 C CA . GLU A 1 637 ? -1.647 -4.933 29.276 1.00 79.00 637 GLU A CA 1
ATOM 4680 C C . GLU A 1 637 ? -2.477 -5.896 30.135 1.00 79.00 637 GLU A C 1
ATOM 4682 O O . GLU A 1 637 ? -3.691 -5.996 29.958 1.00 79.00 637 GLU A O 1
ATOM 4687 N N . ARG A 1 638 ? -1.859 -6.586 31.103 1.00 76.38 638 ARG A N 1
ATOM 4688 C CA . ARG A 1 638 ? -2.582 -7.460 32.042 1.00 76.38 638 ARG A CA 1
ATOM 4689 C C . ARG A 1 638 ? -3.427 -6.690 33.040 1.00 76.38 638 ARG A C 1
ATOM 4691 O O . ARG A 1 638 ? -4.537 -7.131 33.322 1.00 76.38 638 ARG A O 1
ATOM 4698 N N . ALA A 1 639 ? -2.921 -5.573 33.559 1.00 74.38 639 ALA A N 1
ATOM 4699 C CA . ALA A 1 639 ? -3.704 -4.702 34.427 1.00 74.38 639 ALA A CA 1
ATOM 4700 C C . ALA A 1 639 ? -4.950 -4.183 33.687 1.00 74.38 639 ALA A C 1
ATOM 4702 O O . ALA A 1 639 ? -6.049 -4.250 34.225 1.00 74.38 639 ALA A O 1
ATOM 4703 N N . LEU A 1 640 ? -4.797 -3.783 32.419 1.00 69.00 640 LEU A N 1
ATOM 4704 C CA . LEU A 1 640 ? -5.904 -3.359 31.554 1.00 69.00 640 LEU A CA 1
ATOM 4705 C C . LEU A 1 640 ? -6.880 -4.504 31.233 1.00 69.00 640 LEU A C 1
ATOM 4707 O O . LEU A 1 640 ? -8.091 -4.339 31.350 1.00 69.00 640 LEU A O 1
ATOM 4711 N N . SER A 1 641 ? -6.365 -5.688 30.887 1.00 65.81 641 SER A N 1
ATOM 4712 C CA . SER A 1 641 ? -7.194 -6.862 30.564 1.00 65.81 641 SER A CA 1
ATOM 4713 C C . SER A 1 641 ? -8.012 -7.356 31.765 1.00 65.81 641 SER A C 1
ATOM 4715 O O . SER A 1 641 ? -9.123 -7.862 31.593 1.00 65.81 641 SER A O 1
ATOM 4717 N N . GLY A 1 642 ? -7.476 -7.210 32.983 1.00 59.44 642 GLY A N 1
ATOM 4718 C CA . GLY A 1 642 ? -8.183 -7.528 34.224 1.00 59.44 642 GLY A CA 1
ATOM 4719 C C . GLY A 1 642 ? -9.435 -6.670 34.412 1.00 59.44 642 GLY A C 1
ATOM 4720 O O . GLY A 1 642 ? -10.491 -7.213 34.714 1.00 59.44 642 GLY A O 1
ATOM 4721 N N . LEU A 1 643 ? -9.342 -5.368 34.115 1.00 58.91 643 LEU A N 1
ATOM 4722 C CA . LEU A 1 643 ? -10.474 -4.436 34.193 1.00 58.91 643 LEU A CA 1
ATOM 4723 C C . LEU A 1 643 ? -11.568 -4.749 33.156 1.00 58.91 643 LEU A C 1
ATOM 4725 O O . LEU A 1 643 ? -12.749 -4.657 33.464 1.00 58.91 643 LEU A O 1
ATOM 4729 N N . HIS A 1 644 ? -11.199 -5.176 31.943 1.00 54.53 644 HIS A N 1
ATOM 4730 C CA . HIS A 1 644 ? -12.169 -5.532 30.891 1.00 54.53 644 HIS A CA 1
ATOM 4731 C C . HIS A 1 644 ? -12.939 -6.836 31.159 1.00 54.53 644 HIS A C 1
ATOM 4733 O O . HIS A 1 644 ? -14.028 -7.037 30.624 1.00 54.53 644 HIS A O 1
ATOM 4739 N N . THR A 1 645 ? -12.387 -7.754 31.959 1.00 49.41 645 THR A N 1
ATOM 4740 C CA . THR A 1 645 ? -13.019 -9.065 32.199 1.00 49.41 645 THR A CA 1
ATOM 4741 C C . THR A 1 645 ? -14.157 -8.978 33.227 1.00 49.41 645 THR A C 1
ATOM 4743 O O . THR A 1 645 ? -15.052 -9.820 33.216 1.00 49.41 645 THR A O 1
ATOM 4746 N N . GLU A 1 646 ? -14.162 -7.949 34.079 1.00 47.94 646 GLU A N 1
ATOM 4747 C CA . GLU A 1 646 ? -15.169 -7.748 35.133 1.00 47.94 646 GLU A CA 1
ATOM 4748 C C . GLU A 1 646 ? -16.425 -6.981 34.664 1.00 47.94 646 GLU A C 1
ATOM 4750 O O . GLU A 1 646 ? -17.395 -6.905 35.411 1.00 47.94 646 GLU A O 1
ATOM 4755 N N . GLN A 1 647 ? -16.458 -6.468 33.424 1.00 54.69 647 GLN A N 1
ATOM 4756 C CA . GLN A 1 647 ? -17.508 -5.559 32.931 1.00 54.69 647 GLN A CA 1
ATOM 4757 C C . GLN A 1 647 ? -18.350 -6.093 31.756 1.00 54.69 647 GLN A C 1
ATOM 4759 O O . GLN A 1 647 ? -18.899 -5.294 31.011 1.00 54.69 647 GLN A O 1
ATOM 4764 N N . GLN A 1 648 ? -18.479 -7.407 31.533 1.00 62.38 648 GLN A N 1
ATOM 4765 C CA . GLN A 1 648 ? -19.348 -7.894 30.442 1.00 62.38 648 GLN A CA 1
ATOM 4766 C C . GLN A 1 648 ? -20.833 -7.857 30.853 1.00 62.38 648 GLN A C 1
ATOM 4768 O O . GLN A 1 648 ? -21.230 -8.674 31.694 1.00 62.38 648 GLN A O 1
ATOM 4773 N N . PRO A 1 649 ? -21.667 -6.965 30.275 1.00 69.69 649 PRO A N 1
ATOM 4774 C CA . PRO A 1 649 ? -23.090 -6.933 30.578 1.00 69.69 649 PRO A CA 1
ATOM 4775 C C . PRO A 1 649 ? -23.764 -8.240 30.137 1.00 69.69 649 PRO A C 1
ATOM 4777 O O . PRO A 1 649 ? -23.404 -8.865 29.132 1.00 69.69 649 PRO A O 1
ATOM 4780 N N . LYS A 1 650 ? -24.731 -8.693 30.937 1.00 82.56 650 LYS A N 1
ATOM 4781 C CA . LYS A 1 650 ? -25.563 -9.863 30.639 1.00 82.56 650 LYS A CA 1
ATOM 4782 C C . LYS A 1 650 ? -26.804 -9.404 29.885 1.00 82.56 650 LYS A C 1
ATOM 4784 O O . LYS A 1 650 ? -27.421 -8.424 30.278 1.00 82.56 650 LYS A O 1
ATOM 4789 N N . ALA A 1 651 ? -27.199 -10.143 28.857 1.00 86.12 651 ALA A N 1
ATOM 4790 C CA . ALA A 1 651 ? -28.404 -9.872 28.082 1.00 86.12 651 ALA A CA 1
ATOM 4791 C C . ALA A 1 651 ? -29.474 -10.929 28.368 1.00 86.12 651 ALA A C 1
ATOM 4793 O O . ALA A 1 651 ? -29.159 -12.119 28.435 1.00 86.12 651 ALA A O 1
ATOM 4794 N N . ARG A 1 652 ? -30.737 -10.517 28.525 1.00 89.88 652 ARG A N 1
ATOM 4795 C CA . ARG A 1 652 ? -31.888 -11.427 28.632 1.00 89.88 652 ARG A CA 1
ATOM 4796 C C . ARG A 1 652 ? -32.555 -11.548 27.268 1.00 89.88 652 ARG A C 1
ATOM 4798 O O . ARG A 1 652 ? -33.241 -10.629 26.844 1.00 89.88 652 ARG A O 1
ATOM 4805 N N . VAL A 1 653 ? -32.338 -12.673 26.591 1.00 87.00 653 VAL A N 1
ATOM 4806 C CA . VAL A 1 653 ? -32.903 -12.945 25.262 1.00 87.00 653 VAL A CA 1
ATOM 4807 C C . VAL A 1 653 ? -34.265 -13.616 25.418 1.00 87.00 653 VAL A C 1
ATOM 4809 O O . VAL A 1 653 ? -34.391 -14.614 26.138 1.00 87.00 653 VAL A O 1
ATOM 4812 N N . ALA A 1 654 ? -35.279 -13.061 24.763 1.00 80.81 654 ALA A N 1
ATOM 4813 C CA . ALA A 1 654 ? -36.616 -13.625 24.662 1.00 80.81 654 ALA A CA 1
ATOM 4814 C C . ALA A 1 654 ? -36.688 -14.594 23.461 1.00 80.81 654 ALA A C 1
ATOM 4816 O O . ALA A 1 654 ? -36.134 -14.290 22.405 1.00 80.81 654 ALA A O 1
ATOM 4817 N N . PRO A 1 655 ? -37.324 -15.772 23.604 1.00 67.19 655 PRO A N 1
ATOM 4818 C CA . PRO A 1 655 ? -37.485 -16.708 22.494 1.00 67.19 655 PRO A CA 1
ATOM 4819 C C . PRO A 1 655 ? -38.430 -16.156 21.406 1.00 67.19 655 PRO A C 1
ATOM 4821 O O . PRO A 1 655 ? -39.335 -15.378 21.729 1.00 67.19 655 PRO A O 1
ATOM 4824 N N . PRO A 1 656 ? -38.253 -16.569 20.136 1.00 63.12 656 PRO A N 1
ATOM 4825 C CA . PRO A 1 656 ? -39.126 -16.167 19.038 1.00 63.12 656 PRO A CA 1
ATOM 4826 C C . PRO A 1 656 ? -40.569 -16.683 19.226 1.00 63.12 656 PRO A C 1
ATOM 4828 O O . PRO A 1 656 ? -40.781 -17.683 19.921 1.00 63.12 656 PRO A O 1
ATOM 4831 N N . PRO A 1 657 ? -41.575 -16.042 18.594 1.00 58.19 657 PRO A N 1
ATOM 4832 C CA . PRO A 1 657 ? -42.995 -16.335 18.830 1.00 58.19 657 PRO A CA 1
ATOM 4833 C C . PRO A 1 657 ? -43.406 -17.792 18.555 1.00 58.19 657 PRO A C 1
ATOM 4835 O O . PRO A 1 657 ? -44.330 -18.299 19.190 1.00 58.19 657 PRO A O 1
ATOM 4838 N N . GLU A 1 658 ? -42.723 -18.470 17.627 1.00 54.25 658 GLU A N 1
ATOM 4839 C CA . GLU A 1 658 ? -43.030 -19.842 17.192 1.00 54.25 658 GLU A CA 1
ATOM 4840 C C . GLU A 1 658 ? -42.534 -20.925 18.168 1.00 54.25 658 GLU A C 1
ATOM 4842 O O . GLU A 1 658 ? -43.103 -22.015 18.232 1.00 54.25 658 GLU A O 1
ATOM 4847 N N . GLU A 1 659 ? -41.515 -20.622 18.979 1.00 49.66 659 GLU A N 1
ATOM 4848 C CA . GLU A 1 659 ? -40.867 -21.558 19.910 1.00 49.66 659 GLU A CA 1
ATOM 4849 C C . GLU A 1 659 ? -41.235 -21.281 21.373 1.00 49.66 659 GLU A C 1
ATOM 4851 O O . GLU A 1 659 ? -40.447 -21.541 22.281 1.00 49.66 659 GLU A O 1
ATOM 4856 N N . ALA A 1 660 ? -42.427 -20.742 21.637 1.00 47.66 660 ALA A N 1
ATOM 4857 C CA . ALA A 1 660 ? -42.846 -20.364 22.982 1.00 47.66 660 ALA A CA 1
ATOM 4858 C C . ALA A 1 660 ? -43.700 -21.439 23.697 1.00 47.66 660 ALA A C 1
ATOM 4860 O O . ALA A 1 660 ? -44.917 -21.274 23.812 1.00 47.66 660 ALA A O 1
ATOM 4861 N N . PRO A 1 661 ? -43.131 -22.506 24.299 1.00 46.00 661 PRO A N 1
ATOM 4862 C CA . PRO A 1 661 ? -43.782 -23.185 25.402 1.00 46.00 661 PRO A CA 1
ATOM 4863 C C . PRO A 1 661 ? -43.338 -22.517 26.713 1.00 46.00 661 PRO A C 1
ATOM 4865 O O . PRO A 1 661 ? -42.213 -22.688 27.172 1.00 46.00 661 PRO A O 1
ATOM 4868 N N . ALA A 1 662 ? -44.239 -21.758 27.341 1.00 46.81 662 ALA A N 1
ATOM 4869 C CA . ALA A 1 662 ? -44.123 -21.316 28.739 1.00 46.81 662 ALA A CA 1
ATOM 4870 C C . ALA A 1 662 ? -42.898 -20.431 29.111 1.00 46.81 662 ALA A C 1
ATOM 4872 O O . ALA A 1 662 ? -42.383 -20.527 30.222 1.00 46.81 662 ALA A O 1
ATOM 4873 N N . GLY A 1 663 ? -42.478 -19.554 28.188 1.00 49.47 663 GLY A N 1
ATOM 4874 C CA . GLY A 1 663 ? -41.815 -18.249 28.392 1.00 49.47 663 GLY A CA 1
ATOM 4875 C C . GLY A 1 663 ? -40.820 -18.085 29.549 1.00 49.47 663 GLY A C 1
ATOM 4876 O O . GLY A 1 663 ? -41.167 -17.536 30.593 1.00 49.47 663 GLY A O 1
ATOM 4877 N N . GLY A 1 664 ? -39.556 -18.448 29.327 1.00 65.69 664 GLY A N 1
ATOM 4878 C CA . GLY A 1 664 ? -38.430 -17.993 30.147 1.00 65.69 664 GLY A CA 1
ATOM 4879 C C . GLY A 1 664 ? -37.407 -17.258 29.285 1.00 65.69 664 GLY A C 1
ATOM 4880 O O . GLY A 1 664 ? -36.992 -17.777 28.252 1.00 65.69 664 GLY A O 1
ATOM 4881 N N . THR A 1 665 ? -36.980 -16.065 29.700 1.00 75.56 665 THR A N 1
ATOM 4882 C CA . THR A 1 665 ? -35.833 -15.384 29.084 1.00 75.56 665 THR A CA 1
ATOM 4883 C C . THR A 1 665 ? -34.556 -16.179 29.336 1.00 75.56 665 THR A C 1
ATOM 4885 O O . THR A 1 665 ? -34.318 -16.623 30.464 1.00 75.56 665 THR A O 1
ATOM 4888 N N . ARG A 1 666 ? -33.693 -16.314 28.329 1.00 82.69 666 ARG A N 1
ATOM 4889 C CA . ARG A 1 666 ? -32.370 -16.927 28.485 1.00 82.69 666 ARG A CA 1
ATOM 4890 C C . ARG A 1 666 ? -31.314 -15.844 28.663 1.00 82.69 666 ARG A C 1
ATOM 4892 O O . ARG A 1 666 ? -31.143 -14.994 27.796 1.00 82.69 666 ARG A O 1
ATOM 4899 N N . THR A 1 667 ? -30.565 -15.902 29.761 1.00 83.88 667 THR A N 1
ATOM 4900 C CA . THR A 1 667 ? -29.444 -14.981 29.980 1.00 83.88 667 THR A CA 1
ATOM 4901 C C . THR A 1 667 ? -28.210 -15.430 29.195 1.00 83.88 667 THR A C 1
ATOM 4903 O O . THR A 1 667 ? -27.732 -16.551 29.381 1.00 83.88 667 THR A O 1
ATOM 4906 N N . VAL A 1 668 ? -27.673 -14.552 28.351 1.00 84.19 668 VAL A N 1
ATOM 4907 C CA . VAL A 1 668 ? -26.432 -14.745 27.581 1.00 84.19 668 VAL A CA 1
ATOM 4908 C C . VAL A 1 668 ? -25.444 -13.612 27.862 1.00 84.19 668 VAL A C 1
ATOM 4910 O O . VAL A 1 668 ? -25.799 -12.594 28.455 1.00 84.19 668 VAL A O 1
ATOM 4913 N N . ASP A 1 669 ? -24.182 -13.787 27.475 1.00 84.00 669 ASP A N 1
ATOM 4914 C CA . ASP A 1 669 ? -23.226 -12.673 27.469 1.00 84.00 669 ASP A CA 1
ATOM 4915 C C . ASP A 1 669 ? -23.577 -11.717 26.321 1.00 84.00 669 ASP A C 1
ATOM 4917 O O . ASP A 1 669 ? -23.887 -12.196 25.231 1.00 84.00 669 ASP A O 1
ATOM 4921 N N . ALA A 1 670 ? -23.480 -10.396 26.519 1.00 81.88 670 ALA A N 1
ATOM 4922 C CA . ALA A 1 670 ? -23.777 -9.413 25.467 1.00 81.88 670 ALA A CA 1
ATOM 4923 C C . ALA A 1 670 ? -23.000 -9.671 24.161 1.00 81.88 670 ALA A C 1
ATOM 4925 O O . ALA A 1 670 ? -23.556 -9.571 23.074 1.00 81.88 670 ALA A O 1
ATOM 4926 N N . GLY A 1 671 ? -21.747 -10.134 24.250 1.00 80.38 671 GLY A N 1
ATOM 4927 C CA . GLY A 1 671 ? -20.939 -10.502 23.078 1.00 80.38 671 GLY A CA 1
ATOM 4928 C C . GLY A 1 671 ? -21.410 -11.748 22.310 1.00 80.38 671 GLY A C 1
ATOM 4929 O O . GLY A 1 671 ? -20.771 -12.130 21.331 1.00 80.38 671 GLY A O 1
ATOM 4930 N N . GLN A 1 672 ? -22.469 -12.425 22.763 1.00 81.88 672 GLN A N 1
ATOM 4931 C CA . GLN A 1 672 ? -23.126 -13.520 22.042 1.00 81.88 672 GLN A CA 1
ATOM 4932 C C . GLN A 1 672 ? -24.385 -13.065 21.296 1.00 81.88 672 GLN A C 1
ATOM 4934 O O . GLN A 1 672 ? -24.941 -13.884 20.569 1.00 81.88 672 GLN A O 1
ATOM 4939 N N . LEU A 1 673 ? -24.821 -11.812 21.479 1.00 84.50 673 LEU A N 1
ATOM 4940 C CA . LEU A 1 673 ? -25.971 -11.259 20.774 1.00 84.50 673 LEU A CA 1
ATOM 4941 C C . LEU A 1 673 ? -25.678 -11.120 19.282 1.00 84.50 673 LEU A C 1
ATOM 4943 O O . LEU A 1 673 ? -24.599 -10.670 18.874 1.00 84.50 673 LEU A O 1
ATOM 4947 N N . LEU A 1 674 ? -26.668 -11.475 18.477 1.00 87.06 674 LEU A N 1
ATOM 4948 C CA . LEU A 1 674 ? -26.683 -11.279 17.037 1.00 87.06 674 LEU A CA 1
ATOM 4949 C C . LEU A 1 674 ? -27.806 -10.299 16.665 1.00 87.06 674 LEU A C 1
ATOM 4951 O O . LEU A 1 674 ? -28.820 -10.240 17.362 1.00 87.06 674 LEU A O 1
ATOM 4955 N N . PRO A 1 675 ? -27.655 -9.525 15.573 1.00 88.31 675 PRO A N 1
ATOM 4956 C CA . PRO A 1 675 ? -28.786 -8.806 14.995 1.00 88.31 675 PRO A CA 1
ATOM 4957 C C . PRO A 1 675 ? -29.962 -9.758 14.748 1.00 88.31 675 PRO A C 1
ATOM 4959 O O . PRO A 1 675 ? -29.749 -10.865 14.256 1.00 88.31 675 PRO A O 1
ATOM 4962 N N . GLY A 1 676 ? -31.171 -9.335 15.112 1.00 87.19 676 GLY A N 1
ATOM 4963 C CA . GLY A 1 676 ? -32.380 -10.166 15.096 1.00 87.19 676 GLY A CA 1
ATOM 4964 C C . GLY A 1 676 ? -32.752 -10.779 16.451 1.00 87.19 676 GLY A C 1
ATOM 4965 O O . GLY A 1 676 ? -33.918 -11.108 16.660 1.00 87.19 676 GLY A O 1
ATOM 4966 N N . ASP A 1 677 ? -31.823 -10.874 17.410 1.00 88.50 677 ASP A N 1
ATOM 4967 C CA . ASP A 1 677 ? -32.159 -11.342 18.759 1.00 88.50 677 ASP A CA 1
ATOM 4968 C C . ASP A 1 677 ? -33.123 -10.359 19.444 1.00 88.50 677 ASP A C 1
ATOM 4970 O O . ASP A 1 677 ? -32.881 -9.152 19.476 1.00 88.50 677 ASP A O 1
ATOM 4974 N N . VAL A 1 678 ? -34.199 -10.865 20.051 1.00 91.31 678 VAL A N 1
ATOM 4975 C CA . VAL A 1 678 ? -35.107 -10.041 20.862 1.00 91.31 678 VAL A CA 1
ATOM 4976 C C . VAL A 1 678 ? -34.638 -10.055 22.310 1.00 91.31 678 VAL A C 1
ATOM 4978 O O . VAL A 1 678 ? -34.497 -11.115 22.919 1.00 91.31 678 VAL A O 1
ATOM 4981 N N . ILE A 1 679 ? -34.412 -8.878 22.885 1.00 92.88 679 ILE A N 1
ATOM 4982 C CA . ILE A 1 679 ? -33.967 -8.698 24.267 1.00 92.88 679 ILE A CA 1
ATOM 4983 C C . ILE A 1 679 ? -35.064 -8.078 25.136 1.00 92.88 679 ILE A C 1
ATOM 4985 O O . ILE A 1 679 ? -35.816 -7.209 24.694 1.00 92.88 679 ILE A O 1
ATOM 4989 N N . GLU A 1 680 ? -35.136 -8.525 26.389 1.00 93.69 680 GLU A N 1
ATOM 4990 C CA . GLU A 1 680 ? -35.991 -7.953 27.431 1.00 93.69 680 GLU A CA 1
ATOM 4991 C C . GLU A 1 680 ? -35.160 -7.030 28.336 1.00 93.69 680 GLU A C 1
ATOM 4993 O O . GLU A 1 680 ? -34.185 -7.464 28.958 1.00 93.69 680 GLU A O 1
ATOM 4998 N N . LEU A 1 681 ? -35.590 -5.775 28.456 1.00 93.19 681 LEU A N 1
ATOM 4999 C CA . LEU A 1 681 ? -34.971 -4.737 29.279 1.00 93.19 681 LEU A CA 1
ATOM 5000 C C . LEU A 1 681 ? -35.863 -4.388 30.479 1.00 93.19 681 LEU A C 1
ATOM 5002 O O . LEU A 1 681 ? -37.086 -4.303 30.345 1.00 93.19 681 LEU A O 1
ATOM 5006 N N . LYS A 1 682 ? -35.256 -4.188 31.651 1.00 93.19 682 LYS A N 1
ATOM 5007 C CA . LYS A 1 682 ? -35.895 -3.771 32.913 1.00 93.19 682 LYS A CA 1
ATOM 5008 C C . LYS A 1 682 ? -35.038 -2.711 33.605 1.00 93.19 682 LYS A C 1
ATOM 5010 O O . LYS A 1 682 ? -33.870 -2.552 33.266 1.00 93.19 682 LYS A O 1
ATOM 5015 N N . GLY A 1 683 ? -35.615 -2.024 34.591 1.00 92.06 683 GLY A N 1
ATOM 5016 C CA . GLY A 1 683 ? -34.884 -1.087 35.450 1.00 92.06 683 GLY A CA 1
ATOM 5017 C C . GLY A 1 683 ? -33.571 -1.668 35.991 1.00 92.06 683 GLY A C 1
ATOM 5018 O O . GLY A 1 683 ? -33.511 -2.850 36.335 1.00 92.06 683 GLY A O 1
ATOM 5019 N N . ASP A 1 684 ? -32.550 -0.814 36.039 1.00 88.56 684 ASP A N 1
ATOM 5020 C CA . ASP A 1 684 ? -31.153 -1.085 36.399 1.00 88.56 684 ASP A CA 1
ATOM 5021 C C . ASP A 1 684 ? -30.356 -1.951 35.403 1.00 88.56 684 ASP A C 1
ATOM 5023 O O . ASP A 1 684 ? -29.178 -2.236 35.639 1.00 88.56 684 ASP A O 1
ATOM 5027 N N . ASP A 1 685 ? -30.938 -2.353 34.267 1.00 90.50 685 ASP A N 1
ATOM 5028 C CA . ASP A 1 685 ? -30.156 -3.006 33.219 1.00 90.50 685 ASP A CA 1
ATOM 5029 C C . ASP A 1 685 ? -29.273 -2.007 32.468 1.00 90.50 685 ASP A C 1
ATOM 5031 O O . ASP A 1 685 ? -29.713 -0.932 32.054 1.00 90.50 685 ASP A O 1
ATOM 5035 N N . VAL A 1 686 ? -28.049 -2.436 32.170 1.00 91.75 686 VAL A N 1
ATOM 5036 C CA . VAL A 1 686 ? -27.235 -1.829 31.115 1.00 91.75 686 VAL A CA 1
ATOM 5037 C C . VAL A 1 686 ? -27.662 -2.430 29.782 1.00 91.75 686 VAL A C 1
ATOM 5039 O O . VAL A 1 686 ? -27.657 -3.653 29.616 1.00 91.75 686 VAL A O 1
ATOM 5042 N N . VAL A 1 687 ? -28.017 -1.577 28.829 1.00 94.31 687 VAL A N 1
ATOM 5043 C CA . VAL A 1 687 ? -28.425 -1.990 27.487 1.00 94.31 687 VAL A CA 1
ATOM 5044 C C . VAL A 1 687 ? -27.234 -2.683 26.796 1.00 94.31 687 VAL A C 1
ATOM 5046 O O . VAL A 1 687 ? -26.167 -2.078 26.666 1.00 94.31 687 VAL A O 1
ATOM 5049 N N . PRO A 1 688 ? -27.369 -3.958 26.377 1.00 91.38 688 PRO A N 1
ATOM 5050 C CA . PRO A 1 688 ? -26.232 -4.778 25.946 1.00 91.38 688 PRO A CA 1
ATOM 5051 C C . PRO A 1 688 ? -25.839 -4.604 24.470 1.00 91.38 688 PRO A C 1
ATOM 5053 O O . PRO A 1 688 ? -24.791 -5.103 24.069 1.00 91.38 688 PRO A O 1
ATOM 5056 N N . ALA A 1 689 ? -26.694 -3.980 23.659 1.00 93.19 689 ALA A N 1
ATOM 5057 C CA . ALA A 1 689 ? -26.509 -3.762 22.226 1.00 93.19 689 ALA A CA 1
ATOM 5058 C C . ALA A 1 689 ? -27.456 -2.653 21.745 1.00 93.19 689 ALA A C 1
ATOM 5060 O O . ALA A 1 689 ? -28.459 -2.373 22.406 1.00 93.19 689 ALA A O 1
ATOM 5061 N N . ASP A 1 690 ? -27.182 -2.069 20.580 1.00 94.94 690 ASP A N 1
ATOM 5062 C CA . ASP A 1 690 ? -28.115 -1.137 19.947 1.00 94.94 690 ASP A CA 1
ATOM 5063 C C . ASP A 1 690 ? -29.339 -1.912 19.439 1.00 94.94 690 ASP A C 1
ATOM 5065 O O . ASP A 1 690 ? -29.211 -2.893 18.696 1.00 94.94 690 ASP A O 1
ATOM 5069 N N . ALA A 1 691 ? -30.536 -1.486 19.843 1.00 95.50 691 ALA A N 1
ATOM 5070 C CA . ALA A 1 691 ? -31.771 -2.214 19.569 1.00 95.50 691 ALA A CA 1
ATOM 5071 C C . ALA A 1 691 ? -32.952 -1.291 19.236 1.00 95.50 691 ALA A C 1
ATOM 5073 O O . ALA A 1 691 ? -33.087 -0.185 19.770 1.00 95.50 691 ALA A O 1
ATOM 5074 N N . ARG A 1 692 ? -33.837 -1.774 18.359 1.00 96.38 692 ARG A N 1
ATOM 5075 C CA . ARG A 1 692 ? -35.095 -1.122 17.980 1.00 96.38 692 ARG A CA 1
ATOM 5076 C C . ARG A 1 692 ? -36.213 -1.589 18.906 1.00 96.38 692 ARG A C 1
ATOM 5078 O O . ARG A 1 692 ? -36.441 -2.787 19.055 1.00 96.38 692 ARG A O 1
ATOM 5085 N N . LEU A 1 693 ? -36.926 -0.650 19.526 1.00 96.25 693 LEU A N 1
ATOM 5086 C CA . LEU A 1 693 ? -38.025 -0.974 20.441 1.00 96.25 693 LEU A CA 1
ATOM 5087 C C . LEU A 1 693 ? -39.214 -1.591 19.697 1.00 96.25 693 LEU A C 1
ATOM 5089 O O . LEU A 1 693 ? -39.746 -0.982 18.772 1.00 96.25 693 LEU A O 1
ATOM 5093 N N . LEU A 1 694 ? -39.659 -2.761 20.158 1.00 94.19 694 LEU A N 1
ATOM 5094 C CA . LEU A 1 694 ? -40.876 -3.436 19.698 1.00 94.19 694 LEU A CA 1
ATOM 5095 C C . LEU A 1 694 ? -42.060 -3.117 20.616 1.00 94.19 694 LEU A C 1
ATOM 5097 O O . LEU A 1 694 ? -43.184 -2.908 20.169 1.00 94.19 694 LEU A O 1
ATOM 5101 N N . TRP A 1 695 ? -41.797 -3.064 21.921 1.00 93.69 695 TRP A N 1
ATOM 5102 C CA . TRP A 1 695 ? -42.794 -2.797 22.950 1.00 93.69 695 TRP A CA 1
ATOM 5103 C C . TRP A 1 695 ? -42.133 -2.159 24.174 1.00 93.69 695 TRP A C 1
ATOM 5105 O O . TRP A 1 695 ? -40.984 -2.470 24.483 1.00 93.69 695 TRP A O 1
ATOM 5115 N N . GLN A 1 696 ? -42.854 -1.292 24.886 1.00 94.62 696 GLN A N 1
ATOM 5116 C CA . GLN A 1 696 ? -42.384 -0.682 26.132 1.00 94.62 696 GLN A CA 1
ATOM 5117 C C . GLN A 1 696 ? -43.544 -0.377 27.086 1.00 94.62 696 GLN A C 1
ATOM 5119 O O . GLN A 1 696 ? -44.655 -0.100 26.628 1.00 94.62 696 GLN A O 1
ATOM 5124 N N . ASP A 1 697 ? -43.251 -0.361 28.385 1.00 94.81 697 ASP A N 1
ATOM 5125 C CA . ASP A 1 697 ? -44.113 0.168 29.442 1.00 94.81 697 ASP A CA 1
ATOM 5126 C C . ASP A 1 697 ? -43.310 1.083 30.380 1.00 94.81 697 ASP A C 1
ATOM 5128 O O . ASP A 1 697 ? -42.450 0.619 31.136 1.00 94.81 697 ASP A O 1
ATOM 5132 N N . GLY A 1 698 ? -43.573 2.391 30.293 1.00 92.81 698 GLY A N 1
ATOM 5133 C CA . GLY A 1 698 ? -42.935 3.429 31.105 1.00 92.81 698 GLY A CA 1
ATOM 5134 C C . GLY A 1 698 ? -41.411 3.502 30.972 1.00 92.81 698 GLY A C 1
ATOM 5135 O O . GLY A 1 698 ? -40.754 3.849 31.949 1.00 92.81 698 GLY A O 1
ATOM 5136 N N . LEU A 1 699 ? -40.842 3.131 29.816 1.00 96.75 699 LEU A N 1
ATOM 5137 C CA . LEU A 1 699 ? -39.389 3.021 29.657 1.00 96.75 699 LEU A CA 1
ATOM 5138 C C . LEU A 1 699 ? -38.699 4.398 29.687 1.00 96.75 699 LEU A C 1
ATOM 5140 O O . LEU A 1 699 ? -38.941 5.256 28.831 1.00 96.75 699 LEU A O 1
ATOM 5144 N N . GLU A 1 700 ? -37.775 4.557 30.631 1.00 96.50 700 GLU A N 1
ATOM 5145 C CA . GLU A 1 700 ? -36.856 5.690 30.755 1.00 96.50 700 GLU A CA 1
ATOM 5146 C C . GLU A 1 700 ? -35.413 5.187 30.753 1.00 96.50 700 GLU A C 1
ATOM 5148 O O . GLU A 1 700 ? -35.079 4.237 31.464 1.00 96.50 700 GLU A O 1
ATOM 5153 N N . VAL A 1 701 ? -34.550 5.827 29.963 1.00 96.38 701 VAL A N 1
ATOM 5154 C CA . VAL A 1 701 ? -33.144 5.427 29.805 1.00 96.38 701 VAL A CA 1
ATOM 5155 C C . VAL A 1 701 ? -32.230 6.618 30.078 1.00 96.38 701 VAL A C 1
ATOM 5157 O O . VAL A 1 701 ? -32.455 7.710 29.561 1.00 96.38 701 VAL A O 1
ATOM 5160 N N . ASP A 1 702 ? -31.197 6.406 30.887 1.00 94.81 702 ASP A N 1
ATOM 5161 C CA . ASP A 1 702 ? -30.075 7.321 31.065 1.00 94.81 702 ASP A CA 1
ATOM 5162 C C . ASP A 1 702 ? -29.085 7.114 29.913 1.00 94.81 702 ASP A C 1
ATOM 5164 O O . ASP A 1 702 ? -28.381 6.100 29.833 1.00 94.81 702 ASP A O 1
ATOM 5168 N N . GLU A 1 703 ? -29.065 8.088 29.005 1.00 94.25 703 GLU A N 1
ATOM 5169 C CA . GLU A 1 703 ? -28.207 8.099 27.820 1.00 94.25 703 GLU A CA 1
ATOM 5170 C C . GLU A 1 703 ? -26.970 8.986 27.993 1.00 94.25 703 GLU A C 1
ATOM 5172 O O . GLU A 1 703 ? -26.278 9.265 27.013 1.00 94.25 703 GLU A O 1
ATOM 5177 N N . SER A 1 704 ? -26.647 9.393 29.226 1.00 90.44 704 SER A N 1
ATOM 5178 C CA . SER A 1 704 ? -25.500 10.260 29.529 1.00 90.44 704 SER A CA 1
ATOM 5179 C C . SER A 1 704 ? -24.168 9.693 29.042 1.00 90.44 704 SER A C 1
ATOM 5181 O O . SER A 1 704 ? -23.283 10.454 28.655 1.00 90.44 704 SER A O 1
ATOM 5183 N N . ALA A 1 705 ? -24.037 8.364 28.984 1.00 84.81 705 ALA A N 1
ATOM 5184 C CA . ALA A 1 705 ? -22.867 7.688 28.428 1.00 84.81 705 ALA A CA 1
ATOM 5185 C C . ALA A 1 705 ? -22.651 7.972 26.927 1.00 84.81 705 ALA A C 1
ATOM 5187 O O . ALA A 1 705 ? -21.511 7.939 26.464 1.00 84.81 705 ALA A O 1
ATOM 5188 N N . LEU A 1 706 ? -23.720 8.258 26.176 1.00 85.12 706 LEU A N 1
ATOM 5189 C CA . LEU A 1 706 ? -23.683 8.499 24.731 1.00 85.12 706 LEU A CA 1
ATOM 5190 C C . LEU A 1 706 ? -23.813 9.988 24.382 1.00 85.12 706 LEU A C 1
ATOM 5192 O O . LEU A 1 706 ? -23.116 10.476 23.495 1.00 85.12 706 LEU A O 1
ATOM 5196 N N . THR A 1 707 ? -24.703 10.711 25.063 1.00 86.50 707 THR A N 1
ATOM 5197 C CA . THR A 1 707 ? -25.040 12.109 24.743 1.00 86.50 707 THR A CA 1
ATOM 5198 C C . THR A 1 707 ? -24.350 13.121 25.656 1.00 86.50 707 THR A C 1
ATOM 5200 O O . THR A 1 707 ? -24.240 14.289 25.295 1.00 86.50 707 THR A O 1
ATOM 5203 N N . GLY A 1 708 ? -23.879 12.696 26.833 1.00 87.12 708 GLY A N 1
ATOM 5204 C CA . GLY A 1 708 ? -23.363 13.580 27.881 1.00 87.12 708 GLY A CA 1
ATOM 5205 C C . GLY A 1 708 ? -24.443 14.280 28.717 1.00 87.12 708 GLY A C 1
ATOM 5206 O O . GLY A 1 708 ? -24.108 14.942 29.697 1.00 87.12 708 GLY A O 1
ATOM 5207 N N . GLU A 1 709 ? -25.723 14.116 28.378 1.00 87.31 709 GLU A N 1
ATOM 5208 C CA . GLU A 1 709 ? -26.852 14.729 29.084 1.00 87.31 709 GLU A CA 1
ATOM 5209 C C . GLU A 1 709 ? -27.378 13.788 30.179 1.00 87.31 709 GLU A C 1
ATOM 5211 O O . GLU A 1 709 ? -27.686 12.630 29.916 1.00 87.31 709 GLU A O 1
ATOM 5216 N N . SER A 1 710 ? -27.493 14.267 31.423 1.00 85.12 710 SER A N 1
ATOM 5217 C CA . SER A 1 710 ? -27.837 13.424 32.590 1.00 85.12 710 SER A CA 1
ATOM 5218 C C . SER A 1 710 ? -29.338 13.247 32.852 1.00 85.12 710 SER A C 1
ATOM 5220 O O . SER A 1 710 ? -29.716 12.655 33.862 1.00 85.12 710 SER A O 1
ATOM 5222 N N . LEU A 1 711 ? -30.209 13.814 32.015 1.00 91.75 711 LEU A N 1
ATOM 5223 C CA . LEU A 1 711 ? -31.658 13.689 32.186 1.00 91.75 711 LEU A CA 1
ATOM 5224 C C . LEU A 1 711 ? -32.157 12.388 31.533 1.00 91.75 711 LEU A C 1
ATOM 5226 O O . LEU A 1 711 ? -31.881 12.187 30.349 1.00 91.75 711 LEU A O 1
ATOM 5230 N N . PRO A 1 712 ? -32.922 11.537 32.250 1.00 91.88 712 PRO A N 1
ATOM 5231 C CA . PRO A 1 712 ? -33.510 10.336 31.664 1.00 91.88 712 PRO A CA 1
ATOM 5232 C C . PRO A 1 712 ? -34.408 10.660 30.464 1.00 91.88 712 PRO A C 1
ATOM 5234 O O . PRO A 1 712 ? -35.223 11.586 30.501 1.00 91.88 712 PRO A O 1
ATOM 5237 N N . VAL A 1 713 ? -34.268 9.876 29.397 1.00 94.56 713 VAL A N 1
ATOM 5238 C CA . VAL A 1 713 ? -35.009 10.037 28.145 1.00 94.56 713 VAL A CA 1
ATOM 5239 C C . VAL A 1 713 ? -36.172 9.051 28.108 1.00 94.56 713 VAL A C 1
ATOM 5241 O O . VAL A 1 713 ? -35.973 7.836 28.157 1.00 94.56 713 VAL A O 1
ATOM 5244 N N . HIS A 1 714 ? -37.395 9.568 27.962 1.00 95.88 714 HIS A N 1
ATOM 5245 C CA . HIS A 1 714 ? -38.580 8.739 27.736 1.00 95.88 714 HIS A CA 1
ATOM 5246 C C . HIS A 1 714 ? -38.566 8.121 26.338 1.00 95.88 714 HIS A C 1
ATOM 5248 O O . HIS A 1 714 ? -38.434 8.824 25.328 1.00 95.88 714 HIS A O 1
ATOM 5254 N N . LYS A 1 715 ? -38.774 6.807 26.284 1.00 96.00 715 LYS A N 1
ATOM 5255 C CA . LYS A 1 715 ? -38.746 6.024 25.051 1.00 96.00 715 LYS A CA 1
ATOM 5256 C C . LYS A 1 715 ? -40.148 5.695 24.537 1.00 96.00 715 LYS A C 1
ATOM 5258 O O . LYS A 1 715 ? -41.107 5.603 25.300 1.00 96.00 715 LYS A O 1
ATOM 5263 N N . HIS A 1 716 ? -40.281 5.514 23.224 1.00 95.00 716 HIS A N 1
ATOM 5264 C CA . HIS A 1 716 ? -41.542 5.136 22.578 1.00 95.00 716 HIS A CA 1
ATOM 5265 C C . HIS A 1 716 ? -41.310 4.242 21.365 1.00 95.00 716 HIS A C 1
ATOM 5267 O O . HIS A 1 716 ? -40.242 4.248 20.784 1.00 95.00 716 HIS A O 1
ATOM 5273 N N . VAL A 1 717 ? -42.325 3.510 20.915 1.00 94.75 717 VAL A N 1
ATOM 5274 C CA . VAL A 1 717 ? -42.158 2.528 19.828 1.00 94.75 717 VAL A CA 1
ATOM 5275 C C . VAL A 1 717 ? -42.186 3.158 18.425 1.00 94.75 717 VAL A C 1
ATOM 5277 O O . VAL A 1 717 ? -41.510 2.656 17.533 1.00 94.75 717 VAL A O 1
ATOM 5280 N N . GLY A 1 718 ? -42.916 4.260 18.215 1.00 93.00 718 GLY A N 1
ATOM 5281 C CA . GLY A 1 718 ? -43.088 4.863 16.880 1.00 93.00 718 GLY A CA 1
ATOM 5282 C C . GLY A 1 718 ? -41.783 5.363 16.249 1.00 93.00 718 GLY A C 1
ATOM 5283 O O . GLY A 1 718 ? -40.889 5.788 16.978 1.00 93.00 718 GLY A O 1
ATOM 5284 N N . ALA A 1 719 ? -41.678 5.309 14.919 1.00 93.19 719 ALA A N 1
ATOM 5285 C CA . ALA A 1 719 ? -40.501 5.764 14.177 1.00 93.19 719 ALA A CA 1
ATOM 5286 C C . ALA A 1 719 ? -40.176 7.253 14.414 1.00 93.19 719 ALA A C 1
ATOM 5288 O O . ALA A 1 719 ? -41.053 8.077 14.684 1.00 93.19 719 ALA A O 1
ATOM 5289 N N . THR A 1 720 ? -38.896 7.603 14.296 1.00 92.62 720 THR A N 1
ATOM 5290 C CA . THR A 1 720 ? -38.361 8.960 14.495 1.00 92.62 720 THR A CA 1
ATOM 5291 C C . THR A 1 720 ? -37.575 9.401 13.255 1.00 92.62 720 THR A C 1
ATOM 5293 O O . THR A 1 720 ? -36.347 9.432 13.306 1.00 92.62 720 THR A O 1
ATOM 5296 N N . PRO A 1 721 ? -38.234 9.698 12.121 1.00 88.56 721 PRO A N 1
ATOM 5297 C CA . PRO A 1 721 ? -37.548 10.069 10.885 1.00 88.56 721 PRO A CA 1
ATOM 5298 C C . PRO A 1 721 ? -36.706 11.338 11.047 1.00 88.56 721 PRO A C 1
ATOM 5300 O O . PRO A 1 721 ? -37.142 12.286 11.703 1.00 88.56 721 PRO A O 1
ATOM 5303 N N . HIS A 1 722 ? -35.512 11.359 10.443 1.00 82.69 722 HIS A N 1
ATOM 5304 C CA . HIS A 1 722 ? -34.577 12.497 10.478 1.00 82.69 722 HIS A CA 1
ATOM 5305 C C . HIS A 1 722 ? -34.115 12.932 11.882 1.00 82.69 722 HIS A C 1
ATOM 5307 O O . HIS A 1 722 ? -33.636 14.053 12.063 1.00 82.69 722 HIS A O 1
ATOM 5313 N N . ALA A 1 723 ? -34.255 12.067 12.889 1.00 86.56 723 ALA A N 1
ATOM 5314 C CA . ALA A 1 723 ? -33.833 12.373 14.248 1.00 86.56 723 ALA A CA 1
ATOM 5315 C C . ALA A 1 723 ? -32.320 12.162 14.434 1.00 86.56 723 ALA A C 1
ATOM 5317 O O . ALA A 1 723 ? -31.763 11.103 14.109 1.00 86.56 723 ALA A O 1
ATOM 5318 N N . ALA A 1 724 ? -31.658 13.154 15.037 1.00 85.31 724 ALA A N 1
ATOM 5319 C CA . ALA A 1 724 ? -30.297 13.004 15.543 1.00 85.31 724 ALA A CA 1
ATOM 5320 C C . ALA A 1 724 ? -30.242 11.889 16.601 1.00 85.31 724 ALA A C 1
ATOM 5322 O O . ALA A 1 724 ? -31.254 11.587 17.225 1.00 85.31 724 ALA A O 1
ATOM 5323 N N . VAL A 1 725 ? -29.065 11.290 16.834 1.00 86.69 725 VAL A N 1
ATOM 5324 C CA . VAL A 1 725 ? -28.902 10.117 17.724 1.00 86.69 725 VAL A CA 1
ATOM 5325 C C . VAL A 1 725 ? -29.590 10.304 19.084 1.00 86.69 725 VAL A C 1
ATOM 5327 O O . VAL A 1 725 ? -30.337 9.425 19.502 1.00 86.69 725 VAL A O 1
ATOM 5330 N N . ALA A 1 726 ? -29.419 11.471 19.712 1.00 86.69 726 ALA A N 1
ATOM 5331 C CA . ALA A 1 726 ? -30.018 11.809 21.008 1.00 86.69 726 ALA A CA 1
ATOM 5332 C C . ALA A 1 726 ? -31.562 11.882 20.998 1.00 86.69 726 ALA A C 1
ATOM 5334 O O . ALA A 1 726 ? -32.201 11.703 22.030 1.00 86.69 726 ALA A O 1
ATOM 5335 N N . ASP A 1 727 ? -32.173 12.116 19.835 1.00 90.00 727 ASP A N 1
ATOM 5336 C CA . ASP A 1 727 ? -33.623 12.247 19.667 1.00 90.00 727 ASP A CA 1
ATOM 5337 C C . ASP A 1 727 ? -34.290 10.956 19.160 1.00 90.00 727 ASP A C 1
ATOM 5339 O O . ASP A 1 727 ? -35.517 10.896 19.026 1.00 90.00 727 ASP A O 1
ATOM 5343 N N . ARG A 1 728 ? -33.518 9.889 18.908 1.00 93.62 728 ARG A N 1
ATOM 5344 C CA . ARG A 1 728 ? -34.020 8.575 18.462 1.00 93.62 728 ARG A CA 1
ATOM 5345 C C . ARG A 1 728 ? -34.672 7.816 19.622 1.00 93.62 728 ARG A C 1
ATOM 5347 O O . ARG A 1 728 ? -34.191 6.784 20.085 1.00 93.62 728 ARG A O 1
ATOM 5354 N N . ARG A 1 729 ? -35.820 8.312 20.093 1.00 94.06 729 ARG A N 1
ATOM 5355 C CA . ARG A 1 729 ? -36.598 7.750 21.221 1.00 94.06 729 ARG A CA 1
ATOM 5356 C C . ARG A 1 729 ? -37.147 6.345 20.973 1.00 94.06 729 ARG A C 1
ATOM 5358 O O . ARG A 1 729 ? -37.623 5.706 21.907 1.00 94.06 729 ARG A O 1
ATOM 5365 N N . CYS A 1 730 ? -37.076 5.883 19.730 1.00 95.56 730 CYS A N 1
ATOM 5366 C CA . CYS A 1 730 ? -37.502 4.563 19.286 1.00 95.56 730 CYS A CA 1
ATOM 5367 C C . CYS A 1 730 ? -36.397 3.495 19.309 1.00 95.56 730 CYS A C 1
ATOM 5369 O O . CYS A 1 730 ? -36.652 2.314 19.046 1.00 95.56 730 CYS A O 1
ATOM 5371 N N . MET A 1 731 ? -35.193 3.916 19.697 1.00 96.19 731 MET A N 1
ATOM 5372 C CA . MET A 1 731 ? -33.996 3.103 19.854 1.00 96.19 731 MET A CA 1
ATOM 5373 C C . MET A 1 731 ? -33.527 3.103 21.310 1.00 96.19 731 MET A C 1
ATOM 5375 O O . MET A 1 731 ? -33.787 4.045 22.068 1.00 96.19 731 MET A O 1
ATOM 5379 N N . VAL A 1 732 ? -32.781 2.064 21.667 1.00 95.94 732 VAL A N 1
ATOM 5380 C CA . VAL A 1 732 ? -31.941 1.988 22.868 1.00 95.94 732 VAL A CA 1
ATOM 5381 C C . VAL A 1 732 ? -30.517 1.644 22.439 1.00 95.94 732 VAL A C 1
ATOM 5383 O O . VAL A 1 732 ? -30.341 0.925 21.454 1.00 95.94 732 VAL A O 1
ATOM 5386 N N . PHE A 1 733 ? -29.515 2.171 23.143 1.00 95.12 733 PHE A N 1
ATOM 5387 C CA . PHE A 1 733 ? -28.116 2.114 22.706 1.00 95.12 733 PHE A CA 1
ATOM 5388 C C . PHE A 1 733 ? -27.223 1.380 23.705 1.00 95.12 733 PHE A C 1
ATOM 5390 O O . PHE A 1 733 ? -27.423 1.496 24.916 1.00 95.12 733 PHE A O 1
ATOM 5397 N N . GLU A 1 734 ? -26.222 0.652 23.213 1.00 93.31 734 GLU A N 1
ATOM 5398 C CA . GLU A 1 734 ? -25.263 -0.077 24.046 1.00 93.31 734 GLU A CA 1
ATOM 5399 C C . GLU A 1 734 ? -24.615 0.837 25.099 1.00 93.31 734 GLU A C 1
ATOM 5401 O O . GLU A 1 734 ? -24.190 1.956 24.811 1.00 93.31 734 GLU A O 1
ATOM 5406 N N . GLY A 1 735 ? -24.531 0.352 26.340 1.00 89.62 735 GLY A N 1
ATOM 5407 C CA . GLY A 1 735 ? -23.877 1.063 27.442 1.00 89.62 735 GLY A CA 1
ATOM 5408 C C . GLY A 1 735 ? -24.738 2.134 28.119 1.00 89.62 735 GLY A C 1
ATOM 5409 O O . GLY A 1 735 ? -24.337 2.652 29.161 1.00 89.62 735 GLY A O 1
ATOM 5410 N N . THR A 1 736 ? -25.926 2.435 27.587 1.00 93.38 736 THR A N 1
ATOM 5411 C CA . THR A 1 736 ? -26.941 3.242 28.289 1.00 93.38 736 THR A CA 1
ATOM 5412 C C . THR A 1 736 ? -27.617 2.421 29.391 1.00 93.38 736 THR A C 1
ATOM 5414 O O . THR A 1 736 ? -27.593 1.188 29.357 1.00 93.38 736 THR A O 1
ATOM 5417 N N . THR A 1 737 ? -28.186 3.080 30.404 1.00 93.94 737 THR A N 1
ATOM 5418 C CA . THR A 1 737 ? -28.767 2.389 31.573 1.00 93.94 737 THR A CA 1
ATOM 5419 C C . THR A 1 737 ? -30.267 2.628 31.653 1.00 93.94 737 THR A C 1
ATOM 5421 O O . THR A 1 737 ? -30.723 3.764 31.586 1.00 93.94 737 THR A O 1
ATOM 5424 N N . VAL A 1 738 ? -31.055 1.569 31.819 1.00 95.44 738 VAL A N 1
ATOM 5425 C CA . VAL A 1 738 ? -32.504 1.680 32.010 1.00 95.44 738 VAL A CA 1
ATOM 5426 C C . VAL A 1 738 ? -32.782 2.184 33.424 1.00 95.44 738 VAL A C 1
ATOM 5428 O O . VAL A 1 738 ? -32.478 1.510 34.403 1.00 95.44 738 VAL A O 1
ATOM 5431 N N . VAL A 1 739 ? -33.386 3.363 33.535 1.00 94.69 739 VAL A N 1
ATOM 5432 C CA . VAL A 1 739 ? -33.717 3.998 34.820 1.00 94.69 739 VAL A CA 1
ATOM 5433 C C . VAL A 1 739 ? -35.029 3.446 35.368 1.00 94.69 739 VAL A C 1
ATOM 5435 O O . VAL A 1 739 ? -35.147 3.167 36.559 1.00 94.69 739 VAL A O 1
ATOM 5438 N N . ALA A 1 740 ? -36.026 3.273 34.498 1.00 94.62 740 ALA A N 1
ATOM 5439 C CA . ALA A 1 740 ? -37.348 2.789 34.874 1.00 94.62 740 ALA A CA 1
ATOM 5440 C C . ALA A 1 740 ? -38.059 2.107 33.698 1.00 94.62 740 ALA A C 1
ATOM 5442 O O . ALA A 1 740 ? -37.710 2.310 32.535 1.00 94.62 740 ALA A O 1
ATOM 5443 N N . GLY A 1 741 ? -39.080 1.311 34.020 1.00 93.94 741 GLY A N 1
ATOM 5444 C CA . GLY A 1 741 ? -39.937 0.644 33.042 1.00 93.94 741 GLY A CA 1
ATOM 5445 C C . GLY A 1 741 ? -39.409 -0.701 32.548 1.00 93.94 741 GLY A C 1
ATOM 5446 O O . GLY A 1 741 ? -38.440 -1.261 33.072 1.00 93.94 741 GLY A O 1
ATOM 5447 N N . THR A 1 742 ? -40.103 -1.248 31.551 1.00 93.31 742 THR A N 1
ATOM 5448 C CA . THR A 1 742 ? -39.735 -2.506 30.885 1.00 93.31 742 THR A CA 1
ATOM 5449 C C . THR A 1 742 ? -39.931 -2.401 29.381 1.00 93.31 742 THR A C 1
ATOM 5451 O O . THR A 1 742 ? -40.782 -1.642 28.920 1.00 93.31 742 THR A O 1
ATOM 5454 N N . ALA A 1 743 ? -39.152 -3.149 28.603 1.00 94.50 743 ALA A N 1
ATOM 5455 C CA . ALA A 1 743 ? -39.281 -3.147 27.152 1.00 94.50 743 ALA A CA 1
ATOM 5456 C C . ALA A 1 743 ? -38.822 -4.448 26.499 1.00 94.50 743 ALA A C 1
ATOM 5458 O O . ALA A 1 743 ? -37.996 -5.179 27.043 1.00 94.50 743 ALA A O 1
ATOM 5459 N N . HIS A 1 744 ? -39.343 -4.684 25.297 1.00 93.62 744 HIS A N 1
ATOM 5460 C CA . HIS A 1 744 ? -38.821 -5.659 24.348 1.00 93.62 744 HIS A CA 1
ATOM 5461 C C . HIS A 1 744 ? -38.240 -4.907 23.156 1.00 93.62 744 HIS A C 1
ATOM 5463 O O . HIS A 1 744 ? -38.898 -4.029 22.589 1.00 93.62 744 HIS A O 1
ATOM 5469 N N . ALA A 1 745 ? -37.017 -5.252 22.775 1.00 94.38 745 ALA A N 1
ATOM 5470 C CA . ALA A 1 745 ? -36.317 -4.625 21.665 1.00 94.38 745 ALA A CA 1
ATOM 5471 C C . ALA A 1 745 ? -35.643 -5.687 20.797 1.00 94.38 745 ALA A C 1
ATOM 5473 O O . ALA A 1 745 ? -35.133 -6.671 21.326 1.00 94.38 745 ALA A O 1
ATOM 5474 N N . VAL A 1 746 ? -35.629 -5.491 19.482 1.00 94.12 746 VAL A N 1
ATOM 5475 C CA . VAL A 1 746 ? -34.858 -6.329 18.560 1.00 94.12 746 VAL A CA 1
ATOM 5476 C C . VAL A 1 746 ? -33.474 -5.724 18.371 1.00 94.12 746 VAL A C 1
ATOM 5478 O O . VAL A 1 746 ? -33.341 -4.534 18.085 1.00 94.12 746 VAL A O 1
ATOM 5481 N N . VAL A 1 747 ? -32.433 -6.526 18.569 1.00 93.44 747 VAL A N 1
ATOM 5482 C CA . VAL A 1 747 ? -31.041 -6.112 18.389 1.00 93.44 747 VAL A CA 1
ATOM 5483 C C . VAL A 1 747 ? -30.799 -5.809 16.914 1.00 93.44 747 VAL A C 1
ATOM 5485 O O . VAL A 1 747 ? -31.082 -6.642 16.055 1.00 93.44 747 VAL A O 1
ATOM 5488 N N . VAL A 1 748 ? -30.258 -4.627 16.621 1.00 91.94 748 VAL A N 1
ATOM 5489 C CA . VAL A 1 748 ? -29.939 -4.203 15.248 1.00 91.94 748 VAL A CA 1
ATOM 5490 C C . VAL A 1 748 ? -28.433 -4.132 15.003 1.00 91.94 748 VAL A C 1
ATOM 5492 O O . VAL A 1 748 ? -27.966 -4.549 13.946 1.00 91.94 748 VAL A O 1
ATOM 5495 N N . ASP A 1 749 ? -27.658 -3.693 15.997 1.00 89.81 749 ASP A N 1
ATOM 5496 C CA . ASP A 1 749 ? -26.213 -3.487 15.890 1.00 89.81 749 ASP A CA 1
ATOM 5497 C C . ASP A 1 749 ? -25.496 -3.981 17.156 1.00 89.81 749 ASP A C 1
ATOM 5499 O O . ASP A 1 749 ? -25.958 -3.785 18.279 1.00 89.81 749 ASP A O 1
ATOM 5503 N N . THR A 1 750 ? -24.347 -4.642 16.975 1.00 88.31 750 THR A N 1
ATOM 5504 C CA . THR A 1 750 ? -23.555 -5.253 18.061 1.00 88.31 750 THR A CA 1
ATOM 5505 C C . THR A 1 750 ? -22.059 -4.988 17.895 1.00 88.31 750 THR A C 1
ATOM 5507 O O . THR A 1 750 ? -21.548 -4.930 16.769 1.00 88.31 750 THR A O 1
ATOM 5510 N N . GLY A 1 751 ? -21.335 -4.895 19.017 1.00 83.69 751 GLY A N 1
ATOM 5511 C CA . GLY A 1 751 ? -19.877 -4.745 19.046 1.00 83.69 751 GLY A CA 1
ATOM 5512 C C . GLY A 1 751 ? -19.414 -3.432 18.412 1.00 83.69 751 GLY A C 1
ATOM 5513 O O . GLY A 1 751 ? -19.969 -2.382 18.690 1.00 83.69 751 GLY A O 1
ATOM 5514 N N . GLU A 1 752 ? -18.438 -3.492 17.502 1.00 77.88 752 GLU A N 1
ATOM 5515 C CA . GLU A 1 752 ? -17.889 -2.303 16.812 1.00 77.88 752 GLU A CA 1
ATOM 5516 C C . GLU A 1 752 ? -18.932 -1.521 15.981 1.00 77.88 752 GLU A C 1
ATOM 5518 O O . GLU A 1 752 ? -18.645 -0.434 15.490 1.00 77.88 752 GLU A O 1
ATOM 5523 N N . ARG A 1 753 ? -20.140 -2.075 15.803 1.00 80.69 753 ARG A N 1
ATOM 5524 C CA . ARG A 1 753 ? -21.236 -1.472 15.034 1.00 80.69 753 ARG A CA 1
ATOM 5525 C C . ARG A 1 753 ? -22.217 -0.666 15.880 1.00 80.69 753 ARG A C 1
ATOM 5527 O O . ARG A 1 753 ? -23.169 -0.144 15.316 1.00 80.69 753 ARG A O 1
ATOM 5534 N N . THR A 1 754 ? -22.055 -0.575 17.194 1.00 88.06 754 THR A N 1
ATOM 5535 C CA . THR A 1 754 ? -22.958 0.234 18.028 1.00 88.06 754 THR A CA 1
ATOM 5536 C C . THR A 1 754 ? -22.605 1.718 17.956 1.00 88.06 754 THR A C 1
ATOM 5538 O O . THR A 1 754 ? -21.473 2.089 17.638 1.00 88.06 754 THR A O 1
ATOM 5541 N N . GLU A 1 755 ? -23.558 2.608 18.246 1.00 87.94 755 GLU A N 1
ATOM 5542 C CA . GLU A 1 755 ? -23.300 4.052 18.310 1.00 87.94 755 GLU A CA 1
ATOM 5543 C C . GLU A 1 755 ? -22.269 4.387 19.399 1.00 87.94 755 GLU A C 1
ATOM 5545 O O . GLU A 1 755 ? -21.448 5.285 19.209 1.00 87.94 755 GLU A O 1
ATOM 5550 N N . ALA A 1 756 ? -22.228 3.616 20.492 1.00 85.88 756 ALA A N 1
ATOM 5551 C CA . ALA A 1 756 ? -21.195 3.739 21.518 1.00 85.88 756 ALA A CA 1
ATOM 5552 C C . ALA A 1 756 ? -19.793 3.416 20.967 1.00 85.88 756 ALA A C 1
ATOM 5554 O O . ALA A 1 756 ? -18.862 4.212 21.131 1.00 85.88 756 ALA A O 1
ATOM 5555 N N . ALA A 1 757 ? -19.629 2.293 20.258 1.00 82.06 757 ALA A N 1
ATOM 5556 C CA . ALA A 1 757 ? -18.354 1.938 19.636 1.00 82.06 757 ALA A CA 1
ATOM 5557 C C . ALA A 1 757 ? -17.932 2.959 18.567 1.00 82.06 757 ALA A C 1
ATOM 5559 O O . ALA A 1 757 ? -16.773 3.390 18.537 1.00 82.06 757 ALA A O 1
ATOM 5560 N N . ARG A 1 758 ? -18.883 3.434 17.752 1.00 79.75 758 ARG A N 1
ATOM 5561 C CA . ARG A 1 758 ? -18.658 4.508 16.773 1.00 79.75 758 ARG A CA 1
ATOM 5562 C C . ARG A 1 758 ? -18.202 5.805 17.431 1.00 79.75 758 ARG A C 1
ATOM 5564 O O . ARG A 1 758 ? -17.253 6.420 16.943 1.00 79.75 758 ARG A O 1
ATOM 5571 N N . ALA A 1 759 ? -18.816 6.211 18.542 1.00 80.69 759 ALA A N 1
ATOM 5572 C CA . ALA A 1 759 ? -18.416 7.403 19.288 1.00 80.69 759 ALA A CA 1
ATOM 5573 C C . ALA A 1 759 ? -16.976 7.282 19.815 1.00 80.69 759 ALA A C 1
ATOM 5575 O O . ALA A 1 759 ? -16.176 8.207 19.646 1.00 80.69 759 ALA A O 1
ATOM 5576 N N . VAL A 1 760 ? -16.598 6.119 20.361 1.00 79.50 760 VAL A N 1
ATOM 5577 C CA . VAL A 1 760 ? -15.215 5.832 20.785 1.00 79.50 760 VAL A CA 1
ATOM 5578 C C . VAL A 1 760 ? -14.249 5.882 19.596 1.00 79.50 760 VAL A C 1
ATOM 5580 O O . VAL A 1 760 ? -13.184 6.499 19.681 1.00 79.50 760 VAL A O 1
ATOM 5583 N N . HIS A 1 761 ? -14.619 5.282 18.463 1.00 70.50 761 HIS A N 1
ATOM 5584 C CA . HIS A 1 761 ? -13.829 5.326 17.231 1.00 70.50 761 HIS A CA 1
ATOM 5585 C C . HIS A 1 761 ? -13.665 6.752 16.689 1.00 70.50 761 HIS A C 1
ATOM 5587 O O . HIS A 1 761 ? -12.588 7.107 16.197 1.00 70.50 761 HIS A O 1
ATOM 5593 N N . LEU A 1 762 ? -14.701 7.589 16.782 1.00 70.06 762 LEU A N 1
ATOM 5594 C CA . LEU A 1 762 ? -14.648 9.002 16.413 1.00 70.06 762 LEU A CA 1
ATOM 5595 C C . LEU A 1 762 ? -13.707 9.781 17.337 1.00 70.06 762 LEU A C 1
ATOM 5597 O O . LEU A 1 762 ? -12.843 10.509 16.852 1.00 70.06 762 LEU A O 1
ATOM 5601 N N . ALA A 1 763 ? -13.818 9.580 18.653 1.00 70.94 763 ALA A N 1
ATOM 5602 C CA . ALA A 1 763 ? -12.974 10.234 19.650 1.00 70.94 763 ALA A CA 1
ATOM 5603 C C . ALA A 1 763 ? -11.486 9.886 19.472 1.00 70.94 763 ALA A C 1
ATOM 5605 O O . ALA A 1 763 ? -10.621 10.746 19.649 1.00 70.94 763 ALA A O 1
ATOM 5606 N N . ALA A 1 764 ? -11.183 8.660 19.030 1.00 65.88 764 ALA A N 1
ATOM 5607 C CA . ALA A 1 764 ? -9.825 8.217 18.714 1.00 65.88 764 ALA A CA 1
ATOM 5608 C C . ALA A 1 764 ? -9.165 8.975 17.539 1.00 65.88 764 ALA A C 1
ATOM 5610 O O . ALA A 1 764 ? -7.970 8.795 17.300 1.00 65.88 764 ALA A O 1
ATOM 5611 N N . ARG A 1 765 ? -9.903 9.822 16.801 1.00 60.75 765 ARG A N 1
ATOM 5612 C CA . ARG A 1 765 ? -9.323 10.705 15.773 1.00 60.75 765 ARG A CA 1
ATOM 5613 C C . ARG A 1 765 ? -8.495 11.830 16.334 1.00 60.75 765 ARG A C 1
ATOM 5615 O O . ARG A 1 765 ? -7.567 12.270 15.663 1.00 60.75 765 ARG A O 1
ATOM 5622 N N . THR A 1 766 ? -8.832 12.311 17.523 1.00 57.00 766 THR A N 1
ATOM 5623 C CA . THR A 1 766 ? -8.053 13.370 18.145 1.00 57.00 766 THR A CA 1
ATOM 5624 C C . THR A 1 766 ? -6.710 12.759 18.525 1.00 57.00 766 THR A C 1
ATOM 5626 O O . THR A 1 766 ? -6.681 11.866 19.380 1.00 57.00 766 THR A O 1
ATOM 5629 N N . PRO A 1 767 ? -5.593 13.167 17.889 1.00 52.16 767 PRO A N 1
ATOM 5630 C CA . PRO A 1 767 ? -4.305 12.595 18.220 1.00 52.16 767 PRO A CA 1
ATOM 5631 C C . PRO A 1 767 ? -4.056 12.837 19.712 1.00 52.16 767 PRO A C 1
ATOM 5633 O O . PRO A 1 767 ? -4.215 13.971 20.178 1.00 52.16 767 PRO A O 1
ATOM 5636 N N . PRO A 1 768 ? -3.701 11.795 20.485 1.00 55.34 768 PRO A N 1
ATOM 5637 C CA . PRO A 1 768 ? -3.411 11.974 21.895 1.00 55.34 768 PRO A CA 1
ATOM 5638 C C . PRO A 1 768 ? -2.305 13.021 22.042 1.00 55.34 768 PRO A C 1
ATOM 5640 O O . PRO A 1 768 ? -1.381 13.075 21.223 1.00 55.34 768 PRO A O 1
ATOM 5643 N N . ALA A 1 769 ? -2.408 13.863 23.075 1.00 55.84 769 ALA A N 1
ATOM 5644 C CA . ALA A 1 769 ? -1.398 14.875 23.362 1.00 55.84 769 ALA A CA 1
ATOM 5645 C C . ALA A 1 769 ? 0.002 14.242 23.321 1.00 55.84 769 ALA A C 1
ATOM 5647 O O . ALA A 1 769 ? 0.191 13.132 23.824 1.00 55.84 769 ALA A O 1
ATOM 5648 N N . ALA A 1 770 ? 0.965 14.931 22.695 1.00 59.88 770 ALA A N 1
ATOM 5649 C CA . ALA A 1 770 ? 2.313 14.413 22.478 1.00 59.88 770 ALA A CA 1
ATOM 5650 C C . ALA A 1 770 ? 2.914 13.893 23.795 1.00 59.88 770 ALA A C 1
ATOM 5652 O O . ALA A 1 770 ? 3.318 14.671 24.661 1.00 59.88 770 ALA A O 1
ATOM 5653 N N . GLY A 1 771 ? 2.935 12.566 23.942 1.00 68.94 771 GLY A N 1
ATOM 5654 C CA . GLY A 1 771 ? 3.403 11.902 25.151 1.00 68.94 771 GLY A CA 1
ATOM 5655 C C . GLY A 1 771 ? 4.917 12.011 25.323 1.00 68.94 771 GLY A C 1
ATOM 5656 O O . GLY A 1 771 ? 5.637 12.504 24.450 1.00 68.94 771 GLY A O 1
ATOM 5657 N N . VAL A 1 772 ? 5.418 11.482 26.440 1.00 72.38 772 VAL A N 1
ATOM 5658 C CA . VAL A 1 772 ? 6.858 11.451 26.753 1.00 72.38 772 VAL A CA 1
ATOM 5659 C C . VAL A 1 772 ? 7.667 10.834 25.605 1.00 72.38 772 VAL A C 1
ATOM 5661 O O . VAL A 1 772 ? 8.705 11.377 25.239 1.00 72.38 772 VAL A O 1
ATOM 5664 N N . GLN A 1 773 ? 7.141 9.798 24.942 1.00 67.00 773 GLN A N 1
ATOM 5665 C CA . GLN A 1 773 ? 7.797 9.154 23.800 1.00 67.00 773 GLN A CA 1
ATOM 5666 C C . GLN A 1 773 ? 8.023 10.098 22.609 1.00 67.00 773 GLN A C 1
ATOM 5668 O O . GLN A 1 773 ? 9.101 10.098 22.019 1.00 67.00 773 GLN A O 1
ATOM 5673 N N . ALA A 1 774 ? 7.050 10.952 22.274 1.00 67.81 774 ALA A N 1
ATOM 5674 C CA . ALA A 1 774 ? 7.198 11.922 21.187 1.00 67.81 774 ALA A CA 1
ATOM 5675 C C . ALA A 1 774 ? 8.273 12.971 21.519 1.00 67.81 774 ALA A C 1
ATOM 5677 O O . ALA A 1 774 ? 9.063 13.359 20.657 1.00 67.81 774 ALA A O 1
ATOM 5678 N N . ARG A 1 775 ? 8.356 13.383 22.791 1.00 72.81 775 ARG A N 1
ATOM 5679 C CA . ARG A 1 775 ? 9.397 14.299 23.281 1.00 72.81 775 ARG A CA 1
ATOM 5680 C C . ARG A 1 775 ? 10.779 13.653 23.319 1.00 72.81 775 ARG A C 1
ATOM 5682 O O . ARG A 1 775 ? 11.746 14.301 22.927 1.00 72.81 775 ARG A O 1
ATOM 5689 N N . LEU A 1 776 ? 10.882 12.388 23.727 1.00 72.31 776 LEU A N 1
ATOM 5690 C CA . LEU A 1 776 ? 12.128 11.618 23.660 1.00 72.31 776 LEU A CA 1
ATOM 5691 C C . LEU A 1 776 ? 12.593 11.451 22.211 1.00 72.31 776 LEU A C 1
ATOM 5693 O O . LEU A 1 776 ? 13.770 11.644 21.924 1.00 72.31 776 LEU A O 1
ATOM 5697 N N . GLN A 1 777 ? 11.676 11.185 21.280 1.00 70.44 777 GLN A N 1
ATOM 5698 C CA . GLN A 1 777 ? 11.992 11.098 19.856 1.00 70.44 777 GLN A CA 1
ATOM 5699 C C . GLN A 1 777 ? 12.474 12.444 19.291 1.00 70.44 777 GLN A C 1
ATOM 5701 O O . GLN A 1 777 ? 13.450 12.485 18.538 1.00 70.44 777 GLN A O 1
ATOM 5706 N N . GLU A 1 778 ? 11.841 13.554 19.683 1.00 75.00 778 GLU A N 1
ATOM 5707 C CA . GLU A 1 778 ? 12.277 14.908 19.329 1.00 75.00 778 GLU A CA 1
ATOM 5708 C C . GLU A 1 778 ? 13.679 15.214 19.884 1.00 75.00 778 GLU A C 1
ATOM 5710 O O . GLU A 1 778 ? 14.536 15.738 19.165 1.00 75.00 778 GLU A O 1
ATOM 5715 N N . LEU A 1 779 ? 13.937 14.843 21.144 1.00 79.38 779 LEU A N 1
ATOM 5716 C CA . LEU A 1 779 ? 15.237 15.001 21.786 1.00 79.38 779 LEU A CA 1
ATOM 5717 C C . LEU A 1 779 ? 16.303 14.165 21.074 1.00 79.38 779 LEU A C 1
ATOM 5719 O O . LEU A 1 779 ? 17.328 14.719 20.692 1.00 79.38 779 LEU A O 1
ATOM 5723 N N . THR A 1 780 ? 16.047 12.881 20.817 1.00 73.38 780 THR A N 1
ATOM 5724 C CA . THR A 1 780 ? 16.947 11.988 20.074 1.00 73.38 780 THR A CA 1
ATOM 5725 C C . THR A 1 780 ? 17.248 12.533 18.680 1.00 73.38 780 THR A C 1
ATOM 5727 O O . THR A 1 780 ? 18.406 12.548 18.265 1.00 73.38 780 THR A O 1
ATOM 5730 N N . ARG A 1 781 ? 16.245 13.050 17.954 1.00 74.94 781 ARG A N 1
ATOM 5731 C CA . ARG A 1 781 ? 16.444 13.663 16.627 1.00 74.94 781 ARG A CA 1
ATOM 5732 C C . ARG A 1 781 ? 17.381 14.877 16.686 1.00 74.94 781 ARG A C 1
ATOM 5734 O O . ARG A 1 781 ? 18.108 15.121 15.725 1.00 74.94 781 ARG A O 1
ATOM 5741 N N . LYS A 1 782 ? 17.384 15.616 17.802 1.00 80.62 782 LYS A N 1
ATOM 5742 C CA . LYS A 1 782 ? 18.265 16.771 18.045 1.00 80.62 782 LYS A CA 1
ATOM 5743 C C . LYS A 1 782 ? 19.649 16.374 18.575 1.00 80.62 782 LYS A C 1
ATOM 5745 O O . LYS A 1 782 ? 20.638 16.983 18.178 1.00 80.62 782 LYS A O 1
ATOM 5750 N N . THR A 1 783 ? 19.748 15.371 19.448 1.00 82.50 783 THR A N 1
ATOM 5751 C CA . THR A 1 783 ? 21.005 14.975 20.112 1.00 82.50 783 THR A CA 1
ATOM 5752 C C . THR A 1 783 ? 21.853 14.027 19.272 1.00 82.50 783 THR A C 1
ATOM 5754 O O . THR A 1 783 ? 23.069 14.190 19.235 1.00 82.50 783 THR A O 1
ATOM 5757 N N . LEU A 1 784 ? 21.248 13.092 18.534 1.00 82.12 784 LEU A N 1
ATOM 5758 C CA . LEU A 1 784 ? 21.962 12.137 17.683 1.00 82.12 784 LEU A CA 1
ATOM 5759 C C . LEU A 1 784 ? 22.949 12.784 16.683 1.00 82.12 784 LEU A C 1
ATOM 5761 O O . LEU A 1 784 ? 24.083 12.315 16.591 1.00 82.12 784 LEU A O 1
ATOM 5765 N N . PRO A 1 785 ? 22.610 13.859 15.939 1.00 84.06 785 PRO A N 1
ATOM 5766 C CA . PRO A 1 785 ? 23.591 14.500 15.062 1.00 84.06 785 PRO A CA 1
ATOM 5767 C C . PRO A 1 785 ? 24.763 15.121 15.840 1.00 84.06 785 PRO A C 1
ATOM 5769 O O . PRO A 1 785 ? 25.886 15.110 15.339 1.00 84.06 785 PRO A O 1
ATOM 5772 N N . LEU A 1 786 ? 24.540 15.611 17.066 1.00 86.88 786 LEU A N 1
ATOM 5773 C CA . LEU A 1 786 ? 25.598 16.163 17.920 1.00 86.88 786 LEU A CA 1
ATOM 5774 C C . LEU A 1 786 ? 26.552 15.071 18.418 1.00 86.88 786 LEU A C 1
ATOM 5776 O O . LEU A 1 786 ? 27.767 15.269 18.384 1.00 86.88 786 LEU A O 1
ATOM 5780 N N . THR A 1 787 ? 26.033 13.912 18.838 1.00 86.12 787 THR A N 1
ATOM 5781 C CA . THR A 1 787 ? 26.871 12.792 19.301 1.00 86.12 787 THR A CA 1
ATOM 5782 C C . THR A 1 787 ? 27.716 12.219 18.164 1.00 86.12 787 THR A C 1
ATOM 5784 O O . THR A 1 787 ? 28.920 12.009 18.329 1.00 86.12 787 THR A O 1
ATOM 5787 N N . LEU A 1 788 ? 27.124 12.063 16.975 1.00 85.00 788 LEU A N 1
ATOM 5788 C CA . LEU A 1 788 ? 27.838 11.646 15.767 1.00 85.00 788 LEU A CA 1
ATOM 5789 C C . LEU A 1 788 ? 28.897 12.672 15.342 1.00 85.00 788 LEU A C 1
ATOM 5791 O O . LEU A 1 788 ? 30.016 12.285 15.001 1.00 85.00 788 LEU A O 1
ATOM 5795 N N . ALA A 1 789 ? 28.586 13.972 15.402 1.00 88.50 789 ALA A N 1
ATOM 5796 C CA . ALA A 1 789 ? 29.549 15.033 15.113 1.00 88.50 789 ALA A CA 1
ATOM 5797 C C . ALA A 1 789 ? 30.722 15.031 16.107 1.00 88.50 789 ALA A C 1
ATOM 5799 O O . ALA A 1 789 ? 31.873 15.178 15.695 1.00 88.50 789 ALA A O 1
ATOM 5800 N N . GLY A 1 790 ? 30.454 14.806 17.397 1.00 89.94 790 GLY A N 1
ATOM 5801 C CA . GLY A 1 790 ? 31.482 14.661 18.429 1.00 89.94 790 GLY A CA 1
ATOM 5802 C C . GLY A 1 790 ? 32.409 13.473 18.166 1.00 89.94 790 GLY A C 1
ATOM 5803 O O . GLY A 1 790 ? 33.630 13.637 18.149 1.00 89.94 790 GLY A O 1
ATOM 5804 N N . GLY A 1 791 ? 31.846 12.295 17.876 1.00 89.56 791 GLY A N 1
ATOM 5805 C CA . GLY A 1 791 ? 32.625 11.114 17.491 1.00 89.56 791 GLY A CA 1
ATOM 5806 C C . GLY A 1 791 ? 33.478 11.354 16.241 1.00 89.56 791 GLY A C 1
ATOM 5807 O O . GLY A 1 791 ? 34.672 11.049 16.235 1.00 89.56 791 GLY A O 1
ATOM 5808 N N . ALA A 1 792 ? 32.906 11.987 15.212 1.00 88.00 792 ALA A N 1
ATOM 5809 C CA . ALA A 1 792 ? 33.625 12.355 13.993 1.00 88.00 792 ALA A CA 1
ATOM 5810 C C . ALA A 1 792 ? 34.762 13.358 14.257 1.00 88.00 792 ALA A C 1
ATOM 5812 O O . ALA A 1 792 ? 35.849 13.206 13.699 1.00 88.00 792 ALA A O 1
ATOM 5813 N N . ALA A 1 793 ? 34.549 14.349 15.129 1.00 92.25 793 ALA A N 1
ATOM 5814 C CA . ALA A 1 793 ? 35.574 15.313 15.523 1.00 92.25 793 ALA A CA 1
ATOM 5815 C C . ALA A 1 793 ? 36.735 14.636 16.268 1.00 92.25 793 ALA A C 1
ATOM 5817 O O . ALA A 1 793 ? 37.898 14.915 15.970 1.00 92.25 793 ALA A O 1
ATOM 5818 N N . VAL A 1 794 ? 36.437 13.703 17.180 1.00 92.50 794 VAL A N 1
ATOM 5819 C CA . VAL A 1 794 ? 37.451 12.904 17.889 1.00 92.50 794 VAL A CA 1
ATOM 5820 C C . VAL A 1 794 ? 38.262 12.066 16.904 1.00 92.50 794 VAL A C 1
ATOM 5822 O O . VAL A 1 794 ? 39.492 12.119 16.933 1.00 92.50 794 VAL A O 1
ATOM 5825 N N . THR A 1 795 ? 37.602 11.352 15.987 1.00 88.25 795 THR A N 1
ATOM 5826 C CA . THR A 1 795 ? 38.288 10.594 14.933 1.00 88.25 795 THR A CA 1
ATOM 5827 C C . THR A 1 795 ? 39.143 11.501 14.053 1.00 88.25 795 THR A C 1
ATOM 5829 O O . THR A 1 795 ? 40.312 11.198 13.825 1.00 88.25 795 THR A O 1
ATOM 5832 N N . GLY A 1 796 ? 38.609 12.634 13.590 1.00 88.50 796 GLY A N 1
ATOM 5833 C CA . GLY A 1 796 ? 39.333 13.586 12.746 1.00 88.50 796 GLY A CA 1
ATOM 5834 C C . GLY A 1 796 ? 40.575 14.153 13.432 1.00 88.50 796 GLY A C 1
ATOM 5835 O O . GLY A 1 796 ? 41.660 14.150 12.853 1.00 88.50 796 GLY A O 1
ATOM 5836 N N . LEU A 1 797 ? 40.454 14.568 14.695 1.00 92.44 797 LEU A N 1
ATOM 5837 C CA . LEU A 1 797 ? 41.578 15.081 15.476 1.00 92.44 797 LEU A CA 1
ATOM 5838 C C . LEU A 1 797 ? 42.632 13.997 15.740 1.00 92.44 797 LEU A C 1
ATOM 5840 O O . LEU A 1 797 ? 43.830 14.267 15.656 1.00 92.44 797 LEU A O 1
ATOM 5844 N N . ALA A 1 798 ? 42.205 12.769 16.034 1.00 89.31 798 ALA A N 1
ATOM 5845 C CA . ALA A 1 798 ? 43.104 11.638 16.219 1.00 89.31 798 ALA A CA 1
ATOM 5846 C C . ALA A 1 798 ? 43.874 11.320 14.922 1.00 89.31 798 ALA A C 1
ATOM 5848 O O . ALA A 1 798 ? 45.089 11.101 14.967 1.00 89.31 798 ALA A O 1
ATOM 5849 N N . LEU A 1 799 ? 43.214 11.366 13.760 1.00 86.69 799 LEU A N 1
ATOM 5850 C CA . LEU A 1 799 ? 43.867 11.210 12.456 1.00 86.69 799 LEU A CA 1
ATOM 5851 C C . LEU A 1 799 ? 44.875 12.334 12.180 1.00 86.69 799 LEU A C 1
ATOM 5853 O O . LEU A 1 799 ? 45.988 12.052 11.742 1.00 86.69 799 LEU A O 1
ATOM 5857 N N . LEU A 1 800 ? 44.532 13.591 12.492 1.00 89.88 800 LEU A N 1
ATOM 5858 C CA . LEU A 1 800 ? 45.453 14.732 12.367 1.00 89.88 800 LEU A CA 1
ATOM 5859 C C . LEU A 1 800 ? 46.696 14.586 13.259 1.00 89.88 800 LEU A C 1
ATOM 5861 O O . LEU A 1 800 ? 47.771 15.058 12.898 1.00 89.88 800 LEU A O 1
ATOM 5865 N N . ARG A 1 801 ? 46.571 13.897 14.399 1.00 90.44 801 ARG A N 1
ATOM 5866 C CA . ARG A 1 801 ? 47.690 13.546 15.291 1.00 90.44 801 ARG A CA 1
ATOM 5867 C C . ARG A 1 801 ? 48.503 12.333 14.819 1.00 90.44 801 ARG A C 1
ATOM 5869 O O . ARG A 1 801 ? 49.431 11.928 15.512 1.00 90.44 801 ARG A O 1
ATOM 5876 N N . GLY A 1 802 ? 48.165 11.740 13.674 1.00 85.38 802 GLY A N 1
ATOM 5877 C CA . GLY A 1 802 ? 48.868 10.585 13.113 1.00 85.38 802 GLY A CA 1
ATOM 5878 C C . GLY A 1 802 ? 48.529 9.247 13.775 1.00 85.38 802 GLY A C 1
ATOM 5879 O O . GLY A 1 802 ? 49.270 8.282 13.594 1.00 85.38 802 GLY A O 1
ATOM 5880 N N . THR A 1 803 ? 47.432 9.160 14.539 1.00 87.56 803 THR A N 1
ATOM 5881 C CA . THR A 1 803 ? 47.000 7.875 15.115 1.00 87.56 803 THR A CA 1
ATOM 5882 C C . THR A 1 803 ? 46.530 6.905 14.019 1.00 87.56 803 THR A C 1
ATOM 5884 O O . THR A 1 803 ? 45.994 7.341 12.992 1.00 87.56 803 THR A O 1
ATOM 5887 N N . PRO A 1 804 ? 46.713 5.582 14.199 1.00 85.94 804 PRO A N 1
ATOM 5888 C CA . PRO A 1 804 ? 46.223 4.593 13.247 1.00 85.94 804 PRO A CA 1
ATOM 5889 C C . PRO A 1 804 ? 44.712 4.723 13.029 1.00 85.94 804 PRO A C 1
ATOM 5891 O O . PRO A 1 804 ? 43.952 4.839 13.988 1.00 85.94 804 PRO A O 1
ATOM 5894 N N . VAL A 1 805 ? 44.260 4.616 11.773 1.00 82.25 805 VAL A N 1
ATOM 5895 C CA . VAL A 1 805 ? 42.842 4.788 11.389 1.00 82.25 805 VAL A CA 1
ATOM 5896 C C . VAL A 1 805 ? 41.902 3.948 12.253 1.00 82.25 805 VAL A C 1
ATOM 5898 O O . VAL A 1 805 ? 40.878 4.443 12.709 1.00 82.25 805 VAL A O 1
ATOM 5901 N N . ARG A 1 806 ? 42.266 2.692 12.534 1.00 82.75 806 ARG A N 1
ATOM 5902 C CA . ARG A 1 806 ? 41.468 1.802 13.385 1.00 82.75 806 ARG A CA 1
ATOM 5903 C C . ARG A 1 806 ? 41.286 2.356 14.802 1.00 82.75 806 ARG A C 1
ATOM 5905 O O . ARG A 1 806 ? 40.180 2.303 15.322 1.00 82.75 806 ARG A O 1
ATOM 5912 N N . GLU A 1 807 ? 42.344 2.878 15.414 1.00 83.50 807 GLU A N 1
ATOM 5913 C CA . GLU A 1 807 ? 42.305 3.424 16.778 1.00 83.50 807 GLU A CA 1
ATOM 5914 C C . GLU A 1 807 ? 41.555 4.760 16.819 1.00 83.50 807 GLU A C 1
ATOM 5916 O O . GLU A 1 807 ? 40.701 4.956 17.681 1.00 83.50 807 GLU A O 1
ATOM 5921 N N . ALA A 1 808 ? 41.789 5.633 15.833 1.00 86.88 808 ALA A N 1
ATOM 5922 C CA . ALA A 1 808 ? 41.081 6.905 15.684 1.00 86.88 808 ALA A CA 1
ATOM 5923 C C . ALA A 1 808 ? 39.562 6.718 15.543 1.00 86.88 808 ALA A C 1
ATOM 5925 O O . ALA A 1 808 ? 38.766 7.427 16.163 1.00 86.88 808 ALA A O 1
ATOM 5926 N N . VAL A 1 809 ? 39.154 5.754 14.716 1.00 83.75 809 VAL A N 1
ATOM 5927 C CA . VAL A 1 809 ? 37.745 5.432 14.476 1.00 83.75 809 VAL A CA 1
ATOM 5928 C C . VAL A 1 809 ? 37.139 4.722 15.687 1.00 83.75 809 VAL A C 1
ATOM 5930 O O . VAL A 1 809 ? 36.036 5.072 16.091 1.00 83.75 809 VAL A O 1
ATOM 5933 N N . SER A 1 810 ? 37.864 3.794 16.324 1.00 84.69 810 SER A N 1
ATOM 5934 C CA . SER A 1 810 ? 37.415 3.136 17.560 1.00 84.69 810 SER A CA 1
ATOM 5935 C C . SER A 1 810 ? 37.135 4.136 18.678 1.00 84.69 810 SER A C 1
ATOM 5937 O O . SER A 1 810 ? 36.096 4.036 19.323 1.00 84.69 810 SER A O 1
ATOM 5939 N N . GLY A 1 811 ? 38.013 5.124 18.878 1.00 86.00 811 GLY A N 1
ATOM 5940 C CA . GLY A 1 811 ? 37.797 6.178 19.869 1.00 86.00 811 GLY A CA 1
ATOM 5941 C C . GLY A 1 811 ? 36.580 7.052 19.554 1.00 86.00 811 GLY A C 1
ATOM 5942 O O . GLY A 1 811 ? 35.796 7.356 20.447 1.00 86.00 811 GLY A O 1
ATOM 5943 N N . GLY A 1 812 ? 36.379 7.418 18.284 1.00 87.44 812 GLY A N 1
ATOM 5944 C CA . GLY A 1 812 ? 35.217 8.212 17.871 1.00 87.44 812 GLY A CA 1
ATOM 5945 C C . GLY A 1 812 ? 33.888 7.464 17.985 1.00 87.44 812 GLY A C 1
ATOM 5946 O O . GLY A 1 812 ? 32.917 8.038 18.472 1.00 87.44 812 GLY A O 1
ATOM 5947 N N . VAL A 1 813 ? 33.843 6.182 17.599 1.00 85.12 813 VAL A N 1
AT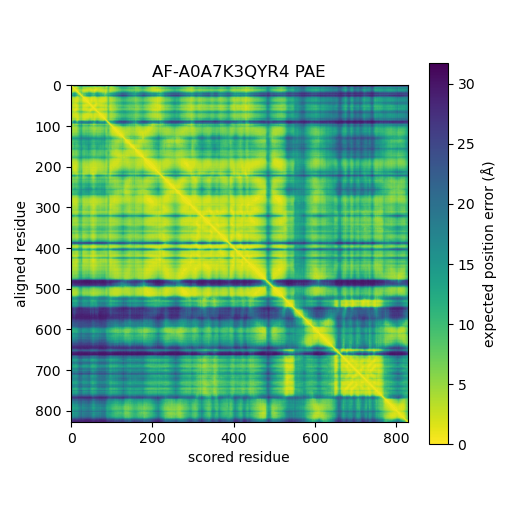OM 5948 C CA . VAL A 1 813 ? 32.652 5.328 17.766 1.00 85.12 813 VAL A CA 1
ATOM 5949 C C . VAL A 1 813 ? 32.325 5.145 19.246 1.00 85.12 813 VAL A C 1
ATOM 5951 O O . VAL A 1 813 ? 31.167 5.303 19.620 1.00 85.12 813 VAL A O 1
ATOM 5954 N N . ALA A 1 814 ? 33.328 4.902 20.098 1.00 83.88 814 ALA A N 1
ATOM 5955 C CA . ALA A 1 814 ? 33.124 4.795 21.541 1.00 83.88 814 ALA A CA 1
ATOM 5956 C C . ALA A 1 814 ? 32.514 6.079 22.133 1.00 83.88 814 ALA A C 1
ATOM 5958 O O . ALA A 1 814 ? 31.568 6.000 22.909 1.00 83.88 814 ALA A O 1
ATOM 5959 N N . VAL A 1 815 ? 32.994 7.259 21.721 1.00 87.44 815 VAL A N 1
ATOM 5960 C CA . VAL A 1 815 ? 32.429 8.554 22.148 1.00 87.44 815 VAL A CA 1
ATOM 5961 C C . VAL A 1 815 ? 31.003 8.750 21.633 1.00 87.44 815 VAL A C 1
ATOM 5963 O O . VAL A 1 815 ? 30.143 9.202 22.385 1.00 87.44 815 VAL A O 1
ATOM 5966 N N . ALA A 1 816 ? 30.737 8.406 20.371 1.00 84.75 816 ALA A N 1
ATOM 5967 C CA . ALA A 1 816 ? 29.409 8.548 19.785 1.00 84.75 816 ALA A CA 1
ATOM 5968 C C . ALA A 1 816 ? 28.376 7.654 20.488 1.00 84.75 816 ALA A C 1
ATOM 5970 O O . ALA A 1 816 ? 27.294 8.137 20.808 1.00 84.75 816 ALA A O 1
ATOM 5971 N N . VAL A 1 817 ? 28.723 6.388 20.758 1.00 81.00 817 VAL A N 1
ATOM 5972 C CA . VAL A 1 817 ? 27.861 5.421 21.459 1.00 81.00 817 VAL A CA 1
ATOM 5973 C C . VAL A 1 817 ? 27.673 5.818 22.923 1.00 81.00 817 VAL A C 1
ATOM 5975 O O . VAL A 1 817 ? 26.540 5.893 23.380 1.00 81.00 817 VAL A O 1
ATOM 5978 N N . ALA A 1 818 ? 28.747 6.175 23.637 1.00 80.25 818 ALA A N 1
ATOM 5979 C CA . ALA A 1 818 ? 28.669 6.572 25.047 1.00 80.25 818 ALA A CA 1
ATOM 5980 C C . ALA A 1 818 ? 27.805 7.822 25.294 1.00 80.25 818 ALA A C 1
ATOM 5982 O O . ALA A 1 818 ? 27.343 8.043 26.411 1.00 80.25 818 ALA A O 1
ATOM 5983 N N . ALA A 1 819 ? 27.608 8.656 24.271 1.00 79.62 819 ALA A N 1
ATOM 5984 C CA . ALA A 1 819 ? 26.782 9.853 24.350 1.00 79.62 819 ALA A CA 1
ATOM 5985 C C . ALA A 1 819 ? 25.304 9.609 23.982 1.00 79.62 819 ALA A C 1
ATOM 5987 O O . ALA A 1 819 ? 24.487 10.517 24.160 1.00 79.62 819 ALA A O 1
ATOM 5988 N N . VAL A 1 820 ? 24.939 8.424 23.469 1.00 76.25 820 VAL A N 1
ATOM 5989 C CA . VAL A 1 820 ? 23.532 8.063 23.249 1.00 76.25 820 VAL A CA 1
ATOM 5990 C C . VAL A 1 820 ? 22.887 7.818 24.616 1.00 76.25 820 VAL A C 1
ATOM 5992 O O . VAL A 1 820 ? 23.412 7.042 25.411 1.00 76.25 820 VAL A O 1
ATOM 5995 N N . PRO A 1 821 ? 21.760 8.472 24.936 1.00 68.81 821 PRO A N 1
ATOM 5996 C CA . PRO A 1 821 ? 21.153 8.354 26.252 1.00 68.81 821 PRO A CA 1
ATOM 5997 C C . PRO A 1 821 ? 20.306 7.074 26.356 1.00 68.81 821 PRO A C 1
ATOM 5999 O O . PRO A 1 821 ? 19.079 7.121 26.399 1.00 68.81 821 PRO A O 1
ATOM 6002 N N . GLU A 1 8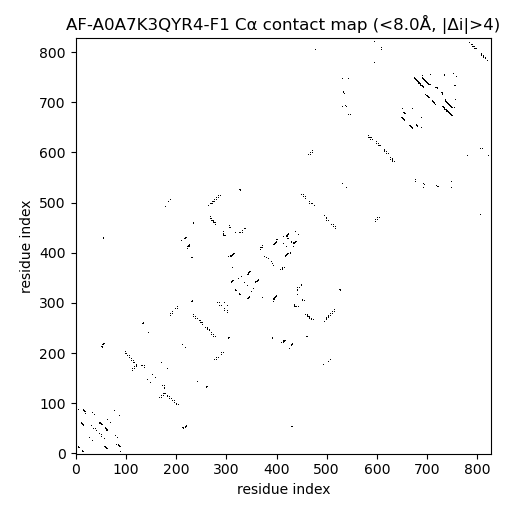22 ? 20.976 5.921 26.402 1.00 66.19 822 GLU A N 1
ATOM 6003 C CA . GLU A 1 822 ? 20.352 4.586 26.397 1.00 66.19 822 GLU A CA 1
ATOM 6004 C C . GLU A 1 822 ? 19.466 4.321 27.629 1.00 66.19 822 GLU A C 1
ATOM 6006 O O . GLU A 1 822 ? 18.555 3.504 27.570 1.00 66.19 822 GLU A O 1
ATOM 6011 N N . GLY A 1 823 ? 19.701 5.029 28.742 1.00 60.97 823 GLY A N 1
ATOM 6012 C CA . GLY A 1 823 ? 18.946 4.870 29.991 1.00 60.97 823 GLY A CA 1
ATOM 6013 C C . GLY A 1 823 ? 17.676 5.719 30.112 1.00 60.97 823 GLY A C 1
ATOM 6014 O O . GLY A 1 823 ? 16.925 5.526 31.063 1.00 60.97 823 GLY A O 1
ATOM 6015 N N . LEU A 1 824 ? 17.417 6.661 29.194 1.00 63.38 824 LEU A N 1
ATOM 6016 C CA . LEU A 1 824 ? 16.238 7.538 29.288 1.00 63.38 824 LEU A CA 1
ATOM 6017 C C . LEU A 1 824 ? 14.889 6.800 29.194 1.00 63.38 824 LEU A C 1
ATOM 6019 O O . LEU A 1 824 ? 14.010 7.147 29.982 1.00 63.38 824 LEU A O 1
ATOM 6023 N N . PRO A 1 825 ? 14.703 5.786 28.322 1.00 54.34 825 PRO A N 1
ATOM 6024 C CA . PRO A 1 825 ? 13.445 5.035 28.258 1.00 54.34 825 PRO A CA 1
ATOM 6025 C C . PRO A 1 825 ? 13.112 4.276 29.548 1.00 54.34 825 PRO A C 1
ATOM 6027 O O . PRO A 1 825 ? 11.957 3.967 29.790 1.00 54.34 825 PRO A O 1
ATOM 6030 N N . LEU A 1 826 ? 14.120 3.977 30.375 1.00 54.97 826 LEU A N 1
ATOM 6031 C CA . LEU A 1 826 ? 13.978 3.183 31.599 1.00 54.97 826 LEU A CA 1
ATOM 6032 C C . LEU A 1 826 ? 13.598 4.035 32.826 1.00 54.97 826 LEU A C 1
ATOM 6034 O O . LEU A 1 826 ? 13.180 3.491 33.847 1.00 54.97 826 LEU A O 1
ATOM 6038 N N . VAL A 1 827 ? 13.794 5.358 32.739 1.00 53.78 827 VAL A N 1
ATOM 6039 C CA . VAL A 1 827 ? 13.495 6.342 33.800 1.00 53.78 827 VAL A CA 1
ATOM 6040 C C . VAL A 1 827 ? 12.160 7.060 33.557 1.00 53.78 827 VAL A C 1
ATOM 6042 O O . VAL A 1 827 ? 11.570 7.572 34.509 1.00 53.78 827 VAL A O 1
ATOM 6045 N N . ALA A 1 828 ? 11.712 7.115 32.299 1.00 48.66 828 ALA A N 1
ATOM 6046 C CA . ALA A 1 828 ? 10.375 7.559 31.902 1.00 48.66 828 ALA A CA 1
ATOM 6047 C C . ALA A 1 828 ? 9.322 6.493 32.232 1.00 48.66 828 ALA A C 1
ATOM 6049 O O . ALA A 1 828 ? 8.183 6.902 32.558 1.00 48.66 828 ALA A O 1
#

Organism: NCBI:txid2340725

Secondary structure (DSSP, 8-state):
---SSEEETTEEEEEEEESSHHHHHTTTHHHHHHHHHHHHHHTSTTEEEEEEETTTTEEEEEES-GGGHHHHHHHHHHHHHHHTEEE----TTSPPPTT-HHHHHHHHHHHHHHHHHHHHHHHHHHTTPPPPPHHHHHHHHHHHH-HHHHHHHHHHH-HHHHHHHHHHHHHHHHHHTT-HHHHHHHHHHHHHHHHHHHHHHHHHHHSHHHHS-TTS-EE---SPPPPPPPPPHHHHHHHHHHHHHHHHHHHHHHHH--HHHHHHHHHHT--HHHHHHHHHHHHHHHHHHHHTT-EES-HHHHHGGGGEEEEEE-GGGSB-TTSSBPTTHHHHHHHHHHTTPEEEEE--GGGGGGGGGSSEEE-TTS-HHHHHHHHHHHHHHHHHHT-TTPPPPEEEEEE---STT-HHHHHHHHHSSEEEEE-STTS-EETTSSEEETT-HHHHHHHHHHHHHHHHHHHHHHHHHHHHHHHHHHHHHH------TT---SSTTGGGHHHHHHHHHHHHHHHHHHHHHHTPPPPPP-----GGGS-HHHHHHHHHHSPPPPPPHHHHHHHHHHHHHHHHTT-GGGHHHHHHHHHHHHHHHHTTSTTHHHHHHHHHHHHHTT-HHHHHHHHHHHHHHHHHHHHHHHHHHHHHHHHHHT---EEEEEPPGGG-SS--PEEEEGGG--TT-EEEEETTPBP-SEEEEEEEEEEEEE-HHHHS--SPEEP-SS--TT--GGG-TTEE-TT-EEEEEEEEEEEEE-GGGSHHHHHHHHHTTSPPP--HHHHHHHHHHHHHHHHHHHHHHHHHHHHHTT--HHHHHHHHHHHHHHTS-TTHHHH-

Nearest PDB structures (foldseek):
  7efn-assembly1_A  TM=6.737E-01  e=5.657E-10  Sus scrofa
  8zyj-assembly1_A  TM=7.331E-01  e=1.046E-08  Homo sapiens
  8uyb-assembly1_A  TM=6.182E-01  e=3.522E-09  Escherichia coli K-12
  7x20-assembly1_A  TM=5.958E-01  e=1.419E-08  Rattus norvegicus
  8jbk-assembly1_A  TM=5.223E-01  e=3.372E-09  Sus scrofa